Protein 2HSJ (pdb70)

CATH classification: 3.40.50.1110

Structure (mmCIF, N/CA/C/O backbone):
data_2HSJ
#
_entry.id   2HSJ
#
_cell.length_a   41.032
_cell.length_b   120.063
_cell.length_c   84.743
_cell.angle_alpha   90.00
_cell.angle_beta   99.48
_cell.angle_gamma   90.00
#
_symmetry.space_group_name_H-M   'P 1 21 1'
#
loop_
_entity.id
_entity.type
_entity.pdbx_description
1 polymer 'Putative platelet activating factor'
2 non-polymer 'MAGNESIUM ION'
3 non-polymer GLYCEROL
4 water water
#
loop_
_atom_site.group_PDB
_atom_site.id
_atom_site.type_symbol
_atom_site.label_atom_id
_atom_site.label_alt_id
_atom_site.label_comp_id
_atom_site.label_asym_id
_atom_site.label_entity_id
_atom_site.label_seq_id
_atom_site.pdbx_PDB_ins_code
_atom_site.Cartn_x
_atom_site.Cartn_y
_atom_site.Cartn_z
_atom_site.occupancy
_atom_site.B_iso_or_equiv
_atom_site.auth_seq_id
_atom_site.auth_comp_id
_atom_site.auth_asym_id
_atom_site.auth_atom_id
_atom_site.pdbx_PDB_model_num
ATOM 17 N N . ALA A 1 5 ? 14.244 84.294 -15.503 1.00 37.48 2 ALA A N 1
ATOM 18 C CA . ALA A 1 5 ? 13.604 84.879 -14.330 1.00 36.82 2 ALA A CA 1
ATOM 19 C C . ALA A 1 5 ? 13.617 83.932 -13.128 1.00 36.23 2 ALA A C 1
ATOM 20 O O . ALA A 1 5 ? 13.806 84.370 -11.986 1.00 36.07 2 ALA A O 1
ATOM 22 N N . VAL A 1 6 ? 13.450 82.638 -13.390 1.00 35.49 3 VAL A N 1
ATOM 23 C CA . VAL A 1 6 ? 13.475 81.626 -12.328 1.00 35.17 3 VAL A CA 1
ATOM 24 C C . VAL A 1 6 ? 14.872 81.471 -11.698 1.00 34.70 3 VAL A C 1
ATOM 25 O O . VAL A 1 6 ? 14.992 81.401 -10.473 1.00 34.34 3 VAL A O 1
ATOM 29 N N . GLN A 1 7 ? 15.917 81.447 -12.524 1.00 34.30 4 GLN A N 1
ATOM 30 C CA . GLN A 1 7 ? 17.285 81.485 -12.017 1.00 34.36 4 GLN A CA 1
ATOM 31 C C . GLN A 1 7 ? 17.467 82.661 -11.044 1.00 33.85 4 GLN A C 1
ATOM 32 O O . GLN A 1 7 ? 18.010 82.491 -9.946 1.00 33.73 4 GLN A O 1
ATOM 38 N N . LEU A 1 8 ? 16.972 83.837 -11.424 1.00 32.62 5 LEU A N 1
ATOM 39 C CA . LEU A 1 8 ? 17.115 85.017 -10.570 1.00 32.08 5 LEU A CA 1
ATOM 40 C C . LEU A 1 8 ? 16.151 85.056 -9.352 1.00 31.82 5 LEU A C 1
ATOM 41 O O . LEU A 1 8 ? 16.460 85.692 -8.342 1.00 31.62 5 LEU A O 1
ATOM 46 N N . LEU A 1 9 ? 15.019 84.355 -9.420 1.00 31.20 6 LEU A N 1
ATOM 47 C CA . LEU A 1 9 ? 14.201 84.132 -8.209 1.00 30.97 6 LEU A CA 1
ATOM 48 C C . LEU A 1 9 ? 14.884 83.179 -7.225 1.00 30.04 6 LEU A C 1
ATOM 49 O O . LEU A 1 9 ? 14.845 83.408 -6.006 1.00 29.65 6 LEU A O 1
ATOM 54 N N . GLU A 1 10 ? 15.501 82.118 -7.746 1.00 28.20 7 GLU A N 1
ATOM 55 C CA . GLU A 1 10 ? 16.377 81.270 -6.933 1.00 27.21 7 GLU A CA 1
ATOM 56 C C . GLU A 1 10 ? 17.477 82.121 -6.293 1.00 25.43 7 GLU A C 1
ATOM 57 O O . GLU A 1 10 ? 17.789 81.980 -5.103 1.00 24.17 7 GLU A O 1
ATOM 63 N N . ASN A 1 11 ? 18.050 83.014 -7.094 1.00 23.46 8 ASN A N 1
ATOM 64 C CA . ASN A 1 11 ? 19.063 83.939 -6.605 1.00 21.95 8 ASN A CA 1
ATOM 65 C C . ASN A 1 11 ? 18.535 84.926 -5.564 1.00 20.79 8 ASN A C 1
ATOM 66 O O . ASN A 1 11 ? 19.241 85.200 -4.604 1.00 20.90 8 ASN A O 1
ATOM 71 N N A TRP A 1 12 ? 17.325 85.445 -5.764 0.50 20.18 9 TRP A N 1
ATOM 72 N N B TRP A 1 12 ? 17.301 85.422 -5.733 0.50 20.44 9 TRP A N 1
ATOM 73 C CA A TRP A 1 12 ? 16.693 86.303 -4.764 0.50 19.76 9 TRP A CA 1
ATOM 74 C CA B TRP A 1 12 ? 16.663 86.336 -4.752 0.50 19.88 9 TRP A CA 1
ATOM 75 C C A TRP A 1 12 ? 16.691 85.576 -3.419 0.50 19.11 9 TRP A C 1
ATOM 76 C C B TRP A 1 12 ? 16.457 85.672 -3.381 0.50 19.27 9 TRP A C 1
ATOM 77 O O A TRP A 1 12 ? 17.280 86.064 -2.447 0.50 18.30 9 TRP A O 1
ATOM 78 O O B TRP A 1 12 ? 16.660 86.304 -2.341 0.50 18.53 9 TRP A O 1
ATOM 99 N N . LEU A 1 13 ? 16.059 84.403 -3.389 1.00 18.36 10 LEU A N 1
ATOM 100 C CA . LEU A 1 13 ? 15.919 83.627 -2.154 1.00 17.54 10 LEU A CA 1
ATOM 101 C C . LEU A 1 13 ? 17.272 83.400 -1.476 1.00 17.22 10 LEU A C 1
ATOM 102 O O . LEU A 1 13 ? 17.411 83.633 -0.272 1.00 14.81 10 LEU A O 1
ATOM 107 N N . LEU A 1 14 ? 18.277 82.975 -2.241 1.00 17.18 11 LEU A N 1
ATOM 108 C CA . LEU A 1 14 ? 19.598 82.732 -1.677 1.00 18.25 11 LEU A CA 1
ATOM 109 C C . LEU A 1 14 ? 20.165 83.973 -1.002 1.00 18.12 11 LEU A C 1
ATOM 110 O O . LEU A 1 14 ? 20.698 83.897 0.116 1.00 17.65 11 LEU A O 1
ATOM 115 N N . LYS A 1 15 ? 20.056 85.113 -1.687 1.00 18.50 12 LYS A N 1
ATOM 116 C CA . LYS A 1 15 ? 20.551 86.374 -1.129 1.00 18.72 12 LYS A CA 1
ATOM 117 C C . LYS A 1 15 ? 19.774 86.784 0.124 1.00 18.00 12 LYS A C 1
ATOM 118 O O . LYS A 1 15 ? 20.357 87.320 1.063 1.00 18.47 12 LYS A O 1
ATOM 124 N N . GLU A 1 16 ? 18.472 86.529 0.161 1.00 16.64 13 GLU A N 1
ATOM 125 C CA . GLU A 1 16 ? 17.722 86.908 1.349 1.00 15.58 13 GLU A CA 1
ATOM 126 C C . GLU A 1 16 ? 18.116 85.984 2.505 1.00 14.95 13 GLU A C 1
ATOM 127 O O . GLU A 1 16 ? 18.246 86.424 3.648 1.00 14.75 13 GLU A O 1
ATOM 133 N N . GLN A 1 17 ? 18.333 84.706 2.208 1.00 13.19 14 GLN A N 1
ATOM 134 C CA . GLN A 1 17 ? 18.797 83.769 3.245 1.00 12.77 14 GLN A CA 1
ATOM 135 C C . GLN A 1 17 ? 20.164 84.178 3.808 1.00 13.46 14 GLN A C 1
ATOM 136 O O . GLN A 1 17 ? 20.372 84.161 5.022 1.00 13.75 14 GLN A O 1
ATOM 142 N N . GLU A 1 18 ? 21.101 84.556 2.930 1.00 13.82 15 GLU A N 1
ATOM 143 C CA . GLU A 1 18 ? 22.430 84.991 3.400 1.00 14.64 15 GLU A CA 1
ATOM 144 C C . GLU A 1 18 ? 22.339 86.241 4.284 1.00 13.94 15 GLU A C 1
ATOM 145 O O . GLU A 1 18 ? 23.053 86.333 5.290 1.00 14.87 15 GLU A O 1
ATOM 151 N N . LYS A 1 19 ? 21.460 87.173 3.910 1.00 12.35 16 LYS A N 1
ATOM 152 C CA . LYS A 1 19 ? 21.250 88.395 4.683 1.00 12.45 16 LYS A CA 1
ATOM 153 C C . LYS A 1 19 ? 20.730 88.052 6.086 1.00 11.85 16 LYS A C 1
ATOM 154 O O . LYS A 1 19 ? 21.183 88.635 7.076 1.00 12.47 16 LYS A O 1
ATOM 160 N N . ILE A 1 20 ? 19.795 87.102 6.176 1.00 10.98 17 ILE A N 1
ATOM 161 C CA . ILE A 1 20 ? 19.290 86.690 7.487 1.00 10.70 17 ILE A CA 1
ATOM 162 C C . ILE A 1 20 ? 20.358 85.949 8.318 1.00 10.64 17 ILE A C 1
ATOM 163 O O . ILE A 1 20 ? 20.497 86.164 9.562 1.00 10.29 17 ILE A O 1
ATOM 168 N N . GLN A 1 21 ? 21.117 85.085 7.653 1.00 10.61 18 GLN A N 1
ATOM 169 C CA . GLN A 1 21 ? 22.258 84.445 8.314 1.00 9.88 18 GLN A CA 1
ATOM 170 C C . GLN A 1 21 ? 23.249 85.446 8.902 1.00 10.75 18 GLN A C 1
ATOM 171 O O . GLN A 1 21 ? 23.687 85.291 10.038 1.00 10.95 18 GLN A O 1
ATOM 177 N N . THR A 1 22 ? 23.560 86.486 8.136 1.00 11.12 19 THR A N 1
ATOM 178 C CA . THR A 1 22 ? 24.451 87.547 8.622 1.00 10.96 19 THR A CA 1
ATOM 179 C C . THR A 1 22 ? 23.829 88.221 9.846 1.00 11.15 19 THR A C 1
ATOM 180 O O . THR A 1 22 ? 24.494 88.399 10.873 1.00 12.43 19 THR A O 1
ATOM 184 N N . LYS A 1 23 ? 22.535 88.537 9.753 1.00 10.47 20 LYS A N 1
ATOM 185 C CA . LYS A 1 23 ? 21.840 89.211 10.849 1.00 10.63 20 LYS A CA 1
ATOM 186 C C . LYS A 1 23 ? 21.895 88.373 12.123 1.00 9.49 20 LYS A C 1
ATOM 187 O O . LYS A 1 23 ? 22.233 88.878 13.212 1.00 10.70 20 LYS A O 1
ATOM 193 N N . TYR A 1 24 ? 21.566 87.085 11.992 1.00 9.39 21 TYR A N 1
ATOM 194 C CA . TYR A 1 24 ? 21.572 86.180 13.124 1.00 8.89 21 TYR A CA 1
ATOM 195 C C . TYR A 1 24 ? 22.973 86.019 13.704 1.00 9.08 21 TYR A C 1
ATOM 196 O O . TYR A 1 24 ? 23.157 85.993 14.918 1.00 9.51 21 TYR A O 1
ATOM 205 N N . ARG A 1 25 ? 23.963 85.861 12.840 1.00 8.64 22 ARG A N 1
ATOM 206 C CA . ARG A 1 25 ? 25.324 85.687 13.379 1.00 8.97 22 ARG A CA 1
ATOM 207 C C . ARG A 1 25 ? 25.741 86.885 14.232 1.00 9.06 22 ARG A C 1
ATOM 208 O O . ARG A 1 25 ? 26.379 86.716 15.281 1.00 10.58 22 ARG A O 1
ATOM 216 N N . HIS A 1 26 ? 25.347 88.096 13.817 1.00 8.72 23 HIS A N 1
ATOM 217 C CA . HIS A 1 26 ? 25.712 89.280 14.600 1.00 8.73 23 HIS A CA 1
ATOM 218 C C . HIS A 1 26 ? 24.861 89.359 15.874 1.00 9.03 23 HIS A C 1
ATOM 219 O O . HIS A 1 26 ? 25.389 89.632 16.966 1.00 9.75 23 HIS A O 1
ATOM 226 N N . LEU A 1 27 ? 23.548 89.081 15.743 1.00 8.70 24 LEU A N 1
ATOM 227 C CA . LEU A 1 27 ? 22.702 89.046 16.955 1.00 9.31 24 LEU A CA 1
ATOM 228 C C . LEU A 1 27 ? 23.182 88.061 18.009 1.00 9.95 24 LEU A C 1
ATOM 229 O O . LEU A 1 27 ? 23.107 88.330 19.213 1.00 10.12 24 LEU A O 1
ATOM 234 N N . ASN A 1 28 ? 23.653 86.906 17.556 1.00 9.56 25 ASN A N 1
ATOM 235 C CA . ASN A 1 28 ? 24.117 85.875 18.498 1.00 10.38 25 ASN A CA 1
ATOM 236 C C . ASN A 1 28 ? 25.196 86.459 19.426 1.00 10.91 25 ASN A C 1
ATOM 237 O O . ASN A 1 28 ? 25.301 86.070 20.584 1.00 12.71 25 ASN A O 1
ATOM 242 N N . HIS A 1 29 ? 25.985 87.401 18.920 1.00 10.04 26 HIS A N 1
ATOM 243 C CA . HIS A 1 29 ? 27.074 87.992 19.714 1.00 10.47 26 HIS A CA 1
ATOM 244 C C . HIS A 1 29 ? 26.596 89.119 20.624 1.00 10.38 26 HIS A C 1
ATOM 245 O O . HIS A 1 29 ? 27.091 89.272 21.758 1.00 12.27 26 HIS A O 1
ATOM 252 N N . ILE A 1 30 ? 25.650 89.925 20.156 1.00 9.71 27 ILE A N 1
ATOM 253 C CA . ILE A 1 30 ? 25.329 91.129 20.934 1.00 9.68 27 ILE A CA 1
ATOM 254 C C . ILE A 1 30 ? 23.966 91.113 21.626 1.00 9.88 27 ILE A C 1
ATOM 255 O O . ILE A 1 30 ? 23.585 92.092 22.281 1.00 10.04 27 ILE A O 1
ATOM 260 N N . SER A 1 31 ? 23.229 90.020 21.450 1.00 9.70 28 SER A N 1
ATOM 261 C CA . SER A 1 31 ? 21.895 89.907 22.057 1.00 9.72 28 SER A CA 1
ATOM 262 C C . SER A 1 31 ? 21.982 90.200 23.559 1.00 9.03 28 SER A C 1
ATOM 263 O O . SER A 1 31 ? 22.958 89.823 24.244 1.00 10.49 28 SER A O 1
ATOM 266 N N . VAL A 1 32 ? 20.954 90.879 24.068 1.00 8.79 29 VAL A N 1
ATOM 267 C CA . VAL A 1 32 ? 20.916 91.201 25.494 1.00 9.10 29 VAL A CA 1
ATOM 268 C C . VAL A 1 32 ? 20.112 90.173 26.286 1.00 9.68 29 VAL A C 1
ATOM 269 O O . VAL A 1 32 ? 19.960 90.321 27.507 1.00 10.88 29 VAL A O 1
ATOM 273 N N . VAL A 1 33 ? 19.610 89.144 25.606 1.00 9.61 30 VAL A N 1
ATOM 274 C CA . VAL A 1 33 ? 18.842 88.076 26.295 1.00 10.23 30 VAL A CA 1
ATOM 275 C C . VAL A 1 33 ? 19.554 86.742 26.324 1.00 11.02 30 VAL A C 1
ATOM 276 O O . VAL A 1 33 ? 20.407 86.450 25.470 1.00 11.45 30 VAL A O 1
ATOM 280 N N . GLU A 1 34 ? 19.184 85.932 27.315 1.00 10.58 31 GLU A N 1
ATOM 281 C CA . GLU A 1 34 ? 19.592 84.533 27.390 1.00 10.50 31 GLU A CA 1
ATOM 282 C C . GLU A 1 34 ? 18.406 83.704 26.911 1.00 11.15 31 GLU A C 1
ATOM 283 O O . GLU A 1 34 ? 17.396 83.587 27.626 1.00 12.33 31 GLU A O 1
ATOM 289 N N . PRO A 1 35 ? 18.483 83.158 25.682 1.00 11.48 32 PRO A N 1
ATOM 290 C CA . PRO A 1 35 ? 17.328 82.360 25.225 1.00 11.77 32 PRO A CA 1
ATOM 291 C C . PRO A 1 35 ? 17.104 81.143 26.130 1.00 12.05 32 PRO A C 1
ATOM 292 O O . PRO A 1 35 ? 18.052 80.407 26.466 1.00 12.25 32 PRO A O 1
ATOM 296 N N . ASN A 1 36 ? 15.859 80.944 26.548 1.00 11.15 33 ASN A N 1
ATOM 297 C CA . ASN A 1 36 ? 15.498 79.703 27.211 1.00 11.34 33 ASN A CA 1
ATOM 298 C C . ASN A 1 36 ? 15.126 78.642 26.168 1.00 10.62 33 ASN A C 1
ATOM 299 O O . ASN A 1 36 ? 15.406 77.450 26.352 1.00 10.33 33 ASN A O 1
ATOM 304 N N A ILE A 1 37 ? 14.510 79.093 25.079 0.50 9.64 34 ILE A N 1
ATOM 305 N N B ILE A 1 37 ? 14.495 79.105 25.092 0.50 9.68 34 ILE A N 1
ATOM 306 C CA A ILE A 1 37 ? 14.083 78.201 24.001 0.50 9.83 34 ILE A CA 1
ATOM 307 C CA B ILE A 1 37 ? 14.045 78.252 23.996 0.50 10.02 34 ILE A CA 1
ATOM 308 C C A ILE A 1 37 ? 14.403 78.839 22.665 0.50 9.20 34 ILE A C 1
ATOM 309 C C B ILE A 1 37 ? 14.537 78.893 22.710 0.50 9.28 34 ILE A C 1
ATOM 310 O O A ILE A 1 37 ? 14.051 79.998 22.413 0.50 8.84 34 ILE A O 1
ATOM 311 O O B ILE A 1 37 ? 14.458 80.123 22.550 0.50 9.28 34 ILE A O 1
ATOM 320 N N . LEU A 1 38 ? 15.040 78.066 21.793 1.00 8.99 35 LEU A N 1
ATOM 321 C CA . LEU A 1 38 ? 15.328 78.517 20.425 1.00 8.46 35 LEU A CA 1
ATOM 322 C C . LEU A 1 38 ? 14.371 77.806 19.464 1.00 9.68 35 LEU A C 1
ATOM 323 O O . LEU A 1 38 ? 14.213 76.589 19.561 1.00 10.25 35 LEU A O 1
ATOM 328 N N . PHE A 1 39 ? 13.757 78.549 18.541 1.00 9.24 36 PHE A N 1
ATOM 329 C CA . PHE A 1 39 ? 12.955 77.935 17.466 1.00 9.65 36 PHE A CA 1
ATOM 330 C C . PHE A 1 39 ? 13.751 78.048 16.184 1.00 10.51 36 PHE A C 1
ATOM 331 O O . PHE A 1 39 ? 14.103 79.129 15.769 1.00 10.34 36 PHE A O 1
ATOM 339 N N . ILE A 1 40 ? 14.044 76.906 15.570 1.00 10.99 37 ILE A N 1
ATOM 340 C CA . ILE A 1 40 ? 14.866 76.852 14.382 1.00 11.41 37 ILE A CA 1
ATOM 341 C C . ILE A 1 40 ? 14.082 76.163 13.288 1.00 10.96 37 ILE A C 1
ATOM 342 O O . ILE A 1 40 ? 13.396 75.164 13.536 1.00 11.70 37 ILE A O 1
ATOM 347 N N . GLY A 1 41 ? 14.195 76.678 12.068 1.00 10.27 38 GLY A N 1
ATOM 348 C CA . GLY A 1 41 ? 13.599 76.000 10.937 1.00 11.05 38 GLY A CA 1
ATOM 349 C C . GLY A 1 41 ? 13.400 76.906 9.756 1.00 11.42 38 GLY A C 1
ATOM 350 O O . GLY A 1 41 ? 14.204 77.807 9.511 1.00 11.09 38 GLY A O 1
ATOM 351 N N . ASP A 1 42 ? 12.332 76.632 9.007 1.00 10.67 39 ASP A N 1
ATOM 352 C CA . ASP A 1 42 ? 12.116 77.273 7.720 1.00 11.72 39 ASP A CA 1
ATOM 353 C C . ASP A 1 42 ? 11.130 78.455 7.824 1.00 11.56 39 ASP A C 1
ATOM 354 O O . ASP A 1 42 ? 11.052 79.095 8.867 1.00 11.75 39 ASP A O 1
ATOM 359 N N A SER A 1 43 ? 10.387 78.712 6.747 0.50 11.26 40 SER A N 1
ATOM 360 N N B SER A 1 43 ? 10.396 78.764 6.756 0.50 11.22 40 SER A N 1
ATOM 361 C CA A SER A 1 43 ? 9.439 79.824 6.697 0.50 11.26 40 SER A CA 1
ATOM 362 C CA B SER A 1 43 ? 9.504 79.930 6.797 0.50 11.07 40 SER A CA 1
ATOM 363 C C A SER A 1 43 ? 8.441 79.777 7.830 0.50 11.08 40 SER A C 1
ATOM 364 C C B SER A 1 43 ? 8.387 79.804 7.826 0.50 10.94 40 SER A C 1
ATOM 365 O O A SER A 1 43 ? 8.117 80.800 8.428 0.50 11.60 40 SER A O 1
ATOM 366 O O B SER A 1 43 ? 7.917 80.812 8.351 0.50 10.92 40 SER A O 1
ATOM 371 N N . ILE A 1 44 ? 7.929 78.585 8.120 1.00 11.59 41 ILE A N 1
ATOM 372 C CA . ILE A 1 44 ? 6.892 78.468 9.151 1.00 12.20 41 ILE A CA 1
ATOM 373 C C . ILE A 1 44 ? 7.432 78.967 10.504 1.00 10.47 41 ILE A C 1
ATOM 374 O O . ILE A 1 44 ? 6.711 79.610 11.262 1.00 11.07 41 ILE A O 1
ATOM 379 N N . VAL A 1 45 ? 8.719 78.726 10.773 1.00 10.22 42 VAL A N 1
ATOM 380 C CA . VAL A 1 45 ? 9.337 79.283 11.966 1.00 9.96 42 VAL A CA 1
ATOM 381 C C . VAL A 1 45 ? 9.597 80.781 11.800 1.00 9.35 42 VAL A C 1
ATOM 382 O O . VAL A 1 45 ? 9.264 81.535 12.713 1.00 9.20 42 VAL A O 1
ATOM 386 N N . GLU A 1 46 ? 10.204 81.222 10.683 1.00 9.49 43 GLU A N 1
ATOM 387 C CA . GLU A 1 46 ? 10.537 82.651 10.582 1.00 9.25 43 GLU A CA 1
ATOM 388 C C . GLU A 1 46 ? 9.320 83.514 10.832 1.00 8.97 43 GLU A C 1
ATOM 389 O O . GLU A 1 46 ? 9.417 84.578 11.491 1.00 10.76 43 GLU A O 1
ATOM 395 N N . TYR A 1 47 ? 8.188 83.073 10.296 1.00 9.91 44 TYR A N 1
ATOM 396 C CA . TYR A 1 47 ? 6.993 83.909 10.333 1.00 10.15 44 TYR A CA 1
ATOM 397 C C . TYR A 1 47 ? 6.111 83.657 11.563 1.00 10.06 44 TYR A C 1
ATOM 398 O O . TYR A 1 47 ? 5.016 84.255 11.700 1.00 11.42 44 TYR A O 1
ATOM 407 N N . TYR A 1 48 ? 6.548 82.774 12.441 1.00 10.01 45 TYR A N 1
ATOM 408 C CA . TYR A 1 48 ? 5.760 82.395 13.628 1.00 9.53 45 TYR A CA 1
ATOM 409 C C . TYR A 1 48 ? 5.718 83.548 14.625 1.00 9.74 45 TYR A C 1
ATOM 410 O O . TYR A 1 48 ? 6.771 84.051 15.038 1.00 9.39 45 TYR A O 1
ATOM 419 N N . PRO A 1 49 ? 4.514 84.009 14.996 1.00 9.39 46 PRO A N 1
ATOM 420 C CA . PRO A 1 49 ? 4.370 85.059 16.015 1.00 8.80 46 PRO A CA 1
ATOM 421 C C . PRO A 1 49 ? 4.538 84.495 17.422 1.00 9.38 46 PRO A C 1
ATOM 422 O O . PRO A 1 49 ? 3.584 84.348 18.206 1.00 9.84 46 PRO A O 1
ATOM 426 N N . LEU A 1 50 ? 5.797 84.139 17.730 1.00 8.42 47 LEU A N 1
ATOM 427 C CA . LEU A 1 50 ? 6.114 83.474 19.009 1.00 9.22 47 LEU A CA 1
ATOM 428 C C . LEU A 1 50 ? 5.717 84.290 20.233 1.00 9.88 47 LEU A C 1
ATOM 429 O O . LEU A 1 50 ? 5.078 83.760 21.143 1.00 10.61 47 LEU A O 1
ATOM 434 N N . GLN A 1 51 ? 6.074 85.571 20.232 1.00 9.58 48 GLN A N 1
ATOM 435 C CA . GLN A 1 51 ? 5.779 86.413 21.391 1.00 8.64 48 GLN A CA 1
ATOM 436 C C . GLN A 1 51 ? 4.277 86.478 21.655 1.00 8.33 48 GLN A C 1
ATOM 437 O O . GLN A 1 51 ? 3.820 86.329 22.783 1.00 9.20 48 GLN A O 1
ATOM 443 N N . GLU A 1 52 ? 3.529 86.808 20.614 1.00 8.66 49 GLU A N 1
ATOM 444 C CA . GLU A 1 52 ? 2.102 87.083 20.826 1.00 8.22 49 GLU A CA 1
ATOM 445 C C . GLU A 1 52 ? 1.270 85.814 21.023 1.00 8.36 49 GLU A C 1
ATOM 446 O O . GLU A 1 52 ? 0.177 85.888 21.579 1.00 9.27 49 GLU A O 1
ATOM 452 N N . LEU A 1 53 ? 1.805 84.662 20.610 1.00 8.61 50 LEU A N 1
ATOM 453 C CA . LEU A 1 53 ? 1.039 83.420 20.828 1.00 8.39 50 LEU A CA 1
ATOM 454 C C . LEU A 1 53 ? 1.450 82.570 22.019 1.00 8.85 50 LEU A C 1
ATOM 455 O O . LEU A 1 53 ? 0.574 81.842 22.561 1.00 9.65 50 LEU A O 1
ATOM 460 N N . PHE A 1 54 ? 2.759 82.601 22.377 1.00 9.05 51 PHE A N 1
ATOM 461 C CA . PHE A 1 54 ? 3.253 81.863 23.551 1.00 9.50 51 PHE A CA 1
ATOM 462 C C . PHE A 1 54 ? 3.452 82.748 24.783 1.00 10.42 51 PHE A C 1
ATOM 463 O O . PHE A 1 54 ? 3.547 82.247 25.923 1.00 11.56 51 PHE A O 1
ATOM 471 N N . GLY A 1 55 ? 3.580 84.057 24.571 1.00 10.31 52 GLY A N 1
ATOM 472 C CA . GLY A 1 55 ? 3.871 84.946 25.683 1.00 10.94 52 GLY A CA 1
ATOM 473 C C . GLY A 1 55 ? 5.347 84.884 26.031 1.00 11.67 52 GLY A C 1
ATOM 474 O O . GLY A 1 55 ? 6.143 84.261 25.312 1.00 11.45 52 GLY A O 1
ATOM 475 N N . THR A 1 56 ? 5.721 85.538 27.135 1.00 12.48 53 THR A N 1
ATOM 476 C CA . THR A 1 56 ? 7.131 85.767 27.400 1.00 13.61 53 THR A CA 1
ATOM 477 C C . THR A 1 56 ? 7.549 85.243 28.773 1.00 12.94 53 THR A C 1
ATOM 478 O O . THR A 1 56 ? 8.614 85.615 29.282 1.00 13.59 53 THR A O 1
ATOM 482 N N . SER A 1 57 ? 6.756 84.332 29.343 1.00 11.47 54 SER A N 1
ATOM 483 C CA . SER A 1 57 ? 7.155 83.731 30.631 1.00 12.97 54 SER A CA 1
ATOM 484 C C . SER A 1 57 ? 8.531 83.057 30.483 1.00 12.90 54 SER A C 1
ATOM 485 O O . SER A 1 57 ? 9.325 83.052 31.417 1.00 14.25 54 SER A O 1
ATOM 488 N N . LYS A 1 58 ? 8.797 82.513 29.290 1.00 13.88 55 LYS A N 1
ATOM 489 C CA . LYS A 1 58 ? 10.115 81.964 28.939 1.00 14.65 55 LYS A CA 1
ATOM 490 C C . LYS A 1 58 ? 10.611 82.711 27.732 1.00 13.73 55 LYS A C 1
ATOM 491 O O . LYS A 1 58 ? 9.807 83.084 26.890 1.00 15.92 55 LYS A O 1
ATOM 497 N N . THR A 1 59 ? 11.923 82.917 27.640 1.00 13.31 56 THR A N 1
ATOM 498 C CA . THR A 1 59 ? 12.470 83.710 26.537 1.00 12.67 56 THR A CA 1
ATOM 499 C C . THR A 1 59 ? 12.671 82.790 25.338 1.00 12.51 56 THR A C 1
ATOM 500 O O . THR A 1 59 ? 13.560 81.926 25.340 1.00 12.27 56 THR A O 1
ATOM 504 N N . ILE A 1 60 ? 11.819 82.983 24.338 1.00 11.45 57 ILE A N 1
ATOM 505 C CA . ILE A 1 60 ? 11.815 82.153 23.123 1.00 10.85 57 ILE A CA 1
ATOM 506 C C . ILE A 1 60 ? 12.348 83.017 21.986 1.00 11.25 57 ILE A C 1
ATOM 507 O O . ILE A 1 60 ? 11.815 84.089 21.703 1.00 11.66 57 ILE A O 1
ATOM 512 N N . VAL A 1 61 ? 13.398 82.523 21.334 1.00 9.75 58 VAL A N 1
ATOM 513 C CA . VAL A 1 61 ? 14.061 83.307 20.292 1.00 9.58 58 VAL A CA 1
ATOM 514 C C . VAL A 1 61 ? 13.894 82.629 18.937 1.00 9.71 58 VAL A C 1
ATOM 515 O O . VAL A 1 61 ? 14.087 81.409 18.806 1.00 9.97 58 VAL A O 1
ATOM 519 N N . ASN A 1 62 ? 13.593 83.456 17.940 1.00 9.05 59 ASN A N 1
ATOM 520 C CA . ASN A 1 62 ? 13.358 82.989 16.568 1.00 9.16 59 ASN A CA 1
ATOM 521 C C . ASN A 1 62 ? 14.679 82.931 15.794 1.00 9.11 59 ASN A C 1
ATOM 522 O O . ASN A 1 62 ? 15.408 83.942 15.672 1.00 9.43 59 ASN A O 1
ATOM 527 N N . ARG A 1 63 ? 14.973 81.738 15.277 1.00 9.25 60 ARG A N 1
ATOM 528 C CA . ARG A 1 63 ? 16.107 81.541 14.369 1.00 9.44 60 ARG A CA 1
ATOM 529 C C . ARG A 1 63 ? 15.609 80.763 13.126 1.00 9.43 60 ARG A C 1
ATOM 530 O O . ARG A 1 63 ? 16.281 79.870 12.642 1.00 10.26 60 ARG A O 1
ATOM 538 N N . GLY A 1 64 ? 14.428 81.115 12.633 1.00 9.66 61 GLY A N 1
ATOM 539 C CA . GLY A 1 64 ? 13.950 80.516 11.401 1.00 9.12 61 GLY A CA 1
ATOM 540 C C . GLY A 1 64 ? 14.350 81.323 10.174 1.00 9.75 61 GLY A C 1
ATOM 541 O O . GLY A 1 64 ? 14.599 82.530 10.263 1.00 9.43 61 GLY A O 1
ATOM 542 N N . ILE A 1 65 ? 14.398 80.647 9.023 1.00 9.27 62 ILE A N 1
ATOM 543 C CA . ILE A 1 65 ? 14.728 81.335 7.757 1.00 9.00 62 ILE A CA 1
ATOM 544 C C . ILE A 1 65 ? 13.880 80.770 6.624 1.00 10.17 62 ILE A C 1
ATOM 545 O O . ILE A 1 65 ? 13.843 79.545 6.398 1.00 10.46 62 ILE A O 1
ATOM 550 N N . ARG A 1 66 ? 13.207 81.691 5.933 1.00 10.35 63 ARG A N 1
ATOM 551 C CA . ARG A 1 66 ? 12.377 81.310 4.794 1.00 11.32 63 ARG A CA 1
ATOM 552 C C . ARG A 1 66 ? 13.148 80.421 3.770 1.00 10.30 63 ARG A C 1
ATOM 553 O O . ARG A 1 66 ? 14.349 80.607 3.490 1.00 10.38 63 ARG A O 1
ATOM 561 N N . GLY A 1 67 ? 12.437 79.431 3.229 1.00 11.73 64 GLY A N 1
ATOM 562 C CA . GLY A 1 67 ? 12.974 78.563 2.215 1.00 11.70 64 GLY A CA 1
ATOM 563 C C . GLY A 1 67 ? 14.021 77.572 2.658 1.00 11.37 64 GLY A C 1
ATOM 564 O O . GLY A 1 67 ? 14.622 76.890 1.835 1.00 13.32 64 GLY A O 1
ATOM 565 N N . TYR A 1 68 ? 14.211 77.451 3.975 1.00 9.43 65 TYR A N 1
ATOM 566 C CA . TYR A 1 68 ? 15.307 76.613 4.478 1.00 8.89 65 TYR A CA 1
ATOM 567 C C . TYR A 1 68 ? 15.056 75.128 4.252 1.00 9.92 65 TYR A C 1
ATOM 568 O O . TYR A 1 68 ? 13.910 74.649 4.198 1.00 11.47 65 TYR A O 1
ATOM 577 N N . GLN A 1 69 ? 16.164 74.417 4.138 1.00 11.59 66 GLN A N 1
ATOM 578 C CA . GLN A 1 69 ? 16.183 72.968 3.951 1.00 11.33 66 GLN A CA 1
ATOM 579 C C . GLN A 1 69 ? 17.213 72.412 4.913 1.00 11.09 66 GLN A C 1
ATOM 580 O O . GLN A 1 69 ? 18.069 73.132 5.416 1.00 11.20 66 GLN A O 1
ATOM 586 N N . THR A 1 70 ? 17.106 71.120 5.175 1.00 10.78 67 THR A N 1
ATOM 587 C CA . THR A 1 70 ? 18.013 70.503 6.155 1.00 10.64 67 THR A CA 1
ATOM 588 C C . THR A 1 70 ? 19.492 70.743 5.846 1.00 10.38 67 THR A C 1
ATOM 589 O O . THR A 1 70 ? 20.276 70.975 6.760 1.00 11.00 67 THR A O 1
ATOM 593 N N . GLY A 1 71 ? 19.871 70.706 4.566 1.00 10.00 68 GLY A N 1
ATOM 594 C CA . GLY A 1 71 ? 21.281 70.897 4.200 1.00 10.71 68 GLY A CA 1
ATOM 595 C C . GLY A 1 71 ? 21.778 72.296 4.478 1.00 11.40 68 GLY A C 1
ATOM 596 O O . GLY A 1 71 ? 22.929 72.495 4.923 1.00 11.87 68 GLY A O 1
ATOM 597 N N . LEU A 1 72 ? 20.927 73.277 4.201 1.00 10.66 69 LEU A N 1
ATOM 598 C CA . LEU A 1 72 ? 21.306 74.679 4.428 1.00 11.83 69 LEU A CA 1
ATOM 599 C C . LEU A 1 72 ? 21.443 74.941 5.933 1.00 10.35 69 LEU A C 1
ATOM 600 O O . LEU A 1 72 ? 22.352 75.668 6.385 1.00 11.10 69 LEU A O 1
ATOM 605 N N . LEU A 1 73 ? 20.553 74.325 6.707 1.00 10.32 70 LEU A N 1
ATOM 606 C CA . LEU A 1 73 ? 20.603 74.483 8.138 1.00 10.26 70 LEU A CA 1
ATOM 607 C C . LEU A 1 73 ? 21.880 73.892 8.710 1.00 10.78 70 LEU A C 1
ATOM 608 O O . LEU A 1 73 ? 22.549 74.505 9.527 1.00 11.39 70 LEU A O 1
ATOM 613 N N . LEU A 1 74 ? 22.231 72.706 8.237 1.00 10.32 71 LEU A N 1
ATOM 614 C CA . LEU A 1 74 ? 23.414 72.033 8.766 1.00 10.04 71 LEU A CA 1
ATOM 615 C C . LEU A 1 74 ? 24.673 72.856 8.431 1.00 11.07 71 LEU A C 1
ATOM 616 O O . LEU A 1 74 ? 25.535 73.098 9.291 1.00 12.64 71 LEU A O 1
ATOM 621 N N . GLU A 1 75 ? 24.769 73.298 7.182 1.00 11.50 72 GLU A N 1
ATOM 622 C CA . GLU A 1 75 ? 25.939 74.099 6.758 1.00 12.27 72 GLU A CA 1
ATOM 623 C C . GLU A 1 75 ? 26.117 75.401 7.545 1.00 11.10 72 GLU A C 1
ATOM 624 O O . GLU A 1 75 ? 27.231 75.914 7.668 1.00 10.90 72 GLU A O 1
ATOM 630 N N . ASN A 1 76 ? 25.001 75.952 8.011 1.00 10.60 73 ASN A N 1
ATOM 631 C CA . ASN A 1 76 ? 24.982 77.269 8.667 1.00 10.76 73 ASN A CA 1
ATOM 632 C C . ASN A 1 76 ? 24.462 77.182 10.093 1.00 9.79 73 ASN A C 1
ATOM 633 O O . ASN A 1 76 ? 23.989 78.170 10.633 1.00 10.06 73 ASN A O 1
ATOM 638 N N . LEU A 1 77 ? 24.645 76.024 10.725 1.00 9.75 74 LEU A N 1
ATOM 639 C CA . LEU A 1 77 ? 24.058 75.762 12.024 1.00 10.58 74 LEU A CA 1
ATOM 640 C C . LEU A 1 77 ? 24.491 76.777 13.090 1.00 10.44 74 LEU A C 1
ATOM 641 O O . LEU A 1 77 ? 23.673 77.167 13.935 1.00 10.77 74 LEU A O 1
ATOM 646 N N . ASP A 1 78 ? 25.727 77.283 12.996 1.00 9.82 75 ASP A N 1
ATOM 647 C CA . ASP A 1 78 ? 26.225 78.259 13.951 1.00 10.21 75 ASP A CA 1
ATOM 648 C C . ASP A 1 78 ? 25.385 79.539 14.020 1.00 10.95 75 ASP A C 1
ATOM 649 O O . ASP A 1 78 ? 25.362 80.235 15.058 1.00 12.08 75 ASP A O 1
ATOM 654 N N . ALA A 1 79 ? 24.710 79.865 12.922 1.00 10.48 76 ALA A N 1
ATOM 655 C CA . ALA A 1 79 ? 23.890 81.092 12.882 1.00 9.85 76 ALA A CA 1
ATOM 656 C C . ALA A 1 79 ? 22.648 80.948 13.770 1.00 10.51 76 ALA A C 1
ATOM 657 O O . ALA A 1 79 ? 22.020 81.960 14.128 1.00 10.74 76 ALA A O 1
ATOM 659 N N . HIS A 1 80 ? 22.326 79.705 14.117 1.00 9.72 77 HIS A N 1
ATOM 660 C CA . HIS A 1 80 ? 21.019 79.414 14.730 1.00 10.18 77 HIS A CA 1
ATOM 661 C C . HIS A 1 80 ? 21.060 79.114 16.218 1.00 10.91 77 HIS A C 1
ATOM 662 O O . HIS A 1 80 ? 20.030 78.900 16.839 1.00 11.33 77 HIS A O 1
ATOM 669 N N . LEU A 1 81 ? 22.261 79.066 16.769 1.00 11.06 78 LEU A N 1
ATOM 670 C CA . LEU A 1 81 ? 22.453 78.626 18.151 1.00 12.29 78 LEU A CA 1
ATOM 671 C C . LEU A 1 81 ? 23.236 79.656 18.942 1.00 11.35 78 LEU A C 1
ATOM 672 O O . LEU A 1 81 ? 24.332 80.054 18.528 1.00 12.29 78 LEU A O 1
ATOM 677 N N . TYR A 1 82 ? 22.703 80.077 20.092 1.00 11.39 79 TYR A N 1
ATOM 678 C CA . TYR A 1 82 ? 23.522 80.827 21.061 1.00 10.35 79 TYR A CA 1
ATOM 679 C C . TYR A 1 82 ? 22.908 80.747 22.449 1.00 10.51 79 TYR A C 1
ATOM 680 O O . TYR A 1 82 ? 21.769 80.320 22.578 1.00 9.93 79 TYR A O 1
ATOM 689 N N . GLY A 1 83 ? 23.658 81.181 23.466 1.00 10.60 80 GLY A N 1
ATOM 690 C CA . GLY A 1 83 ? 23.119 81.278 24.841 1.00 11.84 80 GLY A CA 1
ATOM 691 C C . GLY A 1 83 ? 23.836 80.353 25.805 1.00 11.23 80 GLY A C 1
ATOM 692 O O . GLY A 1 83 ? 24.366 79.317 25.407 1.00 13.11 80 GLY A O 1
ATOM 693 N N . GLY A 1 84 ? 23.888 80.757 27.076 1.00 10.90 81 GLY A N 1
ATOM 694 C CA . GLY A 1 84 ? 24.525 79.954 28.118 1.00 11.30 81 GLY A CA 1
ATOM 695 C C . GLY A 1 84 ? 23.564 79.112 28.947 1.00 11.53 81 GLY A C 1
ATOM 696 O O . GLY A 1 84 ? 24.004 78.376 29.852 1.00 11.62 81 GLY A O 1
ATOM 697 N N . ALA A 1 85 ? 22.262 79.215 28.670 1.00 10.48 82 ALA A N 1
ATOM 698 C CA . ALA A 1 85 ? 21.261 78.487 29.455 1.00 10.99 82 ALA A CA 1
ATOM 699 C C . ALA A 1 85 ? 20.038 78.107 28.622 1.00 10.83 82 ALA A C 1
ATOM 700 O O . ALA A 1 85 ? 18.898 78.500 28.934 1.00 12.06 82 ALA A O 1
ATOM 702 N N . VAL A 1 86 ? 20.291 77.353 27.560 1.00 10.60 83 VAL A N 1
ATOM 703 C CA . VAL A 1 86 ? 19.211 76.984 26.604 1.00 10.59 83 VAL A CA 1
ATOM 704 C C . VAL A 1 86 ? 18.572 75.682 27.075 1.00 11.45 83 VAL A C 1
ATOM 705 O O . VAL A 1 86 ? 19.240 74.647 27.117 1.00 11.82 83 VAL A O 1
ATOM 709 N N . ASP A 1 87 ? 17.288 75.757 27.427 1.00 10.95 84 ASP A N 1
ATOM 710 C CA . ASP A 1 87 ? 16.568 74.577 27.949 1.00 11.34 84 ASP A CA 1
ATOM 711 C C . ASP A 1 87 ? 16.118 73.680 26.778 1.00 10.28 84 ASP A C 1
ATOM 712 O O . ASP A 1 87 ? 16.260 72.458 26.842 1.00 10.17 84 ASP A O 1
ATOM 717 N N . LYS A 1 88 ? 15.581 74.294 25.725 1.00 9.90 85 LYS A N 1
ATOM 718 C CA . LYS A 1 88 ? 15.013 73.519 24.612 1.00 10.56 85 LYS A CA 1
ATOM 719 C C . LYS A 1 88 ? 15.281 74.175 23.279 1.00 9.73 85 LYS A C 1
ATOM 720 O O . LYS A 1 88 ? 15.327 75.408 23.161 1.00 10.74 85 LYS A O 1
ATOM 726 N N . ILE A 1 89 ? 15.404 73.328 22.272 1.00 10.94 86 ILE A N 1
ATOM 727 C CA . ILE A 1 89 ? 15.401 73.762 20.862 1.00 11.04 86 ILE A CA 1
ATOM 728 C C . ILE A 1 89 ? 14.257 73.079 20.107 1.00 11.77 86 ILE A C 1
ATOM 729 O O . ILE A 1 89 ? 14.138 71.850 20.174 1.00 12.05 86 ILE A O 1
ATOM 734 N N . PHE A 1 90 ? 13.410 73.872 19.445 1.00 11.16 87 PHE A N 1
ATOM 735 C CA . PHE A 1 90 ? 12.342 73.333 18.619 1.00 10.33 87 PHE A CA 1
ATOM 736 C C . PHE A 1 90 ? 12.784 73.445 17.179 1.00 11.72 87 PHE A C 1
ATOM 737 O O . PHE A 1 90 ? 13.207 74.529 16.735 1.00 12.89 87 PHE A O 1
ATOM 745 N N . LEU A 1 91 ? 12.693 72.342 16.458 1.00 11.41 88 LEU A N 1
ATOM 746 C CA . LEU A 1 91 ? 13.135 72.265 15.082 1.00 11.03 88 LEU A CA 1
ATOM 747 C C . LEU A 1 91 ? 11.980 71.843 14.164 1.00 11.53 88 LEU A C 1
ATOM 748 O O . LEU A 1 91 ? 11.406 70.738 14.318 1.00 11.18 88 LEU A O 1
ATOM 753 N N . LEU A 1 92 ? 11.633 72.734 13.223 1.00 11.88 89 LEU A N 1
ATOM 754 C CA . LEU A 1 92 ? 10.617 72.458 12.218 1.00 12.56 89 LEU A CA 1
ATOM 755 C C . LEU A 1 92 ? 11.236 72.689 10.850 1.00 11.38 89 LEU A C 1
ATOM 756 O O . LEU A 1 92 ? 11.430 73.820 10.408 1.00 11.16 89 LEU A O 1
ATOM 761 N N . ILE A 1 93 ? 11.499 71.588 10.153 1.00 11.30 90 ILE A N 1
ATOM 762 C CA . ILE A 1 93 ? 12.171 71.671 8.865 1.00 11.25 90 ILE A CA 1
ATOM 763 C C . ILE A 1 93 ? 11.968 70.391 8.076 1.00 10.19 90 ILE A C 1
ATOM 764 O O . ILE A 1 93 ? 11.732 69.336 8.665 1.00 11.78 90 ILE A O 1
ATOM 769 N N . GLY A 1 94 ? 12.038 70.500 6.750 1.00 10.14 91 GLY A N 1
ATOM 770 C CA . GLY A 1 94 ? 11.900 69.336 5.858 1.00 10.02 91 GLY A CA 1
ATOM 771 C C . GLY A 1 94 ? 10.903 69.551 4.743 1.00 10.93 91 GLY A C 1
ATOM 772 O O . GLY A 1 94 ? 11.058 68.971 3.677 1.00 10.00 91 GLY A O 1
ATOM 773 N N . THR A 1 95 ? 9.879 70.378 4.962 1.00 10.37 92 THR A N 1
ATOM 774 C CA . THR A 1 95 ? 8.906 70.559 3.875 1.00 11.00 92 THR A CA 1
ATOM 775 C C . THR A 1 95 ? 9.544 71.085 2.580 1.00 10.02 92 THR A C 1
ATOM 776 O O . THR A 1 95 ? 9.076 70.773 1.481 1.00 10.00 92 THR A O 1
ATOM 780 N N . ASN A 1 96 ? 10.635 71.856 2.701 1.00 9.50 93 ASN A N 1
ATOM 781 C CA . ASN A 1 96 ? 11.305 72.351 1.483 1.00 9.34 93 ASN A CA 1
ATOM 782 C C . ASN A 1 96 ? 12.260 71.342 0.881 1.00 9.75 93 ASN A C 1
ATOM 783 O O . ASN A 1 96 ? 12.498 71.357 -0.326 1.00 10.89 93 ASN A O 1
ATOM 788 N N . ASP A 1 97 ? 12.739 70.422 1.719 1.00 9.29 94 ASP A N 1
ATOM 789 C CA . ASP A 1 97 ? 13.473 69.285 1.192 1.00 10.04 94 ASP A CA 1
ATOM 790 C C . ASP A 1 97 ? 12.558 68.450 0.310 1.00 10.29 94 ASP A C 1
ATOM 791 O O . ASP A 1 97 ? 12.933 68.056 -0.808 1.00 10.16 94 ASP A O 1
ATOM 796 N N . ILE A 1 98 ? 11.355 68.163 0.814 1.00 9.76 95 ILE A N 1
ATOM 797 C CA . ILE A 1 98 ? 10.341 67.456 0.009 1.00 10.62 95 ILE A CA 1
ATOM 798 C C . ILE A 1 98 ? 10.014 68.252 -1.266 1.00 11.12 95 ILE A C 1
ATOM 799 O O . ILE A 1 98 ? 9.962 67.709 -2.362 1.00 11.35 95 ILE A O 1
ATOM 804 N N . GLY A 1 99 ? 9.842 69.557 -1.114 1.00 11.54 96 GLY A N 1
ATOM 805 C CA . GLY A 1 99 ? 9.511 70.413 -2.267 1.00 11.43 96 GLY A CA 1
ATOM 806 C C . GLY A 1 99 ? 10.573 70.466 -3.343 1.00 13.05 96 GLY A C 1
ATOM 807 O O . GLY A 1 99 ? 10.263 70.708 -4.515 1.00 14.47 96 GLY A O 1
ATOM 808 N N . LYS A 1 100 ? 11.819 70.220 -2.955 1.00 12.72 97 LYS A N 1
ATOM 809 C CA . LYS A 1 100 ? 12.942 70.203 -3.894 1.00 14.41 97 LYS A CA 1
ATOM 810 C C . LYS A 1 100 ? 13.363 68.786 -4.260 1.00 13.93 97 LYS A C 1
ATOM 811 O O . LYS A 1 100 ? 14.378 68.597 -4.934 1.00 13.66 97 LYS A O 1
ATOM 817 N N . ASP A 1 101 ? 12.605 67.795 -3.815 1.00 13.90 98 ASP A N 1
ATOM 818 C CA . ASP A 1 101 ? 12.867 66.391 -4.171 1.00 15.10 98 ASP A CA 1
ATOM 819 C C . ASP A 1 101 ? 14.229 65.897 -3.642 1.00 14.77 98 ASP A C 1
ATOM 820 O O . ASP A 1 101 ? 14.928 65.093 -4.286 1.00 15.44 98 ASP A O 1
ATOM 825 N N . VAL A 1 102 ? 14.620 66.379 -2.465 1.00 13.26 99 VAL A N 1
ATOM 826 C CA . VAL A 1 102 ? 15.824 65.869 -1.804 1.00 13.40 99 VAL A CA 1
ATOM 827 C C . VAL A 1 102 ? 15.512 64.431 -1.334 1.00 12.98 99 VAL A C 1
ATOM 828 O O . VAL A 1 102 ? 14.458 64.205 -0.746 1.00 13.25 99 VAL A O 1
ATOM 832 N N . PRO A 1 103 ? 16.414 63.460 -1.604 1.00 14.43 100 PRO A N 1
ATOM 833 C CA . PRO A 1 103 ? 16.236 62.085 -1.111 1.00 13.93 100 PRO A CA 1
ATOM 834 C C . PRO A 1 103 ? 16.044 62.058 0.400 1.00 14.24 100 PRO A C 1
ATOM 835 O O . PRO A 1 103 ? 16.768 62.751 1.124 1.00 14.04 100 PRO A O 1
ATOM 839 N N . VAL A 1 104 ? 15.054 61.295 0.865 1.00 14.10 101 VAL A N 1
ATOM 840 C CA . VAL A 1 104 ? 14.788 61.214 2.289 1.00 14.40 101 VAL A CA 1
ATOM 841 C C . VAL A 1 104 ? 16.050 60.826 3.079 1.00 13.70 101 VAL A C 1
ATOM 842 O O . VAL A 1 104 ? 16.332 61.402 4.121 1.00 13.98 101 VAL A O 1
ATOM 846 N N . ASN A 1 105 ? 16.825 59.880 2.568 1.00 14.02 102 ASN A N 1
ATOM 847 C CA . ASN A 1 105 ? 18.065 59.511 3.269 1.00 14.77 102 ASN A CA 1
ATOM 848 C C . ASN A 1 105 ? 19.015 60.684 3.475 1.00 14.24 102 ASN A C 1
ATOM 849 O O . ASN A 1 105 ? 19.659 60.788 4.519 1.00 14.98 102 ASN A O 1
ATOM 854 N N . GLU A 1 106 ? 19.098 61.558 2.467 1.00 13.76 103 GLU A N 1
ATOM 855 C CA . GLU A 1 106 ? 19.972 62.727 2.535 1.00 14.22 103 GLU A CA 1
ATOM 856 C C . GLU A 1 106 ? 19.509 63.703 3.614 1.00 13.25 103 GLU A C 1
ATOM 857 O O . GLU A 1 106 ? 20.321 64.196 4.418 1.00 14.10 103 GLU A O 1
ATOM 863 N N . ALA A 1 107 ? 18.199 63.950 3.653 1.00 12.91 104 ALA A N 1
ATOM 864 C CA . ALA A 1 107 ? 17.639 64.847 4.661 1.00 12.75 104 ALA A CA 1
ATOM 865 C C . ALA A 1 107 ? 17.816 64.265 6.068 1.00 11.77 104 ALA A C 1
ATOM 866 O O . ALA A 1 107 ? 18.136 64.988 7.002 1.00 12.97 104 ALA A O 1
ATOM 868 N N . LEU A 1 108 ? 17.598 62.957 6.232 1.00 12.83 105 LEU A N 1
ATOM 869 C CA . LEU A 1 108 ? 17.767 62.329 7.557 1.00 12.41 105 LEU A CA 1
ATOM 870 C C . LEU A 1 108 ? 19.214 62.338 8.068 1.00 12.75 105 LEU A C 1
ATOM 871 O O . LEU A 1 108 ? 19.456 62.521 9.253 1.00 13.88 105 LEU A O 1
ATOM 876 N N . ASN A 1 109 ? 20.164 62.109 7.166 1.00 12.05 106 ASN A N 1
ATOM 877 C CA . ASN A 1 109 ? 21.576 62.218 7.523 1.00 13.28 106 ASN A CA 1
ATOM 878 C C . ASN A 1 109 ? 21.912 63.657 7.904 1.00 12.92 106 ASN A C 1
ATOM 879 O O . ASN A 1 109 ? 22.642 63.891 8.854 1.00 12.90 106 ASN A O 1
ATOM 884 N N . ASN A 1 110 ? 21.360 64.640 7.197 1.00 12.04 107 ASN A N 1
ATOM 885 C CA . ASN A 1 110 ? 21.590 66.025 7.606 1.00 12.08 107 ASN A CA 1
ATOM 886 C C . ASN A 1 110 ? 21.042 66.284 9.015 1.00 11.14 107 ASN A C 1
ATOM 887 O O . ASN A 1 110 ? 21.694 66.921 9.823 1.00 11.73 107 ASN A O 1
ATOM 892 N N . LEU A 1 111 ? 19.812 65.813 9.274 1.00 12.40 108 LEU A N 1
ATOM 893 C CA . LEU A 1 111 ? 19.213 65.999 10.593 1.00 12.12 108 LEU A CA 1
ATOM 894 C C . LEU A 1 111 ? 19.992 65.308 11.686 1.00 11.64 108 LEU A C 1
ATOM 895 O O . LEU A 1 111 ? 20.167 65.854 12.765 1.00 12.42 108 LEU A O 1
ATOM 900 N N . GLU A 1 112 ? 20.472 64.095 11.395 1.00 10.99 109 GLU A N 1
ATOM 901 C CA . GLU A 1 112 ? 21.263 63.367 12.376 1.00 12.07 109 GLU A CA 1
ATOM 902 C C . GLU A 1 112 ? 22.544 64.136 12.682 1.00 12.22 109 GLU A C 1
ATOM 903 O O . GLU A 1 112 ? 22.927 64.274 13.848 1.00 12.27 109 GLU A O 1
ATOM 909 N N . ALA A 1 113 ? 23.182 64.672 11.634 1.00 11.85 110 ALA A N 1
ATOM 910 C CA . ALA A 1 113 ? 24.362 65.516 11.798 1.00 12.28 110 ALA A CA 1
ATOM 911 C C . ALA A 1 113 ? 24.062 66.766 12.647 1.00 11.97 110 ALA A C 1
ATOM 912 O O . ALA A 1 113 ? 24.854 67.151 13.509 1.00 12.96 110 ALA A O 1
ATOM 914 N N . ILE A 1 114 ? 22.906 67.387 12.422 1.00 11.87 111 ILE A N 1
ATOM 915 C CA . ILE A 1 114 ? 22.490 68.511 13.249 1.00 12.13 111 ILE A CA 1
ATOM 916 C C . ILE A 1 114 ? 22.289 68.114 14.717 1.00 12.65 111 ILE A C 1
ATOM 917 O O . ILE A 1 114 ? 22.810 68.741 15.623 1.00 12.64 111 ILE A O 1
ATOM 922 N N . ILE A 1 115 ? 21.549 67.034 14.942 1.00 12.38 112 ILE A N 1
ATOM 923 C CA . ILE A 1 115 ? 21.344 66.567 16.296 1.00 12.89 112 ILE A CA 1
ATOM 924 C C . ILE A 1 115 ? 22.675 66.280 17.012 1.00 14.00 112 ILE A C 1
ATOM 925 O O . ILE A 1 115 ? 22.863 66.650 18.179 1.00 13.29 112 ILE A O 1
ATOM 930 N N . GLN A 1 116 ? 23.608 65.613 16.326 1.00 14.14 113 GLN A N 1
ATOM 931 C CA . GLN A 1 116 ? 24.897 65.309 16.959 1.00 15.56 113 GLN A CA 1
ATOM 932 C C . GLN A 1 116 ? 25.692 66.559 17.327 1.00 15.78 113 GLN A C 1
ATOM 933 O O . GLN A 1 116 ? 26.350 66.595 18.372 1.00 17.34 113 GLN A O 1
ATOM 939 N N . SER A 1 117 ? 25.642 67.573 16.461 1.00 16.45 114 SER A N 1
ATOM 940 C CA . SER A 1 117 ? 26.352 68.830 16.701 1.00 16.68 114 SER A CA 1
ATOM 941 C C . SER A 1 117 ? 25.785 69.553 17.926 1.00 17.59 114 SER A C 1
ATOM 942 O O . SER A 1 117 ? 26.524 69.946 18.846 1.00 17.77 114 SER A O 1
ATOM 945 N N . VAL A 1 118 ? 24.460 69.716 17.944 1.00 17.37 115 VAL A N 1
ATOM 946 C CA . VAL A 1 118 ? 23.794 70.276 19.114 1.00 18.23 115 VAL A CA 1
ATOM 947 C C . VAL A 1 118 ? 24.119 69.501 20.409 1.00 19.47 115 VAL A C 1
ATOM 948 O O . VAL A 1 118 ? 24.369 70.104 21.459 1.00 20.10 115 VAL A O 1
ATOM 952 N N . ALA A 1 119 ? 24.125 68.171 20.333 1.00 20.40 116 ALA A N 1
ATOM 953 C CA . ALA A 1 119 ? 24.466 67.306 21.482 1.00 21.99 116 ALA A CA 1
ATOM 954 C C . ALA A 1 119 ? 25.796 67.615 22.154 1.00 22.94 116 ALA A C 1
ATOM 955 O O . ALA A 1 119 ? 25.878 67.620 23.391 1.00 24.34 116 ALA A O 1
ATOM 957 N N . ARG A 1 120 ? 26.845 67.852 21.366 1.00 22.54 117 ARG A N 1
ATOM 958 C CA . ARG A 1 120 ? 28.143 68.135 21.956 1.00 23.43 117 ARG A CA 1
ATOM 959 C C . ARG A 1 120 ? 28.281 69.554 22.512 1.00 22.08 117 ARG A C 1
ATOM 960 O O . ARG A 1 120 ? 28.904 69.749 23.560 1.00 22.54 117 ARG A O 1
ATOM 968 N N . ASP A 1 121 ? 27.677 70.526 21.824 1.00 20.60 118 ASP A N 1
ATOM 969 C CA . ASP A 1 121 ? 27.754 71.942 22.214 1.00 19.60 118 ASP A CA 1
ATOM 970 C C . ASP A 1 121 ? 26.729 72.335 23.284 1.00 18.09 118 ASP A C 1
ATOM 971 O O . ASP A 1 121 ? 26.979 73.259 24.067 1.00 17.08 118 ASP A O 1
ATOM 976 N N . TYR A 1 122 ? 25.582 71.648 23.292 1.00 16.74 119 TYR A N 1
ATOM 977 C CA . TYR A 1 122 ? 24.447 71.969 24.192 1.00 16.47 119 TYR A CA 1
ATOM 978 C C . TYR A 1 122 ? 23.958 70.698 24.881 1.00 15.84 119 TYR A C 1
ATOM 979 O O . TYR A 1 122 ? 22.868 70.213 24.608 1.00 16.32 119 TYR A O 1
ATOM 988 N N . PRO A 1 123 ? 24.784 70.121 25.775 1.00 15.78 120 PRO A N 1
ATOM 989 C CA . PRO A 1 123 ? 24.442 68.784 26.262 1.00 15.70 120 PRO A CA 1
ATOM 990 C C . PRO A 1 123 ? 23.230 68.704 27.212 1.00 15.66 120 PRO A C 1
ATOM 991 O O . PRO A 1 123 ? 22.674 67.625 27.389 1.00 17.86 120 PRO A O 1
ATOM 995 N N . LEU A 1 124 ? 22.824 69.805 27.841 1.00 16.09 121 LEU A N 1
ATOM 996 C CA . LEU A 1 124 ? 21.695 69.733 28.789 1.00 15.82 121 LEU A CA 1
ATOM 997 C C . LEU A 1 124 ? 20.391 70.167 28.120 1.00 16.40 121 LEU A C 1
ATOM 998 O O . LEU A 1 124 ? 19.332 70.231 28.774 1.00 16.94 121 LEU A O 1
ATOM 1003 N N . THR A 1 125 ? 20.489 70.449 26.818 1.00 15.37 122 THR A N 1
ATOM 1004 C CA . THR A 1 125 ? 19.397 71.027 26.019 1.00 15.54 122 THR A CA 1
ATOM 1005 C C . THR A 1 125 ? 18.552 69.959 25.315 1.00 15.71 122 THR A C 1
ATOM 1006 O O . THR A 1 125 ? 19.077 69.067 24.646 1.00 16.16 122 THR A O 1
ATOM 1010 N N . GLU A 1 126 ? 17.234 70.068 25.450 1.00 15.34 123 GLU A N 1
ATOM 1011 C CA . GLU A 1 126 ? 16.340 69.126 24.812 1.00 15.15 123 GLU A CA 1
ATOM 1012 C C . GLU A 1 126 ? 16.077 69.592 23.405 1.00 14.81 123 GLU A C 1
ATOM 1013 O O . GLU A 1 126 ? 15.934 70.798 23.163 1.00 15.46 123 GLU A O 1
ATOM 1019 N N . ILE A 1 127 ? 16.024 68.656 22.477 1.00 13.23 124 ILE A N 1
ATOM 1020 C CA . ILE A 1 127 ? 15.649 68.954 21.102 1.00 13.00 124 ILE A CA 1
ATOM 1021 C C . ILE A 1 127 ? 14.246 68.416 20.889 1.00 11.74 124 ILE A C 1
ATOM 1022 O O . ILE A 1 127 ? 13.983 67.260 21.227 1.00 11.63 124 ILE A O 1
ATOM 1027 N N . LYS A 1 128 ? 13.351 69.272 20.387 1.00 10.94 125 LYS A N 1
ATOM 1028 C CA . LYS A 1 128 ? 12.002 68.856 20.033 1.00 11.17 125 LYS A CA 1
ATOM 1029 C C . LYS A 1 128 ? 11.890 68.880 18.520 1.00 11.72 125 LYS A C 1
ATOM 1030 O O . LYS A 1 128 ? 11.926 69.953 17.925 1.00 12.53 125 LYS A O 1
ATOM 1036 N N . LEU A 1 129 ? 11.849 67.698 17.902 1.00 10.50 126 LEU A N 1
ATOM 1037 C CA . LEU A 1 129 ? 11.833 67.553 16.456 1.00 11.13 126 LEU A CA 1
ATOM 1038 C C . LEU A 1 129 ? 10.377 67.442 16.027 1.00 11.52 126 LEU A C 1
ATOM 1039 O O . LEU A 1 129 ? 9.734 66.414 16.268 1.00 11.90 126 LEU A O 1
ATOM 1044 N N . LEU A 1 130 ? 9.856 68.515 15.427 1.00 10.12 127 LEU A N 1
ATOM 1045 C CA . LEU A 1 130 ? 8.446 68.505 15.042 1.00 10.75 127 LEU A CA 1
ATOM 1046 C C . LEU A 1 130 ? 8.188 67.656 13.807 1.00 10.29 127 LEU A C 1
ATOM 1047 O O . LEU A 1 130 ? 8.980 67.637 12.874 1.00 10.22 127 LEU A O 1
ATOM 1052 N N . SER A 1 131 ? 7.029 67.009 13.762 1.00 10.22 128 SER A N 1
ATOM 1053 C CA . SER A 1 131 ? 6.581 66.474 12.499 1.00 10.90 128 SER A CA 1
ATOM 1054 C C . SER A 1 131 ? 6.481 67.583 11.474 1.00 10.41 128 SER A C 1
ATOM 1055 O O . SER A 1 131 ? 6.052 68.711 11.794 1.00 11.56 128 SER A O 1
ATOM 1058 N N . ILE A 1 132 ? 6.873 67.292 10.243 1.00 9.44 129 ILE A N 1
ATOM 1059 C CA . ILE A 1 132 ? 6.564 68.220 9.138 1.00 9.49 129 ILE A CA 1
ATOM 1060 C C . ILE A 1 132 ? 5.040 68.404 9.071 1.00 9.09 129 ILE A C 1
ATOM 1061 O O . ILE A 1 132 ? 4.275 67.436 9.226 1.00 10.00 129 ILE A O 1
ATOM 1066 N N . LEU A 1 133 ? 4.599 69.628 8.807 1.00 9.42 130 LEU A N 1
ATOM 1067 C CA . LEU A 1 133 ? 3.173 69.905 8.851 1.00 9.66 130 LEU A CA 1
ATOM 1068 C C . LEU A 1 133 ? 2.466 69.442 7.573 1.00 10.32 130 LEU A C 1
ATOM 1069 O O . LEU A 1 133 ? 3.083 69.310 6.528 1.00 9.31 130 LEU A O 1
ATOM 1074 N N . PRO A 1 134 ? 1.147 69.220 7.658 1.00 10.30 131 PRO A N 1
ATOM 1075 C CA . PRO A 1 134 ? 0.434 68.831 6.447 1.00 9.72 131 PRO A CA 1
ATOM 1076 C C . PRO A 1 134 ? 0.322 69.991 5.474 1.00 9.83 131 PRO A C 1
ATOM 1077 O O . PRO A 1 134 ? 0.496 71.144 5.867 1.00 9.61 131 PRO A O 1
ATOM 1081 N N . VAL A 1 135 ? 0.026 69.668 4.216 1.00 9.45 132 VAL A N 1
ATOM 1082 C CA . VAL A 1 135 ? -0.285 70.684 3.212 1.00 9.25 132 VAL A CA 1
ATOM 1083 C C . VAL A 1 135 ? -1.731 70.471 2.787 1.00 9.69 132 VAL A C 1
ATOM 1084 O O . VAL A 1 135 ? -2.346 69.429 3.125 1.00 9.12 132 VAL A O 1
ATOM 1088 N N . ASN A 1 136 ? -2.266 71.445 2.047 1.00 9.99 133 ASN A N 1
ATOM 1089 C CA . ASN A 1 136 ? -3.573 71.254 1.425 1.00 11.52 133 ASN A CA 1
ATOM 1090 C C . ASN A 1 136 ? -3.397 71.042 -0.089 1.00 12.64 133 ASN A C 1
ATOM 1091 O O . ASN A 1 136 ? -2.861 71.910 -0.789 1.00 12.97 133 ASN A O 1
ATOM 1096 N N . GLU A 1 137 ? -3.814 69.868 -0.580 1.00 14.24 134 GLU A N 1
ATOM 1097 C CA . GLU A 1 137 ? -3.482 69.421 -1.945 1.00 16.20 134 GLU A CA 1
ATOM 1098 C C . GLU A 1 137 ? -4.422 69.936 -3.034 1.00 16.77 134 GLU A C 1
ATOM 1099 O O . GLU A 1 137 ? -4.229 69.629 -4.227 1.00 17.33 134 GLU A O 1
ATOM 1105 N N . ARG A 1 138 ? -5.428 70.713 -2.643 1.00 16.76 135 ARG A N 1
ATOM 1106 C CA . ARG A 1 138 ? -6.398 71.244 -3.614 1.00 17.23 135 ARG A CA 1
ATOM 1107 C C . ARG A 1 138 ? -5.725 72.103 -4.680 1.00 16.88 135 ARG A C 1
ATOM 1108 O O . ARG A 1 138 ? -4.720 72.758 -4.423 1.00 15.60 135 ARG A O 1
ATOM 1116 N N . GLU A 1 139 ? -6.272 72.080 -5.895 1.00 16.98 136 GLU A N 1
ATOM 1117 C CA . GLU A 1 139 ? -5.602 72.759 -7.009 1.00 17.45 136 GLU A CA 1
ATOM 1118 C C . GLU A 1 139 ? -5.380 74.244 -6.762 1.00 16.60 136 GLU A C 1
ATOM 1119 O O . GLU A 1 139 ? -4.373 74.808 -7.201 1.00 16.97 136 GLU A O 1
ATOM 1125 N N . GLU A 1 140 ? -6.300 74.867 -6.029 1.00 15.75 137 GLU A N 1
ATOM 1126 C CA . GLU A 1 140 ? -6.199 76.299 -5.749 1.00 16.44 137 GLU A CA 1
ATOM 1127 C C . GLU A 1 140 ? -4.913 76.673 -4.995 1.00 15.21 137 GLU A C 1
ATOM 1128 O O . GLU A 1 140 ? -4.500 77.831 -5.018 1.00 14.71 137 GLU A O 1
ATOM 1134 N N . TYR A 1 141 ? -4.294 75.697 -4.322 1.00 14.58 138 TYR A N 1
ATOM 1135 C CA . TYR A 1 141 ? -3.077 75.940 -3.540 1.00 13.80 138 TYR A CA 1
ATOM 1136 C C . TYR A 1 141 ? -1.791 75.438 -4.193 1.00 14.44 138 TYR A C 1
ATOM 1137 O O . TYR A 1 141 ? -0.713 75.467 -3.581 1.00 13.69 138 TYR A O 1
ATOM 1146 N N . GLN A 1 142 ? -1.881 75.023 -5.455 1.00 15.14 139 GLN A N 1
ATOM 1147 C CA . GLN A 1 142 ? -0.732 74.358 -6.083 1.00 15.87 139 GLN A CA 1
ATOM 1148 C C . GLN A 1 142 ? 0.533 75.203 -6.267 1.00 15.75 139 GLN A C 1
ATOM 1149 O O . GLN A 1 142 ? 1.640 74.656 -6.310 1.00 15.81 139 GLN A O 1
ATOM 1155 N N A GLN A 1 143 ? 0.387 76.528 -6.337 0.50 15.64 140 GLN A N 1
ATOM 1156 N N B GLN A 1 143 ? 0.379 76.519 -6.383 0.50 15.73 140 GLN A N 1
ATOM 1157 C CA A GLN A 1 143 ? 1.543 77.432 -6.491 0.50 15.69 140 GLN A CA 1
ATOM 1158 C CA B GLN A 1 143 ? 1.558 77.358 -6.499 0.50 15.93 140 GLN A CA 1
ATOM 1159 C C A GLN A 1 143 ? 2.500 77.439 -5.293 0.50 15.34 140 GLN A C 1
ATOM 1160 C C B GLN A 1 143 ? 2.492 77.088 -5.326 0.50 15.32 140 GLN A C 1
ATOM 1161 O O A GLN A 1 143 ? 3.702 77.710 -5.446 0.50 16.21 140 GLN A O 1
ATOM 1162 O O B GLN A 1 143 ? 3.662 76.769 -5.535 0.50 16.07 140 GLN A O 1
ATOM 1173 N N . ALA A 1 144 ? 1.969 77.182 -4.098 1.00 14.74 141 ALA A N 1
ATOM 1174 C CA . ALA A 1 144 ? 2.804 77.075 -2.902 1.00 13.75 141 ALA A CA 1
ATOM 1175 C C . ALA A 1 144 ? 3.102 75.617 -2.615 1.00 12.26 141 ALA A C 1
ATOM 1176 O O . ALA A 1 144 ? 4.211 75.277 -2.210 1.00 13.43 141 ALA A O 1
ATOM 1178 N N . VAL A 1 145 ? 2.100 74.761 -2.792 1.00 10.21 142 VAL A N 1
ATOM 1179 C CA . VAL A 1 145 ? 2.255 73.359 -2.359 1.00 10.13 142 VAL A CA 1
ATOM 1180 C C . VAL A 1 145 ? 3.164 72.558 -3.305 1.00 10.10 142 VAL A C 1
ATOM 1181 O O . VAL A 1 145 ? 3.979 71.765 -2.845 1.00 9.15 142 VAL A O 1
ATOM 1185 N N . TYR A 1 146 ? 3.017 72.778 -4.616 1.00 10.25 143 TYR A N 1
ATOM 1186 C CA . TYR A 1 146 ? 3.914 72.186 -5.598 1.00 10.52 143 TYR A CA 1
ATOM 1187 C C . TYR A 1 146 ? 3.890 70.656 -5.446 1.00 10.62 143 TYR A C 1
ATOM 1188 O O . TYR A 1 146 ? 2.808 70.073 -5.314 1.00 11.67 143 TYR A O 1
ATOM 1197 N N . ILE A 1 147 ? 5.047 69.990 -5.438 1.00 10.08 144 ILE A N 1
ATOM 1198 C CA . ILE A 1 147 ? 5.068 68.528 -5.467 1.00 10.16 144 ILE A CA 1
ATOM 1199 C C . ILE A 1 147 ? 4.899 67.885 -4.091 1.00 10.39 144 ILE A C 1
ATOM 1200 O O . ILE A 1 147 ? 4.939 66.659 -3.976 1.00 12.04 144 ILE A O 1
ATOM 1205 N N . ARG A 1 148 ? 4.700 68.698 -3.052 1.00 9.80 145 ARG A N 1
ATOM 1206 C CA . ARG A 1 148 ? 4.478 68.127 -1.721 1.00 10.87 145 ARG A CA 1
ATOM 1207 C C . ARG A 1 148 ? 3.165 67.383 -1.676 1.00 11.34 145 ARG A C 1
ATOM 1208 O O . ARG A 1 148 ? 2.185 67.831 -2.266 1.00 13.00 145 ARG A O 1
ATOM 1216 N N . SER A 1 149 ? 3.147 66.243 -0.994 1.00 11.32 146 SER A N 1
ATOM 1217 C CA . SER A 1 149 ? 1.904 65.521 -0.753 1.00 12.28 146 SER A CA 1
ATOM 1218 C C . SER A 1 149 ? 1.895 65.077 0.711 1.00 11.21 146 SER A C 1
ATOM 1219 O O . SER A 1 149 ? 2.953 64.883 1.335 1.00 10.96 146 SER A O 1
ATOM 1222 N N . ASN A 1 150 ? 0.694 64.909 1.248 1.00 11.12 147 ASN A N 1
ATOM 1223 C CA . ASN A 1 150 ? 0.580 64.391 2.609 1.00 10.65 147 ASN A CA 1
ATOM 1224 C C . ASN A 1 150 ? 1.070 62.952 2.774 1.00 11.43 147 ASN A C 1
ATOM 1225 O O . ASN A 1 150 ? 1.541 62.577 3.857 1.00 12.68 147 ASN A O 1
ATOM 1230 N N . GLU A 1 151 ? 0.989 62.161 1.709 1.00 11.97 148 GLU A N 1
ATOM 1231 C CA . GLU A 1 151 ? 1.565 60.827 1.787 1.00 13.46 148 GLU A CA 1
ATOM 1232 C C . GLU A 1 151 ? 3.084 60.895 2.004 1.00 12.46 148 GLU A C 1
ATOM 1233 O O . GLU A 1 151 ? 3.620 60.190 2.877 1.00 13.17 148 GLU A O 1
ATOM 1239 N N A LYS A 1 152 ? 3.760 61.756 1.241 0.50 12.10 149 LYS A N 1
ATOM 1240 N N B LYS A 1 152 ? 3.779 61.750 1.255 0.50 12.21 149 LYS A N 1
ATOM 1241 C CA A LYS A 1 152 ? 5.203 61.957 1.384 0.50 12.14 149 LYS A CA 1
ATOM 1242 C CA B LYS A 1 152 ? 5.229 61.859 1.427 0.50 12.32 149 LYS A CA 1
ATOM 1243 C C A LYS A 1 152 ? 5.516 62.437 2.786 0.50 11.64 149 LYS A C 1
ATOM 1244 C C B LYS A 1 152 ? 5.567 62.467 2.786 0.50 11.74 149 LYS A C 1
ATOM 1245 O O A LYS A 1 152 ? 6.361 61.879 3.478 0.50 11.54 149 LYS A O 1
ATOM 1246 O O B LYS A 1 152 ? 6.489 62.011 3.457 0.50 11.57 149 LYS A O 1
ATOM 1257 N N . ILE A 1 153 ? 4.813 63.484 3.199 1.00 11.29 150 ILE A N 1
ATOM 1258 C CA . ILE A 1 153 ? 5.047 64.087 4.509 1.00 10.34 150 ILE A CA 1
ATOM 1259 C C . ILE A 1 153 ? 4.891 63.060 5.640 1.00 11.00 150 ILE A C 1
ATOM 1260 O O . ILE A 1 153 ? 5.736 62.999 6.558 1.00 11.15 150 ILE A O 1
ATOM 1265 N N . GLN A 1 154 ? 3.852 62.229 5.559 1.00 10.93 151 GLN A N 1
ATOM 1266 C CA . GLN A 1 154 ? 3.663 61.237 6.620 1.00 11.26 151 GLN A CA 1
ATOM 1267 C C . GLN A 1 154 ? 4.790 60.206 6.614 1.00 11.58 151 GLN A C 1
ATOM 1268 O O . GLN A 1 154 ? 5.208 59.731 7.671 1.00 12.60 151 GLN A O 1
ATOM 1274 N N . ASN A 1 155 ? 5.278 59.852 5.429 1.00 11.44 152 ASN A N 1
ATOM 1275 C CA . ASN A 1 155 ? 6.406 58.912 5.344 1.00 11.89 152 ASN A CA 1
ATOM 1276 C C . ASN A 1 155 ? 7.679 59.518 5.950 1.00 11.88 152 ASN A C 1
ATOM 1277 O O . ASN A 1 155 ? 8.417 58.843 6.669 1.00 12.57 152 ASN A O 1
ATOM 1282 N N . TRP A 1 156 ? 7.942 60.796 5.655 1.00 10.35 153 TRP A N 1
ATOM 1283 C CA . TRP A 1 156 ? 9.086 61.481 6.268 1.00 10.45 153 TRP A CA 1
ATOM 1284 C C . TRP A 1 156 ? 8.895 61.577 7.777 1.00 10.51 153 TRP A C 1
ATOM 1285 O O . TRP A 1 156 ? 9.849 61.416 8.530 1.00 11.74 153 TRP A O 1
ATOM 1296 N N . ASN A 1 157 ? 7.665 61.836 8.226 1.00 10.04 154 ASN A N 1
ATOM 1297 C CA . ASN A 1 157 ? 7.445 61.926 9.648 1.00 9.91 154 ASN A CA 1
ATOM 1298 C C . ASN A 1 157 ? 7.711 60.601 10.372 1.00 10.60 154 ASN A C 1
ATOM 1299 O O . ASN A 1 157 ? 8.235 60.614 11.500 1.00 10.55 154 ASN A O 1
ATOM 1304 N N . GLN A 1 158 ? 7.407 59.482 9.715 1.00 10.54 155 GLN A N 1
ATOM 1305 C CA . GLN A 1 158 ? 7.758 58.181 10.293 1.00 12.54 155 GLN A CA 1
ATOM 1306 C C . GLN A 1 158 ? 9.264 58.063 10.486 1.00 12.63 155 GLN A C 1
ATOM 1307 O O . GLN A 1 158 ? 9.734 57.614 11.538 1.00 13.26 155 GLN A O 1
ATOM 1313 N N . ALA A 1 159 ? 10.019 58.517 9.497 1.00 11.35 156 ALA A N 1
ATOM 1314 C CA . ALA A 1 159 ? 11.468 58.504 9.572 1.00 10.48 156 ALA A CA 1
ATOM 1315 C C . ALA A 1 159 ? 11.989 59.458 10.647 1.00 10.68 156 ALA A C 1
ATOM 1316 O O . ALA A 1 159 ? 12.974 59.155 11.339 1.00 10.81 156 ALA A O 1
ATOM 1318 N N . TYR A 1 160 ? 11.348 60.620 10.772 1.00 10.23 157 TYR A N 1
ATOM 1319 C CA . TYR A 1 160 ? 11.755 61.533 11.840 1.00 9.95 157 TYR A CA 1
ATOM 1320 C C . TYR A 1 160 ? 11.548 60.893 13.208 1.00 10.25 157 TYR A C 1
ATOM 1321 O O . TYR A 1 160 ? 12.364 61.059 14.095 1.00 11.14 157 TYR A O 1
ATOM 1330 N N . GLN A 1 161 ? 10.408 60.226 13.387 1.00 10.51 158 GLN A N 1
ATOM 1331 C CA . GLN A 1 161 ? 10.099 59.570 14.643 1.00 12.93 158 GLN A CA 1
ATOM 1332 C C . GLN A 1 161 ? 11.169 58.531 14.938 1.00 12.42 158 GLN A C 1
ATOM 1333 O O . GLN A 1 161 ? 11.621 58.400 16.077 1.00 12.95 158 GLN A O 1
ATOM 1339 N N . GLU A 1 162 ? 11.608 57.807 13.912 1.00 11.82 159 GLU A N 1
ATOM 1340 C CA . GLU A 1 162 ? 12.613 56.751 14.143 1.00 12.80 159 GLU A CA 1
ATOM 1341 C C . GLU A 1 162 ? 13.962 57.355 14.532 1.00 11.43 159 GLU A C 1
ATOM 1342 O O . GLU A 1 162 ? 14.658 56.872 15.423 1.00 12.22 159 GLU A O 1
ATOM 1348 N N . LEU A 1 163 ? 14.320 58.452 13.870 1.00 10.85 160 LEU A N 1
ATOM 1349 C CA . LEU A 1 163 ? 15.561 59.131 14.183 1.00 11.12 160 LEU A CA 1
ATOM 1350 C C . LEU A 1 163 ? 15.525 59.654 15.626 1.00 10.92 160 LEU A C 1
ATOM 1351 O O . LEU A 1 163 ? 16.493 59.467 16.362 1.00 11.16 160 LEU A O 1
ATOM 1356 N N . ALA A 1 164 ? 14.405 60.273 16.031 1.00 10.31 161 ALA A N 1
ATOM 1357 C CA . ALA A 1 164 ? 14.237 60.763 17.408 1.00 9.28 161 ALA A CA 1
ATOM 1358 C C . ALA A 1 164 ? 14.457 59.655 18.442 1.00 9.33 161 ALA A C 1
ATOM 1359 O O . ALA A 1 164 ? 15.012 59.920 19.503 1.00 9.32 161 ALA A O 1
ATOM 1361 N N A SER A 1 165 ? 14.019 58.435 18.123 0.50 8.13 162 SER A N 1
ATOM 1362 N N B SER A 1 165 ? 14.018 58.438 18.111 0.50 8.65 162 SER A N 1
ATOM 1363 C CA A SER A 1 165 ? 14.157 57.296 19.055 0.50 7.96 162 SER A CA 1
ATOM 1364 C CA B SER A 1 165 ? 14.149 57.277 19.012 0.50 9.08 162 SER A CA 1
ATOM 1365 C C A SER A 1 165 ? 15.614 56.895 19.321 0.50 7.90 162 SER A C 1
ATOM 1366 C C B SER A 1 165 ? 15.599 56.855 19.278 0.50 8.49 162 SER A C 1
ATOM 1367 O O A SER A 1 165 ? 15.898 56.150 20.256 0.50 7.48 162 SER A O 1
ATOM 1368 O O B SER A 1 165 ? 15.863 56.057 20.177 0.50 8.07 162 SER A O 1
ATOM 1373 N N . ALA A 1 166 ? 16.535 57.398 18.504 1.00 8.07 163 ALA A N 1
ATOM 1374 C CA . ALA A 1 166 ? 17.939 57.016 18.632 1.00 8.47 163 ALA A CA 1
ATOM 1375 C C . ALA A 1 166 ? 18.749 57.989 19.480 1.00 8.53 163 ALA A C 1
ATOM 1376 O O . ALA A 1 166 ? 19.945 57.780 19.666 1.00 8.93 163 ALA A O 1
ATOM 1378 N N . TYR A 1 167 ? 18.104 59.046 19.986 1.00 9.16 164 TYR A N 1
ATOM 1379 C CA . TYR A 1 167 ? 18.783 60.069 20.819 1.00 9.21 164 TYR A CA 1
ATOM 1380 C C . TYR A 1 167 ? 17.906 60.405 22.024 1.00 9.80 164 TYR A C 1
ATOM 1381 O O . TYR A 1 167 ? 16.773 60.840 21.820 1.00 8.45 164 TYR A O 1
ATOM 1398 N N . GLN A 1 169 ? 18.123 62.824 23.972 1.00 10.85 166 GLN A N 1
ATOM 1399 C CA . GLN A 1 169 ? 17.905 64.291 24.003 1.00 13.18 166 GLN A CA 1
ATOM 1400 C C . GLN A 1 169 ? 16.805 64.761 23.027 1.00 11.90 166 GLN A C 1
ATOM 1401 O O . GLN A 1 169 ? 16.340 65.915 23.101 1.00 11.48 166 GLN A O 1
ATOM 1407 N N . VAL A 1 170 ? 16.388 63.891 22.109 1.00 9.56 167 VAL A N 1
ATOM 1408 C CA . VAL A 1 170 ? 15.440 64.312 21.058 1.00 10.08 167 VAL A CA 1
ATOM 1409 C C . VAL A 1 170 ? 14.088 63.694 21.308 1.00 10.33 167 VAL A C 1
ATOM 1410 O O . VAL A 1 170 ? 13.985 62.467 21.471 1.00 9.46 167 VAL A O 1
ATOM 1414 N N . GLU A 1 171 ? 13.063 64.539 21.323 1.00 9.60 168 GLU A N 1
ATOM 1415 C CA . GLU A 1 171 ? 11.684 64.066 21.377 1.00 10.18 168 GLU A CA 1
ATOM 1416 C C . GLU A 1 171 ? 10.976 64.457 20.071 1.00 9.69 168 GLU A C 1
ATOM 1417 O O . GLU A 1 171 ? 10.973 65.634 19.712 1.00 9.74 168 GLU A O 1
ATOM 1423 N N . PHE A 1 172 ? 10.370 63.474 19.397 1.00 10.06 169 PHE A N 1
ATOM 1424 C CA . PHE A 1 172 ? 9.497 63.741 18.250 1.00 10.48 169 PHE A CA 1
ATOM 1425 C C . PHE A 1 172 ? 8.183 64.326 18.753 1.00 10.80 169 PHE A C 1
ATOM 1426 O O . PHE A 1 172 ? 7.587 63.826 19.726 1.00 11.25 169 PHE A O 1
ATOM 1434 N N . VAL A 1 173 ? 7.743 65.386 18.082 1.00 11.04 170 VAL A N 1
ATOM 1435 C CA . VAL A 1 173 ? 6.544 66.109 18.493 1.00 10.82 170 VAL A CA 1
ATOM 1436 C C . VAL A 1 173 ? 5.496 65.969 17.377 1.00 11.06 170 VAL A C 1
ATOM 1437 O O . VAL A 1 173 ? 5.596 66.632 16.328 1.00 10.67 170 VAL A O 1
ATOM 1441 N N . PRO A 1 174 ? 4.501 65.096 17.585 1.00 11.69 171 PRO A N 1
ATOM 1442 C CA . PRO A 1 174 ? 3.533 64.820 16.535 1.00 13.17 171 PRO A CA 1
ATOM 1443 C C . PRO A 1 174 ? 2.446 65.861 16.511 1.00 13.86 171 PRO A C 1
ATOM 1444 O O . PRO A 1 174 ? 1.456 65.755 17.258 1.00 16.04 171 PRO A O 1
ATOM 1448 N N . VAL A 1 175 ? 2.640 66.872 15.670 1.00 12.87 172 VAL A N 1
ATOM 1449 C CA . VAL A 1 175 ? 1.621 67.933 15.513 1.00 14.16 172 VAL A CA 1
ATOM 1450 C C . VAL A 1 175 ? 0.835 67.859 14.200 1.00 13.11 172 VAL A C 1
ATOM 1451 O O . VAL A 1 175 ? -0.196 68.560 14.049 1.00 13.69 172 VAL A O 1
ATOM 1455 N N . PHE A 1 176 ? 1.279 67.015 13.266 1.00 12.77 173 PHE A N 1
ATOM 1456 C CA . PHE A 1 176 ? 0.613 66.877 11.953 1.00 11.97 173 PHE A CA 1
ATOM 1457 C C . PHE A 1 176 ? -0.890 66.679 12.113 1.00 13.02 173 PHE A C 1
ATOM 1458 O O . PHE A 1 176 ? -1.688 67.375 11.475 1.00 12.78 173 PHE A O 1
ATOM 1466 N N . ASP A 1 177 ? -1.283 65.719 12.949 1.00 13.79 174 ASP A N 1
ATOM 1467 C CA . ASP A 1 177 ? -2.710 65.378 13.054 1.00 15.14 174 ASP A CA 1
ATOM 1468 C C . ASP A 1 177 ? -3.593 66.485 13.663 1.00 15.37 174 ASP A C 1
ATOM 1469 O O . ASP A 1 177 ? -4.827 66.472 13.496 1.00 16.72 174 ASP A O 1
ATOM 1474 N N . CYS A 1 178 ? -2.959 67.407 14.383 1.00 15.44 175 CYS A N 1
ATOM 1475 C CA . CYS A 1 178 ? -3.653 68.538 14.995 1.00 15.78 175 CYS A CA 1
ATOM 1476 C C . CYS A 1 178 ? -4.079 69.548 13.944 1.00 15.08 175 CYS A C 1
ATOM 1477 O O . CYS A 1 178 ? -4.955 70.382 14.202 1.00 15.46 175 CYS A O 1
ATOM 1480 N N . LEU A 1 179 ? -3.466 69.474 12.757 1.00 12.97 176 LEU A N 1
ATOM 1481 C CA . LEU A 1 179 ? -3.687 70.513 11.762 1.00 12.03 176 LEU A CA 1
ATOM 1482 C C . LEU A 1 179 ? -4.497 70.077 10.530 1.00 11.63 176 LEU A C 1
ATOM 1483 O O . LEU A 1 179 ? -4.717 70.888 9.626 1.00 11.21 176 LEU A O 1
ATOM 1488 N N . THR A 1 180 ? -4.910 68.801 10.513 1.00 11.58 177 THR A N 1
ATOM 1489 C CA . THR A 1 180 ? -5.606 68.214 9.360 1.00 11.60 177 THR A CA 1
ATOM 1490 C C . THR A 1 180 ? -7.132 68.279 9.480 1.00 11.55 177 THR A C 1
ATOM 1491 O O . THR A 1 180 ? -7.675 68.304 10.596 1.00 12.11 177 THR A O 1
ATOM 1495 N N . ASP A 1 181 ? -7.788 68.336 8.325 1.00 11.74 178 ASP A N 1
ATOM 1496 C CA . ASP A 1 181 ? -9.246 68.262 8.228 1.00 13.28 178 ASP A CA 1
ATOM 1497 C C . ASP A 1 181 ? -9.655 66.797 8.097 1.00 14.56 178 ASP A C 1
ATOM 1498 O O . ASP A 1 181 ? -8.795 65.891 8.227 1.00 14.50 178 ASP A O 1
ATOM 1503 N N . GLN A 1 182 ? -10.943 66.541 7.840 1.00 15.48 179 GLN A N 1
ATOM 1504 C CA . GLN A 1 182 ? -11.427 65.157 7.784 1.00 16.33 179 GLN A CA 1
ATOM 1505 C C . GLN A 1 182 ? -10.830 64.381 6.603 1.00 16.46 179 GLN A C 1
ATOM 1506 O O . GLN A 1 182 ? -10.789 63.143 6.626 1.00 17.81 179 GLN A O 1
ATOM 1512 N N . ALA A 1 183 ? -10.389 65.103 5.571 1.00 15.86 180 ALA A N 1
ATOM 1513 C CA . ALA A 1 183 ? -9.761 64.512 4.385 1.00 15.37 180 ALA A CA 1
ATOM 1514 C C . ALA A 1 183 ? -8.238 64.372 4.544 1.00 15.52 180 ALA A C 1
ATOM 1515 O O . ALA A 1 183 ? -7.561 63.929 3.622 1.00 16.38 180 ALA A O 1
ATOM 1517 N N . GLY A 1 184 ? -7.716 64.728 5.712 1.00 14.76 181 GLY A N 1
ATOM 1518 C CA . GLY A 1 184 ? -6.282 64.608 5.966 1.00 14.11 181 GLY A CA 1
ATOM 1519 C C . GLY A 1 184 ? -5.436 65.701 5.338 1.00 14.24 181 GLY A C 1
ATOM 1520 O O . GLY A 1 184 ? -4.208 65.559 5.230 1.00 14.48 181 GLY A O 1
ATOM 1521 N N . GLN A 1 185 ? -6.091 66.776 4.908 1.00 13.89 182 GLN A N 1
ATOM 1522 C CA . GLN A 1 185 ? -5.428 67.955 4.365 1.00 12.67 182 GLN A CA 1
ATOM 1523 C C . GLN A 1 185 ? -5.230 68.978 5.478 1.00 12.05 182 GLN A C 1
ATOM 1524 O O . GLN A 1 185 ? -6.007 68.998 6.433 1.00 12.07 182 GLN A O 1
ATOM 1530 N N . LEU A 1 186 ? -4.235 69.852 5.340 1.00 10.37 183 LEU A N 1
ATOM 1531 C CA . LEU A 1 186 ? -4.155 71.053 6.188 1.00 10.03 183 LEU A CA 1
ATOM 1532 C C . LEU A 1 186 ? -5.472 71.827 6.116 1.00 10.12 183 LEU A C 1
ATOM 1533 O O . LEU A 1 186 ? -5.901 72.215 5.034 1.00 10.45 183 LEU A O 1
ATOM 1538 N N . LYS A 1 187 ? -6.087 72.083 7.277 1.00 11.06 184 LYS A N 1
ATOM 1539 C CA . LYS A 1 187 ? -7.410 72.733 7.293 1.00 11.30 184 LYS A CA 1
ATOM 1540 C C . LYS A 1 187 ? -7.391 74.053 6.565 1.00 11.29 184 LYS A C 1
ATOM 1541 O O . LYS A 1 187 ? -6.486 74.860 6.766 1.00 10.21 184 LYS A O 1
ATOM 1547 N N . LYS A 1 188 ? -8.413 74.301 5.761 1.00 10.59 185 LYS A N 1
ATOM 1548 C CA . LYS A 1 188 ? -8.479 75.551 5.014 1.00 11.74 185 LYS A CA 1
ATOM 1549 C C . LYS A 1 188 ? -8.340 76.805 5.908 1.00 11.18 185 LYS A C 1
ATOM 1550 O O . LYS A 1 188 ? -7.642 77.752 5.542 1.00 11.98 185 LYS A O 1
ATOM 1556 N N A GLU A 1 189 ? -8.995 76.847 7.062 0.50 10.79 186 GLU A N 1
ATOM 1557 N N B GLU A 1 189 ? -8.993 76.768 7.066 0.50 11.03 186 GLU A N 1
ATOM 1558 C CA A GLU A 1 189 ? -8.860 78.043 7.895 0.50 10.77 186 GLU A CA 1
ATOM 1559 C CA B GLU A 1 189 ? -8.938 77.867 8.008 0.50 11.39 186 GLU A CA 1
ATOM 1560 C C A GLU A 1 189 ? -7.492 78.126 8.589 0.50 10.04 186 GLU A C 1
ATOM 1561 C C B GLU A 1 189 ? -7.520 78.105 8.529 0.50 10.24 186 GLU A C 1
ATOM 1562 O O A GLU A 1 189 ? -7.172 79.165 9.180 0.50 10.18 186 GLU A O 1
ATOM 1563 O O B GLU A 1 189 ? -7.190 79.239 8.889 0.50 10.40 186 GLU A O 1
ATOM 1574 N N . TYR A 1 190 ? -6.706 77.044 8.550 1.00 9.91 187 TYR A N 1
ATOM 1575 C CA . TYR A 1 190 ? -5.359 77.084 9.151 1.00 9.65 187 TYR A CA 1
ATOM 1576 C C . TYR A 1 190 ? -4.260 77.532 8.167 1.00 10.15 187 TYR A C 1
ATOM 1577 O O . TYR A 1 190 ? -3.084 77.640 8.559 1.00 9.42 187 TYR A O 1
ATOM 1586 N N . THR A 1 191 ? -4.629 77.781 6.907 1.00 10.63 188 THR A N 1
ATOM 1587 C CA . THR A 1 191 ? -3.604 78.047 5.894 1.00 10.78 188 THR A CA 1
ATOM 1588 C C . THR A 1 191 ? -3.892 79.312 5.118 1.00 11.55 188 THR A C 1
ATOM 1589 O O . THR A 1 191 ? -5.054 79.721 4.994 1.00 12.16 188 THR A O 1
ATOM 1593 N N . THR A 1 192 ? -2.826 79.948 4.632 1.00 11.50 189 THR A N 1
ATOM 1594 C CA . THR A 1 192 ? -2.969 81.096 3.730 1.00 12.52 189 THR A CA 1
ATOM 1595 C C . THR A 1 192 ? -2.914 80.642 2.267 1.00 12.79 189 THR A C 1
ATOM 1596 O O . THR A 1 192 ? -3.757 81.025 1.448 1.00 14.00 189 THR A O 1
ATOM 1600 N N . ASP A 1 193 ? -1.942 79.783 1.955 1.00 12.59 190 ASP A N 1
ATOM 1601 C CA . ASP A 1 193 ? -1.656 79.404 0.562 1.00 12.05 190 ASP A CA 1
ATOM 1602 C C . ASP A 1 193 ? -1.557 77.893 0.354 1.00 11.35 190 ASP A C 1
ATOM 1603 O O . ASP A 1 193 ? -1.128 77.451 -0.716 1.00 12.26 190 ASP A O 1
ATOM 1608 N N . GLY A 1 194 ? -1.966 77.115 1.357 1.00 10.82 191 GLY A N 1
ATOM 1609 C CA . GLY A 1 194 ? -1.928 75.658 1.314 1.00 10.26 191 GLY A CA 1
ATOM 1610 C C . GLY A 1 194 ? -0.721 75.056 1.992 1.00 10.29 191 GLY A C 1
ATOM 1611 O O . GLY A 1 194 ? -0.706 73.873 2.238 1.00 9.89 191 GLY A O 1
ATOM 1612 N N . LEU A 1 195 ? 0.273 75.899 2.296 1.00 10.67 192 LEU A N 1
ATOM 1613 C CA . LEU A 1 195 ? 1.531 75.469 2.889 1.00 11.31 192 LEU A CA 1
ATOM 1614 C C . LEU A 1 195 ? 1.817 76.265 4.176 1.00 11.18 192 LEU A C 1
ATOM 1615 O O . LEU A 1 195 ? 2.043 75.686 5.247 1.00 12.25 192 LEU A O 1
ATOM 1620 N N . HIS A 1 196 ? 1.788 77.589 4.062 1.00 9.64 193 HIS A N 1
ATOM 1621 C CA . HIS A 1 196 ? 2.028 78.469 5.193 1.00 10.45 193 HIS A CA 1
ATOM 1622 C C . HIS A 1 196 ? 0.779 78.568 6.049 1.00 10.04 193 HIS A C 1
ATOM 1623 O O . HIS A 1 196 ? -0.353 78.324 5.576 1.00 10.48 193 HIS A O 1
ATOM 1630 N N . LEU A 1 197 ? 0.988 78.906 7.320 1.00 8.98 194 LEU A N 1
ATOM 1631 C CA . LEU A 1 197 ? -0.130 78.980 8.253 1.00 8.76 194 LEU A CA 1
ATOM 1632 C C . LEU A 1 197 ? -0.753 80.359 8.369 1.00 9.79 194 LEU A C 1
ATOM 1633 O O . LEU A 1 197 ? -0.070 81.387 8.399 1.00 10.18 194 LEU A O 1
ATOM 1638 N N . SER A 1 198 ? -2.069 80.371 8.517 1.00 9.02 195 SER A N 1
ATOM 1639 C CA . SER A 1 198 ? -2.785 81.572 8.906 1.00 9.60 195 SER A CA 1
ATOM 1640 C C . SER A 1 198 ? -2.587 81.768 10.421 1.00 9.59 195 SER A C 1
ATOM 1641 O O . SER A 1 198 ? -2.040 80.895 11.090 1.00 9.56 195 SER A O 1
ATOM 1644 N N . ILE A 1 199 ? -3.063 82.886 10.980 1.00 8.59 196 ILE A N 1
ATOM 1645 C CA . ILE A 1 199 ? -2.966 83.034 12.432 1.00 8.81 196 ILE A CA 1
ATOM 1646 C C . ILE A 1 199 ? -3.809 81.943 13.148 1.00 8.46 196 ILE A C 1
ATOM 1647 O O . ILE A 1 199 ? -3.381 81.446 14.189 1.00 9.78 196 ILE A O 1
ATOM 1652 N N . ALA A 1 200 ? -4.990 81.586 12.613 1.00 9.23 197 ALA A N 1
ATOM 1653 C CA . ALA A 1 200 ? -5.732 80.474 13.218 1.00 8.42 197 ALA A CA 1
ATOM 1654 C C . ALA A 1 200 ? -4.851 79.223 13.244 1.00 8.35 197 ALA A C 1
ATOM 1655 O O . ALA A 1 200 ? -4.889 78.450 14.213 1.00 9.53 197 ALA A O 1
ATOM 1657 N N . GLY A 1 201 ? -4.084 79.013 12.170 1.00 8.18 198 GLY A N 1
ATOM 1658 C CA . GLY A 1 201 ? -3.224 77.824 12.091 1.00 8.21 198 GLY A CA 1
ATOM 1659 C C . GLY A 1 201 ? -2.107 77.894 13.116 1.00 8.74 198 GLY A C 1
ATOM 1660 O O . GLY A 1 201 ? -1.795 76.915 13.804 1.00 10.40 198 GLY A O 1
ATOM 1661 N N . TYR A 1 202 ? -1.494 79.064 13.229 1.00 9.15 199 TYR A N 1
ATOM 1662 C CA . TYR A 1 202 ? -0.437 79.239 14.240 1.00 9.19 199 TYR A CA 1
ATOM 1663 C C . TYR A 1 202 ? -0.998 79.112 15.653 1.00 8.99 199 TYR A C 1
ATOM 1664 O O . TYR A 1 202 ? -0.312 78.590 16.540 1.00 9.95 199 TYR A O 1
ATOM 1673 N N . GLN A 1 203 ? -2.234 79.591 15.885 1.00 9.04 200 GLN A N 1
ATOM 1674 C CA . GLN A 1 203 ? -2.813 79.446 17.220 1.00 9.00 200 GLN A CA 1
ATOM 1675 C C . GLN A 1 203 ? -3.035 77.949 17.509 1.00 8.86 200 GLN A C 1
ATOM 1676 O O . GLN A 1 203 ? -2.805 77.491 18.626 1.00 10.00 200 GLN A O 1
ATOM 1682 N N . ALA A 1 204 ? -3.500 77.198 16.502 1.00 9.14 201 ALA A N 1
ATOM 1683 C CA . ALA A 1 204 ? -3.738 75.755 16.722 1.00 9.76 201 ALA A CA 1
ATOM 1684 C C . ALA A 1 204 ? -2.417 75.015 16.949 1.00 10.31 201 ALA A C 1
ATOM 1685 O O . ALA A 1 204 ? -2.328 74.118 17.828 1.00 11.82 201 ALA A O 1
ATOM 1687 N N . LEU A 1 205 ? -1.395 75.366 16.166 1.00 10.04 202 LEU A N 1
ATOM 1688 C CA . LEU A 1 205 ? -0.067 74.798 16.359 1.00 10.52 202 LEU A CA 1
ATOM 1689 C C . LEU A 1 205 ? 0.471 75.105 17.766 1.00 10.96 202 LEU A C 1
ATOM 1690 O O . LEU A 1 205 ? 0.979 74.214 18.473 1.00 11.69 202 LEU A O 1
ATOM 1695 N N . SER A 1 206 ? 0.305 76.359 18.195 1.00 10.54 203 SER A N 1
ATOM 1696 C CA . SER A 1 206 ? 0.786 76.773 19.503 1.00 10.62 203 SER A CA 1
ATOM 1697 C C . SER A 1 206 ? 0.113 75.966 20.612 1.00 10.90 203 SER A C 1
ATOM 1698 O O . SER A 1 206 ? 0.767 75.533 21.570 1.00 11.20 203 SER A O 1
ATOM 1701 N N . LYS A 1 207 ? -1.191 75.762 20.460 1.00 10.95 204 LYS A N 1
ATOM 1702 C CA . LYS A 1 207 ? -1.936 74.996 21.468 1.00 12.32 204 LYS A CA 1
ATOM 1703 C C . LYS A 1 207 ? -1.396 73.576 21.535 1.00 13.35 204 LYS A C 1
ATOM 1704 O O . LYS A 1 207 ? -1.224 73.037 22.628 1.00 14.30 204 LYS A O 1
ATOM 1710 N N . SER A 1 208 ? -1.097 72.995 20.382 1.00 13.48 205 SER A N 1
ATOM 1711 C CA . SER A 1 208 ? -0.547 71.647 20.324 1.00 15.90 205 SER A CA 1
ATOM 1712 C C . SER A 1 208 ? 0.852 71.543 20.946 1.00 15.43 205 SER A C 1
ATOM 1713 O O . SER A 1 208 ? 1.217 70.476 21.511 1.00 16.48 205 SER A O 1
ATOM 1716 N N . LEU A 1 209 ? 1.635 72.624 20.851 1.00 14.46 206 LEU A N 1
ATOM 1717 C CA . LEU A 1 209 ? 3.039 72.629 21.307 1.00 14.64 206 LEU A CA 1
ATOM 1718 C C . LEU A 1 209 ? 3.171 72.935 22.791 1.00 15.73 206 LEU A C 1
ATOM 1719 O O . LEU A 1 209 ? 4.204 72.636 23.401 1.00 15.27 206 LEU A O 1
ATOM 1724 N N . LYS A 1 210 ? 2.151 73.572 23.360 1.00 16.24 207 LYS A N 1
ATOM 1725 C CA . LYS A 1 210 ? 2.239 74.071 24.736 1.00 18.05 207 LYS A CA 1
ATOM 1726 C C . LYS A 1 210 ? 2.750 73.041 25.724 1.00 18.29 207 LYS A C 1
ATOM 1727 O O . LYS A 1 210 ? 3.590 73.368 26.561 1.00 20.22 207 LYS A O 1
ATOM 1733 N N . ASP A 1 211 ? 2.288 71.800 25.627 1.00 18.05 208 ASP A N 1
ATOM 1734 C CA . ASP A 1 211 ? 2.709 70.777 26.595 1.00 18.97 208 ASP A CA 1
ATOM 1735 C C . ASP A 1 211 ? 4.197 70.414 26.477 1.00 18.36 208 ASP A C 1
ATOM 1736 O O . ASP A 1 211 ? 4.774 69.827 27.396 1.00 18.96 208 ASP A O 1
ATOM 1741 N N . TYR A 1 212 ? 4.806 70.750 25.340 1.00 16.74 209 TYR A N 1
ATOM 1742 C CA . TYR A 1 212 ? 6.210 70.415 25.087 1.00 16.77 209 TYR A CA 1
ATOM 1743 C C . TYR A 1 212 ? 7.122 71.568 25.465 1.00 17.67 209 TYR A C 1
ATOM 1744 O O . TYR A 1 212 ? 8.334 71.383 25.638 1.00 17.61 209 TYR A O 1
ATOM 1753 N N . LEU A 1 213 ? 6.542 72.757 25.557 1.00 19.09 210 LEU A N 1
ATOM 1754 C CA . LEU A 1 213 ? 7.296 73.986 25.854 1.00 21.61 210 LEU A CA 1
ATOM 1755 C C . LEU A 1 213 ? 7.421 74.203 27.362 1.00 22.73 210 LEU A C 1
ATOM 1756 O O . LEU A 1 213 ? 8.492 74.587 27.845 1.00 22.81 210 LEU A O 1
ATOM 1761 N N . TYR A 1 214 ? 6.324 73.944 28.085 1.00 24.09 211 TYR A N 1
ATOM 1762 C CA . TYR A 1 214 ? 6.167 74.274 29.520 1.00 25.22 211 TYR A CA 1
ATOM 1763 C C . TYR A 1 214 ? 5.916 73.018 30.348 1.00 26.19 211 TYR A C 1
ATOM 1764 O O . TYR A 1 214 ? 5.216 72.108 29.891 1.00 27.32 211 TYR A O 1
ATOM 1773 N N . ALA B 1 3 ? 0.772 97.138 79.769 1.00 41.41 0 ALA B N 1
ATOM 1774 C CA . ALA B 1 3 ? 2.138 97.361 79.200 1.00 41.56 0 ALA B CA 1
ATOM 1775 C C . ALA B 1 3 ? 2.784 96.066 78.685 1.00 41.53 0 ALA B C 1
ATOM 1776 O O . ALA B 1 3 ? 3.422 96.060 77.625 1.00 41.23 0 ALA B O 1
ATOM 1786 N N . ALA B 1 5 ? 1.303 92.952 77.880 1.00 38.45 2 ALA B N 1
ATOM 1787 C CA . ALA B 1 5 ? 0.578 92.385 76.740 1.00 37.15 2 ALA B CA 1
ATOM 1788 C C . ALA B 1 5 ? 0.739 93.232 75.470 1.00 36.25 2 ALA B C 1
ATOM 1789 O O . ALA B 1 5 ? 0.755 92.697 74.356 1.00 35.60 2 ALA B O 1
ATOM 1791 N N . VAL B 1 6 ? 0.855 94.549 75.646 1.00 34.99 3 VAL B N 1
ATOM 1792 C CA . VAL B 1 6 ? 1.011 95.473 74.521 1.00 34.00 3 VAL B CA 1
ATOM 1793 C C . VAL B 1 6 ? 2.406 95.323 73.897 1.00 32.94 3 VAL B C 1
ATOM 1794 O O . VAL B 1 6 ? 2.546 95.357 72.674 1.00 32.60 3 VAL B O 1
ATOM 1798 N N . GLN B 1 7 ? 3.415 95.128 74.743 1.00 31.33 4 GLN B N 1
ATOM 1799 C CA . GLN B 1 7 ? 4.764 94.807 74.289 1.00 30.38 4 GLN B CA 1
ATOM 1800 C C . GLN B 1 7 ? 4.810 93.463 73.554 1.00 29.39 4 GLN B C 1
ATOM 1801 O O . GLN B 1 7 ? 5.490 93.327 72.529 1.00 28.19 4 GLN B O 1
ATOM 1807 N N . LEU B 1 8 ? 4.092 92.469 74.067 1.00 27.99 5 LEU B N 1
ATOM 1808 C CA . LEU B 1 8 ? 4.039 91.178 73.374 1.00 27.34 5 LEU B CA 1
ATOM 1809 C C . LEU B 1 8 ? 3.326 91.301 72.030 1.00 26.81 5 LEU B C 1
ATOM 1810 O O . LEU B 1 8 ? 3.693 90.620 71.065 1.00 26.27 5 LEU B O 1
ATOM 1815 N N . LEU B 1 9 ? 2.336 92.185 71.943 1.00 26.01 6 LEU B N 1
ATOM 1816 C CA . LEU B 1 9 ? 1.715 92.468 70.657 1.00 25.66 6 LEU B CA 1
ATOM 1817 C C . LEU B 1 9 ? 2.673 93.178 69.684 1.00 24.80 6 LEU B C 1
ATOM 1818 O O . LEU B 1 9 ? 2.614 92.946 68.471 1.00 24.23 6 LEU B O 1
ATOM 1823 N N . GLU B 1 10 ? 3.549 94.036 70.201 1.00 23.65 7 GLU B N 1
ATOM 1824 C CA . GLU B 1 10 ? 4.543 94.679 69.331 1.00 23.75 7 GLU B CA 1
ATOM 1825 C C . GLU B 1 10 ? 5.538 93.634 68.829 1.00 21.84 7 GLU B C 1
ATOM 1826 O O . GLU B 1 10 ? 5.997 93.686 67.683 1.00 20.78 7 GLU B O 1
ATOM 1832 N N . ASN B 1 11 ? 5.870 92.681 69.694 1.00 20.27 8 ASN B N 1
ATOM 1833 C CA . ASN B 1 11 ? 6.680 91.533 69.303 1.00 20.04 8 ASN B CA 1
ATOM 1834 C C . ASN B 1 11 ? 6.016 90.717 68.212 1.00 19.23 8 ASN B C 1
ATOM 1835 O O . ASN B 1 11 ? 6.676 90.324 67.249 1.00 19.41 8 ASN B O 1
ATOM 1840 N N A TRP B 1 12 ? 4.716 90.477 68.363 0.50 18.68 9 TRP B N 1
ATOM 1841 N N B TRP B 1 12 ? 4.712 90.491 68.351 0.50 18.65 9 TRP B N 1
ATOM 1842 C CA A TRP B 1 12 ? 3.952 89.722 67.377 0.50 18.10 9 TRP B CA 1
ATOM 1843 C CA B TRP B 1 12 ? 3.937 89.711 67.383 0.50 18.07 9 TRP B CA 1
ATOM 1844 C C A TRP B 1 12 ? 4.085 90.376 66.009 0.50 16.89 9 TRP B C 1
ATOM 1845 C C B TRP B 1 12 ? 3.974 90.356 65.993 0.50 16.95 9 TRP B C 1
ATOM 1846 O O A TRP B 1 12 ? 4.477 89.721 65.036 0.50 15.90 9 TRP B O 1
ATOM 1847 O O B TRP B 1 12 ? 4.196 89.679 64.988 0.50 16.18 9 TRP B O 1
ATOM 1868 N N . LEU B 1 13 ? 3.759 91.666 65.954 1.00 15.78 10 LEU B N 1
ATOM 1869 C CA . LEU B 1 13 ? 3.827 92.433 64.703 1.00 14.18 10 LEU B CA 1
ATOM 1870 C C . LEU B 1 13 ? 5.217 92.337 64.078 1.00 14.17 10 LEU B C 1
ATOM 1871 O O . LEU B 1 13 ? 5.357 92.082 62.877 1.00 13.15 10 LEU B O 1
ATOM 1876 N N . LEU B 1 14 ? 6.258 92.501 64.878 1.00 13.52 11 LEU B N 1
ATOM 1877 C CA . LEU B 1 14 ? 7.620 92.429 64.338 1.00 15.65 11 LEU B CA 1
ATOM 1878 C C . LEU B 1 14 ? 7.899 91.053 63.756 1.00 14.98 11 LEU B C 1
ATOM 1879 O O . LEU B 1 14 ? 8.502 90.936 62.684 1.00 14.91 11 LEU B O 1
ATOM 1884 N N . LYS B 1 15 ? 7.456 90.016 64.457 1.00 15.26 12 LYS B N 1
ATOM 1885 C CA . LYS B 1 15 ? 7.642 88.651 63.939 1.00 15.92 12 LYS B CA 1
ATOM 1886 C C . LYS B 1 15 ? 6.944 88.483 62.580 1.00 14.31 12 LYS B C 1
ATOM 1887 O O . LYS B 1 15 ? 7.520 87.893 61.639 1.00 13.72 12 LYS B O 1
ATOM 1893 N N . GLU B 1 16 ? 5.708 88.965 62.482 1.00 13.60 13 GLU B N 1
ATOM 1894 C CA . GLU B 1 16 ? 4.936 88.850 61.244 1.00 12.90 13 GLU B CA 1
ATOM 1895 C C . GLU B 1 16 ? 5.605 89.635 60.120 1.00 11.45 13 GLU B C 1
ATOM 1896 O O . GLU B 1 16 ? 5.670 89.159 58.977 1.00 10.99 13 GLU B O 1
ATOM 1902 N N . GLN B 1 17 ? 6.108 90.830 60.441 1.00 10.64 14 GLN B N 1
ATOM 1903 C CA . GLN B 1 17 ? 6.797 91.638 59.423 1.00 9.94 14 GLN B CA 1
ATOM 1904 C C . GLN B 1 17 ? 8.027 90.917 58.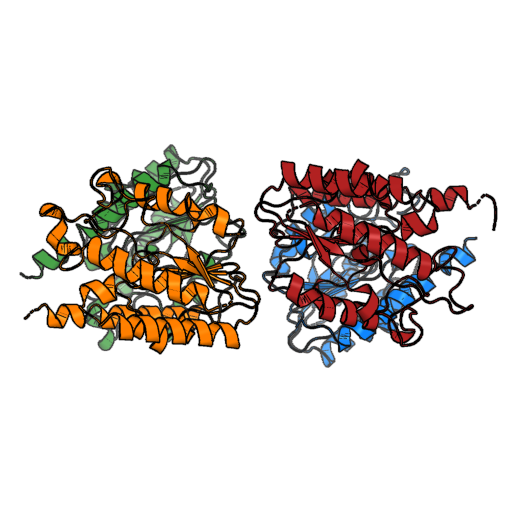875 1.00 9.84 14 GLN B C 1
ATOM 1905 O O . GLN B 1 17 ? 8.268 90.917 57.650 1.00 9.93 14 GLN B O 1
ATOM 1911 N N . GLU B 1 18 ? 8.813 90.315 59.773 1.00 10.09 15 GLU B N 1
ATOM 1912 C CA . GLU B 1 18 ? 10.019 89.588 59.392 1.00 10.74 15 GLU B CA 1
ATOM 1913 C C . GLU B 1 18 ? 9.655 88.419 58.477 1.00 9.93 15 GLU B C 1
ATOM 1914 O O . GLU B 1 18 ? 10.359 88.134 57.498 1.00 10.72 15 GLU B O 1
ATOM 1920 N N . LYS B 1 19 ? 8.598 87.692 58.828 1.00 9.59 16 LYS B N 1
ATOM 1921 C CA . LYS B 1 19 ? 8.131 86.587 57.994 1.00 9.91 16 LYS B CA 1
ATOM 1922 C C . LYS B 1 19 ? 7.782 87.060 56.596 1.00 9.50 16 LYS B C 1
ATOM 1923 O O . LYS B 1 19 ? 8.066 86.367 55.591 1.00 9.22 16 LYS B O 1
ATOM 1929 N N . ILE B 1 20 ? 7.106 88.202 56.516 1.00 7.79 17 ILE B N 1
ATOM 1930 C CA . ILE B 1 20 ? 6.692 88.725 55.199 1.00 8.19 17 ILE B CA 1
ATOM 1931 C C . ILE B 1 20 ? 7.909 89.217 54.395 1.00 8.12 17 ILE B C 1
ATOM 1932 O O . ILE B 1 20 ? 7.998 89.010 53.152 1.00 7.75 17 ILE B O 1
ATOM 1937 N N . GLN B 1 21 ? 8.864 89.841 55.093 1.00 7.96 18 GLN B N 1
ATOM 1938 C CA . GLN B 1 21 ? 10.116 90.200 54.408 1.00 8.10 18 GLN B CA 1
ATOM 1939 C C . GLN B 1 21 ? 10.835 88.996 53.818 1.00 8.16 18 GLN B C 1
ATOM 1940 O O . GLN B 1 21 ? 11.288 89.031 52.669 1.00 9.14 18 GLN B O 1
ATOM 1946 N N . THR B 1 22 ? 10.864 87.895 54.571 1.00 8.07 19 THR B N 1
ATOM 1947 C CA . THR B 1 22 ? 11.450 86.656 54.050 1.00 7.93 19 THR B CA 1
ATOM 1948 C C . THR B 1 22 ? 10.669 86.160 52.849 1.00 7.69 19 THR B C 1
ATOM 1949 O O . THR B 1 22 ? 11.247 85.773 51.822 1.00 8.53 19 THR B O 1
ATOM 1953 N N . LYS B 1 23 ? 9.343 86.147 52.987 1.00 7.36 20 LYS B N 1
ATOM 1954 C CA . LYS B 1 23 ? 8.488 85.714 51.865 1.00 6.96 20 LYS B CA 1
ATOM 1955 C C . LYS B 1 23 ? 8.818 86.507 50.597 1.00 7.01 20 LYS B C 1
ATOM 1956 O O . LYS B 1 23 ? 8.985 85.931 49.511 1.00 7.67 20 LYS B O 1
ATOM 1962 N N . TYR B 1 24 ? 8.903 87.825 50.754 1.00 7.61 21 TYR B N 1
ATOM 1963 C CA . TYR B 1 24 ? 9.163 88.697 49.623 1.00 7.31 21 TYR B CA 1
ATOM 1964 C C . TYR B 1 24 ? 10.571 88.455 49.048 1.00 7.87 21 TYR B C 1
ATOM 1965 O O . TYR B 1 24 ? 10.738 88.423 47.812 1.00 8.09 21 TYR B O 1
ATOM 1974 N N . ARG B 1 25 ? 11.580 88.326 49.905 1.00 8.05 22 ARG B N 1
ATOM 1975 C CA . ARG B 1 25 ? 12.930 88.098 49.368 1.00 7.73 22 ARG B CA 1
ATOM 1976 C C . ARG B 1 25 ? 12.917 86.842 48.519 1.00 7.79 22 ARG B C 1
ATOM 1977 O O . ARG B 1 25 ? 13.536 86.798 47.445 1.00 9.17 22 ARG B O 1
ATOM 1985 N N . HIS B 1 26 ? 12.250 85.784 49.003 1.00 7.90 23 HIS B N 1
ATOM 1986 C CA . HIS B 1 26 ? 12.240 84.535 48.245 1.00 7.81 23 HIS B CA 1
ATOM 1987 C C . HIS B 1 26 ? 11.416 84.675 46.946 1.00 8.26 23 HIS B C 1
ATOM 1988 O O . HIS B 1 26 ? 11.839 84.216 45.862 1.00 9.34 23 HIS B O 1
ATOM 1995 N N . LEU B 1 27 ? 10.258 85.337 47.025 1.00 7.83 24 LEU B N 1
ATOM 1996 C CA . LEU B 1 27 ? 9.400 85.504 45.856 1.00 9.99 24 LEU B CA 1
ATOM 1997 C C . LEU B 1 27 ? 10.083 86.341 44.775 1.00 9.27 24 LEU B C 1
ATOM 1998 O O . LEU B 1 27 ? 9.925 86.074 43.566 1.00 11.38 24 LEU B O 1
ATOM 2003 N N . ASN B 1 28 ? 10.801 87.390 45.198 1.00 8.45 25 ASN B N 1
ATOM 2004 C CA . ASN B 1 28 ? 11.494 88.265 44.241 1.00 9.75 25 ASN B CA 1
ATOM 2005 C C . ASN B 1 28 ? 12.422 87.453 43.342 1.00 10.33 25 ASN B C 1
ATOM 2006 O O . ASN B 1 28 ? 12.622 87.785 42.170 1.00 13.23 25 ASN B O 1
ATOM 2011 N N A HIS B 1 29 ? 13.004 86.402 43.935 0.50 9.68 26 HIS B N 1
ATOM 2012 N N B HIS B 1 29 ? 13.006 86.393 43.856 0.50 9.33 26 HIS B N 1
ATOM 2013 C CA A HIS B 1 29 ? 14.002 85.517 43.294 0.50 10.31 26 HIS B CA 1
ATOM 2014 C CA B HIS B 1 29 ? 13.934 85.665 43.002 0.50 9.48 26 HIS B CA 1
ATOM 2015 C C A HIS B 1 29 ? 13.435 84.578 42.231 0.50 10.16 26 HIS B C 1
ATOM 2016 C C B HIS B 1 29 ? 13.255 84.776 41.989 0.50 9.89 26 HIS B C 1
ATOM 2017 O O A HIS B 1 29 ? 14.140 84.232 41.257 0.50 10.34 26 HIS B O 1
ATOM 2018 O O B HIS B 1 29 ? 13.677 84.666 40.823 0.50 10.38 26 HIS B O 1
ATOM 2031 N N . ILE B 1 30 ? 12.185 84.132 42.420 1.00 8.95 27 ILE B N 1
ATOM 2032 C CA . ILE B 1 30 ? 11.608 83.070 41.590 1.00 10.16 27 ILE B CA 1
ATOM 2033 C C . ILE B 1 30 ? 10.254 83.415 40.965 1.00 9.28 27 ILE B C 1
ATOM 2034 O O . ILE B 1 30 ? 9.641 82.575 40.307 1.00 9.80 27 ILE B O 1
ATOM 2039 N N . SER B 1 31 ? 9.791 84.642 41.156 1.00 9.10 28 SER B N 1
ATOM 2040 C CA . SER B 1 31 ? 8.532 85.085 40.567 1.00 9.24 28 SER B CA 1
ATOM 2041 C C . SER B 1 31 ? 8.505 84.843 39.059 1.00 8.93 28 SER B C 1
ATOM 2042 O O . SER B 1 31 ? 9.514 85.057 38.372 1.00 10.39 28 SER B O 1
ATOM 2045 N N . VAL B 1 32 ? 7.336 84.423 38.557 1.00 8.58 29 VAL B N 1
ATOM 2046 C CA . VAL B 1 32 ? 7.172 84.126 37.120 1.00 9.72 29 VAL B CA 1
ATOM 2047 C C . VAL B 1 32 ? 6.658 85.330 36.336 1.00 10.19 29 VAL B C 1
ATOM 2048 O O . VAL B 1 32 ? 6.478 85.219 35.113 1.00 11.08 29 VAL B O 1
ATOM 2052 N N . VAL B 1 33 ? 6.494 86.475 37.006 1.00 9.96 30 VAL B N 1
ATOM 2053 C CA . VAL B 1 33 ? 6.020 87.691 36.339 1.00 9.86 30 VAL B CA 1
ATOM 2054 C C . VAL B 1 33 ? 7.028 88.836 36.437 1.00 9.96 30 VAL B C 1
ATOM 2055 O O . VAL B 1 33 ? 7.850 88.878 37.352 1.00 10.79 30 VAL B O 1
ATOM 2059 N N . GLU B 1 34 ? 6.924 89.750 35.465 1.00 9.82 31 GLU B N 1
ATOM 2060 C CA . GLU B 1 34 ? 7.672 91.000 35.457 1.00 10.06 31 GLU B CA 1
ATOM 2061 C C . GLU B 1 34 ? 6.772 92.114 35.975 1.00 11.18 31 GLU B C 1
ATOM 2062 O O . GLU B 1 34 ? 5.759 92.442 35.355 1.00 12.76 31 GLU B O 1
ATOM 2068 N N . PRO B 1 35 ? 7.097 92.681 37.141 1.00 11.25 32 PRO B N 1
ATOM 2069 C CA . PRO B 1 35 ? 6.247 93.767 37.634 1.00 11.87 32 PRO B CA 1
ATOM 2070 C C . PRO B 1 35 ? 6.339 95.000 36.742 1.00 11.45 32 PRO B C 1
ATOM 2071 O O . PRO B 1 35 ? 7.438 95.499 36.492 1.00 13.29 32 PRO B O 1
ATOM 2075 N N A ASN B 1 36 ? 5.209 95.510 36.274 0.50 11.48 33 ASN B N 1
ATOM 2076 N N B ASN B 1 36 ? 5.186 95.454 36.256 0.50 11.17 33 ASN B N 1
ATOM 2077 C CA A ASN B 1 36 ? 5.219 96.800 35.595 0.50 11.74 33 ASN B CA 1
ATOM 2078 C CA B ASN B 1 36 ? 5.088 96.711 35.522 0.50 11.13 33 ASN B CA 1
ATOM 2079 C C A ASN B 1 36 ? 5.200 97.865 36.666 0.50 10.73 33 ASN B C 1
ATOM 2080 C C B ASN B 1 36 ? 5.071 97.854 36.563 0.50 10.55 33 ASN B C 1
ATOM 2081 O O A ASN B 1 36 ? 5.891 98.897 36.584 0.50 10.37 33 ASN B O 1
ATOM 2082 O O B ASN B 1 36 ? 5.669 98.921 36.372 0.50 10.74 33 ASN B O 1
ATOM 2091 N N . ILE B 1 37 ? 4.378 97.600 37.680 1.00 10.00 34 ILE B N 1
ATOM 2092 C CA . ILE B 1 37 ? 4.207 98.557 38.773 1.00 10.54 34 ILE B CA 1
ATOM 2093 C C . ILE B 1 37 ? 4.396 97.780 40.060 1.00 10.21 34 ILE B C 1
ATOM 2094 O O . ILE B 1 37 ? 3.854 96.680 40.208 1.00 10.01 34 ILE B O 1
ATOM 2099 N N . LEU B 1 38 ? 5.140 98.357 41.007 1.00 8.80 35 LEU B N 1
ATOM 2100 C CA . LEU B 1 38 ? 5.234 97.795 42.354 1.00 9.64 35 LEU B CA 1
ATOM 2101 C C . LEU B 1 38 ? 4.483 98.719 43.298 1.00 9.72 35 LEU B C 1
ATOM 2102 O O . LEU B 1 38 ? 4.708 99.934 43.257 1.00 10.99 35 LEU B O 1
ATOM 2107 N N . PHE B 1 39 ? 3.599 98.164 44.135 1.00 8.39 36 PHE B N 1
ATOM 2108 C CA . PHE B 1 39 ? 2.967 98.967 45.181 1.00 9.04 36 PHE B CA 1
ATOM 2109 C C . PHE B 1 39 ? 3.673 98.608 46.472 1.00 9.47 36 PHE B C 1
ATOM 2110 O O . PHE B 1 39 ? 3.687 97.452 46.870 1.00 10.92 36 PHE B O 1
ATOM 2118 N N . ILE B 1 40 ? 4.221 99.621 47.130 1.00 10.30 37 ILE B N 1
ATOM 2119 C CA . ILE B 1 40 ? 4.990 99.430 48.357 1.00 10.41 37 ILE B CA 1
ATOM 2120 C C . ILE B 1 40 ? 4.364 100.314 49.454 1.00 9.63 37 ILE B C 1
ATOM 2121 O O . ILE B 1 40 ? 3.946 101.447 49.198 1.00 10.78 37 ILE B O 1
ATOM 2126 N N . GLY B 1 41 ? 4.287 99.788 50.679 1.00 10.06 38 GLY B N 1
ATOM 2127 C CA . GLY B 1 41 ? 3.764 100.571 51.763 1.00 10.12 38 GLY B CA 1
ATOM 2128 C C . GLY B 1 41 ? 3.358 99.712 52.942 1.00 10.21 38 GLY B C 1
ATOM 2129 O O . GLY B 1 41 ? 3.928 98.637 53.150 1.00 10.54 38 GLY B O 1
ATOM 2130 N N . ASP B 1 42 ? 2.392 100.234 53.702 1.00 10.55 39 ASP B N 1
ATOM 2131 C CA . ASP B 1 42 ? 1.949 99.601 54.945 1.00 11.74 39 ASP B CA 1
ATOM 2132 C C . ASP B 1 42 ? 0.716 98.710 54.730 1.00 10.63 39 ASP B C 1
ATOM 2133 O O . ASP B 1 42 ? 0.546 98.125 53.648 1.00 10.93 39 ASP B O 1
ATOM 2138 N N A SER B 1 43 ? -0.132 98.571 55.745 0.50 10.46 40 SER B N 1
ATOM 2139 N N B SER B 1 43 ? -0.134 98.600 55.755 0.50 11.12 40 SER B N 1
ATOM 2140 C CA A SER B 1 43 ? -1.272 97.672 55.632 0.50 9.60 40 SER B CA 1
ATOM 2141 C CA B SER B 1 43 ? -1.309 97.734 55.692 0.50 10.95 40 SER B CA 1
ATOM 2142 C C A SER B 1 43 ? -2.272 98.097 54.569 0.50 10.08 40 SER B C 1
ATOM 2143 C C B SER B 1 43 ? -2.236 98.105 54.558 0.50 10.82 40 SER B C 1
ATOM 2144 O O A SER B 1 43 ? -2.942 97.250 54.002 0.50 10.29 40 SER B O 1
ATOM 2145 O O B SER B 1 43 ? -2.810 97.234 53.929 0.50 10.98 40 SER B O 1
ATOM 2150 N N . ILE B 1 44 ? -2.406 99.402 54.324 1.00 10.73 41 ILE B N 1
ATOM 2151 C CA . ILE B 1 44 ? -3.335 99.835 53.264 1.00 10.85 41 ILE B CA 1
ATOM 2152 C C . ILE B 1 44 ? -2.872 99.279 51.907 1.00 9.94 41 ILE B C 1
ATOM 2153 O O . ILE B 1 44 ? -3.706 98.883 51.062 1.00 10.31 41 ILE B O 1
ATOM 2158 N N . VAL B 1 45 ? -1.552 99.199 51.711 1.00 10.33 42 VAL B N 1
ATOM 2159 C CA . VAL B 1 45 ? -1.060 98.532 50.500 1.00 9.16 42 VAL B CA 1
ATOM 2160 C C . VAL B 1 45 ? -1.201 97.004 50.622 1.00 8.93 42 VAL B C 1
ATOM 2161 O O . VAL B 1 45 ? -1.683 96.363 49.682 1.00 9.45 42 VAL B O 1
ATOM 2165 N N . GLU B 1 46 ? -0.756 96.411 51.744 1.00 8.98 43 GLU B N 1
ATOM 2166 C CA . GLU B 1 46 ? -0.813 94.937 51.843 1.00 9.64 43 GLU B CA 1
ATOM 2167 C C . GLU B 1 46 ? -2.211 94.416 51.522 1.00 9.47 43 GLU B C 1
ATOM 2168 O O . GLU B 1 46 ? -2.372 93.411 50.794 1.00 9.07 43 GLU B O 1
ATOM 2174 N N . TYR B 1 47 ? -3.225 95.117 52.014 1.00 9.74 44 TYR B N 1
ATOM 2175 C CA . TYR B 1 47 ? -4.606 94.590 51.923 1.00 10.35 44 TYR B CA 1
ATOM 2176 C C . TYR B 1 47 ? -5.337 95.141 50.695 1.00 9.07 44 TYR B C 1
ATOM 2177 O O . TYR B 1 47 ? -6.549 94.866 50.481 1.00 9.28 44 TYR B O 1
ATOM 2186 N N . TYR B 1 48 ? -4.618 95.879 49.854 1.00 8.95 45 TYR B N 1
ATOM 2187 C CA . TYR B 1 48 ? -5.232 96.481 48.643 1.00 8.60 45 TYR B CA 1
ATOM 2188 C C . TYR B 1 48 ? -5.606 95.402 47.633 1.00 8.56 45 TYR B C 1
ATOM 2189 O O . TYR B 1 48 ? -4.748 94.646 47.199 1.00 9.15 45 TYR B O 1
ATOM 2198 N N . PRO B 1 49 ? -6.890 95.330 47.231 1.00 8.32 46 PRO B N 1
ATOM 2199 C CA . PRO B 1 49 ? -7.259 94.363 46.202 1.00 8.10 46 PRO B CA 1
ATOM 2200 C C . PRO B 1 49 ? -6.944 94.864 44.799 1.00 8.53 46 PRO B C 1
ATOM 2201 O O . PRO B 1 49 ? -7.807 95.245 44.008 1.00 9.41 46 PRO B O 1
ATOM 2205 N N . LEU B 1 50 ? -5.653 94.854 44.507 1.00 8.05 47 LEU B N 1
ATOM 2206 C CA . LEU B 1 50 ? -5.135 95.429 43.272 1.00 9.06 47 LEU B CA 1
ATOM 2207 C C . LEU B 1 50 ? -5.706 94.767 42.028 1.00 8.98 47 LEU B C 1
ATOM 2208 O O . LEU B 1 50 ? -6.122 95.461 41.100 1.00 9.92 47 LEU B O 1
ATOM 2213 N N . GLN B 1 51 ? -5.694 93.434 41.992 1.00 8.17 48 GLN B N 1
ATOM 2214 C CA . GLN B 1 51 ? -6.142 92.724 40.776 1.00 7.97 48 GLN B CA 1
ATOM 2215 C C . GLN B 1 51 ? -7.611 93.037 40.489 1.00 7.80 48 GLN B C 1
ATOM 2216 O O . GLN B 1 51 ? -8.000 93.325 39.357 1.00 9.00 48 GLN B O 1
ATOM 2222 N N . GLU B 1 52 ? -8.440 92.951 41.523 1.00 7.90 49 GLU B N 1
ATOM 2223 C CA . GLU B 1 52 ? -9.872 93.097 41.289 1.00 8.22 49 GLU B CA 1
ATOM 2224 C C . GLU B 1 52 ? -10.347 94.526 41.101 1.00 9.07 49 GLU B C 1
ATOM 2225 O O . GLU B 1 52 ? -11.467 94.723 40.671 1.00 9.93 49 GLU B O 1
ATOM 2231 N N . LEU B 1 53 ? -9.497 95.510 41.409 1.00 9.06 50 LEU B N 1
ATOM 2232 C CA . LEU B 1 53 ? -9.894 96.907 41.188 1.00 8.60 50 LEU B CA 1
ATOM 2233 C C . LEU B 1 53 ? -9.198 97.555 39.984 1.00 9.27 50 LEU B C 1
ATOM 2234 O O . LEU B 1 53 ? -9.787 98.447 39.334 1.00 10.14 50 LEU B O 1
ATOM 2239 N N . PHE B 1 54 ? -7.970 97.118 39.680 1.00 9.16 51 PHE B N 1
ATOM 2240 C CA . PHE B 1 54 ? -7.252 97.663 38.513 1.00 8.90 51 PHE B CA 1
ATOM 2241 C C . PHE B 1 54 ? -7.243 96.714 37.334 1.00 10.91 51 PHE B C 1
ATOM 2242 O O . PHE B 1 54 ? -6.890 97.123 36.218 1.00 11.31 51 PHE B O 1
ATOM 2250 N N . GLY B 1 55 ? -7.541 95.438 37.558 1.00 9.70 52 GLY B N 1
ATOM 2251 C CA . GLY B 1 55 ? -7.450 94.469 36.462 1.00 10.67 52 GLY B CA 1
ATOM 2252 C C . GLY B 1 55 ? -6.028 94.013 36.244 1.00 11.48 52 GLY B C 1
ATOM 2253 O O . GLY B 1 55 ? -5.099 94.368 37.007 1.00 11.66 52 GLY B O 1
ATOM 2254 N N . THR B 1 56 ? -5.831 93.240 35.180 1.00 11.31 53 THR B N 1
ATOM 2255 C CA . THR B 1 56 ? -4.532 92.630 34.974 1.00 11.80 53 THR B CA 1
ATOM 2256 C C . THR B 1 56 ? -3.849 93.018 33.658 1.00 11.18 53 THR B C 1
ATOM 2257 O O . THR B 1 56 ? -2.839 92.388 33.301 1.00 12.12 53 THR B O 1
ATOM 2261 N N A SER B 1 57 ? -4.351 94.028 32.948 0.50 10.21 54 SER B N 1
ATOM 2262 N N B SER B 1 57 ? -4.334 94.052 32.967 0.50 10.66 54 SER B N 1
ATOM 2263 C CA A SER B 1 57 ? -3.617 94.503 31.765 0.50 9.63 54 SER B CA 1
ATOM 2264 C CA B SER B 1 57 ? -3.632 94.528 31.753 0.50 10.54 54 SER B CA 1
ATOM 2265 C C A SER B 1 57 ? -2.183 94.893 32.143 0.50 10.36 54 SER B C 1
ATOM 2266 C C B SER B 1 57 ? -2.232 95.099 32.029 0.50 10.89 54 SER B C 1
ATOM 2267 O O A SER B 1 57 ? -1.219 94.500 31.473 0.50 10.08 54 SER B O 1
ATOM 2268 O O B SER B 1 57 ? -1.357 95.070 31.152 0.50 11.18 54 SER B O 1
ATOM 2273 N N . LYS B 1 58 ? -2.055 95.640 33.233 1.00 10.23 55 LYS B N 1
ATOM 2274 C CA . LYS B 1 58 ? -0.726 95.912 33.830 1.00 11.78 55 LYS B CA 1
ATOM 2275 C C . LYS B 1 58 ? -0.501 94.908 34.935 1.00 13.09 55 LYS B C 1
ATOM 2276 O O . LYS B 1 58 ? -1.435 94.566 35.665 1.00 14.55 55 LYS B O 1
ATOM 2282 N N . THR B 1 59 ? 0.724 94.407 35.054 1.00 11.15 56 THR B N 1
ATOM 2283 C CA . THR B 1 59 ? 1.034 93.485 36.135 1.00 11.94 56 THR B CA 1
ATOM 2284 C C . THR B 1 59 ? 1.490 94.340 37.324 1.00 11.18 56 THR B C 1
ATOM 2285 O O . THR B 1 59 ? 2.614 94.898 37.327 1.00 11.91 56 THR B O 1
ATOM 2289 N N . ILE B 1 60 ? 0.599 94.458 38.286 1.00 10.34 57 ILE B N 1
ATOM 2290 C CA . ILE B 1 60 ? 0.812 95.267 39.456 1.00 9.99 57 ILE B CA 1
ATOM 2291 C C . ILE B 1 60 ? 1.090 94.321 40.623 1.00 9.63 57 ILE B C 1
ATOM 2292 O O . ILE B 1 60 ? 0.253 93.457 40.946 1.00 9.78 57 ILE B O 1
ATOM 2297 N N . VAL B 1 61 ? 2.288 94.456 41.225 1.00 8.45 58 VAL B N 1
ATOM 2298 C CA . VAL B 1 61 ? 2.731 93.488 42.250 1.00 8.24 58 VAL B CA 1
ATOM 2299 C C . VAL B 1 61 ? 2.699 94.144 43.617 1.00 8.37 58 VAL B C 1
ATOM 2300 O O . VAL B 1 61 ? 3.137 95.305 43.772 1.00 8.45 58 VAL B O 1
ATOM 2304 N N . ASN B 1 62 ? 2.211 93.381 44.593 1.00 7.93 59 ASN B N 1
ATOM 2305 C CA . ASN B 1 62 ? 2.057 93.886 45.953 1.00 8.71 59 ASN B CA 1
ATOM 2306 C C . ASN B 1 62 ? 3.271 93.617 46.780 1.00 9.58 59 ASN B C 1
ATOM 2307 O O . ASN B 1 62 ? 3.656 92.458 46.979 1.00 8.92 59 ASN B O 1
ATOM 2312 N N . ARG B 1 63 ? 3.887 94.698 47.262 1.00 8.36 60 ARG B N 1
ATOM 2313 C CA . ARG B 1 63 ? 4.986 94.591 48.242 1.00 9.26 60 ARG B CA 1
ATOM 2314 C C . ARG B 1 63 ? 4.705 95.432 49.516 1.00 9.18 60 ARG B C 1
ATOM 2315 O O . ARG B 1 63 ? 5.606 96.076 50.063 1.00 9.16 60 ARG B O 1
ATOM 2323 N N . GLY B 1 64 ? 3.448 95.408 49.975 1.00 8.50 61 GLY B N 1
ATOM 2324 C CA . GLY B 1 64 ? 3.064 96.084 51.188 1.00 8.16 61 GLY B CA 1
ATOM 2325 C C . GLY B 1 64 ? 3.231 95.199 52.429 1.00 7.63 61 GLY B C 1
ATOM 2326 O O . GLY B 1 64 ? 3.160 93.958 52.345 1.00 8.07 61 GLY B O 1
ATOM 2327 N N . ILE B 1 65 ? 3.418 95.825 53.587 1.00 8.18 62 ILE B N 1
ATOM 2328 C CA . ILE B 1 65 ? 3.543 95.065 54.848 1.00 8.39 62 ILE B CA 1
ATOM 2329 C C . ILE B 1 65 ? 2.820 95.773 55.967 1.00 8.54 62 ILE B C 1
ATOM 2330 O O . ILE B 1 65 ? 3.073 96.945 56.258 1.00 9.57 62 ILE B O 1
ATOM 2335 N N . ARG B 1 66 ? 1.912 95.050 56.616 1.00 8.33 63 ARG B N 1
ATOM 2336 C CA . ARG B 1 66 ? 1.151 95.654 57.712 1.00 9.70 63 ARG B CA 1
ATOM 2337 C C . ARG B 1 66 ? 2.056 96.273 58.785 1.00 9.66 63 ARG B C 1
ATOM 2338 O O . ARG B 1 66 ? 3.147 95.733 59.098 1.00 10.06 63 ARG B O 1
ATOM 2346 N N . GLY B 1 67 ? 1.629 97.425 59.321 1.00 10.52 64 GLY B N 1
ATOM 2347 C CA . GLY B 1 67 ? 2.359 98.083 60.380 1.00 10.53 64 GLY B CA 1
ATOM 2348 C C . GLY B 1 67 ? 3.637 98.781 59.944 1.00 9.72 64 GLY B C 1
ATOM 2349 O O . GLY B 1 67 ? 4.404 99.236 60.793 1.00 11.15 64 GLY B O 1
ATOM 2350 N N . TYR B 1 68 ? 3.881 98.881 58.625 1.00 9.79 65 TYR B N 1
ATOM 2351 C CA . TYR B 1 68 ? 5.180 99.355 58.196 1.00 9.74 65 TYR B CA 1
ATOM 2352 C C . TYR B 1 68 ? 5.330 100.849 58.472 1.00 10.39 65 TYR B C 1
ATOM 2353 O O . TYR B 1 68 ? 4.337 101.601 58.517 1.00 10.77 65 TYR B O 1
ATOM 2362 N N . GLN B 1 69 ? 6.579 101.244 58.638 1.00 10.53 66 GLN B N 1
ATOM 2363 C CA . GLN B 1 69 ? 6.984 102.640 58.837 1.00 10.44 66 GLN B CA 1
ATOM 2364 C C . GLN B 1 69 ? 8.156 102.911 57.877 1.00 9.58 66 GLN B C 1
ATOM 2365 O O . GLN B 1 69 ? 8.807 101.971 57.373 1.00 10.90 66 GLN B O 1
ATOM 2371 N N . THR B 1 70 ? 8.421 104.200 57.632 1.00 9.45 67 THR B N 1
ATOM 2372 C CA . THR B 1 70 ? 9.467 104.574 56.692 1.00 8.35 67 THR B CA 1
ATOM 2373 C C . THR B 1 70 ? 10.843 103.964 57.055 1.00 9.29 67 THR B C 1
ATOM 2374 O O . THR B 1 70 ? 11.590 103.558 56.164 1.00 10.57 67 THR B O 1
ATOM 2378 N N . GLY B 1 71 ? 11.172 103.890 58.349 1.00 9.37 68 GLY B N 1
ATOM 2379 C CA . GLY B 1 71 ? 12.456 103.310 58.772 1.00 9.49 68 GLY B CA 1
ATOM 2380 C C . GLY B 1 71 ? 12.608 101.835 58.455 1.00 10.21 68 GLY B C 1
ATOM 2381 O O . GLY B 1 71 ? 13.665 101.395 57.978 1.00 11.10 68 GLY B O 1
ATOM 2382 N N . LEU B 1 72 ? 11.543 101.081 58.730 1.00 11.08 69 LEU B N 1
ATOM 2383 C CA . LEU B 1 72 ? 11.509 99.657 58.422 1.00 11.00 69 LEU B CA 1
ATOM 2384 C C . LEU B 1 72 ? 11.633 99.419 56.918 1.00 10.78 69 LEU B C 1
ATOM 2385 O O . LEU B 1 72 ? 12.338 98.498 56.489 1.00 10.88 69 LEU B O 1
ATOM 2390 N N . LEU B 1 73 ? 10.959 100.239 56.111 1.00 10.76 70 LEU B N 1
ATOM 2391 C CA . LEU B 1 73 ? 11.028 100.073 54.670 1.00 10.36 70 LEU B CA 1
ATOM 2392 C C . LEU B 1 73 ? 12.448 100.349 54.170 1.00 10.73 70 LEU B C 1
ATOM 2393 O O . LEU B 1 73 ? 12.995 99.586 53.387 1.00 11.16 70 LEU B O 1
ATOM 2398 N N . LEU B 1 74 ? 13.050 101.435 54.650 1.00 10.79 71 LEU B N 1
ATOM 2399 C CA . LEU B 1 74 ? 14.420 101.758 54.240 1.00 10.03 71 LEU B CA 1
ATOM 2400 C C . LEU B 1 74 ? 15.382 100.602 54.576 1.00 10.54 71 LEU B C 1
ATOM 2401 O O . LEU B 1 74 ? 16.170 100.165 53.709 1.00 11.15 71 LEU B O 1
ATOM 2406 N N . GLU B 1 75 ? 15.280 100.116 55.811 1.00 9.84 72 GLU B N 1
ATOM 2407 C CA . GLU B 1 75 ? 16.235 99.098 56.282 1.00 10.52 72 GLU B CA 1
ATOM 2408 C C . GLU B 1 75 ? 16.080 97.811 55.477 1.00 10.78 72 GLU B C 1
ATOM 2409 O O . GLU B 1 75 ? 17.034 97.077 55.301 1.00 12.50 72 GLU B O 1
ATOM 2415 N N . ASN B 1 76 ? 14.878 97.568 54.959 1.00 9.89 73 ASN B N 1
ATOM 2416 C CA . ASN B 1 76 ? 14.578 96.305 54.247 1.00 10.08 73 ASN B CA 1
ATOM 2417 C C . ASN B 1 76 ? 14.178 96.525 52.794 1.00 10.02 73 ASN B C 1
ATOM 2418 O O . ASN B 1 76 ? 13.450 95.723 52.210 1.00 9.96 73 ASN B O 1
ATOM 2423 N N . LEU B 1 77 ? 14.669 97.614 52.201 1.00 10.09 74 LEU B N 1
ATOM 2424 C CA . LEU B 1 77 ? 14.245 98.008 50.875 1.00 10.47 74 LEU B CA 1
ATOM 2425 C C . LEU B 1 77 ? 14.467 96.900 49.839 1.00 10.18 74 LEU B C 1
ATOM 2426 O O . LEU B 1 77 ? 13.644 96.752 48.913 1.00 10.18 74 LEU B O 1
ATOM 2431 N N . ASP B 1 78 ? 15.522 96.086 50.027 1.00 10.25 75 ASP B N 1
ATOM 2432 C CA . ASP B 1 78 ? 15.795 94.987 49.099 1.00 10.72 75 ASP B CA 1
ATOM 2433 C C . ASP B 1 78 ? 14.648 93.993 48.965 1.00 10.75 75 ASP B C 1
ATOM 2434 O O . ASP B 1 78 ? 14.519 93.353 47.912 1.00 12.23 75 ASP B O 1
ATOM 2439 N N . ALA B 1 79 ? 13.840 93.836 50.023 1.00 10.24 76 ALA B N 1
ATOM 2440 C CA . ALA B 1 79 ? 12.722 92.898 49.951 1.00 9.91 76 ALA B CA 1
ATOM 2441 C C . ALA B 1 79 ? 11.584 93.398 49.054 1.00 10.30 76 ALA B C 1
ATOM 2442 O O . ALA B 1 79 ? 10.687 92.617 48.706 1.00 10.12 76 ALA B O 1
ATOM 2444 N N . HIS B 1 80 ? 11.561 94.693 48.726 1.00 9.11 77 HIS B N 1
ATOM 2445 C CA . HIS B 1 80 ? 10.381 95.284 48.100 1.00 9.17 77 HIS B CA 1
ATOM 2446 C C . HIS B 1 80 ? 10.564 95.595 46.624 1.00 10.24 77 HIS B C 1
ATOM 2447 O O . HIS B 1 80 ? 9.617 96.028 46.003 1.00 10.42 77 HIS B O 1
ATOM 2454 N N . LEU B 1 81 ? 11.757 95.332 46.078 1.00 11.18 78 LEU B N 1
ATOM 2455 C CA . LEU B 1 81 ? 12.060 95.703 44.685 1.00 11.13 78 LEU B CA 1
ATOM 2456 C C . LEU B 1 81 ? 12.570 94.526 43.897 1.00 10.87 78 LEU B C 1
ATOM 2457 O O . LEU B 1 81 ? 13.494 93.825 44.344 1.00 11.50 78 LEU B O 1
ATOM 2462 N N . TYR B 1 82 ? 11.977 94.281 42.731 1.00 10.80 79 TYR B N 1
ATOM 2463 C CA . TYR B 1 82 ? 12.539 93.330 41.779 1.00 10.26 79 TYR B CA 1
ATOM 2464 C C . TYR B 1 82 ? 11.963 93.668 40.422 1.00 10.11 79 TYR B C 1
ATOM 2465 O O . TYR B 1 82 ? 11.031 94.483 40.354 1.00 10.50 79 TYR B O 1
ATOM 2474 N N . GLY B 1 83 ? 12.484 93.036 39.371 1.00 10.14 80 GLY B N 1
ATOM 2475 C CA . GLY B 1 83 ? 11.953 93.223 38.017 1.00 10.08 80 GLY B CA 1
ATOM 2476 C C . GLY B 1 83 ? 12.972 93.901 37.134 1.00 9.94 80 GLY B C 1
ATOM 2477 O O . GLY B 1 83 ? 13.827 94.704 37.614 1.00 10.56 80 GLY B O 1
ATOM 2478 N N . GLY B 1 84 ? 12.899 93.585 35.839 1.00 9.52 81 GLY B N 1
ATOM 2479 C CA . GLY B 1 84 ? 13.812 94.155 34.868 1.00 9.22 81 GLY B CA 1
ATOM 2480 C C . GLY B 1 84 ? 13.318 95.413 34.176 1.00 9.79 81 GLY B C 1
ATOM 2481 O O . GLY B 1 84 ? 14.096 96.036 33.436 1.00 9.62 81 GLY B O 1
ATOM 2482 N N . ALA B 1 85 ? 12.051 95.772 34.382 1.00 9.39 82 ALA B N 1
ATOM 2483 C CA . ALA B 1 85 ? 11.507 96.956 33.730 1.00 10.04 82 ALA B CA 1
ATOM 2484 C C . ALA B 1 85 ? 10.369 97.514 34.552 1.00 9.99 82 ALA B C 1
ATOM 2485 O O . ALA B 1 85 ? 9.187 97.434 34.157 1.00 11.84 82 ALA B O 1
ATOM 2487 N N . VAL B 1 86 ? 10.711 98.036 35.723 1.00 10.72 83 VAL B N 1
ATOM 2488 C CA . VAL B 1 86 ? 9.684 98.586 36.599 1.00 10.02 83 VAL B CA 1
ATOM 2489 C C . VAL B 1 86 ? 9.404 100.002 36.138 1.00 10.41 83 VAL B C 1
ATOM 2490 O O . VAL B 1 86 ? 10.262 100.889 36.230 1.00 9.53 83 VAL B O 1
ATOM 2494 N N . ASP B 1 87 ? 8.197 100.230 35.634 1.00 9.79 84 ASP B N 1
ATOM 2495 C CA . ASP B 1 87 ? 7.847 101.574 35.176 1.00 10.39 84 ASP B CA 1
ATOM 2496 C C . ASP B 1 87 ? 7.617 102.505 36.338 1.00 10.46 84 ASP B C 1
ATOM 2497 O O . ASP B 1 87 ? 8.056 103.641 36.308 1.00 10.32 84 ASP B O 1
ATOM 2502 N N . LYS B 1 88 ? 6.862 102.036 37.344 1.00 9.03 85 LYS B N 1
ATOM 2503 C CA . LYS B 1 88 ? 6.438 102.890 38.442 1.00 9.57 85 LYS B CA 1
ATOM 2504 C C . LYS B 1 88 ? 6.462 102.139 39.732 1.00 9.46 85 LYS B C 1
ATOM 2505 O O . LYS B 1 88 ? 6.121 100.958 39.779 1.00 9.76 85 LYS B O 1
ATOM 2511 N N . ILE B 1 89 ? 6.857 102.854 40.782 1.00 9.22 86 ILE B N 1
ATOM 2512 C CA . ILE B 1 89 ? 6.651 102.404 42.160 1.00 10.83 86 ILE B CA 1
ATOM 2513 C C . ILE B 1 89 ? 5.620 103.337 42.798 1.00 11.02 86 ILE B C 1
ATOM 2514 O O . ILE B 1 89 ? 5.849 104.541 42.822 1.00 11.33 86 ILE B O 1
ATOM 2519 N N . PHE B 1 90 ? 4.488 102.795 43.254 1.00 10.22 87 PHE B N 1
ATOM 2520 C CA . PHE B 1 90 ? 3.536 103.548 44.066 1.00 10.63 87 PHE B CA 1
ATOM 2521 C C . PHE B 1 90 ? 3.867 103.360 45.519 1.00 11.44 87 PHE B C 1
ATOM 2522 O O . PHE B 1 90 ? 3.941 102.214 46.007 1.00 12.75 87 PHE B O 1
ATOM 2530 N N . LEU B 1 91 ? 4.113 104.462 46.229 1.00 10.33 88 LEU B N 1
ATOM 2531 C CA . LEU B 1 91 ? 4.527 104.358 47.619 1.00 10.23 88 LEU B CA 1
ATOM 2532 C C . LEU B 1 91 ? 3.516 105.035 48.536 1.00 9.86 88 LEU B C 1
ATOM 2533 O O . LEU B 1 91 ? 3.275 106.244 48.406 1.00 9.99 88 LEU B O 1
ATOM 2538 N N . LEU B 1 92 ? 2.926 104.254 49.456 1.00 9.61 89 LEU B N 1
ATOM 2539 C CA . LEU B 1 92 ? 1.985 104.814 50.438 1.00 9.96 89 LEU B CA 1
ATOM 2540 C C . LEU B 1 92 ? 2.440 104.386 51.812 1.00 9.22 89 LEU B C 1
ATOM 2541 O O . LEU B 1 92 ? 2.312 103.221 52.176 1.00 10.46 89 LEU B O 1
ATOM 2546 N N . ILE B 1 93 ? 3.003 105.331 52.568 1.00 9.09 90 ILE B N 1
ATOM 2547 C CA . ILE B 1 93 ? 3.558 105.016 53.869 1.00 10.68 90 ILE B CA 1
ATOM 2548 C C . ILE B 1 93 ? 3.673 106.306 54.672 1.00 9.40 90 ILE B C 1
ATOM 2549 O O . ILE B 1 93 ? 3.775 107.389 54.088 1.00 10.41 90 ILE B O 1
ATOM 2554 N N . GLY B 1 94 ? 3.593 106.175 55.994 1.00 9.03 91 GLY B N 1
ATOM 2555 C CA . GLY B 1 94 ? 3.824 107.277 56.911 1.00 8.73 91 GLY B CA 1
ATOM 2556 C C . GLY B 1 94 ? 2.757 107.348 57.983 1.00 8.64 91 GLY B C 1
ATOM 2557 O O . GLY B 1 94 ? 3.032 107.864 59.053 1.00 9.75 91 GLY B O 1
ATOM 2558 N N . THR B 1 95 ? 1.569 106.779 57.744 1.00 9.28 92 THR B N 1
ATOM 2559 C CA . THR B 1 95 ? 0.548 106.874 58.783 1.00 9.11 92 THR B CA 1
ATOM 2560 C C . THR B 1 95 ? 0.962 106.166 60.085 1.00 9.35 92 THR B C 1
ATOM 2561 O O . THR B 1 95 ? 0.545 106.576 61.183 1.00 10.44 92 THR B O 1
ATOM 2565 N N . ASN B 1 96 ? 1.806 105.140 59.974 1.00 9.29 93 ASN B N 1
ATOM 2566 C CA . ASN B 1 96 ? 2.290 104.463 61.200 1.00 8.92 93 ASN B CA 1
ATOM 2567 C C . ASN B 1 96 ? 3.459 105.185 61.822 1.00 8.90 93 ASN B C 1
ATOM 2568 O O . ASN B 1 96 ? 3.689 105.081 63.042 1.00 9.22 93 ASN B O 1
ATOM 2573 N N . ASP B 1 97 ? 4.182 105.958 61.022 1.00 9.23 94 ASP B N 1
ATOM 2574 C CA . ASP B 1 97 ? 5.195 106.870 61.605 1.00 9.59 94 ASP B CA 1
ATOM 2575 C C . ASP B 1 97 ? 4.478 107.898 62.482 1.00 8.82 94 ASP B C 1
ATOM 2576 O O . ASP B 1 97 ? 4.890 108.150 63.629 1.00 10.44 94 ASP B O 1
ATOM 2581 N N . ILE B 1 98 ? 3.395 108.483 61.958 1.00 8.56 95 ILE B N 1
ATOM 2582 C CA . ILE B 1 98 ? 2.590 109.398 62.748 1.00 9.12 95 ILE B CA 1
ATOM 2583 C C . ILE B 1 98 ? 2.031 108.712 63.994 1.00 9.46 95 ILE B C 1
ATOM 2584 O O . ILE B 1 98 ? 2.145 109.238 65.098 1.00 10.03 95 ILE B O 1
ATOM 2589 N N . GLY B 1 99 ? 1.399 107.555 63.804 1.00 9.96 96 GLY B N 1
ATOM 2590 C CA . GLY B 1 99 ? 0.818 106.813 64.911 1.00 10.12 96 GLY B CA 1
ATOM 2591 C C . GLY B 1 99 ? 1.802 106.442 66.008 1.00 11.28 96 GLY B C 1
ATOM 2592 O O . GLY B 1 99 ? 1.416 106.319 67.176 1.00 12.67 96 GLY B O 1
ATOM 2593 N N . LYS B 1 100 ? 3.084 106.295 65.656 1.00 11.12 97 LYS B N 1
ATOM 2594 C CA . LYS B 1 100 ? 4.130 105.970 66.641 1.00 11.72 97 LYS B CA 1
ATOM 2595 C C . LYS B 1 100 ? 4.958 107.186 67.081 1.00 11.85 97 LYS B C 1
ATOM 2596 O O . LYS B 1 100 ? 5.954 107.047 67.812 1.00 12.44 97 LYS B O 1
ATOM 2602 N N . ASP B 1 101 ? 4.524 108.380 66.673 1.00 11.32 98 ASP B N 1
ATOM 2603 C CA . ASP B 1 101 ? 5.187 109.635 67.056 1.00 11.79 98 ASP B CA 1
ATOM 2604 C C . ASP B 1 101 ? 6.650 109.700 66.592 1.00 10.99 98 ASP B C 1
ATOM 2605 O O . ASP B 1 101 ? 7.518 110.279 67.262 1.00 11.48 98 ASP B O 1
ATOM 2610 N N . VAL B 1 102 ? 6.924 109.117 65.414 1.00 9.95 99 VAL B N 1
ATOM 2611 C CA . VAL B 1 102 ? 8.236 109.267 64.785 1.00 10.71 99 VAL B CA 1
ATOM 2612 C C . VAL B 1 102 ? 8.378 110.732 64.343 1.00 10.01 99 VAL B C 1
ATOM 2613 O O . VAL B 1 102 ? 7.455 111.265 63.741 1.00 8.91 99 VAL B O 1
ATOM 2617 N N . PRO B 1 103 ? 9.516 111.378 64.647 1.00 11.09 100 PRO B N 1
ATOM 2618 C CA . PRO B 1 103 ? 9.649 112.786 64.262 1.00 10.18 100 PRO B CA 1
ATOM 2619 C C . PRO B 1 103 ? 9.580 112.942 62.744 1.00 9.36 100 PRO B C 1
ATOM 2620 O O . PRO B 1 103 ? 10.254 112.189 62.010 1.00 10.08 100 PRO B O 1
ATOM 2624 N N . VAL B 1 104 ? 8.786 113.901 62.265 1.00 9.40 101 VAL B N 1
ATOM 2625 C CA . VAL B 1 104 ? 8.663 114.127 60.824 1.00 9.10 101 VAL B CA 1
ATOM 2626 C C . VAL B 1 104 ? 10.002 114.221 60.076 1.00 9.23 101 VAL B C 1
ATOM 2627 O O . VAL B 1 104 ? 10.121 113.652 59.009 1.00 9.33 101 VAL B O 1
ATOM 2631 N N . ASN B 1 105 ? 10.999 114.911 60.634 1.00 9.72 102 ASN B N 1
ATOM 2632 C CA . ASN B 1 105 ? 12.275 115.004 59.940 1.00 9.71 102 ASN B CA 1
ATOM 2633 C C . ASN B 1 105 ? 12.946 113.652 59.744 1.00 10.30 102 ASN B C 1
ATOM 2634 O O . ASN B 1 105 ? 13.671 113.468 58.775 1.00 10.36 102 ASN B O 1
ATOM 2639 N N . GLU B 1 106 ? 12.731 112.727 60.682 1.00 9.51 103 GLU B N 1
ATOM 2640 C CA . GLU B 1 106 ? 13.292 111.376 60.575 1.00 10.03 103 GLU B CA 1
ATOM 2641 C C . GLU B 1 106 ? 12.584 110.639 59.451 1.00 8.98 103 GLU B C 1
ATOM 2642 O O . GLU B 1 106 ? 13.224 110.016 58.578 1.00 10.08 103 GLU B O 1
ATOM 2648 N N . ALA B 1 107 ? 11.259 110.733 59.432 1.00 8.41 104 ALA B N 1
ATOM 2649 C CA . ALA B 1 107 ? 10.512 110.072 58.367 1.00 7.76 104 ALA B CA 1
ATOM 2650 C C . ALA B 1 107 ? 10.867 110.633 56.986 1.00 7.70 104 ALA B C 1
ATOM 2651 O O . ALA B 1 107 ? 11.015 109.861 56.024 1.00 8.99 104 ALA B O 1
ATOM 2653 N N . LEU B 1 108 ? 11.006 111.956 56.868 1.00 8.08 105 LEU B N 1
ATOM 2654 C CA . LEU B 1 108 ? 11.383 112.557 55.584 1.00 8.98 105 LEU B CA 1
ATOM 2655 C C . LEU B 1 108 ? 12.796 112.215 55.152 1.00 9.66 105 LEU B C 1
ATOM 2656 O O . LEU B 1 108 ? 13.013 111.989 53.957 1.00 9.80 105 LEU B O 1
ATOM 2661 N N . ASN B 1 109 ? 13.739 112.152 56.092 1.00 9.77 106 ASN B N 1
ATOM 2662 C CA . ASN B 1 109 ? 15.085 111.664 55.764 1.00 9.86 106 ASN B CA 1
ATOM 2663 C C . ASN B 1 109 ? 15.063 110.206 55.312 1.00 9.44 106 ASN B C 1
ATOM 2664 O O . ASN B 1 109 ? 15.788 109.808 54.400 1.00 9.75 106 ASN B O 1
ATOM 2669 N N . ASN B 1 110 ? 14.192 109.397 55.916 1.00 8.39 107 ASN B N 1
ATOM 2670 C CA . ASN B 1 110 ? 14.083 108.009 55.487 1.00 8.73 107 ASN B CA 1
ATOM 2671 C C . ASN B 1 110 ? 13.551 107.954 54.070 1.00 8.32 107 ASN B C 1
ATOM 2672 O O . ASN B 1 110 ? 14.022 107.162 53.234 1.00 9.61 107 ASN B O 1
ATOM 2677 N N . LEU B 1 111 ? 12.538 108.766 53.792 1.00 8.54 108 LEU B N 1
ATOM 2678 C CA . LEU B 1 111 ? 11.971 108.779 52.459 1.00 9.62 108 LEU B CA 1
ATOM 2679 C C . LEU B 1 111 ? 12.962 109.279 51.415 1.00 9.33 108 LEU B C 1
ATOM 2680 O O . LEU B 1 111 ? 13.028 108.749 50.300 1.00 9.79 108 LEU B O 1
ATOM 2685 N N . GLU B 1 112 ? 13.694 110.339 51.747 1.00 9.34 109 GLU B N 1
ATOM 2686 C CA . GLU B 1 112 ? 14.694 110.842 50.813 1.00 8.18 109 GLU B CA 1
ATOM 2687 C C . GLU B 1 112 ? 15.732 109.756 50.505 1.00 9.10 109 GLU B C 1
ATOM 2688 O O . GLU B 1 112 ? 16.147 109.576 49.368 1.00 8.92 109 GLU B O 1
ATOM 2694 N N . ALA B 1 113 ? 16.141 109.014 51.531 1.00 8.06 110 ALA B N 1
ATOM 2695 C CA . ALA B 1 113 ? 17.120 107.948 51.314 1.00 8.17 110 ALA B CA 1
ATOM 2696 C C . ALA B 1 113 ? 16.533 106.869 50.387 1.00 8.82 110 ALA B C 1
ATOM 2697 O O . ALA B 1 113 ? 17.239 106.344 49.537 1.00 8.82 110 ALA B O 1
ATOM 2699 N N . ILE B 1 114 ? 15.248 106.544 50.576 1.00 8.47 111 ILE B N 1
ATOM 2700 C CA . ILE B 1 114 ? 14.572 105.560 49.694 1.00 8.28 111 ILE B CA 1
ATOM 2701 C C . ILE B 1 114 ? 14.590 106.063 48.254 1.00 8.77 111 ILE B C 1
ATOM 2702 O O . ILE B 1 114 ? 14.978 105.333 47.315 1.00 8.89 111 ILE B O 1
ATOM 2707 N N . ILE B 1 115 ? 14.222 107.336 48.067 1.00 8.40 112 ILE B N 1
ATOM 2708 C CA . ILE B 1 115 ? 14.163 107.914 46.749 1.00 8.49 112 ILE B CA 1
ATOM 2709 C C . ILE B 1 115 ? 15.525 107.881 46.075 1.00 9.10 112 ILE B C 1
ATOM 2710 O O . ILE B 1 115 ? 15.604 107.527 44.896 1.00 9.71 112 ILE B O 1
ATOM 2715 N N . GLN B 1 116 ? 16.577 108.226 46.824 1.00 8.01 113 GLN B N 1
ATOM 2716 C CA . GLN B 1 116 ? 17.930 108.287 46.267 1.00 9.29 113 GLN B CA 1
ATOM 2717 C C . GLN B 1 116 ? 18.406 106.889 45.933 1.00 9.79 113 GLN B C 1
ATOM 2718 O O . GLN B 1 116 ? 19.111 106.703 44.936 1.00 10.89 113 GLN B O 1
ATOM 2724 N N . SER B 1 117 ? 18.037 105.913 46.765 1.00 9.58 114 SER B N 1
ATOM 2725 C CA . SER B 1 117 ? 18.397 104.516 46.467 1.00 9.85 114 SER B CA 1
ATOM 2726 C C . SER B 1 117 ? 17.782 104.038 45.148 1.00 10.54 114 SER B C 1
ATOM 2727 O O . SER B 1 117 ? 18.463 103.446 44.293 1.00 10.35 114 SER B O 1
ATOM 2730 N N . VAL B 1 118 ? 16.482 104.258 45.000 1.00 9.98 115 VAL B N 1
ATOM 2731 C CA . VAL B 1 118 ? 15.788 103.888 43.779 1.00 10.24 115 VAL B CA 1
ATOM 2732 C C . VAL B 1 118 ? 16.325 104.678 42.584 1.00 10.30 115 VAL B C 1
ATOM 2733 O O . VAL B 1 118 ? 16.448 104.131 41.490 1.00 11.16 115 VAL B O 1
ATOM 2737 N N . ALA B 1 119 ? 16.675 105.948 42.763 1.00 9.79 116 ALA B N 1
ATOM 2738 C CA . ALA B 1 119 ? 17.212 106.746 41.660 1.00 11.09 116 ALA B CA 1
ATOM 2739 C C . ALA B 1 119 ? 18.502 106.144 41.113 1.00 11.00 116 ALA B C 1
ATOM 2740 O O . ALA B 1 119 ? 18.786 106.232 39.906 1.00 12.26 116 ALA B O 1
ATOM 2742 N N . ARG B 1 120 ? 19.289 105.542 42.006 1.00 10.56 117 ARG B N 1
ATOM 2743 C CA . ARG B 1 120 ? 20.553 104.936 41.622 1.00 10.67 117 ARG B CA 1
ATOM 2744 C C . ARG B 1 120 ? 20.330 103.565 40.988 1.00 9.92 117 ARG B C 1
ATOM 2745 O O . ARG B 1 120 ? 20.892 103.273 39.912 1.00 11.13 117 ARG B O 1
ATOM 2753 N N . ASP B 1 121 ? 19.517 102.734 41.629 1.00 9.18 118 ASP B N 1
ATOM 2754 C CA . ASP B 1 121 ? 19.393 101.327 41.227 1.00 9.25 118 ASP B CA 1
ATOM 2755 C C . ASP B 1 121 ? 18.312 101.063 40.185 1.00 10.65 118 ASP B C 1
ATOM 2756 O O . ASP B 1 121 ? 18.373 100.033 39.472 1.00 10.85 118 ASP B O 1
ATOM 2761 N N . TYR B 1 122 ? 17.303 101.945 40.150 1.00 10.07 119 TYR B N 1
ATOM 2762 C CA . TYR B 1 122 ? 16.209 101.879 39.156 1.00 10.81 119 TYR B CA 1
ATOM 2763 C C . TYR B 1 122 ? 16.083 103.245 38.505 1.00 11.02 119 TYR B C 1
ATOM 2764 O O . TYR B 1 122 ? 15.062 103.925 38.693 1.00 10.41 119 TYR B O 1
ATOM 2773 N N . PRO B 1 123 ? 17.126 103.671 37.763 1.00 11.11 120 PRO B N 1
ATOM 2774 C CA . PRO B 1 123 ? 17.232 105.054 37.361 1.00 10.72 120 PRO B CA 1
ATOM 2775 C C . PRO B 1 123 ? 16.100 105.610 36.461 1.00 11.45 120 PRO B C 1
ATOM 2776 O O . PRO B 1 123 ? 15.899 106.826 36.454 1.00 13.59 120 PRO B O 1
ATOM 2780 N N . LEU B 1 124 ? 15.403 104.745 35.718 1.00 11.14 121 LEU B N 1
ATOM 2781 C CA . LEU B 1 124 ? 14.355 105.195 34.792 1.00 11.30 121 LEU B CA 1
ATOM 2782 C C . LEU B 1 124 ? 12.971 104.969 35.364 1.00 10.96 121 LEU B C 1
ATOM 2783 O O . LEU B 1 124 ? 11.976 105.297 34.727 1.00 11.35 121 LEU B O 1
ATOM 2788 N N . THR B 1 125 ? 12.914 104.398 36.575 1.00 9.48 122 THR B N 1
ATOM 2789 C CA . THR B 1 125 ? 11.627 104.130 37.228 1.00 10.24 122 THR B CA 1
ATOM 2790 C C . THR B 1 125 ? 11.112 105.416 37.885 1.00 10.05 122 THR B C 1
ATOM 2791 O O . THR B 1 125 ? 11.918 106.210 38.446 1.00 10.59 122 THR B O 1
ATOM 2795 N N . GLU B 1 126 ? 9.802 105.625 37.781 1.00 10.68 123 GLU B N 1
ATOM 2796 C CA . GLU B 1 126 ? 9.105 106.759 38.420 1.00 10.17 123 GLU B CA 1
ATOM 2797 C C . GLU B 1 126 ? 8.615 106.335 39.790 1.00 10.39 123 GLU B C 1
ATOM 2798 O O . GLU B 1 126 ? 8.078 105.238 39.914 1.00 12.12 123 GLU B O 1
ATOM 2804 N N . ILE B 1 127 ? 8.750 107.205 40.798 1.00 10.01 124 ILE B N 1
ATOM 2805 C CA . ILE B 1 127 ? 8.102 106.958 42.077 1.00 10.80 124 ILE B CA 1
ATOM 2806 C C . ILE B 1 127 ? 6.877 107.851 42.162 1.00 9.98 124 ILE B C 1
ATOM 2807 O O . ILE B 1 127 ? 6.953 109.077 41.900 1.00 10.84 124 ILE B O 1
ATOM 2812 N N . LYS B 1 128 ? 5.743 107.262 42.502 1.00 9.36 125 LYS B N 1
ATOM 2813 C CA . LYS B 1 128 ? 4.526 108.014 42.731 1.00 10.08 125 LYS B CA 1
ATOM 2814 C C . LYS B 1 128 ? 4.321 107.990 44.252 1.00 10.52 125 LYS B C 1
ATOM 2815 O O . LYS B 1 128 ? 3.952 106.951 44.815 1.00 10.88 125 LYS B O 1
ATOM 2821 N N . LEU B 1 129 ? 4.601 109.126 44.890 1.00 9.89 126 LEU B N 1
ATOM 2822 C CA . LEU B 1 129 ? 4.586 109.249 46.343 1.00 10.49 126 LEU B CA 1
ATOM 2823 C C . LEU B 1 129 ? 3.196 109.732 46.737 1.00 9.85 126 LEU B C 1
ATOM 2824 O O . LEU B 1 129 ? 2.856 110.904 46.528 1.00 10.17 126 LEU B O 1
ATOM 2829 N N . LEU B 1 130 ? 2.380 108.831 47.299 1.00 9.81 127 LEU B N 1
ATOM 2830 C CA . LEU B 1 130 ? 1.005 109.209 47.640 1.00 10.03 127 LEU B CA 1
ATOM 2831 C C . LEU B 1 130 ? 0.943 110.068 48.873 1.00 9.98 127 LEU B C 1
ATOM 2832 O O . LEU B 1 130 ? 1.705 109.863 49.827 1.00 10.30 127 LEU B O 1
ATOM 2837 N N . SER B 1 131 ? -0.046 110.961 48.895 1.00 9.49 128 SER B N 1
ATOM 2838 C CA . SER B 1 131 ? -0.393 111.601 50.144 1.00 9.79 128 SER B CA 1
ATOM 2839 C C . SER B 1 131 ? -0.801 110.518 51.164 1.00 9.87 128 SER B C 1
ATOM 2840 O O . SER B 1 131 ? -1.498 109.567 50.817 1.00 11.67 128 SER B O 1
ATOM 2843 N N . ILE B 1 132 ? -0.373 110.662 52.421 1.00 8.97 129 ILE B N 1
ATOM 2844 C CA . ILE B 1 132 ? -0.942 109.818 53.484 1.00 8.58 129 ILE B CA 1
ATOM 2845 C C . ILE B 1 132 ? -2.453 110.052 53.509 1.00 8.79 129 ILE B C 1
ATOM 2846 O O . ILE B 1 132 ? -2.909 111.191 53.345 1.00 9.27 129 ILE B O 1
ATOM 2851 N N . LEU B 1 133 ? -3.227 108.988 53.688 1.00 8.70 130 LEU B N 1
ATOM 2852 C CA . LEU B 1 133 ? -4.671 109.107 53.610 1.00 9.13 130 LEU B CA 1
ATOM 2853 C C . LEU B 1 133 ? -5.271 109.736 54.871 1.00 8.73 130 LEU B C 1
ATOM 2854 O O . LEU B 1 133 ? -4.707 109.623 55.964 1.00 9.16 130 LEU B O 1
ATOM 2859 N N . PRO B 1 134 ? -6.470 110.342 54.750 1.00 8.59 131 PRO B N 1
ATOM 2860 C CA . PRO B 1 134 ? -7.130 110.884 55.928 1.00 9.40 131 PRO B CA 1
ATOM 2861 C C . PRO B 1 134 ? -7.567 109.778 56.882 1.00 9.65 131 PRO B C 1
ATOM 2862 O O . PRO B 1 134 ? -7.698 108.609 56.465 1.00 9.76 131 PRO B O 1
ATOM 2866 N N . VAL B 1 135 ? -7.775 110.152 58.144 1.00 8.36 132 VAL B N 1
ATOM 2867 C CA . VAL B 1 135 ? -8.400 109.250 59.101 1.00 9.05 132 VAL B CA 1
ATOM 2868 C C . VAL B 1 135 ? -9.773 109.798 59.466 1.00 9.20 132 VAL B C 1
ATOM 2869 O O . VAL B 1 135 ? -10.121 110.920 59.087 1.00 10.17 132 VAL B O 1
ATOM 2873 N N . ASN B 1 136 ? -10.552 108.999 60.194 1.00 9.22 133 ASN B N 1
ATOM 2874 C CA . ASN B 1 136 ? -11.780 109.541 60.746 1.00 10.53 133 ASN B CA 1
ATOM 2875 C C . ASN B 1 136 ? -11.607 109.711 62.268 1.00 11.71 133 ASN B C 1
ATOM 2876 O O . ASN B 1 136 ? -11.367 108.743 62.993 1.00 10.72 133 ASN B O 1
ATOM 2881 N N . GLU B 1 137 ? -11.679 110.966 62.707 1.00 11.88 134 GLU B N 1
ATOM 2882 C CA . GLU B 1 137 ? -11.354 111.348 64.089 1.00 13.04 134 GLU B CA 1
ATOM 2883 C C . GLU B 1 137 ? -12.501 111.135 65.094 1.00 13.90 134 GLU B C 1
ATOM 2884 O O . GLU B 1 137 ? -12.343 111.461 66.276 1.00 13.45 134 GLU B O 1
ATOM 2890 N N . ARG B 1 138 ? -13.632 110.577 64.648 1.00 14.56 135 ARG B N 1
ATOM 2891 C CA . ARG B 1 138 ? -14.746 110.327 65.569 1.00 15.11 135 ARG B CA 1
ATOM 2892 C C . ARG B 1 138 ? -14.337 109.332 66.657 1.00 15.10 135 ARG B C 1
ATOM 2893 O O . ARG B 1 138 ? -13.523 108.441 66.417 1.00 15.23 135 ARG B O 1
ATOM 2901 N N . GLU B 1 139 ? -14.918 109.499 67.852 1.00 16.04 136 GLU B N 1
ATOM 2902 C CA . GLU B 1 139 ? -14.527 108.714 69.020 1.00 16.88 136 GLU B CA 1
ATOM 2903 C C . GLU B 1 139 ? -14.660 107.214 68.779 1.00 15.96 136 GLU B C 1
ATOM 2904 O O . GLU B 1 139 ? -13.855 106.431 69.273 1.00 15.72 136 GLU B O 1
ATOM 2910 N N . GLU B 1 140 ? -15.659 106.815 68.000 1.00 15.48 137 GLU B N 1
ATOM 2911 C CA . GLU B 1 140 ? -15.887 105.395 67.735 1.00 16.13 137 GLU B CA 1
ATOM 2912 C C . GLU B 1 140 ? -14.704 104.693 67.047 1.00 15.11 137 GLU B C 1
ATOM 2913 O O . GLU B 1 140 ? -14.599 103.463 67.107 1.00 15.86 137 GLU B O 1
ATOM 2919 N N . TYR B 1 141 ? -13.830 105.466 66.391 1.00 14.12 138 TYR B N 1
ATOM 2920 C CA . TYR B 1 141 ? -12.696 104.910 65.649 1.00 14.07 138 TYR B CA 1
ATOM 2921 C C . TYR B 1 141 ? -11.346 105.062 66.360 1.00 14.38 138 TYR B C 1
ATOM 2922 O O . TYR B 1 141 ? -10.306 104.719 65.769 1.00 13.49 138 TYR B O 1
ATOM 2931 N N . GLN B 1 142 ? -11.366 105.542 67.613 1.00 14.93 139 GLN B N 1
ATOM 2932 C CA . GLN B 1 142 ? -10.124 105.884 68.328 1.00 16.54 139 GLN B CA 1
ATOM 2933 C C . GLN B 1 142 ? -9.151 104.705 68.502 1.00 16.24 139 GLN B C 1
ATOM 2934 O O . GLN B 1 142 ? -7.933 104.907 68.561 1.00 15.57 139 GLN B O 1
ATOM 2940 N N . GLN B 1 143 ? -9.658 103.474 68.583 1.00 16.23 140 GLN B N 1
ATOM 2941 C CA . GLN B 1 143 ? -8.765 102.312 68.778 1.00 17.09 140 GLN B CA 1
ATOM 2942 C C . GLN B 1 143 ? -7.794 102.064 67.622 1.00 17.01 140 GLN B C 1
ATOM 2943 O O . GLN B 1 143 ? -6.661 101.612 67.841 1.00 18.51 140 GLN B O 1
ATOM 2949 N N . ALA B 1 144 ? -8.243 102.325 66.394 1.00 15.65 141 ALA B N 1
ATOM 2950 C CA . ALA B 1 144 ? -7.365 102.245 65.221 1.00 14.18 141 ALA B CA 1
ATOM 2951 C C . ALA B 1 144 ? -6.629 103.553 64.984 1.00 14.10 141 ALA B C 1
ATOM 2952 O O . ALA B 1 144 ? -5.456 103.547 64.614 1.00 14.88 141 ALA B O 1
ATOM 2954 N N . VAL B 1 145 ? -7.337 104.663 65.165 1.00 11.72 142 VAL B N 1
ATOM 2955 C CA . VAL B 1 145 ? -6.798 105.952 64.721 1.00 10.87 142 VAL B CA 1
ATOM 2956 C C . VAL B 1 145 ? -5.747 106.465 65.702 1.00 11.36 142 VAL B C 1
ATOM 2957 O O . VAL B 1 145 ? -4.716 107.029 65.283 1.00 10.31 142 VAL B O 1
ATOM 2961 N N . TYR B 1 146 ? -6.040 106.299 66.997 1.00 10.65 143 TYR B N 1
ATOM 2962 C CA . TYR B 1 146 ? -5.112 106.662 68.050 1.00 10.66 143 TYR B CA 1
ATOM 2963 C C . TYR B 1 146 ? -4.689 108.125 67.880 1.00 10.98 143 TYR B C 1
ATOM 2964 O O . TYR B 1 146 ? -5.544 109.002 67.700 1.00 11.79 143 TYR B O 1
ATOM 2973 N N . ILE B 1 147 ? -3.390 108.416 67.916 1.00 10.65 144 ILE B N 1
ATOM 2974 C CA . ILE B 1 147 ? -2.955 109.824 67.937 1.00 11.13 144 ILE B CA 1
ATOM 2975 C C . ILE B 1 147 ? -2.917 110.504 66.578 1.00 11.71 144 ILE B C 1
ATOM 2976 O O . ILE B 1 147 ? -2.571 111.702 66.485 1.00 12.65 144 ILE B O 1
ATOM 2981 N N . ARG B 1 148 ? -3.258 109.765 65.524 1.00 11.05 145 ARG B N 1
ATOM 2982 C CA . ARG B 1 148 ? -3.297 110.369 64.192 1.00 10.88 145 ARG B CA 1
ATOM 2983 C C . ARG B 1 148 ? -4.383 111.420 64.147 1.00 11.82 145 ARG B C 1
ATOM 2984 O O . ARG B 1 148 ? -5.467 111.269 64.761 1.00 12.98 145 ARG B O 1
ATOM 2992 N N . SER B 1 149 ? -4.085 112.496 63.427 1.00 12.11 146 SER B N 1
ATOM 2993 C CA . SER B 1 149 ? -5.084 113.533 63.181 1.00 11.92 146 SER B CA 1
ATOM 2994 C C . SER B 1 149 ? -4.961 113.993 61.746 1.00 11.29 146 SER B C 1
ATOM 2995 O O . SER B 1 149 ? -3.875 113.947 61.172 1.00 10.98 146 SER B O 1
ATOM 2998 N N . ASN B 1 150 ? -6.050 114.472 61.168 1.00 10.86 147 ASN B N 1
ATOM 2999 C CA . ASN B 1 150 ? -5.957 114.990 59.815 1.00 9.43 147 ASN B CA 1
ATOM 3000 C C . ASN B 1 150 ? -5.085 116.251 59.698 1.00 10.53 147 ASN B C 1
ATOM 3001 O O . ASN B 1 150 ? -4.436 116.450 58.677 1.00 10.43 147 ASN B O 1
ATOM 3006 N N . GLU B 1 151 ? -5.000 117.054 60.754 1.00 11.10 148 GLU B N 1
ATOM 3007 C CA . GLU B 1 151 ? -4.104 118.205 60.726 1.00 12.45 148 GLU B CA 1
ATOM 3008 C C . GLU B 1 151 ? -2.652 117.722 60.617 1.00 11.49 148 GLU B C 1
ATOM 3009 O O . GLU B 1 151 ? -1.900 118.220 59.779 1.00 11.73 148 GLU B O 1
ATOM 3015 N N . LYS B 1 152 ? -2.263 116.739 61.432 1.00 10.98 149 LYS B N 1
ATOM 3016 C CA . LYS B 1 152 ? -0.908 116.195 61.333 1.00 11.91 149 LYS B CA 1
ATOM 3017 C C . LYS B 1 152 ? -0.648 115.618 59.929 1.00 10.33 149 LYS B C 1
ATOM 3018 O O . LYS B 1 152 ? 0.395 115.881 59.300 1.00 9.81 149 LYS B O 1
ATOM 3024 N N . ILE B 1 153 ? -1.603 114.809 59.469 1.00 9.43 150 ILE B N 1
ATOM 3025 C CA . ILE B 1 153 ? -1.447 114.137 58.179 1.00 8.91 150 ILE B CA 1
ATOM 3026 C C . ILE B 1 153 ? -1.251 115.172 57.046 1.00 9.46 150 ILE B C 1
ATOM 3027 O O . ILE B 1 153 ? -0.362 115.020 56.190 1.00 9.55 150 ILE B O 1
ATOM 3032 N N . GLN B 1 154 ? -2.060 116.232 57.032 1.00 9.47 151 GLN B N 1
ATOM 3033 C CA . GLN B 1 154 ? -1.900 117.248 55.987 1.00 10.16 151 GLN B CA 1
ATOM 3034 C C . GLN B 1 154 ? -0.559 117.972 56.064 1.00 9.44 151 GLN B C 1
ATOM 3035 O O . GLN B 1 154 ? 0.017 118.318 55.038 1.00 9.85 151 GLN B O 1
ATOM 3041 N N . ASN B 1 155 ? -0.055 118.165 57.276 1.00 8.84 152 ASN B N 1
ATOM 3042 C CA . ASN B 1 155 ? 1.260 118.769 57.438 1.00 9.38 152 ASN B CA 1
ATOM 3043 C C . ASN B 1 155 ? 2.323 117.827 56.880 1.00 9.23 152 ASN B C 1
ATOM 3044 O O . ASN B 1 155 ? 3.248 118.289 56.201 1.00 10.54 152 ASN B O 1
ATOM 3049 N N . TRP B 1 156 ? 2.202 116.512 57.142 1.00 8.36 153 TRP B N 1
ATOM 3050 C CA . TRP B 1 156 ? 3.201 115.585 56.600 1.00 9.41 153 TRP B CA 1
ATOM 3051 C C . TRP B 1 156 ? 3.074 115.562 55.077 1.00 8.91 153 TRP B C 1
ATOM 3052 O O . TRP B 1 156 ? 4.082 115.520 54.367 1.00 9.87 153 TRP B O 1
ATOM 3063 N N . ASN B 1 157 ? 1.840 115.620 54.578 1.00 8.45 154 ASN B N 1
ATOM 3064 C CA . ASN B 1 157 ? 1.647 115.608 53.129 1.00 8.98 154 ASN B CA 1
ATOM 3065 C C . ASN B 1 157 ? 2.303 116.832 52.464 1.00 9.45 154 ASN B C 1
ATOM 3066 O O . ASN B 1 157 ? 2.830 116.729 51.362 1.00 9.02 154 ASN B O 1
ATOM 3071 N N . GLN B 1 158 ? 2.255 117.995 53.124 1.00 9.34 155 GLN B N 1
ATOM 3072 C CA . GLN B 1 158 ? 2.981 119.142 52.591 1.00 10.95 155 GLN B CA 1
ATOM 3073 C C . GLN B 1 158 ? 4.476 118.869 52.457 1.00 10.28 155 GLN B C 1
ATOM 3074 O O . GLN B 1 158 ? 5.092 119.253 51.465 1.00 10.04 155 GLN B O 1
ATOM 3080 N N . ALA B 1 159 ? 5.030 118.194 53.460 1.00 10.04 156 ALA B N 1
ATOM 3081 C CA . ALA B 1 159 ? 6.435 117.818 53.445 1.00 9.31 156 ALA B CA 1
ATOM 3082 C C . ALA B 1 159 ? 6.739 116.793 52.352 1.00 9.60 156 ALA B C 1
ATOM 3083 O O . ALA B 1 159 ? 7.762 116.897 51.664 1.00 9.82 156 ALA B O 1
ATOM 3085 N N . TYR B 1 160 ? 5.857 115.808 52.189 1.00 8.56 157 TYR B N 1
ATOM 3086 C CA . TYR B 1 160 ? 5.978 114.863 51.087 1.00 8.68 157 TYR B CA 1
ATOM 3087 C C . TYR B 1 160 ? 5.965 115.596 49.738 1.00 9.02 157 TYR B C 1
ATOM 3088 O O . TYR B 1 160 ? 6.748 115.280 48.835 1.00 9.18 157 TYR B O 1
ATOM 3097 N N . GLN B 1 161 ? 5.043 116.544 49.589 1.00 9.42 158 GLN B N 1
ATOM 3098 C CA . GLN B 1 161 ? 4.961 117.277 48.341 1.00 11.00 158 GLN B CA 1
ATOM 3099 C C . GLN B 1 161 ? 6.269 118.030 48.053 1.00 10.54 158 GLN B C 1
ATOM 3100 O O . GLN B 1 161 ? 6.761 118.015 46.923 1.00 9.76 158 GLN B O 1
ATOM 3106 N N . GLU B 1 162 ? 6.829 118.645 49.087 1.00 10.18 159 GLU B N 1
ATOM 3107 C CA . GLU B 1 162 ? 8.064 119.410 48.943 1.00 11.33 159 GLU B CA 1
ATOM 3108 C C . GLU B 1 162 ? 9.210 118.482 48.560 1.00 11.27 159 GLU B C 1
ATOM 3109 O O . GLU B 1 162 ? 10.002 118.824 47.705 1.00 11.85 159 GLU B O 1
ATOM 3115 N N . LEU B 1 163 ? 9.298 117.320 49.204 1.00 10.51 160 LEU B N 1
ATOM 3116 C CA . LEU B 1 163 ? 10.333 116.348 48.851 1.00 11.51 160 LEU B CA 1
ATOM 3117 C C . LEU B 1 163 ? 10.216 115.892 47.381 1.00 11.54 160 LEU B C 1
ATOM 3118 O O . LEU B 1 163 ? 11.221 115.841 46.650 1.00 11.66 160 LEU B O 1
ATOM 3123 N N . ALA B 1 164 ? 8.998 115.547 46.958 1.00 11.51 161 ALA B N 1
ATOM 3124 C CA . ALA B 1 164 ? 8.774 115.133 45.582 1.00 11.47 161 ALA B CA 1
ATOM 3125 C C . ALA B 1 164 ? 9.263 116.227 44.607 1.00 11.91 161 ALA B C 1
ATOM 3126 O O . ALA B 1 164 ? 9.796 115.923 43.550 1.00 12.57 161 ALA B O 1
ATOM 3128 N N . SER B 1 165 ? 9.079 117.484 44.980 1.00 11.79 162 SER B N 1
ATOM 3129 C CA . SER B 1 165 ? 9.436 118.597 44.090 1.00 12.90 162 SER B CA 1
ATOM 3130 C C . SER B 1 165 ? 10.939 118.665 43.851 1.00 13.14 162 SER B C 1
ATOM 3131 O O . SER B 1 165 ? 11.393 119.274 42.886 1.00 14.77 162 SER B O 1
ATOM 3134 N N . ALA B 1 166 ? 11.722 118.070 44.747 1.00 11.59 163 ALA B N 1
ATOM 3135 C CA . ALA B 1 166 ? 13.196 118.112 44.620 1.00 12.39 163 ALA B CA 1
ATOM 3136 C C . ALA B 1 166 ? 13.787 117.035 43.703 1.00 13.15 163 ALA B C 1
ATOM 3137 O O . ALA B 1 166 ? 14.975 117.077 43.375 1.00 14.71 163 ALA B O 1
ATOM 3139 N N . TYR B 1 167 ? 12.967 116.059 43.301 1.00 12.73 164 TYR B N 1
ATOM 3140 C CA . TYR B 1 167 ? 13.465 114.865 42.591 1.00 13.26 164 TYR B CA 1
ATOM 3141 C C . TYR B 1 167 ? 12.731 114.627 41.288 1.00 15.11 164 TYR B C 1
ATOM 3142 O O . TYR B 1 167 ? 11.498 114.531 41.264 1.00 14.80 164 TYR B O 1
ATOM 3159 N N . GLN B 1 169 ? 12.402 112.075 39.333 1.00 14.91 166 GLN B N 1
ATOM 3160 C CA . GLN B 1 169 ? 11.683 110.826 39.124 1.00 13.74 166 GLN B CA 1
ATOM 3161 C C . GLN B 1 169 ? 10.476 110.684 40.039 1.00 12.70 166 GLN B C 1
ATOM 3162 O O . GLN B 1 169 ? 9.749 109.708 39.892 1.00 13.14 166 GLN B O 1
ATOM 3168 N N . VAL B 1 170 ? 10.248 111.648 40.939 1.00 11.33 167 VAL B N 1
ATOM 3169 C CA . VAL B 1 170 ? 9.185 111.523 41.979 1.00 10.51 167 VAL B CA 1
ATOM 3170 C C . VAL B 1 170 ? 8.035 112.490 41.728 1.00 9.33 167 VAL B C 1
ATOM 3171 O O . VAL B 1 170 ? 8.276 113.707 41.541 1.00 11.15 167 VAL B O 1
ATOM 3175 N N . GLU B 1 171 ? 6.818 111.945 41.749 1.00 9.51 168 GLU B N 1
ATOM 3176 C CA . GLU B 1 171 ? 5.613 112.745 41.577 1.00 9.81 168 GLU B CA 1
ATOM 3177 C C . GLU B 1 171 ? 4.789 112.552 42.838 1.00 9.99 168 GLU B C 1
ATOM 3178 O O . GLU B 1 171 ? 4.503 111.405 43.223 1.00 10.05 168 GLU B O 1
ATOM 3184 N N . PHE B 1 172 ? 4.423 113.654 43.496 1.00 9.88 169 PHE B N 1
ATOM 3185 C CA . PHE B 1 172 ? 3.491 113.558 44.618 1.00 10.71 169 PHE B CA 1
ATOM 3186 C C . PHE B 1 172 ? 2.075 113.365 44.074 1.00 11.23 169 PHE B C 1
ATOM 3187 O O . PHE B 1 172 ? 1.658 114.109 43.157 1.00 12.88 169 PHE B O 1
ATOM 3195 N N . VAL B 1 173 ? 1.338 112.423 44.666 1.00 10.42 170 VAL B N 1
ATOM 3196 C CA . VAL B 1 173 ? 0.002 112.071 44.184 1.00 11.15 170 VAL B CA 1
ATOM 3197 C C . VAL B 1 173 ? -1.013 112.475 45.254 1.00 10.77 170 VAL B C 1
ATOM 3198 O O . VAL B 1 173 ? -1.130 111.805 46.291 1.00 10.49 170 VAL B O 1
ATOM 3202 N N . PRO B 1 174 ? -1.733 113.585 45.022 1.00 10.24 171 PRO B N 1
ATOM 3203 C CA . PRO B 1 174 ? -2.637 114.037 46.057 1.00 10.52 171 PRO B CA 1
ATOM 3204 C C . PRO B 1 174 ? -3.959 113.286 46.036 1.00 12.08 171 PRO B C 1
ATOM 3205 O O . PRO B 1 174 ? -4.805 113.531 45.179 1.00 14.01 171 PRO B O 1
ATOM 3209 N N . VAL B 1 175 ? -4.130 112.346 46.955 1.00 10.47 172 VAL B N 1
ATOM 3210 C CA . VAL B 1 175 ? -5.383 111.582 47.020 1.00 12.03 172 VAL B CA 1
ATOM 3211 C C . VAL B 1 175 ? -6.198 111.817 48.290 1.00 11.95 172 VAL B C 1
ATOM 3212 O O . VAL B 1 175 ? -7.355 111.378 48.364 1.00 12.61 172 VAL B O 1
ATOM 3216 N N . PHE B 1 176 ? -5.619 112.545 49.251 1.00 11.46 173 PHE B N 1
ATOM 3217 C CA . PHE B 1 176 ? -6.278 112.828 50.533 1.00 11.24 173 PHE B CA 1
ATOM 3218 C C . PHE B 1 176 ? -7.710 113.346 50.334 1.00 10.67 173 PHE B C 1
ATOM 3219 O O . PHE B 1 176 ? -8.661 112.806 50.895 1.00 11.12 173 PHE B O 1
ATOM 3227 N N . ASP B 1 177 ? -7.865 114.349 49.479 1.00 11.95 174 ASP B N 1
ATOM 3228 C CA . ASP B 1 177 ? -9.135 115.042 49.327 1.00 13.20 174 ASP B CA 1
ATOM 3229 C C . ASP B 1 177 ? -10.238 114.210 48.662 1.00 13.23 174 ASP B C 1
ATOM 3230 O O . ASP B 1 177 ? -11.434 114.495 48.857 1.00 15.03 174 ASP B O 1
ATOM 3235 N N A CYS B 1 178 ? -9.823 113.200 47.896 0.50 12.78 175 CYS B N 1
ATOM 3236 N N B CYS B 1 178 ? -9.880 113.191 47.882 0.50 13.62 175 CYS B N 1
ATOM 3237 C CA A CYS B 1 178 ? -10.736 112.263 47.237 0.50 12.73 175 CYS B CA 1
ATOM 3238 C CA B CYS B 1 178 ? -10.923 112.354 47.261 0.50 14.16 175 CYS B CA 1
ATOM 3239 C C A CYS B 1 178 ? -11.520 111.425 48.248 0.50 12.17 175 CYS B C 1
ATOM 3240 C C B CYS B 1 178 ? -11.467 111.302 48.217 0.50 12.95 175 CYS B C 1
ATOM 3241 O O A CYS B 1 178 ? -12.643 110.966 47.964 0.50 12.67 175 CYS B O 1
ATOM 3242 O O B CYS B 1 178 ? -12.337 110.496 47.833 0.50 13.08 175 CYS B O 1
ATOM 3247 N N . LEU B 1 179 ? -10.948 111.291 49.443 1.00 11.51 176 LEU B N 1
ATOM 3248 C CA . LEU B 1 179 ? -11.417 110.329 50.452 1.00 11.13 176 LEU B CA 1
ATOM 3249 C C . LEU B 1 179 ? -12.149 110.944 51.648 1.00 10.01 176 LEU B C 1
ATOM 3250 O O . LEU B 1 179 ? -12.620 110.209 52.497 1.00 10.41 176 LEU B O 1
ATOM 3255 N N . THR B 1 180 ? -12.288 112.276 51.675 1.00 9.95 177 THR B N 1
ATOM 3256 C CA . THR B 1 180 ? -12.904 112.972 52.803 1.00 10.15 177 THR B CA 1
ATOM 3257 C C . THR B 1 180 ? -14.390 113.330 52.604 1.00 10.51 177 THR B C 1
ATOM 3258 O O . THR B 1 180 ? -14.867 113.478 51.463 1.00 12.02 177 THR B O 1
ATOM 3262 N N . ASP B 1 181 ? -15.100 113.419 53.727 1.00 10.33 178 ASP B N 1
ATOM 3263 C CA . ASP B 1 181 ? -16.481 113.915 53.765 1.00 12.21 178 ASP B CA 1
ATOM 3264 C C . ASP B 1 181 ? -16.452 115.429 53.956 1.00 13.86 178 ASP B C 1
ATOM 3265 O O . ASP B 1 181 ? -15.384 116.034 53.982 1.00 13.74 178 ASP B O 1
ATOM 3270 N N . GLN B 1 182 ? -17.617 116.040 54.098 1.00 14.91 179 GLN B N 1
ATOM 3271 C CA . GLN B 1 182 ? -17.670 117.504 54.171 1.00 16.74 179 GLN B CA 1
ATOM 3272 C C . GLN B 1 182 ? -17.026 118.054 55.426 1.00 17.06 179 GLN B C 1
ATOM 3273 O O . GLN B 1 182 ? -16.720 119.258 55.497 1.00 18.70 179 GLN B O 1
ATOM 3279 N N . ALA B 1 183 ? -16.876 117.196 56.429 1.00 17.15 180 ALA B N 1
ATOM 3280 C CA . ALA B 1 183 ? -16.206 117.569 57.674 1.00 16.76 180 ALA B CA 1
ATOM 3281 C C . ALA B 1 183 ? -14.683 117.328 57.633 1.00 16.66 180 ALA B C 1
ATOM 3282 O O . ALA B 1 183 ? -13.989 117.506 58.648 1.00 17.97 180 ALA B O 1
ATOM 3284 N N . GLY B 1 184 ? -14.163 116.938 56.467 1.00 15.77 181 GLY B N 1
ATOM 3285 C CA . GLY B 1 184 ? -12.718 116.699 56.295 1.00 13.84 181 GLY B CA 1
ATOM 3286 C C . GLY B 1 184 ? -12.220 115.372 56.887 1.00 13.13 181 GLY B C 1
ATOM 3287 O O . GLY B 1 184 ? -11.009 115.185 57.073 1.00 13.80 181 GLY B O 1
ATOM 3288 N N . GLN B 1 185 ? -13.141 114.453 57.189 1.00 12.09 182 GLN B N 1
ATOM 3289 C CA . GLN B 1 185 ? -12.777 113.144 57.764 1.00 11.01 182 GLN B CA 1
ATOM 3290 C C . GLN B 1 185 ? -12.804 112.072 56.677 1.00 10.90 182 GLN B C 1
ATOM 3291 O O . GLN B 1 185 ? -13.566 112.169 55.716 1.00 11.01 182 GLN B O 1
ATOM 3297 N N . LEU B 1 186 ? -11.974 111.048 56.811 1.00 9.13 183 LEU B N 1
ATOM 3298 C CA . LEU B 1 186 ? -12.162 109.853 55.960 1.00 9.03 183 LEU B CA 1
ATOM 3299 C C . LEU B 1 186 ? -13.634 109.428 55.994 1.00 9.07 183 LEU B C 1
ATOM 3300 O O . LEU B 1 186 ? -14.186 109.185 57.071 1.00 9.04 183 LEU B O 1
ATOM 3305 N N . LYS B 1 187 ? -14.286 109.356 54.835 1.00 8.08 184 LYS B N 1
ATOM 3306 C CA . LYS B 1 187 ? -15.747 109.037 54.868 1.00 8.21 184 LYS B CA 1
ATOM 3307 C C . LYS B 1 187 ? -16.018 107.761 55.666 1.00 8.53 184 LYS B C 1
ATOM 3308 O O . LYS B 1 187 ? -15.302 106.759 55.502 1.00 8.31 184 LYS B O 1
ATOM 3314 N N . LYS B 1 188 ? -17.074 107.760 56.470 1.00 9.50 185 LYS B N 1
ATOM 3315 C CA . LYS B 1 188 ? -17.431 106.564 57.214 1.00 10.47 185 LYS B CA 1
ATOM 3316 C C . LYS B 1 188 ? -17.603 105.347 56.283 1.00 9.85 185 LYS B C 1
ATOM 3317 O O . LYS B 1 188 ? -17.149 104.233 56.613 1.00 11.22 185 LYS B O 1
ATOM 3323 N N . GLU B 1 189 ? -18.216 105.539 55.109 1.00 8.38 186 GLU B N 1
ATOM 3324 C CA . GLU B 1 189 ? -18.402 104.428 54.165 1.00 9.51 186 GLU B CA 1
ATOM 3325 C C . GLU B 1 189 ? -17.107 103.965 53.491 1.00 9.76 186 GLU B C 1
ATOM 3326 O O . GLU B 1 189 ? -17.067 102.901 52.865 1.00 9.48 186 GLU B O 1
ATOM 3332 N N . TYR B 1 190 ? -16.068 104.781 53.611 1.00 8.93 187 TYR B N 1
ATOM 3333 C CA . TYR B 1 190 ? -14.785 104.462 52.993 1.00 8.07 187 TYR B CA 1
ATOM 3334 C C . TYR B 1 190 ? -13.857 103.741 53.973 1.00 8.23 187 TYR B C 1
ATOM 3335 O O . TYR B 1 190 ? -12.722 103.378 53.577 1.00 8.39 187 TYR B O 1
ATOM 3344 N N . THR B 1 191 ? -14.296 103.559 55.223 1.00 8.76 188 THR B N 1
ATOM 3345 C CA . THR B 1 191 ? -13.392 102.988 56.231 1.00 9.86 188 THR B CA 1
ATOM 3346 C C . THR B 1 191 ? -13.996 101.802 56.970 1.00 10.06 188 THR B C 1
ATOM 3347 O O . THR B 1 191 ? -15.204 101.715 57.126 1.00 11.37 188 THR B O 1
ATOM 3351 N N . THR B 1 192 ? -13.146 100.878 57.417 1.00 10.13 189 THR B N 1
ATOM 3352 C CA . THR B 1 192 ? -13.615 99.810 58.302 1.00 11.20 189 THR B CA 1
ATOM 3353 C C . THR B 1 192 ? -13.458 100.197 59.773 1.00 12.44 189 THR B C 1
ATOM 3354 O O . THR B 1 192 ? -14.335 99.950 60.591 1.00 15.24 189 THR B O 1
ATOM 3358 N N . ASP B 1 193 ? -12.362 100.859 60.101 1.00 11.37 190 ASP B N 1
ATOM 3359 C CA . ASP B 1 193 ? -12.035 101.107 61.501 1.00 10.95 190 ASP B CA 1
ATOM 3360 C C . ASP B 1 193 ? -11.575 102.535 61.775 1.00 11.11 190 ASP B C 1
ATOM 3361 O O . ASP B 1 193 ? -11.103 102.832 62.882 1.00 11.56 190 ASP B O 1
ATOM 3366 N N . GLY B 1 194 ? -11.708 103.408 60.769 1.00 10.15 191 GLY B N 1
ATOM 3367 C CA . GLY B 1 194 ? -11.314 104.810 60.890 1.00 9.42 191 GLY B CA 1
ATOM 3368 C C . GLY B 1 194 ? -9.958 105.110 60.257 1.00 10.33 191 GLY B C 1
ATOM 3369 O O . GLY B 1 194 ? -9.612 106.284 60.031 1.00 9.84 191 GLY B O 1
ATOM 3370 N N . LEU B 1 195 ? -9.220 104.046 59.970 1.00 9.88 192 LEU B N 1
ATOM 3371 C CA . LEU B 1 195 ? -7.859 104.121 59.404 1.00 11.24 192 LEU B CA 1
ATOM 3372 C C . LEU B 1 195 ? -7.760 103.303 58.106 1.00 10.66 192 LEU B C 1
ATOM 3373 O O . LEU B 1 195 ? -7.390 103.830 57.062 1.00 11.13 192 LEU B O 1
ATOM 3378 N N . HIS B 1 196 ? -8.183 102.043 58.172 1.00 9.68 193 HIS B N 1
ATOM 3379 C CA . HIS B 1 196 ? -8.120 101.157 57.012 1.00 9.89 193 HIS B CA 1
ATOM 3380 C C . HIS B 1 196 ? -9.316 101.376 56.105 1.00 9.52 193 HIS B C 1
ATOM 3381 O O . HIS B 1 196 ? -10.377 101.839 56.570 1.00 9.27 193 HIS B O 1
ATOM 3388 N N . LEU B 1 197 ? -9.167 101.016 54.827 1.00 8.61 194 LEU B N 1
ATOM 3389 C CA . LEU B 1 197 ? -10.226 101.302 53.846 1.00 8.68 194 LEU B CA 1
ATOM 3390 C C . LEU B 1 197 ? -11.193 100.129 53.674 1.00 8.79 194 LEU B C 1
ATOM 3391 O O . LEU B 1 197 ? -10.771 98.961 53.686 1.00 10.31 194 LEU B O 1
ATOM 3396 N N . SER B 1 198 ? -12.475 100.460 53.511 1.00 8.11 195 SER B N 1
ATOM 3397 C CA . SER B 1 198 ? -13.482 99.527 53.012 1.00 8.29 195 SER B CA 1
ATOM 3398 C C . SER B 1 198 ? -13.278 99.352 51.505 1.00 8.00 195 SER B C 1
ATOM 3399 O O . SER B 1 198 ? -12.474 100.023 50.872 1.00 9.01 195 SER B O 1
ATOM 3402 N N . ILE B 1 199 ? -14.037 98.450 50.898 1.00 7.39 196 ILE B N 1
ATOM 3403 C CA . ILE B 1 199 ? -13.948 98.298 49.453 1.00 7.81 196 ILE B CA 1
ATOM 3404 C C . ILE B 1 199 ? -14.336 99.591 48.748 1.00 8.25 196 ILE B C 1
ATOM 3405 O O . ILE B 1 199 ? -13.683 99.956 47.759 1.00 9.04 196 ILE B O 1
ATOM 3410 N N . ALA B 1 200 ? -15.373 100.282 49.253 1.00 7.40 197 ALA B N 1
ATOM 3411 C CA . ALA B 1 200 ? -15.754 101.579 48.654 1.00 7.80 197 ALA B CA 1
ATOM 3412 C C . ALA B 1 200 ? -14.585 102.558 48.737 1.00 8.57 197 ALA B C 1
ATOM 3413 O O . ALA B 1 200 ? -14.331 103.318 47.789 1.00 9.11 197 ALA B O 1
ATOM 3415 N N . GLY B 1 201 ? -13.881 102.563 49.875 1.00 7.80 198 GLY B N 1
ATOM 3416 C CA . GLY B 1 201 ? -12.682 103.428 50.017 1.00 8.33 198 GLY B CA 1
ATOM 3417 C C . GLY B 1 201 ? -11.621 103.073 48.979 1.00 8.78 198 GLY B C 1
ATOM 3418 O O . GLY B 1 201 ? -11.054 103.970 48.313 1.00 9.15 198 GLY B O 1
ATOM 3419 N N . TYR B 1 202 ? -11.349 101.770 48.827 1.00 8.24 199 TYR B N 1
ATOM 3420 C CA . TYR B 1 202 ? -10.384 101.329 47.829 1.00 8.10 199 TYR B CA 1
ATOM 3421 C C . TYR B 1 202 ? -10.836 101.639 46.399 1.00 7.73 199 TYR B C 1
ATOM 3422 O O . TYR B 1 202 ? -9.980 101.915 45.538 1.00 9.32 199 TYR B O 1
ATOM 3431 N N . GLN B 1 203 ? -12.145 101.607 46.143 1.00 8.02 200 GLN B N 1
ATOM 3432 C CA . GLN B 1 203 ? -12.652 102.006 44.813 1.00 8.01 200 GLN B CA 1
ATOM 3433 C C . GLN B 1 203 ? -12.375 103.495 44.561 1.00 9.20 200 GLN B C 1
ATOM 3434 O O . GLN B 1 203 ? -11.929 103.881 43.454 1.00 10.02 200 GLN B O 1
ATOM 3440 N N . ALA B 1 204 ? -12.630 104.320 45.577 1.00 9.22 201 ALA B N 1
ATOM 3441 C CA . ALA B 1 204 ? -12.370 105.773 45.423 1.00 9.57 201 ALA B CA 1
ATOM 3442 C C . ALA B 1 204 ? -10.889 106.042 45.213 1.00 9.83 201 ALA B C 1
ATOM 3443 O O . ALA B 1 204 ? -10.524 106.840 44.338 1.00 11.81 201 ALA B O 1
ATOM 3445 N N . LEU B 1 205 ? -10.038 105.392 46.009 1.00 10.16 202 LEU B N 1
ATOM 3446 C CA . LEU B 1 205 ? -8.592 105.549 45.873 1.00 9.83 202 LEU B CA 1
ATOM 3447 C C . LEU B 1 205 ? -8.171 105.089 44.473 1.00 9.58 202 LEU B C 1
ATOM 3448 O O . LEU B 1 205 ? -7.399 105.790 43.796 1.00 10.68 202 LEU B O 1
ATOM 3453 N N . SER B 1 206 ? -8.669 103.916 44.028 1.00 9.22 203 SER B N 1
ATOM 3454 C CA . SER B 1 206 ? -8.289 103.384 42.706 1.00 8.41 203 SER B CA 1
ATOM 3455 C C . SER B 1 206 ? -8.673 104.335 41.581 1.00 9.99 203 SER B C 1
ATOM 3456 O O . SER B 1 206 ? -7.909 104.533 40.625 1.00 9.91 203 SER B O 1
ATOM 3459 N N . LYS B 1 207 ? -9.868 104.915 41.698 1.00 10.19 204 LYS B N 1
ATOM 3460 C CA . LYS B 1 207 ? -10.301 105.869 40.682 1.00 11.61 204 LYS B CA 1
ATOM 3461 C C . LYS B 1 207 ? -9.337 107.056 40.615 1.00 11.67 204 LYS B C 1
ATOM 3462 O O . LYS B 1 207 ? -9.015 107.539 39.517 1.00 12.44 204 LYS B O 1
ATOM 3468 N N A SER B 1 208 ? -8.883 107.517 41.776 0.50 11.69 205 SER B N 1
ATOM 3469 N N B SER B 1 208 ? -8.896 107.553 41.763 0.50 11.53 205 SER B N 1
ATOM 3470 C CA A SER B 1 208 ? -7.964 108.658 41.844 0.50 12.94 205 SER B CA 1
ATOM 3471 C CA B SER B 1 208 ? -7.955 108.676 41.754 0.50 12.68 205 SER B CA 1
ATOM 3472 C C A SER B 1 208 ? -6.559 108.359 41.345 0.50 12.80 205 SER B C 1
ATOM 3473 C C B SER B 1 208 ? -6.636 108.289 41.107 0.50 12.60 205 SER B C 1
ATOM 3474 O O A SER B 1 208 ? -5.852 109.275 40.906 0.50 12.99 205 SER B O 1
ATOM 3475 O O B SER B 1 208 ? -6.067 109.064 40.322 0.50 13.11 205 SER B O 1
ATOM 3480 N N . LEU B 1 209 ? -6.155 107.093 41.441 1.00 12.05 206 LEU B N 1
ATOM 3481 C CA . LEU B 1 209 ? -4.826 106.655 41.003 1.00 11.98 206 LEU B CA 1
ATOM 3482 C C . LEU B 1 209 ? -4.751 106.290 39.522 1.00 13.59 206 LEU B C 1
ATOM 3483 O O . LEU B 1 209 ? -3.653 106.268 38.959 1.00 12.41 206 LEU B O 1
ATOM 3488 N N . LYS B 1 210 ? -5.898 105.981 38.901 1.00 14.09 207 LYS B N 1
ATOM 3489 C CA . LYS B 1 210 ? -5.903 105.382 37.555 1.00 16.02 207 LYS B CA 1
ATOM 3490 C C . LYS B 1 210 ? -5.033 106.173 36.579 1.00 16.76 207 LYS B C 1
ATOM 3491 O O . LYS B 1 210 ? -4.191 105.594 35.888 1.00 17.45 207 LYS B O 1
ATOM 3497 N N . ASP B 1 211 ? -5.180 107.487 36.547 1.00 15.88 208 ASP B N 1
ATOM 3498 C CA . ASP B 1 211 ? -4.423 108.251 35.536 1.00 17.29 208 ASP B CA 1
ATOM 3499 C C . ASP B 1 211 ? -2.919 108.253 35.801 1.00 17.15 208 ASP B C 1
ATOM 3500 O O . ASP B 1 211 ? -2.117 108.465 34.871 1.00 18.21 208 ASP B O 1
ATOM 3505 N N . TYR B 1 212 ? -2.533 108.077 37.065 1.00 14.78 209 TYR B N 1
ATOM 3506 C CA . TYR B 1 212 ? -1.116 108.058 37.420 1.00 14.99 209 TYR B CA 1
ATOM 3507 C C . TYR B 1 212 ? -0.416 106.755 37.010 1.00 15.58 209 TYR B C 1
ATOM 3508 O O . TYR B 1 212 ? 0.804 106.686 37.046 1.00 15.24 209 TYR B O 1
ATOM 3517 N N . LEU B 1 213 ? -1.186 105.737 36.614 1.00 18.53 210 LEU B N 1
ATOM 3518 C CA . LEU B 1 213 ? -0.623 104.441 36.142 1.00 20.63 210 LEU B CA 1
ATOM 3519 C C . LEU B 1 213 ? 0.111 104.486 34.809 1.00 22.50 210 LEU B C 1
ATOM 3520 O O . LEU B 1 213 ? 0.858 103.569 34.486 1.00 21.67 210 LEU B O 1
ATOM 3525 N N . TYR B 1 214 ? -0.110 105.551 34.044 1.00 24.34 211 TYR B N 1
ATOM 3526 C CA . TYR B 1 214 ? 0.492 105.693 32.712 1.00 27.13 211 TYR B CA 1
ATOM 3527 C C . TYR B 1 214 ? 1.557 106.768 32.731 1.00 27.81 211 TYR B C 1
ATOM 3528 O O . TYR B 1 214 ? 2.696 106.519 32.326 1.00 29.58 211 TYR B O 1
ATOM 3538 N N . ALA C 1 3 ? -7.770 81.470 79.398 1.00 45.69 0 ALA C N 1
ATOM 3539 C CA . ALA C 1 3 ? -9.225 81.251 79.155 1.00 45.77 0 ALA C CA 1
ATOM 3540 C C . ALA C 1 3 ? -9.920 82.557 78.761 1.00 45.77 0 ALA C C 1
ATOM 3541 O O . ALA C 1 3 ? -10.719 82.582 77.812 1.00 45.65 0 ALA C O 1
ATOM 3559 N N . ALA C 1 5 ? -8.020 85.281 77.856 1.00 44.14 2 ALA C N 1
ATOM 3560 C CA . ALA C 1 5 ? -7.187 85.629 76.711 1.00 42.99 2 ALA C CA 1
ATOM 3561 C C . ALA C 1 5 ? -7.342 84.640 75.554 1.00 41.99 2 ALA C C 1
ATOM 3562 O O . ALA C 1 5 ? -7.221 85.030 74.391 1.00 41.93 2 ALA C O 1
ATOM 3564 N N . VAL C 1 6 ? -7.611 83.372 75.863 1.00 40.58 3 VAL C N 1
ATOM 3565 C CA . VAL C 1 6 ? -7.846 82.378 74.802 1.00 39.39 3 VAL C CA 1
ATOM 3566 C C . VAL C 1 6 ? -9.166 82.684 74.089 1.00 37.81 3 VAL C C 1
ATOM 3567 O O . VAL C 1 6 ? -9.248 82.613 72.860 1.00 37.57 3 VAL C O 1
ATOM 3571 N N . GLN C 1 7 ? -10.184 83.053 74.859 1.00 35.98 4 GLN C N 1
ATOM 3572 C CA . GLN C 1 7 ? -11.432 83.522 74.276 1.00 34.53 4 GLN C CA 1
ATOM 3573 C C . GLN C 1 7 ? -11.227 84.802 73.443 1.00 33.35 4 GLN C C 1
ATOM 3574 O O . GLN C 1 7 ? -11.823 84.948 72.369 1.00 32.37 4 GLN C O 1
ATOM 3580 N N . LEU C 1 8 ? -10.372 85.712 73.914 1.00 31.62 5 LEU C N 1
ATOM 3581 C CA . LEU C 1 8 ? -10.091 86.936 73.146 1.00 30.49 5 LEU C CA 1
ATOM 3582 C C . LEU C 1 8 ? -9.396 86.652 71.813 1.00 29.46 5 LEU C C 1
ATOM 3583 O O . LEU C 1 8 ? -9.735 87.275 70.806 1.00 28.81 5 LEU C O 1
ATOM 3588 N N . LEU C 1 9 ? -8.455 85.710 71.805 1.00 28.05 6 LEU C N 1
ATOM 3589 C CA . LEU C 1 9 ? -7.839 85.222 70.560 1.00 27.67 6 LEU C CA 1
ATOM 3590 C C . LEU C 1 9 ? -8.834 84.578 69.587 1.00 26.34 6 LEU C C 1
ATOM 3591 O O . LEU C 1 9 ? -8.754 84.793 68.369 1.00 26.36 6 LEU C O 1
ATOM 3596 N N . GLU C 1 10 ? -9.752 83.778 70.114 1.00 24.40 7 GLU C N 1
ATOM 3597 C CA . GLU C 1 10 ? -10.832 83.232 69.292 1.00 23.40 7 GLU C CA 1
ATOM 3598 C C . GLU C 1 10 ? -11.673 84.367 68.718 1.00 20.33 7 GLU C C 1
ATOM 3599 O O . GLU C 1 10 ? -12.027 84.352 67.529 1.00 18.32 7 GLU C O 1
ATOM 3605 N N . ASN C 1 11 ? -11.983 85.354 69.561 1.00 17.74 8 ASN C N 1
ATOM 3606 C CA . ASN C 1 11 ? -12.744 86.507 69.132 1.00 17.50 8 ASN C CA 1
ATOM 3607 C C . ASN C 1 11 ? -12.025 87.335 68.072 1.00 16.63 8 ASN C C 1
ATOM 3608 O O . ASN C 1 11 ? -12.663 87.803 67.129 1.00 17.18 8 ASN C O 1
ATOM 3613 N N . TRP C 1 12 ? -10.710 87.484 68.230 1.00 16.82 9 TRP C N 1
ATOM 3614 C CA . TRP C 1 12 ? -9.853 88.183 67.262 1.00 16.47 9 TRP C CA 1
ATOM 3615 C C . TRP C 1 12 ? -10.039 87.527 65.887 1.00 15.65 9 TRP C C 1
ATOM 3616 O O . TRP C 1 12 ? -10.374 88.197 64.895 1.00 15.29 9 TRP C O 1
ATOM 3627 N N . LEU C 1 13 ? -9.825 86.222 65.838 1.00 13.77 10 LEU C N 1
ATOM 3628 C CA . LEU C 1 13 ? -9.902 85.481 64.570 1.00 13.28 10 LEU C CA 1
ATOM 3629 C C . LEU C 1 13 ? -11.290 85.609 63.958 1.00 12.82 10 LEU C C 1
ATOM 3630 O O . LEU C 1 13 ? -11.406 85.837 62.746 1.00 11.91 10 LEU C O 1
ATOM 3635 N N A LEU C 1 14 ? -12.325 85.466 64.783 0.50 12.38 11 LEU C N 1
ATOM 3636 N N B LEU C 1 14 ? -12.344 85.456 64.755 0.50 12.61 11 LEU C N 1
ATOM 3637 C CA A LEU C 1 14 ? -13.706 85.558 64.320 0.50 12.99 11 LEU C CA 1
ATOM 3638 C CA B LEU C 1 14 ? -13.688 85.548 64.191 0.50 12.96 11 LEU C CA 1
ATOM 3639 C C A LEU C 1 14 ? -13.971 86.917 63.664 0.50 13.02 11 LEU C C 1
ATOM 3640 C C B LEU C 1 14 ? -13.918 86.936 63.593 0.50 12.93 11 LEU C C 1
ATOM 3641 O O A LEU C 1 14 ? -14.598 86.991 62.596 0.50 12.93 11 LEU C O 1
ATOM 3642 O O B LEU C 1 14 ? -14.487 87.052 62.496 0.50 12.78 11 LEU C O 1
ATOM 3651 N N . LYS C 1 15 ? -13.471 87.978 64.305 1.00 13.27 12 LYS C N 1
ATOM 3652 C CA . LYS C 1 15 ? -13.659 89.336 63.825 1.00 14.31 12 LYS C CA 1
ATOM 3653 C C . LYS C 1 15 ? -12.977 89.515 62.472 1.00 13.98 12 LYS C C 1
ATOM 3654 O O . LYS C 1 15 ? -13.546 90.123 61.561 1.00 13.61 12 LYS C O 1
ATOM 3660 N N . GLU C 1 16 ? -11.751 89.003 62.338 1.00 13.19 13 GLU C N 1
ATOM 3661 C CA . GLU C 1 16 ? -11.014 89.167 61.090 1.00 12.89 13 GLU C CA 1
ATOM 3662 C C . GLU C 1 16 ? -11.688 88.390 59.982 1.00 11.55 13 GLU C C 1
ATOM 3663 O O . GLU C 1 16 ? -11.735 88.859 58.845 1.00 10.46 13 GLU C O 1
ATOM 3669 N N . GLN C 1 17 ? -12.210 87.195 60.305 1.00 10.33 14 GLN C N 1
ATOM 3670 C CA . GLN C 1 17 ? -12.880 86.400 59.291 1.00 10.00 14 GLN C CA 1
ATOM 3671 C C . GLN C 1 17 ? -14.108 87.125 58.797 1.00 8.87 14 GLN C C 1
ATOM 3672 O O . GLN C 1 17 ? -14.348 87.175 57.591 1.00 9.59 14 GLN C O 1
ATOM 3678 N N . GLU C 1 18 ? -14.894 87.668 59.723 1.00 9.14 15 GLU C N 1
ATOM 3679 C CA . GLU C 1 18 ? -16.070 88.419 59.328 1.00 10.56 15 GLU C CA 1
ATOM 3680 C C . GLU C 1 18 ? -15.705 89.611 58.463 1.00 9.98 15 GLU C C 1
ATOM 3681 O O . GLU C 1 18 ? -16.419 89.911 57.515 1.00 9.34 15 GLU C O 1
ATOM 3687 N N . LYS C 1 19 ? -14.609 90.305 58.805 1.00 9.18 16 LYS C N 1
ATOM 3688 C CA . LYS C 1 19 ? -14.192 91.468 57.996 1.00 8.49 16 LYS C CA 1
ATOM 3689 C C . LYS C 1 19 ? -13.863 91.022 56.566 1.00 8.97 16 LYS C C 1
ATOM 3690 O O . LYS C 1 19 ? -14.180 91.728 55.609 1.00 9.14 16 LYS C O 1
ATOM 3696 N N . ILE C 1 20 ? -13.213 89.868 56.420 1.00 8.18 17 ILE C N 1
ATOM 3697 C CA . ILE C 1 20 ? -12.780 89.394 55.100 1.00 7.94 17 ILE C CA 1
ATOM 3698 C C . ILE C 1 20 ? -14.017 88.941 54.309 1.00 8.16 17 ILE C C 1
ATOM 3699 O O . ILE C 1 20 ? -14.111 89.157 53.080 1.00 8.55 17 ILE C O 1
ATOM 3704 N N . GLN C 1 21 ? -14.963 88.313 55.010 1.00 7.93 18 GLN C N 1
ATOM 3705 C CA . GLN C 1 21 ? -16.218 87.960 54.341 1.00 8.12 18 GLN C CA 1
ATOM 3706 C C . GLN C 1 21 ? -1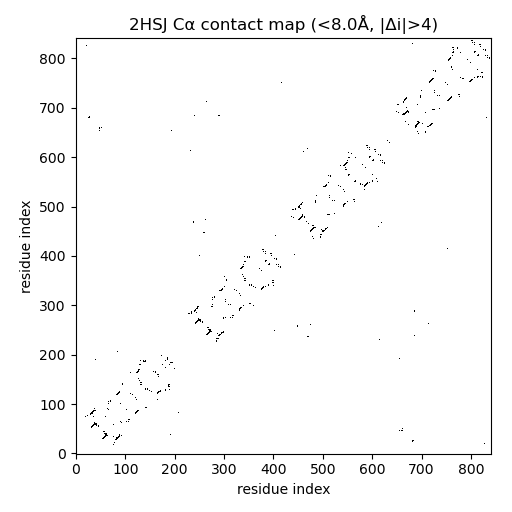6.932 89.185 53.760 1.00 8.46 18 GLN C C 1
ATOM 3707 O O . GLN C 1 21 ? -17.394 89.157 52.616 1.00 9.21 18 GLN C O 1
ATOM 3713 N N . THR C 1 22 ? -16.969 90.273 54.520 1.00 7.73 19 THR C N 1
ATOM 3714 C CA . THR C 1 22 ? -17.576 91.500 54.056 1.00 8.53 19 THR C CA 1
ATOM 3715 C C . THR C 1 22 ? -16.805 92.055 52.851 1.00 8.42 19 THR C C 1
ATOM 3716 O O . THR C 1 22 ? -17.408 92.429 51.835 1.00 9.03 19 THR C O 1
ATOM 3720 N N . LYS C 1 23 ? -15.479 92.080 52.974 1.00 8.34 20 LYS C N 1
ATOM 3721 C CA . LYS C 1 23 ? -14.617 92.503 51.866 1.00 8.47 20 LYS C CA 1
ATOM 3722 C C . LYS C 1 23 ? -14.946 91.732 50.584 1.00 7.34 20 LYS C C 1
ATOM 3723 O O . LYS C 1 23 ? -15.118 92.313 49.510 1.00 7.44 20 LYS C O 1
ATOM 3729 N N . TYR C 1 24 ? -15.022 90.400 50.706 1.00 6.71 21 TYR C N 1
ATOM 3730 C CA . TYR C 1 24 ? -15.275 89.557 49.541 1.00 6.49 21 TYR C CA 1
ATOM 3731 C C . TYR C 1 24 ? -16.687 89.761 48.995 1.00 7.86 21 TYR C C 1
ATOM 3732 O O . TYR C 1 24 ? -16.853 89.859 47.775 1.00 8.73 21 TYR C O 1
ATOM 3741 N N . ARG C 1 25 ? -17.691 89.880 49.853 1.00 8.72 22 ARG C N 1
ATOM 3742 C CA . ARG C 1 25 ? -19.051 90.142 49.331 1.00 8.37 22 ARG C CA 1
ATOM 3743 C C . ARG C 1 25 ? -19.051 91.441 48.521 1.00 8.26 22 ARG C C 1
ATOM 3744 O O . ARG C 1 25 ? -19.656 91.531 47.427 1.00 9.87 22 ARG C O 1
ATOM 3752 N N . HIS C 1 26 ? -18.363 92.456 49.026 1.00 7.86 23 HIS C N 1
ATOM 3753 C CA . HIS C 1 26 ? -18.349 93.728 48.311 1.00 8.28 23 HIS C CA 1
ATOM 3754 C C . HIS C 1 26 ? -17.548 93.621 47.012 1.00 8.10 23 HIS C C 1
ATOM 3755 O O . HIS C 1 26 ? -17.958 94.145 45.962 1.00 9.04 23 HIS C O 1
ATOM 3762 N N . LEU C 1 27 ? -16.359 93.000 47.089 1.00 7.55 24 LEU C N 1
ATOM 3763 C CA . LEU C 1 27 ? -15.540 92.814 45.879 1.00 8.46 24 LEU C CA 1
ATOM 3764 C C . LEU C 1 27 ? -16.239 92.001 44.789 1.00 8.78 24 LEU C C 1
ATOM 3765 O O . LEU C 1 27 ? -16.119 92.297 43.579 1.00 9.82 24 LEU C O 1
ATOM 3770 N N . ASN C 1 28 ? -16.968 90.965 45.195 1.00 8.26 25 ASN C N 1
ATOM 3771 C CA . ASN C 1 28 ? -17.721 90.125 44.239 1.00 9.10 25 ASN C CA 1
ATOM 3772 C C . ASN C 1 28 ? -18.647 90.993 43.403 1.00 10.55 25 ASN C C 1
ATOM 3773 O O . ASN C 1 28 ? -18.892 90.701 42.234 1.00 12.68 25 ASN C O 1
ATOM 3778 N N . HIS C 1 29 ? -19.174 92.043 44.023 1.00 10.47 26 HIS C N 1
ATOM 3779 C CA . HIS C 1 29 ? -20.183 92.893 43.375 1.00 11.88 26 HIS C CA 1
ATOM 3780 C C . HIS C 1 29 ? -19.600 93.833 42.314 1.00 11.00 26 HIS C C 1
ATOM 3781 O O . HIS C 1 29 ? -20.276 94.147 41.312 1.00 12.37 26 HIS C O 1
ATOM 3788 N N . ILE C 1 30 ? -18.368 94.308 42.551 1.00 8.39 27 ILE C N 1
ATOM 3789 C CA . ILE C 1 30 ? -17.806 95.434 41.760 1.00 8.36 27 ILE C CA 1
ATOM 3790 C C . ILE C 1 30 ? -16.441 95.125 41.134 1.00 7.89 27 ILE C C 1
ATOM 3791 O O . ILE C 1 30 ? -15.864 95.974 40.476 1.00 9.04 27 ILE C O 1
ATOM 3796 N N . SER C 1 31 ? -15.979 93.883 41.286 1.00 7.70 28 SER C N 1
ATOM 3797 C CA . SER C 1 31 ? -14.701 93.488 40.676 1.00 8.23 28 SER C CA 1
ATOM 3798 C C . SER C 1 31 ? -14.696 93.800 39.181 1.00 8.42 28 SER C C 1
ATOM 3799 O O . SER C 1 31 ? -15.725 93.627 38.488 1.00 9.05 28 SER C O 1
ATOM 3802 N N . VAL C 1 32 ? -13.540 94.225 38.692 1.00 7.17 29 VAL C N 1
ATOM 3803 C CA . VAL C 1 32 ? -13.401 94.557 37.269 1.00 7.45 29 VAL C CA 1
ATOM 3804 C C . VAL C 1 32 ? -12.896 93.377 36.426 1.00 7.40 29 VAL C C 1
ATOM 3805 O O . VAL C 1 32 ? -12.723 93.530 35.197 1.00 9.60 29 VAL C O 1
ATOM 3809 N N . VAL C 1 33 ? -12.679 92.227 37.075 1.00 7.55 30 VAL C N 1
ATOM 3810 C CA . VAL C 1 33 ? -12.194 91.028 36.374 1.00 9.13 30 VAL C CA 1
ATOM 3811 C C . VAL C 1 33 ? -13.242 89.923 36.400 1.00 9.70 30 VAL C C 1
ATOM 3812 O O . VAL C 1 33 ? -14.109 89.863 37.279 1.00 10.11 30 VAL C O 1
ATOM 3816 N N . GLU C 1 34 ? -13.186 89.094 35.356 1.00 10.97 31 GLU C N 1
ATOM 3817 C CA . GLU C 1 34 ? -13.972 87.880 35.307 1.00 10.64 31 GLU C CA 1
ATOM 3818 C C . GLU C 1 34 ? -13.085 86.705 35.724 1.00 10.58 31 GLU C C 1
ATOM 3819 O O . GLU C 1 34 ? -12.129 86.355 35.013 1.00 12.28 31 GLU C O 1
ATOM 3825 N N . PRO C 1 35 ? -13.367 86.083 36.878 1.00 10.55 32 PRO C N 1
ATOM 3826 C CA . PRO C 1 35 ? -12.475 84.981 37.283 1.00 10.32 32 PRO C CA 1
ATOM 3827 C C . PRO C 1 35 ? -12.585 83.797 36.370 1.00 10.86 32 PRO C C 1
ATOM 3828 O O . PRO C 1 35 ? -13.701 83.343 36.068 1.00 10.80 32 PRO C O 1
ATOM 3832 N N A ASN C 1 36 ? -11.450 83.291 35.934 0.50 10.02 33 ASN C N 1
ATOM 3833 N N B ASN C 1 36 ? -11.446 83.301 35.892 0.50 10.25 33 ASN C N 1
ATOM 3834 C CA A ASN C 1 36 ? -11.450 82.026 35.235 0.50 9.75 33 ASN C CA 1
ATOM 3835 C CA B ASN C 1 36 ? -11.411 81.991 35.221 0.50 10.20 33 ASN C CA 1
ATOM 3836 C C A ASN C 1 36 ? -11.296 80.861 36.211 0.50 9.44 33 ASN C C 1
ATOM 3837 C C B ASN C 1 36 ? -11.345 80.870 36.246 0.50 9.65 33 ASN C C 1
ATOM 3838 O O A ASN C 1 36 ? -11.825 79.768 35.985 0.50 9.59 33 ASN C O 1
ATOM 3839 O O B ASN C 1 36 ? -11.950 79.808 36.078 0.50 9.79 33 ASN C O 1
ATOM 3848 N N . ILE C 1 37 ? -10.562 81.117 37.295 1.00 8.70 34 ILE C N 1
ATOM 3849 C CA . ILE C 1 37 ? -10.325 80.130 38.333 1.00 9.12 34 ILE C CA 1
ATOM 3850 C C . ILE C 1 37 ? -10.490 80.833 39.671 1.00 8.42 34 ILE C C 1
ATOM 3851 O O . ILE C 1 37 ? -9.997 81.951 39.855 1.00 8.64 34 ILE C O 1
ATOM 3856 N N . LEU C 1 38 ? -11.226 80.202 40.579 1.00 7.94 35 LEU C N 1
ATOM 3857 C CA . LEU C 1 38 ? -11.336 80.700 41.967 1.00 7.83 35 LEU C CA 1
ATOM 3858 C C . LEU C 1 38 ? -10.563 79.747 42.865 1.00 8.47 35 LEU C C 1
ATOM 3859 O O . LEU C 1 38 ? -10.763 78.523 42.774 1.00 8.89 35 LEU C O 1
ATOM 3864 N N . PHE C 1 39 ? -9.734 80.281 43.765 1.00 8.01 36 PHE C N 1
ATOM 3865 C CA . PHE C 1 39 ? -9.110 79.479 44.806 1.00 8.55 36 PHE C CA 1
ATOM 3866 C C . PHE C 1 39 ? -9.831 79.788 46.116 1.00 8.73 36 PHE C C 1
ATOM 3867 O O . PHE C 1 39 ? -9.907 80.919 46.519 1.00 9.22 36 PHE C O 1
ATOM 3875 N N . ILE C 1 40 ? -10.353 78.758 46.772 1.00 8.44 37 ILE C N 1
ATOM 3876 C CA . ILE C 1 40 ? -11.159 78.924 47.981 1.00 9.21 37 ILE C CA 1
ATOM 3877 C C . ILE C 1 40 ? -10.567 78.035 49.055 1.00 9.38 37 ILE C C 1
ATOM 3878 O O . ILE C 1 40 ? -10.096 76.918 48.772 1.00 10.23 37 ILE C O 1
ATOM 3883 N N . GLY C 1 41 ? -10.534 78.519 50.283 1.00 9.59 38 GLY C N 1
ATOM 3884 C CA . GLY C 1 41 ? -9.999 77.652 51.361 1.00 9.74 38 GLY C CA 1
ATOM 3885 C C . GLY C 1 41 ? -9.532 78.465 52.545 1.00 10.28 38 GLY C C 1
ATOM 3886 O O . GLY C 1 41 ? -10.086 79.552 52.791 1.00 9.77 38 GLY C O 1
ATOM 3887 N N . ASP C 1 42 ? -8.536 77.935 53.259 1.00 9.62 39 ASP C N 1
ATOM 3888 C CA . ASP C 1 42 ? -8.135 78.470 54.546 1.00 10.60 39 ASP C CA 1
ATOM 3889 C C . ASP C 1 42 ? -6.904 79.380 54.413 1.00 9.89 39 ASP C C 1
ATOM 3890 O O . ASP C 1 42 ? -6.734 80.017 53.365 1.00 9.31 39 ASP C O 1
ATOM 3895 N N A SER C 1 43 ? -6.066 79.478 55.449 0.50 10.11 40 SER C N 1
ATOM 3896 N N B SER C 1 43 ? -6.070 79.441 55.453 0.50 10.20 40 SER C N 1
ATOM 3897 C CA A SER C 1 43 ? -4.918 80.378 55.386 0.50 9.98 40 SER C CA 1
ATOM 3898 C CA B SER C 1 43 ? -4.894 80.292 55.431 0.50 10.25 40 SER C CA 1
ATOM 3899 C C A SER C 1 43 ? -3.908 79.989 54.305 0.50 9.77 40 SER C C 1
ATOM 3900 C C B SER C 1 43 ? -3.999 79.986 54.248 0.50 9.79 40 SER C C 1
ATOM 3901 O O A SER C 1 43 ? -3.193 80.856 53.799 0.50 8.98 40 SER C O 1
ATOM 3902 O O B SER C 1 43 ? -3.469 80.898 53.606 0.50 9.31 40 SER C O 1
ATOM 3907 N N . ILE C 1 44 ? -3.798 78.705 53.976 1.00 9.92 41 ILE C N 1
ATOM 3908 C CA . ILE C 1 44 ? -2.853 78.322 52.910 1.00 10.50 41 ILE C CA 1
ATOM 3909 C C . ILE C 1 44 ? -3.278 78.935 51.573 1.00 9.48 41 ILE C C 1
ATOM 3910 O O . ILE C 1 44 ? -2.434 79.345 50.766 1.00 9.64 41 ILE C O 1
ATOM 3915 N N . VAL C 1 45 ? -4.590 79.052 51.366 1.00 8.96 42 VAL C N 1
ATOM 3916 C CA . VAL C 1 45 ? -5.091 79.785 50.196 1.00 8.14 42 VAL C CA 1
ATOM 3917 C C . VAL C 1 45 ? -4.972 81.303 50.349 1.00 8.15 42 VAL C C 1
ATOM 3918 O O . VAL C 1 45 ? -4.466 81.961 49.439 1.00 8.30 42 VAL C O 1
ATOM 3922 N N . GLU C 1 46 ? -5.401 81.872 51.476 1.00 8.53 43 GLU C N 1
ATOM 3923 C CA . GLU C 1 46 ? -5.338 83.329 51.632 1.00 8.23 43 GLU C CA 1
ATOM 3924 C C . GLU C 1 46 ? -3.929 83.845 51.340 1.00 8.84 43 GLU C C 1
ATOM 3925 O O . GLU C 1 46 ? -3.758 84.882 50.689 1.00 9.20 43 GLU C O 1
ATOM 3931 N N . TYR C 1 47 ? -2.938 83.101 51.790 1.00 8.04 44 TYR C N 1
ATOM 3932 C CA . TYR C 1 47 ? -1.557 83.586 51.740 1.00 8.83 44 TYR C CA 1
ATOM 3933 C C . TYR C 1 47 ? -0.804 83.119 50.498 1.00 9.08 44 TYR C C 1
ATOM 3934 O O . TYR C 1 47 ? 0.397 83.385 50.362 1.00 9.37 44 TYR C O 1
ATOM 3943 N N . TYR C 1 48 ? -1.505 82.430 49.605 1.00 8.04 45 TYR C N 1
ATOM 3944 C CA . TYR C 1 48 ? -0.904 81.854 48.401 1.00 7.69 45 TYR C CA 1
ATOM 3945 C C . TYR C 1 48 ? -0.542 82.940 47.434 1.00 8.29 45 TYR C C 1
ATOM 3946 O O . TYR C 1 48 ? -1.420 83.722 47.065 1.00 7.78 45 TYR C O 1
ATOM 3955 N N . PRO C 1 49 ? 0.746 83.039 47.039 1.00 8.27 46 PRO C N 1
ATOM 3956 C CA . PRO C 1 49 ? 1.138 84.035 46.032 1.00 8.09 46 PRO C CA 1
ATOM 3957 C C . PRO C 1 49 ? 0.768 83.602 44.614 1.00 8.11 46 PRO C C 1
ATOM 3958 O O . PRO C 1 49 ? 1.611 83.256 43.772 1.00 8.80 46 PRO C O 1
ATOM 3962 N N . LEU C 1 50 ? -0.535 83.645 44.329 1.00 7.50 47 LEU C N 1
ATOM 3963 C CA . LEU C 1 50 ? -1.056 83.113 43.080 1.00 8.36 47 LEU C CA 1
ATOM 3964 C C . LEU C 1 50 ? -0.488 83.834 41.865 1.00 8.39 47 LEU C C 1
ATOM 3965 O O . LEU C 1 50 ? -0.037 83.195 40.907 1.00 9.62 47 LEU C O 1
ATOM 3970 N N . GLN C 1 51 ? -0.487 85.171 41.892 1.00 8.07 48 GLN C N 1
ATOM 3971 C CA . GLN C 1 51 ? -0.010 85.934 40.720 1.00 8.19 48 GLN C CA 1
ATOM 3972 C C . GLN C 1 51 ? 1.440 85.590 40.393 1.00 8.00 48 GLN C C 1
ATOM 3973 O O . GLN C 1 51 ? 1.812 85.376 39.232 1.00 8.33 48 GLN C O 1
ATOM 3979 N N . GLU C 1 52 ? 2.269 85.591 41.422 1.00 7.30 49 GLU C N 1
ATOM 3980 C CA . GLU C 1 52 ? 3.700 85.497 41.174 1.00 7.64 49 GLU C CA 1
ATOM 3981 C C . GLU C 1 52 ? 4.200 84.062 40.962 1.00 7.45 49 GLU C C 1
ATOM 3982 O O . GLU C 1 52 ? 5.335 83.856 40.528 1.00 8.56 49 GLU C O 1
ATOM 3988 N N . LEU C 1 53 ? 3.363 83.081 41.309 1.00 8.22 50 LEU C N 1
ATOM 3989 C CA . LEU C 1 53 ? 3.737 81.687 41.007 1.00 7.96 50 LEU C CA 1
ATOM 3990 C C . LEU C 1 53 ? 3.043 81.093 39.781 1.00 8.88 50 LEU C C 1
ATOM 3991 O O . LEU C 1 53 ? 3.620 80.217 39.123 1.00 10.05 50 LEU C O 1
ATOM 3996 N N . PHE C 1 54 ? 1.802 81.508 39.500 1.00 8.81 51 PHE C N 1
ATOM 3997 C CA . PHE C 1 54 ? 1.099 80.992 38.312 1.00 9.07 51 PHE C CA 1
ATOM 3998 C C . PHE C 1 54 ? 1.064 81.982 37.138 1.00 10.21 51 PHE C C 1
ATOM 3999 O O . PHE C 1 54 ? 0.781 81.578 36.002 1.00 11.52 51 PHE C O 1
ATOM 4007 N N . GLY C 1 55 ? 1.326 83.263 37.395 1.00 9.35 52 GLY C N 1
ATOM 4008 C CA . GLY C 1 55 ? 1.197 84.261 36.347 1.00 9.65 52 GLY C CA 1
ATOM 4009 C C . GLY C 1 55 ? -0.235 84.581 36.046 1.00 10.71 52 GLY C C 1
ATOM 4010 O O . GLY C 1 55 ? -1.145 84.086 36.720 1.00 10.78 52 GLY C O 1
ATOM 4011 N N . THR C 1 56 ? -0.423 85.407 35.023 1.00 11.78 53 THR C N 1
ATOM 4012 C CA . THR C 1 56 ? -1.739 85.963 34.813 1.00 12.82 53 THR C CA 1
ATOM 4013 C C . THR C 1 56 ? -2.347 85.626 33.448 1.00 13.34 53 THR C C 1
ATOM 4014 O O . THR C 1 56 ? -3.295 86.285 33.019 1.00 14.23 53 THR C O 1
ATOM 4018 N N . SER C 1 57 ? -1.850 84.567 32.806 1.00 12.00 54 SER C N 1
ATOM 4019 C CA . SER C 1 57 ? -2.435 84.132 31.538 1.00 12.48 54 SER C CA 1
ATOM 4020 C C . SER C 1 57 ? -3.912 83.768 31.734 1.00 12.00 54 SER C C 1
ATOM 4021 O O . SER C 1 57 ? -4.717 83.954 30.826 1.00 13.22 54 SER C O 1
ATOM 4024 N N . LYS C 1 58 ? -4.241 83.230 32.912 1.00 11.68 55 LYS C N 1
ATOM 4025 C CA . LYS C 1 58 ? -5.646 83.042 33.316 1.00 12.11 55 LYS C CA 1
ATOM 4026 C C . LYS C 1 58 ? -5.896 83.898 34.537 1.00 12.36 55 LYS C C 1
ATOM 4027 O O . LYS C 1 58 ? -4.996 84.082 35.368 1.00 14.53 55 LYS C O 1
ATOM 4033 N N . THR C 1 59 ? -7.104 84.439 34.642 1.00 11.05 56 THR C N 1
ATOM 4034 C CA . THR C 1 59 ? -7.438 85.235 35.798 1.00 9.92 56 THR C CA 1
ATOM 4035 C C . THR C 1 59 ? -7.793 84.317 36.971 1.00 9.77 56 THR C C 1
ATOM 4036 O O . THR C 1 59 ? -8.818 83.655 36.958 1.00 10.55 56 THR C O 1
ATOM 4040 N N . ILE C 1 60 ? -6.924 84.275 37.962 1.00 9.40 57 ILE C N 1
ATOM 4041 C CA . ILE C 1 60 ? -7.091 83.406 39.137 1.00 8.95 57 ILE C CA 1
ATOM 4042 C C . ILE C 1 60 ? -7.365 84.320 40.328 1.00 8.62 57 ILE C C 1
ATOM 4043 O O . ILE C 1 60 ? -6.555 85.197 40.585 1.00 9.55 57 ILE C O 1
ATOM 4048 N N . VAL C 1 61 ? -8.482 84.123 41.019 1.00 7.89 58 VAL C N 1
ATOM 4049 C CA . VAL C 1 61 ? -8.898 85.042 42.063 1.00 7.66 58 VAL C CA 1
ATOM 4050 C C . VAL C 1 61 ? -8.875 84.311 43.409 1.00 8.39 58 VAL C C 1
ATOM 4051 O O . VAL C 1 61 ? -9.355 83.176 43.546 1.00 8.44 58 VAL C O 1
ATOM 4055 N N . ASN C 1 62 ? -8.320 85.001 44.406 1.00 8.05 59 ASN C N 1
ATOM 4056 C CA . ASN C 1 62 ? -8.180 84.457 45.756 1.00 7.14 59 ASN C CA 1
ATOM 4057 C C . ASN C 1 62 ? -9.426 84.721 46.586 1.00 8.30 59 ASN C C 1
ATOM 4058 O O . ASN C 1 62 ? -9.804 85.883 46.780 1.00 7.95 59 ASN C O 1
ATOM 4063 N N . ARG C 1 63 ? -10.039 83.651 47.099 1.00 7.30 60 ARG C N 1
ATOM 4064 C CA . ARG C 1 63 ? -11.137 83.758 48.042 1.00 8.37 60 ARG C CA 1
ATOM 4065 C C . ARG C 1 63 ? -10.848 82.855 49.253 1.00 8.53 60 ARG C C 1
ATOM 4066 O O . ARG C 1 63 ? -11.743 82.225 49.806 1.00 8.95 60 ARG C O 1
ATOM 4074 N N . GLY C 1 64 ? -9.591 82.860 49.706 1.00 8.05 61 GLY C N 1
ATOM 4075 C CA . GLY C 1 64 ? -9.236 82.155 50.934 1.00 7.83 61 GLY C CA 1
ATOM 4076 C C . GLY C 1 64 ? -9.376 83.016 52.177 1.00 8.52 61 GLY C C 1
ATOM 4077 O O . GLY C 1 64 ? -9.265 84.251 52.098 1.00 8.57 61 GLY C O 1
ATOM 4078 N N . ILE C 1 65 ? -9.585 82.366 53.323 1.00 7.73 62 ILE C N 1
ATOM 4079 C CA . ILE C 1 65 ? -9.651 83.089 54.598 1.00 7.98 62 ILE C CA 1
ATOM 4080 C C . ILE C 1 65 ? -8.908 82.356 55.699 1.00 8.07 62 ILE C C 1
ATOM 4081 O O . ILE C 1 65 ? -9.143 81.148 55.926 1.00 8.45 62 ILE C O 1
ATOM 4086 N N . ARG C 1 66 ? -8.045 83.087 56.401 1.00 8.16 63 ARG C N 1
ATOM 4087 C CA . ARG C 1 66 ? -7.275 82.461 57.469 1.00 9.43 63 ARG C CA 1
ATOM 4088 C C . ARG C 1 66 ? -8.194 81.776 58.517 1.00 9.04 63 ARG C C 1
ATOM 4089 O O . ARG C 1 66 ? -9.285 82.265 58.853 1.00 8.56 63 ARG C O 1
ATOM 4097 N N . GLY C 1 67 ? -7.738 80.618 59.012 1.00 10.45 64 GLY C N 1
ATOM 4098 C CA . GLY C 1 67 ? -8.459 79.900 60.044 1.00 10.13 64 GLY C CA 1
ATOM 4099 C C . GLY C 1 67 ? -9.751 79.223 59.595 1.00 10.28 64 GLY C C 1
ATOM 4100 O O . GLY C 1 67 ? -10.499 78.715 60.431 1.00 11.47 64 GLY C O 1
ATOM 4101 N N . TYR C 1 68 ? -9.996 79.174 58.278 1.00 9.31 65 TYR C N 1
ATOM 4102 C CA . TYR C 1 68 ? -11.300 78.685 57.814 1.00 9.01 65 TYR C CA 1
ATOM 4103 C C . TYR C 1 68 ? -11.456 77.195 58.056 1.00 9.21 65 TYR C C 1
ATOM 4104 O O . TYR C 1 68 ? -10.487 76.447 58.069 1.00 9.69 65 TYR C O 1
ATOM 4113 N N . GLN C 1 69 ? -12.700 76.812 58.259 1.00 9.34 66 GLN C N 1
ATOM 4114 C CA . GLN C 1 69 ? -13.113 75.421 58.410 1.00 10.00 66 GLN C CA 1
ATOM 4115 C C . GLN C 1 69 ? -14.249 75.172 57.439 1.00 9.98 66 GLN C C 1
ATOM 4116 O O . GLN C 1 69 ? -14.903 76.131 56.978 1.00 9.94 66 GLN C O 1
ATOM 4122 N N . THR C 1 70 ? -14.532 73.895 57.178 1.00 9.23 67 THR C N 1
ATOM 4123 C CA . THR C 1 70 ? -15.579 73.538 56.233 1.00 9.62 67 THR C CA 1
ATOM 4124 C C . THR C 1 70 ? -16.937 74.154 56.597 1.00 9.54 67 THR C C 1
ATOM 4125 O O . THR C 1 70 ? -17.694 74.554 55.714 1.00 10.80 67 THR C O 1
ATOM 4129 N N . GLY C 1 71 ? -17.267 74.160 57.880 1.00 9.06 68 GLY C N 1
ATOM 4130 C CA . GLY C 1 71 ? -18.566 74.694 58.314 1.00 9.41 68 GLY C CA 1
ATOM 4131 C C . GLY C 1 71 ? -18.697 76.179 58.054 1.00 8.87 68 GLY C C 1
ATOM 4132 O O . GLY C 1 71 ? -19.781 76.654 57.684 1.00 11.06 68 GLY C O 1
ATOM 4133 N N . LEU C 1 72 ? -17.618 76.913 58.329 1.00 9.33 69 LEU C N 1
ATOM 4134 C CA . LEU C 1 72 ? -17.636 78.375 58.114 1.00 9.67 69 LEU C CA 1
ATOM 4135 C C . LEU C 1 72 ? -17.773 78.678 56.613 1.00 9.62 69 LEU C C 1
ATOM 4136 O O . LEU C 1 72 ? -18.505 79.620 56.193 1.00 10.80 69 LEU C O 1
ATOM 4141 N N . LEU C 1 73 ? -17.047 77.934 55.797 1.00 8.91 70 LEU C N 1
ATOM 4142 C CA . LEU C 1 73 ? -17.136 78.081 54.335 1.00 8.56 70 LEU C CA 1
ATOM 4143 C C . LEU C 1 73 ? -18.551 77.798 53.863 1.00 8.75 70 LEU C C 1
ATOM 4144 O O . LEU C 1 73 ? -19.103 78.563 53.092 1.00 9.69 70 LEU C O 1
ATOM 4149 N N . LEU C 1 74 ? -19.164 76.717 54.343 1.00 9.54 71 LEU C N 1
ATOM 4150 C CA . LEU C 1 74 ? -20.521 76.373 53.891 1.00 9.85 71 LEU C CA 1
ATOM 4151 C C . LEU C 1 74 ? -21.499 77.509 54.258 1.00 9.31 71 LEU C C 1
ATOM 4152 O O . LEU C 1 74 ? -22.302 77.955 53.441 1.00 11.04 71 LEU C O 1
ATOM 4157 N N . GLU C 1 75 ? -21.408 77.965 55.502 1.00 9.65 72 GLU C N 1
ATOM 4158 C CA . GLU C 1 75 ? -22.310 79.015 56.014 1.00 11.84 72 GLU C CA 1
ATOM 4159 C C . GLU C 1 75 ? -22.186 80.319 55.221 1.00 11.12 72 GLU C C 1
ATOM 4160 O O . GLU C 1 75 ? -23.161 81.062 55.074 1.00 12.27 72 GLU C O 1
ATOM 4166 N N . ASN C 1 76 ? -20.991 80.563 54.703 1.00 10.11 73 ASN C N 1
ATOM 4167 C CA . ASN C 1 76 ? -20.668 81.831 54.023 1.00 9.09 73 ASN C CA 1
ATOM 4168 C C . ASN C 1 76 ? -20.304 81.677 52.559 1.00 9.06 73 ASN C C 1
ATOM 4169 O O . ASN C 1 76 ? -19.588 82.525 51.982 1.00 9.12 73 ASN C O 1
ATOM 4174 N N . LEU C 1 77 ? -20.785 80.585 51.956 1.00 9.18 74 LEU C N 1
ATOM 4175 C CA . LEU C 1 77 ? -20.364 80.214 50.642 1.00 9.47 74 LEU C CA 1
ATOM 4176 C C . LEU C 1 77 ? -20.587 81.349 49.622 1.00 9.53 74 LEU C C 1
ATOM 4177 O O . LEU C 1 77 ? -19.770 81.512 48.691 1.00 11.07 74 LEU C O 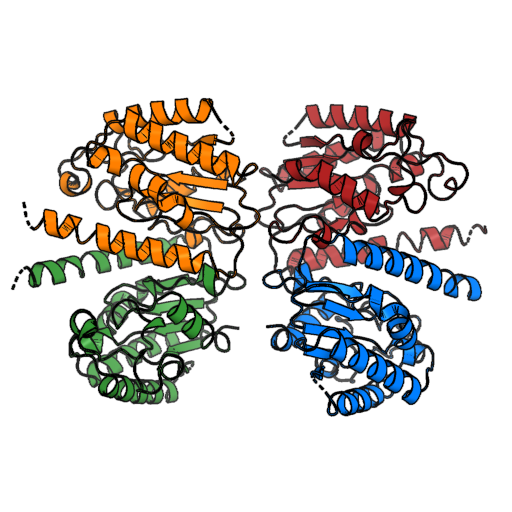1
ATOM 4182 N N . ASP C 1 78 ? -21.639 82.162 49.814 1.00 9.74 75 ASP C N 1
ATOM 4183 C CA . ASP C 1 78 ? -21.909 83.272 48.888 1.00 9.69 75 ASP C CA 1
ATOM 4184 C C . ASP C 1 78 ? -20.732 84.257 48.752 1.00 10.42 75 ASP C C 1
ATOM 4185 O O . ASP C 1 78 ? -20.572 84.925 47.711 1.00 11.61 75 ASP C O 1
ATOM 4190 N N . ALA C 1 79 ? -19.951 84.387 49.824 1.00 8.82 76 ALA C N 1
ATOM 4191 C CA . ALA C 1 79 ? -18.846 85.316 49.814 1.00 8.70 76 ALA C CA 1
ATOM 4192 C C . ALA C 1 79 ? -17.699 84.867 48.904 1.00 8.80 76 ALA C C 1
ATOM 4193 O O . ALA C 1 79 ? -16.831 85.671 48.545 1.00 9.03 76 ALA C O 1
ATOM 4195 N N . HIS C 1 80 ? -17.686 83.590 48.520 1.00 8.48 77 HIS C N 1
ATOM 4196 C CA . HIS C 1 80 ? -16.511 82.996 47.851 1.00 9.19 77 HIS C CA 1
ATOM 4197 C C . HIS C 1 80 ? -16.661 82.743 46.357 1.00 10.14 77 HIS C C 1
ATOM 4198 O O . HIS C 1 80 ? -15.747 82.238 45.730 1.00 10.36 77 HIS C O 1
ATOM 4205 N N . LEU C 1 81 ? -17.832 83.077 45.815 1.00 9.31 78 LEU C N 1
ATOM 4206 C CA . LEU C 1 81 ? -18.197 82.715 44.423 1.00 10.43 78 LEU C CA 1
ATOM 4207 C C . LEU C 1 81 ? -18.703 83.897 43.660 1.00 9.62 78 LEU C C 1
ATOM 4208 O O . LEU C 1 81 ? -19.606 84.568 44.114 1.00 9.93 78 LEU C O 1
ATOM 4213 N N . TYR C 1 82 ? -18.110 84.176 42.499 1.00 8.92 79 TYR C N 1
ATOM 4214 C CA . TYR C 1 82 ? -18.683 85.137 41.537 1.00 8.34 79 TYR C CA 1
ATOM 4215 C C . TYR C 1 82 ? -18.097 84.821 40.160 1.00 9.54 79 TYR C C 1
ATOM 4216 O O . TYR C 1 82 ? -17.159 84.056 40.066 1.00 9.51 79 TYR C O 1
ATOM 4225 N N . GLY C 1 83 ? -18.701 85.374 39.111 1.00 10.73 80 GLY C N 1
ATOM 4226 C CA . GLY C 1 83 ? -18.168 85.268 37.754 1.00 11.12 80 GLY C CA 1
ATOM 4227 C C . GLY C 1 83 ? -19.196 84.631 36.841 1.00 12.00 80 GLY C C 1
ATOM 4228 O O . GLY C 1 83 ? -19.955 83.743 37.265 1.00 11.81 80 GLY C O 1
ATOM 4229 N N . GLY C 1 84 ? -19.168 85.062 35.582 1.00 11.77 81 GLY C N 1
ATOM 4230 C CA . GLY C 1 84 ? -20.117 84.578 34.582 1.00 11.92 81 GLY C CA 1
ATOM 4231 C C . GLY C 1 84 ? -19.675 83.344 33.816 1.00 12.32 81 GLY C C 1
ATOM 4232 O O . GLY C 1 84 ? -20.488 82.740 33.113 1.00 13.66 81 GLY C O 1
ATOM 4233 N N . ALA C 1 85 ? -18.404 82.974 33.927 1.00 11.36 82 ALA C N 1
ATOM 4234 C CA . ALA C 1 85 ? -17.913 81.790 33.226 1.00 11.59 82 ALA C CA 1
ATOM 4235 C C . ALA C 1 85 ? -16.697 81.221 33.957 1.00 10.79 82 ALA C C 1
ATOM 4236 O O . ALA C 1 85 ? -15.588 81.128 33.412 1.00 11.88 82 ALA C O 1
ATOM 4238 N N . VAL C 1 86 ? -16.908 80.840 35.219 1.00 9.97 83 VAL C N 1
ATOM 4239 C CA . VAL C 1 86 ? -15.825 80.270 35.999 1.00 9.42 83 VAL C CA 1
ATOM 4240 C C . VAL C 1 86 ? -15.519 78.858 35.480 1.00 9.14 83 VAL C C 1
ATOM 4241 O O . VAL C 1 86 ? -16.423 78.018 35.402 1.00 9.95 83 VAL C O 1
ATOM 4245 N N . ASP C 1 87 ? -14.261 78.607 35.113 1.00 8.76 84 ASP C N 1
ATOM 4246 C CA . ASP C 1 87 ? -13.893 77.293 34.573 1.00 9.58 84 ASP C CA 1
ATOM 4247 C C . ASP C 1 87 ? -13.632 76.295 35.699 1.00 9.95 84 ASP C C 1
ATOM 4248 O O . ASP C 1 87 ? -14.109 75.171 35.652 1.00 9.97 84 ASP C O 1
ATOM 4253 N N . LYS C 1 88 ? -12.863 76.707 36.720 1.00 8.96 85 LYS C N 1
ATOM 4254 C CA . LYS C 1 88 ? -12.484 75.792 37.811 1.00 8.81 85 LYS C CA 1
ATOM 4255 C C . LYS C 1 88 ? -12.515 76.494 39.135 1.00 9.06 85 LYS C C 1
ATOM 4256 O O . LYS C 1 88 ? -12.201 77.690 39.227 1.00 8.99 85 LYS C O 1
ATOM 4262 N N . ILE C 1 89 ? -12.858 75.720 40.161 1.00 8.33 86 ILE C N 1
ATOM 4263 C CA . ILE C 1 89 ? -12.699 76.159 41.547 1.00 9.02 86 ILE C CA 1
ATOM 4264 C C . ILE C 1 89 ? -11.739 75.169 42.217 1.00 10.49 86 ILE C C 1
ATOM 4265 O O . ILE C 1 89 ? -11.960 73.953 42.149 1.00 10.63 86 ILE C O 1
ATOM 4270 N N . PHE C 1 90 ? -10.666 75.680 42.833 1.00 9.09 87 PHE C N 1
ATOM 4271 C CA . PHE C 1 90 ? -9.710 74.881 43.617 1.00 9.65 87 PHE C CA 1
ATOM 4272 C C . PHE C 1 90 ? -10.053 75.090 45.073 1.00 10.92 87 PHE C C 1
ATOM 4273 O O . PHE C 1 90 ? -10.114 76.250 45.556 1.00 11.16 87 PHE C O 1
ATOM 4281 N N . LEU C 1 91 ? -10.259 73.984 45.776 1.00 9.46 88 LEU C N 1
ATOM 4282 C CA . LEU C 1 91 ? -10.689 74.040 47.162 1.00 8.86 88 LEU C CA 1
ATOM 4283 C C . LEU C 1 91 ? -9.667 73.310 48.037 1.00 9.10 88 LEU C C 1
ATOM 4284 O O . LEU C 1 91 ? -9.420 72.107 47.850 1.00 9.65 88 LEU C O 1
ATOM 4289 N N . LEU C 1 92 ? -9.082 74.056 48.986 1.00 8.45 89 LEU C N 1
ATOM 4290 C CA . LEU C 1 92 ? -8.128 73.495 49.943 1.00 8.80 89 LEU C CA 1
ATOM 4291 C C . LEU C 1 92 ? -8.606 73.862 51.344 1.00 8.87 89 LEU C C 1
ATOM 4292 O O . LEU C 1 92 ? -8.488 75.011 51.771 1.00 10.01 89 LEU C O 1
ATOM 4297 N N . ILE C 1 93 ? -9.129 72.883 52.059 1.00 8.76 90 ILE C N 1
ATOM 4298 C CA . ILE C 1 93 ? -9.700 73.159 53.356 1.00 9.33 90 ILE C CA 1
ATOM 4299 C C . ILE C 1 93 ? -9.799 71.857 54.157 1.00 9.23 90 ILE C C 1
ATOM 4300 O O . ILE C 1 93 ? -9.868 70.756 53.582 1.00 9.72 90 ILE C O 1
ATOM 4305 N N . GLY C 1 94 ? -9.758 71.996 55.483 1.00 8.68 91 GLY C N 1
ATOM 4306 C CA . GLY C 1 94 ? -9.926 70.867 56.358 1.00 9.35 91 GLY C CA 1
ATOM 4307 C C . GLY C 1 94 ? -8.856 70.743 57.422 1.00 8.16 91 GLY C C 1
ATOM 4308 O O . GLY C 1 94 ? -9.108 70.167 58.478 1.00 8.89 91 GLY C O 1
ATOM 4309 N N . THR C 1 95 ? -7.687 71.322 57.189 1.00 8.26 92 THR C N 1
ATOM 4310 C CA . THR C 1 95 ? -6.664 71.220 58.223 1.00 8.29 92 THR C CA 1
ATOM 4311 C C . THR C 1 95 ? -7.119 71.871 59.539 1.00 8.10 92 THR C C 1
ATOM 4312 O O . THR C 1 95 ? -6.722 71.418 60.615 1.00 8.17 92 THR C O 1
ATOM 4316 N N . ASN C 1 96 ? -7.944 72.922 59.475 1.00 8.63 93 ASN C N 1
ATOM 4317 C CA . ASN C 1 96 ? -8.418 73.560 60.727 1.00 7.90 93 ASN C CA 1
ATOM 4318 C C . ASN C 1 96 ? -9.615 72.835 61.331 1.00 8.88 93 ASN C C 1
ATOM 4319 O O . ASN C 1 96 ? -9.854 72.926 62.536 1.00 9.68 93 ASN C O 1
ATOM 4324 N N . ASP C 1 97 ? -10.324 72.075 60.506 1.00 8.20 94 ASP C N 1
ATOM 4325 C CA . ASP C 1 97 ? -11.297 71.104 61.052 1.00 8.63 94 ASP C CA 1
ATOM 4326 C C . ASP C 1 97 ? -10.582 70.057 61.911 1.00 8.41 94 ASP C C 1
ATOM 4327 O O . ASP C 1 97 ? -10.972 69.800 63.053 1.00 9.36 94 ASP C O 1
ATOM 4332 N N . ILE C 1 98 ? -9.486 69.514 61.379 1.00 8.27 95 ILE C N 1
ATOM 4333 C CA . ILE C 1 98 ? -8.707 68.545 62.156 1.00 8.70 95 ILE C CA 1
ATOM 4334 C C . ILE C 1 98 ? -8.160 69.244 63.410 1.00 7.33 95 ILE C C 1
ATOM 4335 O O . ILE C 1 98 ? -8.206 68.684 64.514 1.00 8.02 95 ILE C O 1
ATOM 4340 N N . GLY C 1 99 ? -7.619 70.448 63.232 1.00 8.62 96 GLY C N 1
ATOM 4341 C CA . GLY C 1 99 ? -7.019 71.184 64.355 1.00 8.78 96 GLY C CA 1
ATOM 4342 C C . GLY C 1 99 ? -7.976 71.492 65.500 1.00 9.74 96 GLY C C 1
ATOM 4343 O O . GLY C 1 99 ? -7.568 71.558 66.672 1.00 11.39 96 GLY C O 1
ATOM 4344 N N . LYS C 1 100 ? -9.255 71.651 65.174 1.00 9.41 97 LYS C N 1
ATOM 4345 C CA . LYS C 1 100 ? -10.293 71.942 66.158 1.00 10.59 97 LYS C CA 1
ATOM 4346 C C . LYS C 1 100 ? -11.084 70.685 66.552 1.00 10.51 97 LYS C C 1
ATOM 4347 O O . LYS C 1 100 ? -12.091 70.772 67.260 1.00 10.87 97 LYS C O 1
ATOM 4353 N N . ASP C 1 101 ? -10.638 69.528 66.081 1.00 10.12 98 ASP C N 1
ATOM 4354 C CA . ASP C 1 101 ? -11.273 68.250 66.438 1.00 10.15 98 ASP C CA 1
ATOM 4355 C C . ASP C 1 101 ? -12.735 68.193 65.999 1.00 9.48 98 ASP C C 1
ATOM 4356 O O . ASP C 1 101 ? -13.606 67.569 66.659 1.00 10.92 98 ASP C O 1
ATOM 4361 N N . VAL C 1 102 ? -13.000 68.786 64.831 1.00 8.53 99 VAL C N 1
ATOM 4362 C CA . VAL C 1 102 ? -14.326 68.628 64.229 1.00 9.02 99 VAL C CA 1
ATOM 4363 C C . VAL C 1 102 ? -14.506 67.164 63.805 1.00 9.32 99 VAL C C 1
ATOM 4364 O O . VAL C 1 102 ? -13.608 66.591 63.196 1.00 10.09 99 VAL C O 1
ATOM 4368 N N . PRO C 1 103 ? -15.658 66.556 64.123 1.00 8.87 100 PRO C N 1
ATOM 4369 C CA . PRO C 1 103 ? -15.824 65.163 63.700 1.00 8.96 100 PRO C CA 1
ATOM 4370 C C . PRO C 1 103 ? -15.741 65.014 62.185 1.00 8.65 100 PRO C C 1
ATOM 4371 O O . PRO C 1 103 ? -16.356 65.800 61.427 1.00 8.85 100 PRO C O 1
ATOM 4375 N N . VAL C 1 104 ? -15.016 64.000 61.725 1.00 8.07 101 VAL C N 1
ATOM 4376 C CA . VAL C 1 104 ? -14.811 63.823 60.292 1.00 8.10 101 VAL C CA 1
ATOM 4377 C C . VAL C 1 104 ? -16.129 63.707 59.511 1.00 8.70 101 VAL C C 1
ATOM 4378 O O . VAL C 1 104 ? -16.228 64.251 58.417 1.00 8.77 101 VAL C O 1
ATOM 4382 N N . ASN C 1 105 ? -17.137 63.024 60.054 1.00 8.39 102 ASN C N 1
ATOM 4383 C CA . ASN C 1 105 ? -18.390 62.921 59.323 1.00 8.84 102 ASN C CA 1
ATOM 4384 C C . ASN C 1 105 ? -19.058 64.273 59.125 1.00 8.42 102 ASN C C 1
ATOM 4385 O O . ASN C 1 105 ? -19.725 64.503 58.107 1.00 9.61 102 ASN C O 1
ATOM 4390 N N . GLU C 1 106 ? -18.875 65.169 60.100 1.00 7.75 103 GLU C N 1
ATOM 4391 C CA . GLU C 1 106 ? -19.435 66.521 60.010 1.00 9.43 103 GLU C CA 1
ATOM 4392 C C . GLU C 1 106 ? -18.728 67.312 58.921 1.00 9.47 103 GLU C C 1
ATOM 4393 O O . GLU C 1 106 ? -19.365 67.913 58.051 1.00 10.46 103 GLU C O 1
ATOM 4399 N N . ALA C 1 107 ? -17.396 67.267 58.921 1.00 8.36 104 ALA C N 1
ATOM 4400 C CA . ALA C 1 107 ? -16.640 67.965 57.873 1.00 7.73 104 ALA C CA 1
ATOM 4401 C C . ALA C 1 107 ? -16.985 67.439 56.491 1.00 7.40 104 ALA C C 1
ATOM 4402 O O . ALA C 1 107 ? -17.131 68.229 55.532 1.00 8.89 104 ALA C O 1
ATOM 4404 N N . LEU C 1 108 ? -17.066 66.105 56.345 1.00 8.11 105 LEU C N 1
ATOM 4405 C CA . LEU C 1 108 ? -17.427 65.531 55.033 1.00 8.19 105 LEU C CA 1
ATOM 4406 C C . LEU C 1 108 ? -18.870 65.893 54.595 1.00 8.70 105 LEU C C 1
ATOM 4407 O O . LEU C 1 108 ? -19.112 66.114 53.407 1.00 8.90 105 LEU C O 1
ATOM 4412 N N . ASN C 1 109 ? -19.812 65.926 55.548 1.00 8.33 106 ASN C N 1
ATOM 4413 C CA . ASN C 1 109 ? -21.159 66.385 55.224 1.00 9.66 106 ASN C CA 1
ATOM 4414 C C . ASN C 1 109 ? -21.102 67.840 54.786 1.00 9.21 106 ASN C C 1
ATOM 4415 O O . ASN C 1 109 ? -21.788 68.211 53.847 1.00 9.16 106 ASN C O 1
ATOM 4420 N N . ASN C 1 110 ? -20.296 68.644 55.469 1.00 8.55 107 ASN C N 1
ATOM 4421 C CA . ASN C 1 110 ? -20.139 70.040 55.047 1.00 8.83 107 ASN C CA 1
ATOM 4422 C C . ASN C 1 110 ? -19.608 70.134 53.624 1.00 8.60 107 ASN C C 1
ATOM 4423 O O . ASN C 1 110 ? -20.122 70.914 52.817 1.00 9.55 107 ASN C O 1
ATOM 4428 N N . LEU C 1 111 ? -18.558 69.371 53.326 1.00 7.81 108 LEU C N 1
ATOM 4429 C CA . LEU C 1 111 ? -17.985 69.413 51.980 1.00 8.97 108 LEU C CA 1
ATOM 4430 C C . LEU C 1 111 ? -18.957 68.948 50.912 1.00 8.80 108 LEU C C 1
ATOM 4431 O O . LEU C 1 111 ? -19.005 69.503 49.804 1.00 9.36 108 LEU C O 1
ATOM 4436 N N . GLU C 1 112 ? -19.718 67.896 51.227 1.00 8.52 109 GLU C N 1
ATOM 4437 C CA . GLU C 1 112 ? -20.725 67.416 50.260 1.00 9.00 109 GLU C CA 1
ATOM 4438 C C . GLU C 1 112 ? -21.756 68.510 49.986 1.00 9.19 109 GLU C C 1
ATOM 4439 O O . GLU C 1 112 ? -22.166 68.696 48.814 1.00 9.74 109 GLU C O 1
ATOM 4445 N N . ALA C 1 113 ? -22.180 69.223 51.029 1.00 8.17 110 ALA C N 1
ATOM 4446 C CA . ALA C 1 113 ? -23.163 70.289 50.842 1.00 8.98 110 ALA C CA 1
ATOM 4447 C C . ALA C 1 113 ? -22.572 71.400 49.962 1.00 8.68 110 ALA C C 1
ATOM 4448 O O . ALA C 1 113 ? -23.286 71.987 49.123 1.00 8.99 110 ALA C O 1
ATOM 4450 N N . ILE C 1 114 ? -21.283 71.715 50.153 1.00 9.10 111 ILE C N 1
ATOM 4451 C CA . ILE C 1 114 ?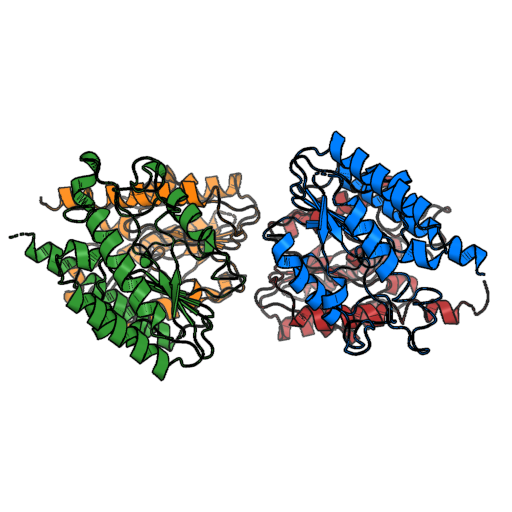 -20.653 72.765 49.355 1.00 9.07 111 ILE C CA 1
ATOM 4452 C C . ILE C 1 114 ? -20.619 72.311 47.891 1.00 8.81 111 ILE C C 1
ATOM 4453 O O . ILE C 1 114 ? -20.952 73.055 46.974 1.00 10.02 111 ILE C O 1
ATOM 4458 N N . ILE C 1 115 ? -20.201 71.071 47.669 1.00 8.68 112 ILE C N 1
ATOM 4459 C CA . ILE C 1 115 ? -20.113 70.526 46.306 1.00 9.49 112 ILE C CA 1
ATOM 4460 C C . ILE C 1 115 ? -21.485 70.562 45.628 1.00 9.00 112 ILE C C 1
ATOM 4461 O O . ILE C 1 115 ? -21.593 70.962 44.438 1.00 10.11 112 ILE C O 1
ATOM 4466 N N . GLN C 1 116 ? -22.537 70.180 46.361 1.00 9.09 113 GLN C N 1
ATOM 4467 C CA . GLN C 1 116 ? -23.880 70.139 45.753 1.00 9.84 113 GLN C CA 1
ATOM 4468 C C . GLN C 1 116 ? -24.361 71.555 45.442 1.00 9.86 113 GLN C C 1
ATOM 4469 O O . GLN C 1 116 ? -25.012 71.795 44.429 1.00 10.29 113 GLN C O 1
ATOM 4475 N N . SER C 1 117 ? -23.997 72.499 46.300 1.00 9.11 114 SER C N 1
ATOM 4476 C CA . SER C 1 117 ? -24.382 73.900 46.088 1.00 9.41 114 SER C CA 1
ATOM 4477 C C . SER C 1 117 ? -23.734 74.443 44.797 1.00 10.07 114 SER C C 1
ATOM 4478 O O . SER C 1 117 ? -24.384 75.073 43.941 1.00 11.00 114 SER C O 1
ATOM 4481 N N . VAL C 1 118 ? -22.432 74.202 44.675 1.00 9.91 115 VAL C N 1
ATOM 4482 C CA . VAL C 1 118 ? -21.692 74.686 43.516 1.00 10.70 115 VAL C CA 1
ATOM 4483 C C . VAL C 1 118 ? -22.186 73.952 42.257 1.00 10.82 115 VAL C C 1
ATOM 4484 O O . VAL C 1 118 ? -22.322 74.571 41.171 1.00 11.66 115 VAL C O 1
ATOM 4488 N N . ALA C 1 119 ? -22.451 72.645 42.351 1.00 10.99 116 ALA C N 1
ATOM 4489 C CA . ALA C 1 119 ? -22.993 71.897 41.188 1.00 11.30 116 ALA C CA 1
ATOM 4490 C C . ALA C 1 119 ? -24.295 72.489 40.650 1.00 12.34 116 ALA C C 1
ATOM 4491 O O . ALA C 1 119 ? -24.566 72.501 39.430 1.00 13.51 116 ALA C O 1
ATOM 4493 N N . ARG C 1 120 ? -25.112 72.995 41.560 1.00 11.10 117 ARG C N 1
ATOM 4494 C CA . ARG C 1 120 ? -26.379 73.605 41.166 1.00 11.31 117 ARG C CA 1
ATOM 4495 C C . ARG C 1 120 ? -26.174 74.985 40.553 1.00 10.42 117 ARG C C 1
ATOM 4496 O O . ARG C 1 120 ? -26.719 75.283 39.466 1.00 11.16 117 ARG C O 1
ATOM 4504 N N . ASP C 1 121 ? -25.372 75.809 41.239 1.00 10.09 118 ASP C N 1
ATOM 4505 C CA . ASP C 1 121 ? -25.298 77.245 40.882 1.00 9.43 118 ASP C CA 1
ATOM 4506 C C . ASP C 1 121 ? -24.209 77.543 39.845 1.00 10.14 118 ASP C C 1
ATOM 4507 O O . ASP C 1 121 ? -24.291 78.574 39.153 1.00 11.40 118 ASP C O 1
ATOM 4512 N N . TYR C 1 122 ? -23.231 76.630 39.715 1.00 9.27 119 TYR C N 1
ATOM 4513 C CA . TYR C 1 122 ? -22.100 76.769 38.756 1.00 8.99 119 TYR C CA 1
ATOM 4514 C C . TYR C 1 122 ? -21.987 75.430 37.997 1.00 8.79 119 TYR C C 1
ATOM 4515 O O . TYR C 1 122 ? -20.997 74.713 38.161 1.00 8.54 119 TYR C O 1
ATOM 4524 N N . PRO C 1 123 ? -23.035 75.054 37.223 1.00 9.09 120 PRO C N 1
ATOM 4525 C CA . PRO C 1 123 ? -23.123 73.703 36.673 1.00 8.07 120 PRO C CA 1
ATOM 4526 C C . PRO C 1 123 ? -22.052 73.336 35.653 1.00 9.24 120 PRO C C 1
ATOM 4527 O O . PRO C 1 123 ? -21.878 72.144 35.387 1.00 11.00 120 PRO C O 1
ATOM 4531 N N . LEU C 1 124 ? -21.368 74.326 35.080 1.00 8.82 121 LEU C N 1
ATOM 4532 C CA . LEU C 1 124 ? -20.338 74.031 34.095 1.00 9.49 121 LEU C CA 1
ATOM 4533 C C . LEU C 1 124 ? -18.936 74.183 34.681 1.00 9.90 121 LEU C C 1
ATOM 4534 O O . LEU C 1 124 ? -17.972 74.147 33.928 1.00 11.60 121 LEU C O 1
ATOM 4539 N N . THR C 1 125 ? -18.844 74.386 35.995 1.00 8.33 122 THR C N 1
ATOM 4540 C CA . THR C 1 125 ? -17.569 74.653 36.632 1.00 10.69 122 THR C CA 1
ATOM 4541 C C . THR C 1 125 ? -17.015 73.377 37.243 1.00 11.40 122 THR C C 1
ATOM 4542 O O . THR C 1 125 ? -17.752 72.622 37.860 1.00 13.10 122 THR C O 1
ATOM 4546 N N . GLU C 1 126 ? -15.720 73.138 37.046 1.00 10.60 123 GLU C N 1
ATOM 4547 C CA . GLU C 1 126 ? -15.091 71.962 37.612 1.00 12.32 123 GLU C CA 1
ATOM 4548 C C . GLU C 1 126 ? -14.597 72.307 39.001 1.00 10.69 123 GLU C C 1
ATOM 4549 O O . GLU C 1 126 ? -14.100 73.415 39.236 1.00 11.90 123 GLU C O 1
ATOM 4555 N N . ILE C 1 127 ? -14.731 71.380 39.935 1.00 10.43 124 ILE C N 1
ATOM 4556 C CA . ILE C 1 127 ? -14.205 71.545 41.262 1.00 11.30 124 ILE C CA 1
ATOM 4557 C C . ILE C 1 127 ? -12.984 70.662 41.415 1.00 10.62 124 ILE C C 1
ATOM 4558 O O . ILE C 1 127 ? -13.016 69.488 41.056 1.00 10.01 124 ILE C O 1
ATOM 4563 N N . LYS C 1 128 ? -11.893 71.240 41.897 1.00 9.89 125 LYS C N 1
ATOM 4564 C CA . LYS C 1 128 ? -10.662 70.489 42.168 1.00 9.53 125 LYS C CA 1
ATOM 4565 C C . LYS C 1 128 ? -10.503 70.489 43.668 1.00 10.10 125 LYS C C 1
ATOM 4566 O O . LYS C 1 128 ? -10.229 71.544 44.271 1.00 11.34 125 LYS C O 1
ATOM 4572 N N . LEU C 1 129 ? -10.707 69.320 44.274 1.00 9.34 126 LEU C N 1
ATOM 4573 C CA . LEU C 1 129 ? -10.697 69.167 45.725 1.00 9.48 126 LEU C CA 1
ATOM 4574 C C . LEU C 1 129 ? -9.317 68.634 46.118 1.00 9.20 126 LEU C C 1
ATOM 4575 O O . LEU C 1 129 ? -8.994 67.467 45.871 1.00 9.52 126 LEU C O 1
ATOM 4580 N N . LEU C 1 130 ? -8.496 69.515 46.687 1.00 8.96 127 LEU C N 1
ATOM 4581 C CA . LEU C 1 130 ? -7.138 69.141 47.051 1.00 8.49 127 LEU C CA 1
ATOM 4582 C C . LEU C 1 130 ? -7.082 68.275 48.294 1.00 9.42 127 LEU C C 1
ATOM 4583 O O . LEU C 1 130 ? -7.866 68.438 49.243 1.00 9.60 127 LEU C O 1
ATOM 4588 N N . SER C 1 131 ? -6.109 67.374 48.309 1.00 9.05 128 SER C N 1
ATOM 4589 C CA . SER C 1 131 ? -5.774 66.707 49.534 1.00 9.31 128 SER C CA 1
ATOM 4590 C C . SER C 1 131 ? -5.346 67.772 50.554 1.00 8.56 128 SER C C 1
ATOM 4591 O O . SER C 1 131 ? -4.610 68.713 50.207 1.00 9.54 128 SER C O 1
ATOM 4594 N N . ILE C 1 132 ? -5.775 67.628 51.822 1.00 8.06 129 ILE C N 1
ATOM 4595 C CA . ILE C 1 132 ? -5.168 68.367 52.921 1.00 8.24 129 ILE C CA 1
ATOM 4596 C C . ILE C 1 132 ? -3.668 68.112 52.908 1.00 8.11 129 ILE C C 1
ATOM 4597 O O . ILE C 1 132 ? -3.218 66.976 52.667 1.00 8.25 129 ILE C O 1
ATOM 4602 N N . LEU C 1 133 ? -2.894 69.169 53.149 1.00 7.34 130 LEU C N 1
ATOM 4603 C CA . LEU C 1 133 ? -1.454 69.070 53.032 1.00 8.00 130 LEU C CA 1
ATOM 4604 C C . LEU C 1 133 ? -0.860 68.423 54.277 1.00 7.27 130 LEU C C 1
ATOM 4605 O O . LEU C 1 133 ? -1.455 68.463 55.362 1.00 8.47 130 LEU C O 1
ATOM 4610 N N . PRO C 1 134 ? 0.337 67.826 54.156 1.00 7.13 131 PRO C N 1
ATOM 4611 C CA . PRO C 1 134 ? 1.006 67.272 55.335 1.00 7.73 131 PRO C CA 1
ATOM 4612 C C . PRO C 1 134 ? 1.439 68.361 56.312 1.00 7.65 131 PRO C C 1
ATOM 4613 O O . PRO C 1 134 ? 1.549 69.525 55.927 1.00 8.86 131 PRO C O 1
ATOM 4617 N N . VAL C 1 135 ? 1.700 67.959 57.553 1.00 7.83 132 VAL C N 1
ATOM 4618 C CA . VAL C 1 135 ? 2.312 68.838 58.546 1.00 8.03 132 VAL C CA 1
ATOM 4619 C C . VAL C 1 135 ? 3.684 68.247 58.859 1.00 8.64 132 VAL C C 1
ATOM 4620 O O . VAL C 1 135 ? 4.004 67.142 58.424 1.00 7.83 132 VAL C O 1
ATOM 4624 N N . ASN C 1 136 ? 4.498 69.016 59.575 1.00 8.37 133 ASN C N 1
ATOM 4625 C CA . ASN C 1 136 ? 5.711 68.453 60.144 1.00 8.75 133 ASN C CA 1
ATOM 4626 C C . ASN C 1 136 ? 5.533 68.234 61.647 1.00 10.45 133 ASN C C 1
ATOM 4627 O O . ASN C 1 136 ? 5.217 69.166 62.378 1.00 11.00 133 ASN C O 1
ATOM 4632 N N . GLU C 1 137 ? 5.695 66.978 62.069 1.00 11.76 134 GLU C N 1
ATOM 4633 C CA . GLU C 1 137 ? 5.377 66.546 63.430 1.00 13.11 134 GLU C CA 1
ATOM 4634 C C . GLU C 1 137 ? 6.505 66.733 64.437 1.00 14.45 134 GLU C C 1
ATOM 4635 O O . GLU C 1 137 ? 6.349 66.328 65.600 1.00 15.29 134 GLU C O 1
ATOM 4641 N N . ARG C 1 138 ? 7.627 67.315 64.010 1.00 14.54 135 ARG C N 1
ATOM 4642 C CA . ARG C 1 138 ? 8.759 67.528 64.928 1.00 15.72 135 ARG C CA 1
ATOM 4643 C C . ARG C 1 138 ? 8.369 68.470 66.060 1.00 15.27 135 ARG C C 1
ATOM 4644 O O . ARG C 1 138 ? 7.537 69.369 65.892 1.00 14.31 135 ARG C O 1
ATOM 4652 N N . GLU C 1 139 ? 8.980 68.283 67.231 1.00 16.01 136 GLU C N 1
ATOM 4653 C CA . GLU C 1 139 ? 8.531 69.074 68.379 1.00 18.12 136 GLU C CA 1
ATOM 4654 C C . GLU C 1 139 ? 8.687 70.581 68.220 1.00 16.08 136 GLU C C 1
ATOM 4655 O O . GLU C 1 139 ? 7.879 71.352 68.746 1.00 16.69 136 GLU C O 1
ATOM 4661 N N . GLU C 1 140 ? 9.698 71.017 67.469 1.00 15.46 137 GLU C N 1
ATOM 4662 C CA . GLU C 1 140 ? 9.890 72.454 67.246 1.00 15.43 137 GLU C CA 1
ATOM 4663 C C . GLU C 1 140 ? 8.677 73.177 66.619 1.00 14.49 137 GLU C C 1
ATOM 4664 O O . GLU C 1 140 ? 8.559 74.412 66.743 1.00 14.67 137 GLU C O 1
ATOM 4670 N N . TYR C 1 141 ? 7.795 72.411 65.957 1.00 13.64 138 TYR C N 1
ATOM 4671 C CA . TYR C 1 141 ? 6.642 72.974 65.251 1.00 13.11 138 TYR C CA 1
ATOM 4672 C C . TYR C 1 141 ? 5.300 72.762 65.957 1.00 14.16 138 TYR C C 1
ATOM 4673 O O . TYR C 1 141 ? 4.237 73.096 65.412 1.00 13.12 138 TYR C O 1
ATOM 4682 N N . GLN C 1 142 ? 5.350 72.222 67.171 1.00 15.23 139 GLN C N 1
ATOM 4683 C CA . GLN C 1 142 ? 4.121 71.834 67.864 1.00 17.48 139 GLN C CA 1
ATOM 4684 C C . GLN C 1 142 ? 3.126 72.966 68.084 1.00 16.60 139 GLN C C 1
ATOM 4685 O O . GLN C 1 142 ? 1.928 72.710 68.128 1.00 16.38 139 GLN C O 1
ATOM 4691 N N . GLN C 1 143 ? 3.604 74.208 68.216 1.00 16.99 140 GLN C N 1
ATOM 4692 C CA . GLN C 1 143 ? 2.714 75.349 68.438 1.00 18.20 140 GLN C CA 1
ATOM 4693 C C . GLN C 1 143 ? 1.699 75.526 67.306 1.00 17.51 140 GLN C C 1
ATOM 4694 O O . GLN C 1 143 ? 0.499 75.670 67.574 1.00 18.25 140 GLN C O 1
ATOM 4700 N N . ALA C 1 144 ? 2.154 75.474 66.048 1.00 15.02 141 ALA C N 1
ATOM 4701 C CA . ALA C 1 144 ? 1.255 75.616 64.905 1.00 13.45 141 ALA C CA 1
ATOM 4702 C C . ALA C 1 144 ? 0.549 74.300 64.618 1.00 12.84 141 ALA C C 1
ATOM 4703 O O . ALA C 1 144 ? -0.626 74.293 64.244 1.00 12.93 141 ALA C O 1
ATOM 4705 N N . VAL C 1 145 ? 1.271 73.191 64.744 1.00 10.85 142 VAL C N 1
ATOM 4706 C CA . VAL C 1 145 ? 0.747 71.905 64.261 1.00 10.17 142 VAL C CA 1
ATOM 4707 C C . VAL C 1 145 ? -0.341 71.362 65.203 1.00 9.59 142 VAL C C 1
ATOM 4708 O O . VAL C 1 145 ? -1.376 70.851 64.753 1.00 9.09 142 VAL C O 1
ATOM 4712 N N . TYR C 1 146 ? -0.098 71.509 66.498 1.00 9.48 143 TYR C N 1
ATOM 4713 C CA . TYR C 1 146 ? -1.086 71.147 67.528 1.00 8.42 143 TYR C CA 1
ATOM 4714 C C . TYR C 1 146 ? -1.505 69.682 67.347 1.00 9.01 143 TYR C C 1
ATOM 4715 O O . TYR C 1 146 ? -0.630 68.831 67.137 1.00 10.03 143 TYR C O 1
ATOM 4724 N N . ILE C 1 147 ? -2.800 69.395 67.339 1.00 8.98 144 ILE C N 1
ATOM 4725 C CA . ILE C 1 147 ? -3.267 68.004 67.334 1.00 9.76 144 ILE C CA 1
ATOM 4726 C C . ILE C 1 147 ? -3.288 67.375 65.957 1.00 9.68 144 ILE C C 1
ATOM 4727 O O . ILE C 1 147 ? -3.690 66.207 65.801 1.00 11.29 144 ILE C O 1
ATOM 4732 N N . ARG C 1 148 ? -2.892 68.148 64.935 1.00 9.32 145 ARG C N 1
ATOM 4733 C CA . ARG C 1 148 ? -2.848 67.585 63.587 1.00 9.80 145 ARG C CA 1
ATOM 4734 C C . ARG C 1 148 ? -1.769 66.519 63.521 1.00 9.77 145 ARG C C 1
ATOM 4735 O O . ARG C 1 148 ? -0.715 66.655 64.144 1.00 11.04 145 ARG C O 1
ATOM 4743 N N . SER C 1 149 ? -2.019 65.468 62.747 1.00 9.56 146 SER C N 1
ATOM 4744 C CA . SER C 1 149 ? -1.007 64.458 62.484 1.00 8.67 146 SER C CA 1
ATOM 4745 C C . SER C 1 149 ? -1.141 64.005 61.054 1.00 8.19 146 SER C C 1
ATOM 4746 O O . SER C 1 149 ? -2.235 64.103 60.472 1.00 9.29 146 SER C O 1
ATOM 4749 N N . ASN C 1 150 ? -0.048 63.505 60.486 1.00 8.15 147 ASN C N 1
ATOM 4750 C CA . ASN C 1 150 ? -0.124 63.030 59.104 1.00 7.95 147 ASN C CA 1
ATOM 4751 C C . ASN C 1 150 ? -1.026 61.802 58.965 1.00 8.14 147 ASN C C 1
ATOM 4752 O O . ASN C 1 150 ? -1.647 61.600 57.929 1.00 9.13 147 ASN C O 1
ATOM 4757 N N . GLU C 1 151 ? -1.150 61.017 60.035 1.00 8.61 148 GLU C N 1
ATOM 4758 C CA . GLU C 1 151 ? -2.037 59.862 60.019 1.00 9.10 148 GLU C CA 1
ATOM 4759 C C . GLU C 1 151 ? -3.477 60.331 59.902 1.00 8.53 148 GLU C C 1
ATOM 4760 O O . GLU C 1 151 ? -4.222 59.813 59.081 1.00 9.50 148 GLU C O 1
ATOM 4766 N N . LYS C 1 152 ? -3.868 61.334 60.685 1.00 8.87 149 LYS C N 1
ATOM 4767 C CA . LYS C 1 152 ? -5.234 61.832 60.597 1.00 8.86 149 LYS C CA 1
ATOM 4768 C C . LYS C 1 152 ? -5.490 62.467 59.222 1.00 8.24 149 LYS C C 1
ATOM 4769 O O . LYS C 1 152 ? -6.543 62.250 58.616 1.00 8.01 149 LYS C O 1
ATOM 4775 N N . ILE C 1 153 ? -4.540 63.290 58.774 1.00 7.83 150 ILE C N 1
ATOM 4776 C CA . ILE C 1 153 ? -4.686 63.962 57.475 1.00 7.73 150 ILE C CA 1
ATOM 4777 C C . ILE C 1 153 ? -4.849 62.943 56.351 1.00 8.71 150 ILE C C 1
ATOM 4778 O O . ILE C 1 153 ? -5.739 63.076 55.501 1.00 8.47 150 ILE C O 1
ATOM 4783 N N . GLN C 1 154 ? -4.021 61.895 56.355 1.00 7.63 151 GLN C N 1
ATOM 4784 C CA . GLN C 1 154 ? -4.191 60.893 55.294 1.00 9.07 151 GLN C CA 1
ATOM 4785 C C . GLN C 1 154 ? -5.524 60.150 55.380 1.00 8.38 151 GLN C C 1
ATOM 4786 O O . GLN C 1 154 ? -6.106 59.807 54.355 1.00 8.69 151 GLN C O 1
ATOM 4792 N N . ASN C 1 155 ? -6.042 59.933 56.583 1.00 7.68 152 ASN C N 1
ATOM 4793 C CA . ASN C 1 155 ? -7.380 59.338 56.691 1.00 8.74 152 ASN C CA 1
ATOM 4794 C C . ASN C 1 155 ? -8.461 60.262 56.147 1.00 7.96 152 ASN C C 1
ATOM 4795 O O . ASN C 1 155 ? -9.378 59.827 55.446 1.00 8.97 152 ASN C O 1
ATOM 4800 N N . TRP C 1 156 ? -8.359 61.553 56.456 1.00 6.84 153 TRP C N 1
ATOM 4801 C CA . TRP C 1 156 ? -9.336 62.482 55.900 1.00 7.87 153 TRP C CA 1
ATOM 4802 C C . TRP C 1 156 ? -9.212 62.555 54.368 1.00 8.37 153 TRP C C 1
ATOM 4803 O O . TRP C 1 156 ? -10.204 62.646 53.661 1.00 9.23 153 TRP C O 1
ATOM 4814 N N . ASN C 1 157 ? -7.972 62.533 53.872 1.00 7.89 154 ASN C N 1
ATOM 4815 C CA . ASN C 1 157 ? -7.771 62.542 52.427 1.00 7.80 154 ASN C CA 1
ATOM 4816 C C . ASN C 1 157 ? -8.396 61.359 51.745 1.00 8.58 154 ASN C C 1
ATOM 4817 O O . ASN C 1 157 ? -8.903 61.503 50.634 1.00 8.90 154 ASN C O 1
ATOM 4822 N N . GLN C 1 158 ? -8.382 60.193 52.381 1.00 8.82 155 GLN C N 1
ATOM 4823 C CA . GLN C 1 158 ? -9.061 59.046 51.758 1.00 8.93 155 GLN C CA 1
ATOM 4824 C C . GLN C 1 158 ? -10.555 59.347 51.666 1.00 8.62 155 GLN C C 1
ATOM 4825 O O . GLN C 1 158 ? -11.223 58.975 50.687 1.00 9.20 155 GLN C O 1
ATOM 4831 N N . ALA C 1 159 ? -11.100 60.002 52.697 1.00 7.36 156 ALA C N 1
ATOM 4832 C CA . ALA C 1 159 ? -12.538 60.358 52.650 1.00 7.82 156 ALA C CA 1
ATOM 4833 C C . ALA C 1 159 ? -12.852 61.406 51.568 1.00 7.79 156 ALA C C 1
ATOM 4834 O O . ALA C 1 159 ? -13.872 61.319 50.874 1.00 10.06 156 ALA C O 1
ATOM 4836 N N . TYR C 1 160 ? -11.937 62.373 51.415 1.00 7.79 157 TYR C N 1
ATOM 4837 C CA . TYR C 1 160 ? -12.101 63.359 50.358 1.00 8.49 157 TYR C CA 1
ATOM 4838 C C . TYR C 1 160 ? -12.085 62.688 48.992 1.00 8.86 157 TYR C C 1
ATOM 4839 O O . TYR C 1 160 ? -12.841 63.058 48.090 1.00 9.57 157 TYR C O 1
ATOM 4848 N N . GLN C 1 161 ? -11.176 61.728 48.821 1.00 8.80 158 GLN C N 1
ATOM 4849 C CA . GLN C 1 161 ? -11.093 61.053 47.547 1.00 9.55 158 GLN C CA 1
ATOM 4850 C C . GLN C 1 161 ? -12.378 60.281 47.252 1.00 9.17 158 GLN C C 1
ATOM 4851 O O . GLN C 1 161 ? -12.870 60.260 46.098 1.00 9.43 158 GLN C O 1
ATOM 4857 N N . GLU C 1 162 ? -12.930 59.648 48.283 1.00 8.48 159 GLU C N 1
ATOM 4858 C CA . GLU C 1 162 ? -14.181 58.923 48.107 1.00 10.22 159 GLU C CA 1
ATOM 4859 C C . GLU C 1 162 ? -15.327 59.862 47.751 1.00 10.35 159 GLU C C 1
ATOM 4860 O O . GLU C 1 162 ? -16.141 59.560 46.885 1.00 11.59 159 GLU C O 1
ATOM 4866 N N . LEU C 1 163 ? -15.397 61.004 48.420 1.00 9.44 160 LEU C N 1
ATOM 4867 C CA . LEU C 1 163 ? -16.453 61.962 48.131 1.00 9.51 160 LEU C CA 1
ATOM 4868 C C . LEU C 1 163 ? -16.304 62.486 46.695 1.00 9.42 160 LEU C C 1
ATOM 4869 O O . LEU C 1 163 ? -17.268 62.573 45.947 1.00 10.95 160 LEU C O 1
ATOM 4874 N N . ALA C 1 164 ? -15.076 62.824 46.299 1.00 8.59 161 ALA C N 1
ATOM 4875 C CA . ALA C 1 164 ? -14.880 63.292 44.933 1.00 8.59 161 ALA C CA 1
ATOM 4876 C C . ALA C 1 164 ? -15.322 62.254 43.913 1.00 9.49 161 ALA C C 1
ATOM 4877 O O . ALA C 1 164 ? -15.814 62.617 42.845 1.00 11.34 161 ALA C O 1
ATOM 4879 N N . SER C 1 165 ? -15.121 60.973 44.214 1.00 9.09 162 SER C N 1
ATOM 4880 C CA . SER C 1 165 ? -15.440 59.901 43.246 1.00 9.50 162 SER C CA 1
ATOM 4881 C C . SER C 1 165 ? -16.943 59.824 42.978 1.00 10.22 162 SER C C 1
ATOM 4882 O O . SER C 1 165 ? -17.348 59.243 41.976 1.00 11.57 162 SER C O 1
ATOM 4885 N N . ALA C 1 166 ? -17.750 60.384 43.872 1.00 11.25 163 ALA C N 1
ATOM 4886 C CA . ALA C 1 166 ? -19.219 60.286 43.758 1.00 11.61 163 ALA C CA 1
ATOM 4887 C C . ALA C 1 166 ? -19.839 61.386 42.874 1.00 12.36 163 ALA C C 1
ATOM 4888 O O . ALA C 1 166 ? -21.016 61.269 42.455 1.00 14.82 163 ALA C O 1
ATOM 4890 N N . TYR C 1 167 ? -19.057 62.452 42.605 1.00 11.37 164 TYR C N 1
ATOM 4891 C CA . TYR C 1 167 ? -19.571 63.675 41.950 1.00 11.78 164 TYR C CA 1
ATOM 4892 C C . TYR C 1 167 ? -18.883 63.950 40.630 1.00 12.05 164 TYR C C 1
ATOM 4893 O O . TYR C 1 167 ? -17.665 64.096 40.570 1.00 11.63 164 TYR C O 1
ATOM 4910 N N . GLN C 1 169 ? -18.560 66.560 38.686 1.00 16.49 166 GLN C N 1
ATOM 4911 C CA . GLN C 1 169 ? -17.635 67.633 38.343 1.00 16.74 166 GLN C CA 1
ATOM 4912 C C . GLN C 1 169 ? -16.585 67.894 39.397 1.00 14.60 166 GLN C C 1
ATOM 4913 O O . GLN C 1 169 ? -16.024 68.954 39.448 1.00 13.99 166 GLN C O 1
ATOM 4919 N N . VAL C 1 170 ? -16.284 66.880 40.201 1.00 11.89 167 VAL C N 1
ATOM 4920 C CA . VAL C 1 170 ? -15.280 67.018 41.257 1.00 10.56 167 VAL C CA 1
ATOM 4921 C C . VAL C 1 170 ? -14.133 66.053 40.975 1.00 9.39 167 VAL C C 1
ATOM 4922 O O . VAL C 1 170 ? -14.363 64.851 40.777 1.00 9.09 167 VAL C O 1
ATOM 4926 N N . GLU C 1 171 ? -12.912 66.582 40.984 1.00 8.37 168 GLU C N 1
ATOM 4927 C CA . GLU C 1 171 ? -11.696 65.782 40.827 1.00 8.25 168 GLU C CA 1
ATOM 4928 C C . GLU C 1 171 ? -10.861 65.940 42.091 1.00 9.12 168 GLU C C 1
ATOM 4929 O O . GLU C 1 171 ? -10.562 67.069 42.508 1.00 9.12 168 GLU C O 1
ATOM 4935 N N . PHE C 1 172 ? -10.504 64.819 42.725 1.00 8.88 169 PHE C N 1
ATOM 4936 C CA . PHE C 1 172 ? -9.582 64.841 43.848 1.00 9.06 169 PHE C CA 1
ATOM 4937 C C . PHE C 1 172 ? -8.170 65.085 43.310 1.00 9.96 169 PHE C C 1
ATOM 4938 O O . PHE C 1 172 ? -7.748 64.427 42.334 1.00 10.31 169 PHE C O 1
ATOM 4946 N N . VAL C 1 173 ? -7.448 66.017 43.936 1.00 8.87 170 VAL C N 1
ATOM 4947 C CA . VAL C 1 173 ? -6.099 66.401 43.509 1.00 9.86 170 VAL C CA 1
ATOM 4948 C C . VAL C 1 173 ? -5.092 65.983 44.594 1.00 9.95 170 VAL C C 1
ATOM 4949 O O . VAL C 1 173 ? -4.999 66.631 45.639 1.00 9.22 170 VAL C O 1
ATOM 4953 N N . PRO C 1 174 ? -4.388 64.863 44.382 1.00 10.46 171 PRO C N 1
A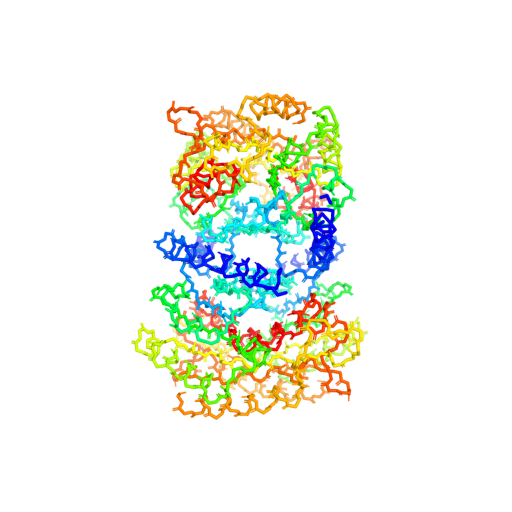TOM 4954 C CA . PRO C 1 174 ? -3.446 64.357 45.381 1.00 11.29 171 PRO C CA 1
ATOM 4955 C C . PRO C 1 174 ? -2.126 65.125 45.332 1.00 12.44 171 PRO C C 1
ATOM 4956 O O . PRO C 1 174 ? -1.276 64.845 44.468 1.00 14.46 171 PRO C O 1
ATOM 4960 N N . VAL C 1 175 ? -1.986 66.101 46.214 1.00 10.63 172 VAL C N 1
ATOM 4961 C CA . VAL C 1 175 ? -0.742 66.862 46.296 1.00 11.18 172 VAL C CA 1
ATOM 4962 C C . VAL C 1 175 ? 0.046 66.537 47.567 1.00 11.74 172 VAL C C 1
ATOM 4963 O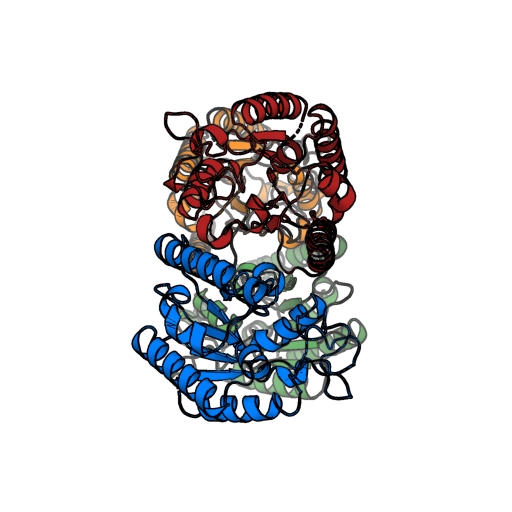 O . VAL C 1 175 ? 1.203 66.961 47.669 1.00 12.66 172 VAL C O 1
ATOM 4967 N N . PHE C 1 176 ? -0.527 65.776 48.501 1.00 10.80 173 PHE C N 1
ATOM 4968 C CA . PHE C 1 176 ? 0.144 65.465 49.796 1.00 9.87 173 PHE C CA 1
ATOM 4969 C C . PHE C 1 176 ? 1.549 64.900 49.559 1.00 11.09 173 PHE C C 1
ATOM 4970 O O . PHE C 1 176 ? 2.510 65.403 50.141 1.00 10.98 173 PHE C O 1
ATOM 4978 N N . ASP C 1 177 ? 1.680 63.888 48.695 1.00 11.51 174 ASP C N 1
ATOM 4979 C CA . ASP C 1 177 ? 2.983 63.221 48.537 1.00 12.99 174 ASP C CA 1
ATOM 4980 C C . ASP C 1 177 ? 4.108 64.083 47.917 1.00 12.75 174 ASP C C 1
ATOM 4981 O O . ASP C 1 177 ? 5.298 63.771 48.060 1.00 13.95 174 ASP C O 1
ATOM 4986 N N A CYS C 1 178 ? 3.696 65.168 47.264 0.70 12.20 175 CYS C N 1
ATOM 4987 N N B CYS C 1 178 ? 3.785 65.148 47.201 0.30 12.26 175 CYS C N 1
ATOM 4988 C CA A CYS C 1 178 ? 4.586 66.121 46.605 0.70 12.31 175 CYS C CA 1
ATOM 4989 C CA B CYS C 1 178 ? 4.892 65.927 46.656 0.30 12.03 175 CYS C CA 1
ATOM 4990 C C A CYS C 1 178 ? 5.272 67.066 47.582 0.70 11.47 175 CYS C C 1
ATOM 4991 C C B CYS C 1 178 ? 5.517 66.835 47.716 0.30 10.97 175 CYS C C 1
ATOM 4992 O O A CYS C 1 178 ? 6.196 67.811 47.210 0.70 12.08 175 CYS C O 1
ATOM 4993 O O B CYS C 1 178 ? 6.641 67.312 47.535 0.30 10.33 175 CYS C O 1
ATOM 4998 N N . LEU C 1 179 ? 4.805 67.044 48.826 1.00 10.22 176 LEU C N 1
ATOM 4999 C CA . LEU C 1 179 ? 5.274 67.973 49.855 1.00 9.50 176 LEU C CA 1
ATOM 5000 C C . LEU C 1 179 ? 6.033 67.324 51.002 1.00 8.91 176 LEU C C 1
ATOM 5001 O O . LEU C 1 179 ? 6.483 68.011 51.886 1.00 9.33 176 LEU C O 1
ATOM 5006 N N . THR C 1 180 ? 6.185 65.991 50.953 1.00 9.03 177 THR C N 1
ATOM 5007 C CA . THR C 1 180 ? 6.776 65.268 52.061 1.00 8.91 177 THR C CA 1
ATOM 5008 C C . THR C 1 180 ? 8.233 64.907 51.841 1.00 10.14 177 THR C C 1
ATOM 5009 O O . THR C 1 180 ? 8.705 64.774 50.688 1.00 11.84 177 THR C O 1
ATOM 5013 N N . ASP C 1 181 ? 8.929 64.761 52.961 1.00 10.66 178 ASP C N 1
ATOM 5014 C CA . ASP C 1 181 ? 10.315 64.295 52.955 1.00 12.13 178 ASP C CA 1
ATOM 5015 C C . ASP C 1 181 ? 10.296 62.758 53.076 1.00 13.73 178 ASP C C 1
ATOM 5016 O O . ASP C 1 181 ? 9.239 62.136 52.979 1.00 12.77 178 ASP C O 1
ATOM 5021 N N . GLN C 1 182 ? 11.441 62.135 53.300 1.00 14.66 179 GLN C N 1
ATOM 5022 C CA . GLN C 1 182 ? 11.486 60.670 53.306 1.00 16.79 179 GLN C CA 1
ATOM 5023 C C . GLN C 1 182 ? 10.915 60.077 54.581 1.00 17.12 179 GLN C C 1
ATOM 5024 O O . GLN C 1 182 ? 10.658 58.865 54.661 1.00 18.07 179 GLN C O 1
ATOM 5030 N N . ALA C 1 183 ? 10.742 60.919 55.592 1.00 16.93 180 ALA C N 1
ATOM 5031 C CA . ALA C 1 183 ? 10.097 60.534 56.839 1.00 16.23 180 ALA C CA 1
ATOM 5032 C C . ALA C 1 183 ? 8.585 60.792 56.794 1.00 16.02 180 ALA C C 1
ATOM 5033 O O . ALA C 1 183 ? 7.902 60.564 57.793 1.00 17.14 180 ALA C O 1
ATOM 5035 N N . GLY C 1 184 ? 8.071 61.248 55.643 1.00 14.35 181 GLY C N 1
ATOM 5036 C CA . GLY C 1 184 ? 6.622 61.446 55.450 1.00 13.41 181 GLY C CA 1
ATOM 5037 C C . GLY C 1 184 ? 6.105 62.727 56.094 1.00 12.72 181 GLY C C 1
ATOM 5038 O O . GLY C 1 184 ? 4.894 62.889 56.287 1.00 13.32 181 GLY C O 1
ATOM 5039 N N . GLN C 1 185 ? 7.034 63.620 56.440 1.00 11.62 182 GLN C N 1
ATOM 5040 C CA . GLN C 1 185 ? 6.684 64.927 57.026 1.00 11.01 182 GLN C CA 1
ATOM 5041 C C . GLN C 1 185 ? 6.687 66.007 55.970 1.00 9.81 182 GLN C C 1
ATOM 5042 O O . GLN C 1 185 ? 7.443 65.929 55.001 1.00 9.47 182 GLN C O 1
ATOM 5048 N N . LEU C 1 186 ? 5.878 67.044 56.169 1.00 8.68 183 LEU C N 1
ATOM 5049 C CA . LEU C 1 186 ? 6.040 68.249 55.330 1.00 8.02 183 LEU C CA 1
ATOM 5050 C C . LEU C 1 186 ? 7.509 68.680 55.389 1.00 7.99 183 LEU C C 1
ATOM 5051 O O . LEU C 1 186 ? 8.033 68.859 56.474 1.00 8.65 183 LEU C O 1
ATOM 5056 N N . LYS C 1 187 ? 8.151 68.865 54.232 1.00 7.95 184 LYS C N 1
ATOM 5057 C CA . LYS C 1 187 ? 9.603 69.125 54.295 1.00 7.96 184 LYS C CA 1
ATOM 5058 C C . LYS C 1 187 ? 9.883 70.363 55.129 1.00 7.77 184 LYS C C 1
ATOM 5059 O O . LYS C 1 187 ? 9.168 71.355 55.006 1.00 8.45 184 LYS C O 1
ATOM 5065 N N . LYS C 1 188 ? 10.946 70.327 55.935 1.00 8.70 185 LYS C N 1
ATOM 5066 C CA . LYS C 1 188 ? 11.329 71.504 56.710 1.00 9.74 185 LYS C CA 1
ATOM 5067 C C . LYS C 1 188 ? 11.495 72.739 55.842 1.00 9.43 185 LYS C C 1
ATOM 5068 O O . LYS C 1 188 ? 11.031 73.819 56.226 1.00 9.87 185 LYS C O 1
ATOM 5074 N N . GLU C 1 189 ? 12.086 72.576 54.656 1.00 9.19 186 GLU C N 1
ATOM 5075 C CA . GLU C 1 189 ? 12.292 73.731 53.760 1.00 9.53 186 GLU C CA 1
ATOM 5076 C C . GLU C 1 189 ? 11.002 74.234 53.105 1.00 8.51 186 GLU C C 1
ATOM 5077 O O . GLU C 1 189 ? 10.980 75.326 52.517 1.00 8.59 186 GLU C O 1
ATOM 5083 N N . TYR C 1 190 ? 9.953 73.408 53.181 1.00 8.26 187 TYR C N 1
ATOM 5084 C CA . TYR C 1 190 ? 8.647 73.737 52.617 1.00 8.18 187 TYR C CA 1
ATOM 5085 C C . TYR C 1 190 ? 7.716 74.430 53.586 1.00 7.82 187 TYR C C 1
ATOM 5086 O O . TYR C 1 190 ? 6.627 74.850 53.191 1.00 7.70 187 TYR C O 1
ATOM 5095 N N . THR C 1 191 ? 8.170 74.589 54.841 1.00 7.92 188 THR C N 1
ATOM 5096 C CA . THR C 1 191 ? 7.298 75.102 55.890 1.00 9.00 188 THR C CA 1
ATOM 5097 C C . THR C 1 191 ? 7.923 76.243 56.671 1.00 9.74 188 THR C C 1
ATOM 5098 O O . THR C 1 191 ? 9.143 76.320 56.799 1.00 10.33 188 THR C O 1
ATOM 5102 N N . THR C 1 192 ? 7.069 77.155 57.128 1.00 9.27 189 THR C N 1
ATOM 5103 C CA . THR C 1 192 ? 7.526 78.207 58.044 1.00 10.05 189 THR C CA 1
ATOM 5104 C C . THR C 1 192 ? 7.337 77.790 59.510 1.00 10.62 189 THR C C 1
ATOM 5105 O O . THR C 1 192 ? 8.216 78.028 60.332 1.00 13.36 189 THR C O 1
ATOM 5109 N N . ASP C 1 193 ? 6.234 77.133 59.839 1.00 10.35 190 ASP C N 1
ATOM 5110 C CA . ASP C 1 193 ? 5.936 76.835 61.254 1.00 10.36 190 ASP C CA 1
ATOM 5111 C C . ASP C 1 193 ? 5.453 75.411 61.442 1.00 10.75 190 ASP C C 1
ATOM 5112 O O . ASP C 1 193 ? 5.015 75.062 62.548 1.00 11.74 190 ASP C O 1
ATOM 5117 N N . GLY C 1 194 ? 5.539 74.604 60.381 1.00 9.17 191 GLY C N 1
ATOM 5118 C CA . GLY C 1 194 ? 5.155 73.186 60.430 1.00 8.73 191 GLY C CA 1
ATOM 5119 C C . GLY C 1 194 ? 3.829 72.888 59.775 1.00 9.39 191 GLY C C 1
ATOM 5120 O O . GLY C 1 194 ? 3.517 71.728 59.526 1.00 8.02 191 GLY C O 1
ATOM 5121 N N . LEU C 1 195 ? 3.070 73.956 59.521 1.00 8.49 192 LEU C N 1
ATOM 5122 C CA . LEU C 1 195 ? 1.731 73.900 58.957 1.00 9.31 192 LEU C CA 1
ATOM 5123 C C . LEU C 1 195 ? 1.647 74.763 57.708 1.00 8.45 192 LEU C C 1
ATOM 5124 O O . LEU C 1 195 ? 1.252 74.271 56.641 1.00 9.78 192 LEU C O 1
ATOM 5129 N N . HIS C 1 196 ? 2.028 76.039 57.843 1.00 7.65 193 HIS C N 1
ATOM 5130 C CA . HIS C 1 196 ? 1.997 76.951 56.695 1.00 8.27 193 HIS C CA 1
ATOM 5131 C C . HIS C 1 196 ? 3.195 76.745 55.780 1.00 8.56 193 HIS C C 1
ATOM 5132 O O . HIS C 1 196 ? 4.258 76.255 56.214 1.00 8.30 193 HIS C O 1
ATOM 5139 N N . LEU C 1 197 ? 3.038 77.140 54.515 1.00 8.52 194 LEU C N 1
ATOM 5140 C CA . LEU C 1 197 ? 4.102 76.872 53.520 1.00 7.70 194 LEU C CA 1
ATOM 5141 C C . LEU C 1 197 ? 5.068 78.032 53.402 1.00 7.73 194 LEU C C 1
ATOM 5142 O O . LEU C 1 197 ? 4.676 79.203 53.464 1.00 8.16 194 LEU C O 1
ATOM 5147 N N . SER C 1 198 ? 6.346 77.702 53.219 1.00 7.20 195 SER C N 1
ATOM 5148 C CA . SER C 1 198 ? 7.329 78.689 52.753 1.00 6.70 195 SER C CA 1
ATOM 5149 C C . SER C 1 198 ? 7.132 78.915 51.255 1.00 6.62 195 SER C C 1
ATOM 5150 O O . SER C 1 198 ? 6.326 78.239 50.627 1.00 8.46 195 SER C O 1
ATOM 5153 N N . ILE C 1 199 ? 7.944 79.800 50.655 1.00 5.72 196 ILE C N 1
ATOM 5154 C CA . ILE C 1 199 ? 7.842 80.022 49.217 1.00 6.57 196 ILE C CA 1
ATOM 5155 C C . ILE C 1 199 ? 8.240 78.755 48.483 1.00 6.90 196 ILE C C 1
ATOM 5156 O O . ILE C 1 199 ? 7.584 78.409 47.493 1.00 7.88 196 ILE C O 1
ATOM 5161 N N . ALA C 1 200 ? 9.285 78.052 48.952 1.00 6.90 197 ALA C N 1
ATOM 5162 C CA . ALA C 1 200 ? 9.652 76.768 48.311 1.00 6.65 197 ALA C CA 1
ATOM 5163 C C . ALA C 1 200 ? 8.492 75.796 48.383 1.00 6.88 197 ALA C C 1
ATOM 5164 O O . ALA C 1 200 ? 8.258 75.038 47.423 1.00 7.47 197 ALA C O 1
ATOM 5166 N N . GLY C 1 201 ? 7.773 75.772 49.506 1.00 6.92 198 GLY C N 1
ATOM 5167 C CA . GLY C 1 201 ? 6.596 74.874 49.600 1.00 7.28 198 GLY C CA 1
ATOM 5168 C C . GLY C 1 201 ? 5.509 75.284 48.621 1.00 7.94 198 GLY C C 1
ATOM 5169 O O . GLY C 1 201 ? 4.885 74.426 47.977 1.00 8.84 198 GLY C O 1
ATOM 5170 N N . TYR C 1 202 ? 5.248 76.594 48.497 1.00 6.16 199 TYR C N 1
ATOM 5171 C CA . TYR C 1 202 ? 4.269 77.047 47.479 1.00 7.10 199 TYR C CA 1
ATOM 5172 C C . TYR C 1 202 ? 4.734 76.757 46.042 1.00 7.75 199 TYR C C 1
ATOM 5173 O O . TYR C 1 202 ? 3.902 76.488 45.163 1.00 7.96 199 TYR C O 1
ATOM 5182 N N . GLN C 1 203 ? 6.051 76.801 45.794 1.00 7.84 200 GLN C N 1
ATOM 5183 C CA . GLN C 1 203 ? 6.565 76.433 44.463 1.00 7.98 200 GLN C CA 1
ATOM 5184 C C . GLN C 1 203 ? 6.246 74.967 44.194 1.00 8.29 200 GLN C C 1
ATOM 5185 O O . GLN C 1 203 ? 5.805 74.607 43.095 1.00 7.99 200 GLN C O 1
ATOM 5191 N N . ALA C 1 204 ? 6.454 74.113 45.195 1.00 8.10 201 ALA C N 1
ATOM 5192 C CA . ALA C 1 204 ? 6.206 72.668 45.012 1.00 9.08 201 ALA C CA 1
ATOM 5193 C C . ALA C 1 204 ? 4.701 72.394 44.805 1.00 9.50 201 ALA C C 1
ATOM 5194 O O . ALA C 1 204 ? 4.289 71.596 43.923 1.00 9.98 201 ALA C O 1
ATOM 5196 N N . LEU C 1 205 ? 3.873 73.063 45.588 1.00 8.45 202 LEU C N 1
ATOM 5197 C CA . LEU C 1 205 ? 2.419 72.890 45.438 1.00 8.00 202 LEU C CA 1
ATOM 5198 C C . LEU C 1 205 ? 1.984 73.388 44.039 1.00 8.64 202 LEU C C 1
ATOM 5199 O O . LEU C 1 205 ? 1.181 72.730 43.330 1.00 9.86 202 LEU C O 1
ATOM 5204 N N . SER C 1 206 ? 2.510 74.540 43.622 1.00 7.98 203 SER C N 1
ATOM 5205 C CA . SER C 1 206 ? 2.141 75.132 42.322 1.00 8.36 203 SER C CA 1
ATOM 5206 C C . SER C 1 206 ? 2.550 74.192 41.208 1.00 8.39 203 SER C C 1
ATOM 5207 O O . SER C 1 206 ? 1.800 74.013 40.246 1.00 10.14 203 SER C O 1
ATOM 5210 N N . LYS C 1 207 ? 3.746 73.595 41.310 1.00 8.81 204 LYS C N 1
ATOM 5211 C CA . LYS C 1 207 ? 4.181 72.629 40.277 1.00 10.06 204 LYS C CA 1
ATOM 5212 C C . LYS C 1 207 ? 3.220 71.438 40.200 1.00 10.52 204 LYS C C 1
ATOM 5213 O O . LYS C 1 207 ? 2.871 70.982 39.093 1.00 12.04 204 LYS C O 1
ATOM 5219 N N A SER C 1 208 ? 2.778 70.964 41.359 0.50 10.80 205 SER C N 1
ATOM 5220 N N B SER C 1 208 ? 2.784 70.930 41.348 0.50 10.83 205 SER C N 1
ATOM 5221 C CA A SER C 1 208 ? 1.883 69.813 41.394 0.50 12.24 205 SER C CA 1
ATOM 5222 C CA B SER C 1 208 ? 1.831 69.812 41.343 0.50 12.33 205 SER C CA 1
ATOM 5223 C C A SER C 1 208 ? 0.454 70.136 40.941 0.50 12.24 205 SER C C 1
ATOM 5224 C C B SER C 1 208 ? 0.535 70.217 40.652 0.50 12.27 205 SER C C 1
ATOM 5225 O O A SER C 1 208 ? -0.286 69.209 40.579 0.50 11.62 205 SER C O 1
ATOM 5226 O O B SER C 1 208 ? -0.042 69.459 39.865 0.50 12.50 205 SER C O 1
ATOM 5231 N N . LEU C 1 209 ? 0.077 71.429 40.946 1.00 11.88 206 LEU C N 1
ATOM 5232 C CA . LEU C 1 209 ? -1.267 71.858 40.523 1.00 12.43 206 LEU C CA 1
ATOM 5233 C C . LEU C 1 209 ? -1.323 72.188 39.040 1.00 13.65 206 LEU C C 1
ATOM 5234 O O . LEU C 1 209 ? -2.403 72.219 38.430 1.00 14.12 206 LEU C O 1
ATOM 5239 N N . LYS C 1 210 ? -0.160 72.457 38.447 1.00 15.18 207 LYS C N 1
ATOM 5240 C CA . LYS C 1 210 ? -0.133 72.997 37.088 1.00 18.13 207 LYS C CA 1
ATOM 5241 C C . LYS C 1 210 ? -0.908 72.187 36.048 1.00 18.45 207 LYS C C 1
ATOM 5242 O O . LYS C 1 210 ? -1.587 72.788 35.223 1.00 19.82 207 LYS C O 1
ATOM 5248 N N . ASP C 1 211 ? -0.857 70.853 36.116 1.00 18.76 208 ASP C N 1
ATOM 5249 C CA . ASP C 1 211 ? -1.584 70.003 35.152 1.00 19.62 208 ASP C CA 1
ATOM 5250 C C . ASP C 1 211 ? -3.096 70.062 35.348 1.00 19.01 208 ASP C C 1
ATOM 5251 O O . ASP C 1 211 ? -3.854 69.713 34.445 1.00 20.16 208 ASP C O 1
ATOM 5256 N N . TYR C 1 212 ? -3.530 70.476 36.534 1.00 17.63 209 TYR C N 1
ATOM 5257 C CA . TYR C 1 212 ? -4.960 70.626 36.807 1.00 17.63 209 TYR C CA 1
ATOM 5258 C C . TYR C 1 212 ? -5.490 72.022 36.466 1.00 18.95 209 TYR C C 1
ATOM 5259 O O . TYR C 1 212 ? -6.701 72.203 36.325 1.00 18.75 209 TYR C O 1
ATOM 5268 N N A LEU C 1 213 ? -4.586 72.993 36.376 0.50 20.00 210 LEU C N 1
ATOM 5269 N N B LEU C 1 213 ? -4.586 72.998 36.367 0.50 20.08 210 LEU C N 1
ATOM 5270 C CA A LEU C 1 213 ? -4.924 74.366 36.019 0.50 21.96 210 LEU C CA 1
ATOM 5271 C CA B LEU C 1 213 ? -4.930 74.388 36.044 0.50 22.12 210 LEU C CA 1
ATOM 5272 C C A LEU C 1 213 ? -4.961 74.540 34.510 0.50 23.10 210 LEU C C 1
ATOM 5273 C C B LEU C 1 213 ? -4.889 74.683 34.546 0.50 23.12 210 LEU C C 1
ATOM 5274 O O A LEU C 1 213 ? -5.960 74.994 33.954 0.50 23.64 210 LEU C O 1
ATOM 5275 O O B LEU C 1 213 ? -5.768 75.379 34.033 0.50 23.23 210 LEU C O 1
ATOM 5284 N N . TYR C 1 214 ? -3.843 74.194 33.867 1.00 24.32 211 TYR C N 1
ATOM 5285 C CA . TYR C 1 214 ? -3.602 74.491 32.440 1.00 26.50 211 TYR C CA 1
ATOM 5286 C C . TYR C 1 214 ? -3.621 73.204 31.619 1.00 27.54 211 TYR C C 1
ATOM 5287 O O . TYR C 1 214 ? -2.811 72.302 31.854 1.00 29.32 211 TYR C O 1
ATOM 5296 N N . SER D 1 1 ? 15.449 96.548 -16.320 1.00 43.41 -2 SER D N 1
ATOM 5297 C CA . SER D 1 1 ? 14.031 96.341 -15.916 1.00 43.44 -2 SER D CA 1
ATOM 5298 C C . SER D 1 1 ? 13.025 96.318 -17.082 1.00 42.91 -2 SER D C 1
ATOM 5299 O O . SER D 1 1 ? 13.358 96.591 -18.245 1.00 43.19 -2 SER D O 1
ATOM 5302 N N . ASN D 1 2 ? 11.787 95.988 -16.723 1.00 42.01 -1 ASN D N 1
ATOM 5303 C CA . ASN D 1 2 ? 10.712 95.667 -17.646 1.00 40.82 -1 ASN D CA 1
ATOM 5304 C C . ASN D 1 2 ? 9.402 96.097 -16.975 1.00 39.99 -1 ASN D C 1
ATOM 5305 O O . ASN D 1 2 ? 9.113 95.678 -15.850 1.00 39.90 -1 ASN D O 1
ATOM 5310 N N . ALA D 1 3 ? 8.635 96.948 -17.660 1.00 38.78 0 ALA D N 1
ATOM 5311 C CA . ALA D 1 3 ? 7.447 97.612 -17.085 1.00 37.73 0 ALA D CA 1
ATOM 5312 C C . ALA D 1 3 ? 6.358 96.665 -16.574 1.00 37.12 0 ALA D C 1
ATOM 5313 O O . ALA D 1 3 ? 5.651 96.980 -15.603 1.00 36.61 0 ALA D O 1
ATOM 5331 N N . ALA D 1 5 ? 7.114 93.688 -15.387 1.00 34.81 2 ALA D N 1
ATOM 5332 C CA . ALA D 1 5 ? 7.740 93.220 -14.152 1.00 34.01 2 ALA D CA 1
ATOM 5333 C C . ALA D 1 5 ? 7.700 94.303 -13.057 1.00 33.00 2 ALA D C 1
ATOM 5334 O O . ALA D 1 5 ? 7.515 93.974 -11.886 1.00 32.99 2 ALA D O 1
ATOM 5336 N N . VAL D 1 6 ? 7.838 95.578 -13.450 1.00 31.99 3 VAL D N 1
ATOM 5337 C CA . VAL D 1 6 ? 7.646 96.723 -12.533 1.00 30.72 3 VAL D CA 1
ATOM 5338 C C . VAL D 1 6 ? 6.289 96.619 -11.832 1.00 29.77 3 VAL D C 1
ATOM 5339 O O . VAL D 1 6 ? 6.225 96.584 -10.606 1.00 29.14 3 VAL D O 1
ATOM 5343 N N . GLN D 1 7 ? 5.215 96.552 -12.620 1.00 28.68 4 GLN D N 1
ATOM 5344 C CA . GLN D 1 7 ? 3.858 96.411 -12.087 1.00 28.32 4 GLN D CA 1
ATOM 5345 C C . GLN D 1 7 ? 3.742 95.225 -11.138 1.00 27.32 4 GLN D C 1
ATOM 5346 O O . GLN D 1 7 ? 3.175 95.349 -10.060 1.00 27.05 4 GLN D O 1
ATOM 5352 N N . LEU D 1 8 ? 4.260 94.066 -11.538 1.00 26.58 5 LEU D N 1
ATOM 5353 C CA . LEU D 1 8 ? 4.077 92.867 -10.716 1.00 25.65 5 LEU D CA 1
ATOM 5354 C C . LEU D 1 8 ? 4.859 92.919 -9.395 1.00 25.50 5 LEU D C 1
ATOM 5355 O O . LEU D 1 8 ? 4.388 92.390 -8.389 1.00 24.67 5 LEU D O 1
ATOM 5360 N N . LEU D 1 9 ? 6.025 93.569 -9.401 1.00 24.91 6 LEU D N 1
ATOM 5361 C CA . LEU D 1 9 ? 6.772 93.828 -8.163 1.00 25.05 6 LEU D CA 1
ATOM 5362 C C . LEU D 1 9 ? 6.050 94.804 -7.258 1.00 24.60 6 LEU D C 1
ATOM 5363 O O . LEU D 1 9 ? 6.014 94.624 -6.042 1.00 24.38 6 LEU D O 1
ATOM 5368 N N . GLU D 1 10 ? 5.505 95.864 -7.842 1.00 23.40 7 GLU D N 1
ATOM 5369 C CA . GLU D 1 10 ? 4.648 96.775 -7.085 1.00 23.30 7 GLU D CA 1
ATOM 5370 C C . GLU D 1 10 ? 3.492 95.946 -6.521 1.00 21.28 7 GLU D C 1
ATOM 5371 O O . GLU D 1 10 ? 3.103 96.092 -5.351 1.00 19.91 7 GLU D O 1
ATOM 5377 N N . ASN D 1 11 ? 2.984 95.028 -7.352 1.00 20.09 8 ASN D N 1
ATOM 5378 C CA . ASN D 1 11 ? 1.936 94.112 -6.930 1.00 19.79 8 ASN D CA 1
ATOM 5379 C C . ASN D 1 11 ? 2.423 93.168 -5.829 1.00 19.29 8 ASN D C 1
ATOM 5380 O O . ASN D 1 11 ? 1.671 92.879 -4.923 1.00 20.29 8 ASN D O 1
ATOM 5385 N N A TRP D 1 12 ? 3.676 92.717 -5.908 0.50 19.39 9 TRP D N 1
ATOM 5386 N N B TRP D 1 12 ? 3.670 92.706 -5.932 0.50 19.26 9 TRP D N 1
ATOM 5387 C CA A TRP D 1 12 ? 4.247 91.852 -4.873 0.50 19.23 9 TRP D CA 1
ATOM 5388 C CA B TRP D 1 12 ? 4.291 91.868 -4.909 0.50 19.00 9 TRP D CA 1
ATOM 5389 C C A TRP D 1 12 ? 4.310 92.569 -3.524 0.50 18.44 9 TRP D C 1
ATOM 5390 C C B TRP D 1 12 ? 4.229 92.597 -3.561 0.50 18.28 9 TRP D C 1
ATOM 5391 O O A TRP D 1 12 ? 3.983 91.987 -2.484 0.50 18.20 9 TRP D O 1
ATOM 5392 O O B TRP D 1 12 ? 3.716 92.056 -2.570 0.50 18.09 9 TRP D O 1
ATOM 5413 N N . LEU D 1 13 ? 4.730 93.829 -3.545 1.00 17.06 10 LEU D N 1
ATOM 5414 C CA . LEU D 1 13 ? 4.824 94.619 -2.306 1.00 16.56 10 LEU D CA 1
ATOM 5415 C C . LEU D 1 13 ? 3.434 94.863 -1.712 1.00 16.98 10 LEU D C 1
ATOM 5416 O O . LEU D 1 13 ? 3.228 94.695 -0.501 1.00 16.04 10 LEU D O 1
ATOM 5421 N N . LEU D 1 14 ? 2.475 95.255 -2.546 1.00 16.90 11 LEU D N 1
ATOM 5422 C CA . LEU D 1 14 ? 1.100 95.433 -2.075 1.00 18.03 11 LEU D CA 1
ATOM 5423 C C . LEU D 1 14 ? 0.509 94.164 -1.458 1.00 17.68 11 LEU D C 1
ATOM 5424 O O . LEU D 1 14 ? -0.076 94.234 -0.367 1.00 18.05 11 LEU D O 1
ATOM 5429 N N A LYS D 1 15 ? 0.675 93.011 -2.100 0.50 17.68 12 LYS D N 1
ATOM 5430 N N B LYS D 1 15 ? 0.689 93.036 -2.151 0.50 17.35 12 LYS D N 1
ATOM 5431 C CA A LYS D 1 15 ? 0.108 91.785 -1.514 0.50 17.86 12 LYS D CA 1
ATOM 5432 C CA B LYS D 1 15 ? 0.259 91.715 -1.667 0.50 17.29 12 LYS D CA 1
ATOM 5433 C C A LYS D 1 15 ? 0.803 91.360 -0.216 0.50 17.55 12 LYS D C 1
ATOM 5434 C C B LYS D 1 15 ? 0.794 91.463 -0.263 0.50 17.20 12 LYS D C 1
ATOM 5435 O O A LYS D 1 15 ? 0.147 90.843 0.690 0.50 17.52 12 LYS D O 1
ATOM 5436 O O B LYS D 1 15 ? 0.021 91.188 0.661 0.50 17.24 12 LYS D O 1
ATOM 5447 N N . GLU D 1 16 ? 2.113 91.573 -0.117 1.00 16.47 13 GLU D N 1
ATOM 5448 C CA . GLU D 1 16 ? 2.792 91.313 1.162 1.00 16.48 13 GLU D CA 1
ATOM 5449 C C . GLU D 1 16 ? 2.262 92.242 2.269 1.00 15.32 13 GLU D C 1
ATOM 5450 O O . GLU D 1 16 ? 2.004 91.797 3.392 1.00 15.13 13 GLU D O 1
ATOM 5456 N N . GLN D 1 17 ? 2.064 93.519 1.959 1.00 14.46 14 GLN D N 1
ATOM 5457 C CA . GLN D 1 17 ? 1.546 94.450 2.967 1.00 13.83 14 GLN D CA 1
ATOM 5458 C C . GLN D 1 17 ? 0.144 94.051 3.427 1.00 14.43 14 GLN D C 1
ATOM 5459 O O . GLN D 1 17 ? -0.149 94.054 4.624 1.00 14.76 14 GLN D O 1
ATOM 5465 N N . GLU D 1 18 ? -0.719 93.688 2.472 1.00 15.25 15 GLU D N 1
ATOM 5466 C CA . GLU D 1 18 ? -2.068 93.247 2.775 1.00 16.77 15 GLU D CA 1
ATOM 5467 C C . GLU D 1 18 ? -2.061 91.964 3.629 1.00 14.19 15 GLU D C 1
ATOM 5468 O O . GLU D 1 18 ? -2.835 91.858 4.591 1.00 14.73 15 GLU D O 1
ATOM 5474 N N . LYS D 1 19 ? -1.162 91.031 3.317 1.00 14.18 16 LYS D N 1
ATOM 5475 C CA . LYS D 1 19 ? -1.030 89.811 4.132 1.00 13.49 16 LYS D CA 1
ATOM 5476 C C . LYS D 1 19 ? -0.619 90.141 5.570 1.00 12.49 16 LYS D C 1
ATOM 5477 O O . LYS D 1 19 ? -1.102 89.523 6.517 1.00 11.97 16 LYS D O 1
ATOM 5483 N N . ILE D 1 20 ? 0.303 91.089 5.722 1.00 11.85 17 ILE D N 1
ATOM 5484 C CA . ILE D 1 20 ? 0.742 91.435 7.074 1.00 11.18 17 ILE D CA 1
ATOM 5485 C C . ILE D 1 20 ? -0.352 92.181 7.828 1.00 11.16 17 ILE D C 1
ATOM 5486 O O . ILE D 1 20 ? -0.565 91.925 9.010 1.00 10.70 17 ILE D O 1
ATOM 5491 N N . GLN D 1 21 ? -1.085 93.053 7.132 1.00 9.94 18 GLN D N 1
ATOM 5492 C CA . GLN D 1 21 ? -2.215 93.709 7.787 1.00 10.50 18 GLN D CA 1
ATOM 5493 C C . GLN D 1 21 ? -3.263 92.702 8.312 1.00 10.59 18 GLN D C 1
ATOM 5494 O O . GLN D 1 21 ? -3.792 92.842 9.425 1.00 11.87 18 GLN D O 1
ATOM 5500 N N . THR D 1 22 ? -3.531 91.668 7.516 1.00 10.70 19 THR D N 1
ATOM 5501 C CA . THR D 1 22 ? -4.478 90.644 7.916 1.00 11.34 19 THR D CA 1
ATOM 5502 C C . THR D 1 22 ? -3.968 89.885 9.155 1.00 10.77 19 THR D C 1
ATOM 5503 O O . THR D 1 22 ? -4.707 89.633 10.118 1.00 11.78 19 THR D O 1
ATOM 5507 N N . LYS D 1 23 ? -2.689 89.558 9.117 1.00 9.95 20 LYS D N 1
ATOM 5508 C CA . LYS D 1 23 ? -2.018 88.878 10.224 1.00 10.93 20 LYS D CA 1
ATOM 5509 C C . LYS D 1 23 ? -2.156 89.715 11.499 1.00 9.59 20 LYS D C 1
ATOM 5510 O O . LYS D 1 23 ? -2.579 89.208 12.551 1.00 10.88 20 LYS D O 1
ATOM 5516 N N . TYR D 1 24 ? -1.823 91.002 11.413 1.00 10.21 21 TYR D N 1
ATOM 5517 C CA . TYR D 1 24 ? -1.912 91.853 12.584 1.00 8.84 21 TYR D CA 1
ATOM 5518 C C . TYR D 1 24 ? -3.344 92.000 13.092 1.00 8.90 21 TYR D C 1
ATOM 5519 O O . TYR D 1 24 ? -3.576 91.985 14.297 1.00 10.48 21 TYR D O 1
ATOM 5528 N N . ARG D 1 25 ? -4.307 92.120 12.190 1.00 9.78 22 ARG D N 1
ATOM 5529 C CA . ARG D 1 25 ? -5.683 92.288 12.645 1.00 10.44 22 ARG D CA 1
ATOM 5530 C C . ARG D 1 25 ? -6.137 91.092 13.471 1.00 10.88 22 ARG D C 1
ATOM 5531 O O . ARG D 1 25 ? -6.836 91.250 14.482 1.00 11.70 22 ARG D O 1
ATOM 5539 N N . HIS D 1 26 ? -5.724 89.895 13.068 1.00 10.64 23 HIS D N 1
ATOM 5540 C CA . HIS D 1 26 ? -6.120 88.717 13.826 1.00 11.32 23 HIS D CA 1
ATOM 5541 C C . HIS D 1 26 ? -5.317 88.611 15.134 1.00 11.36 23 HIS D C 1
ATOM 5542 O O . HIS D 1 26 ? -5.874 88.310 16.190 1.00 11.54 23 HIS D O 1
ATOM 5549 N N . LEU D 1 27 ? -4.006 88.899 15.084 1.00 10.04 24 LEU D N 1
ATOM 5550 C CA . LEU D 1 27 ? -3.240 88.865 16.320 1.00 10.51 24 LEU D CA 1
ATOM 5551 C C . LEU D 1 27 ? -3.733 89.874 17.337 1.00 9.97 24 LEU D C 1
ATOM 5552 O O . LEU D 1 27 ? -3.662 89.635 18.563 1.00 10.70 24 LEU D O 1
ATOM 5557 N N . ASN D 1 28 ? -4.211 91.033 16.875 1.00 9.36 25 ASN D N 1
ATOM 5558 C CA . ASN D 1 28 ? -4.722 92.046 17.795 1.00 9.99 25 ASN D CA 1
ATOM 5559 C C . ASN D 1 28 ? -5.831 91.482 18.692 1.00 10.83 25 ASN D C 1
ATOM 5560 O O . ASN D 1 28 ? -6.029 91.967 19.823 1.00 12.83 25 ASN D O 1
ATOM 5565 N N . HIS D 1 29 ? -6.537 90.467 18.197 1.00 10.77 26 HIS D N 1
ATOM 5566 C CA . HIS D 1 29 ? -7.650 89.881 18.955 1.00 11.67 26 HIS D CA 1
ATOM 5567 C C . HIS D 1 29 ? -7.246 88.716 19.836 1.00 12.18 26 HIS D C 1
ATOM 5568 O O . HIS D 1 29 ? -7.835 88.506 20.907 1.00 14.16 26 HIS D O 1
ATOM 5575 N N . ILE D 1 30 ? -6.272 87.935 19.375 1.00 10.31 27 ILE D N 1
ATOM 5576 C CA . ILE D 1 30 ? -5.943 86.708 20.093 1.00 10.22 27 ILE D CA 1
ATOM 5577 C C . ILE D 1 30 ? -4.581 86.741 20.804 1.00 10.12 27 ILE D C 1
ATOM 5578 O O . ILE D 1 30 ? -4.222 85.788 21.487 1.00 9.66 27 ILE D O 1
ATOM 5583 N N . SER D 1 31 ? -3.852 87.837 20.662 1.00 9.93 28 SER D N 1
ATOM 5584 C CA . SER D 1 31 ? -2.560 87.912 21.363 1.00 9.67 28 SER D CA 1
ATOM 5585 C C . SER D 1 31 ? -2.679 87.603 22.866 1.00 9.87 28 SER D C 1
ATOM 5586 O O . SER D 1 31 ? -3.647 88.053 23.529 1.00 10.49 28 SER D O 1
ATOM 5589 N N . VAL D 1 32 ? -1.682 86.900 23.410 1.00 8.51 29 VAL D N 1
ATOM 5590 C CA . VAL D 1 32 ? -1.682 86.574 24.832 1.00 9.60 29 VAL D CA 1
ATOM 5591 C C . VAL D 1 32 ? -0.848 87.572 25.648 1.00 9.85 29 VAL D C 1
ATOM 5592 O O . VAL D 1 32 ? -0.728 87.404 26.869 1.00 11.27 29 VAL D O 1
ATOM 5596 N N . VAL D 1 33 ? -0.280 88.593 25.002 1.00 9.24 30 VAL D N 1
ATOM 5597 C CA . VAL D 1 33 ? 0.500 89.584 25.744 1.00 10.69 30 VAL D CA 1
ATOM 5598 C C . VAL D 1 33 ? -0.214 90.930 25.717 1.00 10.89 30 VAL D C 1
ATOM 5599 O O . VAL D 1 33 ? -1.021 91.210 24.827 1.00 11.85 30 VAL D O 1
ATOM 5603 N N . GLU D 1 34 ? 0.121 91.774 26.692 1.00 10.58 31 GLU D N 1
ATOM 5604 C CA . GLU D 1 34 ? -0.345 93.153 26.720 1.00 11.33 31 GLU D CA 1
ATOM 5605 C C . GLU D 1 34 ? 0.806 94.044 26.282 1.00 11.20 31 GLU D C 1
ATOM 5606 O O . GLU D 1 34 ? 1.844 94.096 26.958 1.00 12.99 31 GLU D O 1
ATOM 5612 N N . PRO D 1 35 ? 0.676 94.715 25.124 1.00 10.63 32 PRO D N 1
ATOM 5613 C CA . PRO D 1 35 ? 1.780 95.582 24.738 1.00 10.89 32 PRO D CA 1
ATOM 5614 C C . PRO D 1 35 ? 1.936 96.752 25.694 1.00 11.96 32 PRO D C 1
ATOM 5615 O O . PRO D 1 35 ? 0.976 97.459 25.948 1.00 13.15 32 PRO D O 1
ATOM 5619 N N . ASN D 1 36 ? 3.137 96.931 26.216 1.00 11.07 33 ASN D N 1
ATOM 5620 C CA . ASN D 1 36 ? 3.455 98.144 26.950 1.00 11.24 33 ASN D CA 1
ATOM 5621 C C . ASN D 1 36 ? 3.861 99.238 25.968 1.00 10.74 33 ASN D C 1
ATOM 5622 O O . ASN D 1 36 ? 3.524 100.418 26.147 1.00 10.59 33 ASN D O 1
ATOM 5627 N N . ILE D 1 37 ? 4.590 98.830 24.922 1.00 10.30 34 ILE D N 1
ATOM 5628 C CA . ILE D 1 37 ? 5.019 99.725 23.861 1.00 10.43 34 ILE D CA 1
ATOM 5629 C C . ILE D 1 37 ? 4.597 99.051 22.551 1.00 9.84 34 ILE D C 1
ATOM 5630 O O . ILE D 1 37 ? 4.814 97.831 22.373 1.00 10.38 34 ILE D O 1
ATOM 5635 N N . LEU D 1 38 ? 3.966 99.821 21.661 1.00 9.16 35 LEU D N 1
ATOM 5636 C CA . LEU D 1 38 ? 3.766 99.376 20.286 1.00 9.95 35 LEU D CA 1
ATOM 5637 C C . LEU D 1 38 ? 4.762 100.102 19.400 1.00 10.48 35 LEU D C 1
ATOM 5638 O O . LEU D 1 38 ? 4.816 101.346 19.439 1.00 11.80 35 LEU D O 1
ATOM 5643 N N A PHE D 1 39 ? 5.553 99.370 18.609 0.50 10.41 36 PHE D N 1
ATOM 5644 N N B PHE D 1 39 ? 5.486 99.362 18.558 0.50 9.88 36 PHE D N 1
ATOM 5645 C CA A PHE D 1 39 ? 6.426 99.997 17.607 0.50 10.43 36 PHE D CA 1
ATOM 5646 C CA B PHE D 1 39 ? 6.407 99.981 17.611 0.50 9.66 36 PHE D CA 1
ATOM 5647 C C A PHE D 1 39 ? 5.694 99.908 16.282 0.50 10.64 36 PHE D C 1
ATOM 5648 C C B PHE D 1 39 ? 5.801 99.909 16.212 0.50 10.05 36 PHE D C 1
ATOM 5649 O O A PHE D 1 39 ? 5.358 98.813 15.832 0.50 10.37 36 PHE D O 1
ATOM 5650 O O B PHE D 1 39 ? 5.685 98.834 15.627 0.50 9.97 36 PHE D O 1
ATOM 5665 N N . ILE D 1 40 ? 5.415 101.069 15.695 1.00 10.89 37 ILE D N 1
ATOM 5666 C CA . ILE D 1 40 ? 4.662 101.150 14.439 1.00 11.22 37 ILE D CA 1
ATOM 5667 C C . ILE D 1 40 ? 5.512 101.872 13.400 1.00 11.58 37 ILE D C 1
ATOM 5668 O O . ILE D 1 40 ? 6.213 102.845 13.693 1.00 11.85 37 ILE D O 1
ATOM 5673 N N . GLY D 1 41 ? 5.442 101.398 12.170 1.00 11.38 38 GLY D N 1
ATOM 5674 C CA . GLY D 1 41 ? 6.147 102.095 11.090 1.00 11.57 38 GLY D CA 1
ATOM 5675 C C . GLY D 1 41 ? 6.465 101.229 9.912 1.00 11.99 38 GLY D C 1
ATOM 5676 O O . GLY D 1 41 ? 5.710 100.304 9.607 1.00 11.84 38 GLY D O 1
ATOM 5677 N N . ASP D 1 42 ? 7.589 101.525 9.266 1.00 11.61 39 ASP D N 1
ATOM 5678 C CA . ASP D 1 42 ? 7.892 100.932 7.955 1.00 12.14 39 ASP D CA 1
ATOM 5679 C C . ASP D 1 42 ? 8.870 99.761 8.058 1.00 12.29 39 ASP D C 1
ATOM 5680 O O . ASP D 1 42 ? 8.877 99.050 9.072 1.00 10.94 39 ASP D O 1
ATOM 5685 N N . SER D 1 43 ? 9.683 99.518 7.035 1.00 12.08 40 SER D N 1
ATOM 5686 C CA . SER D 1 43 ? 10.574 98.343 7.043 1.00 12.34 40 SER D CA 1
ATOM 5687 C C . SER D 1 43 ? 11.523 98.346 8.239 1.00 12.11 40 SER D C 1
ATOM 5688 O O . SER D 1 43 ? 11.858 97.307 8.762 1.00 12.18 40 SER D O 1
ATOM 5691 N N . ILE D 1 44 ? 12.052 99.511 8.588 1.00 11.46 41 ILE D N 1
ATOM 5692 C CA . ILE D 1 44 ? 13.014 99.584 9.681 1.00 12.92 41 ILE D CA 1
ATOM 5693 C C . ILE D 1 44 ? 12.387 99.047 10.971 1.00 12.11 41 ILE D C 1
ATOM 5694 O O . ILE D 1 44 ? 13.056 98.413 11.776 1.00 11.95 41 ILE D O 1
ATOM 5699 N N . VAL D 1 45 ? 11.103 99.324 11.176 1.00 11.03 42 VAL D N 1
ATOM 5700 C CA . VAL D 1 45 ? 10.375 98.728 12.309 1.00 10.25 42 VAL D CA 1
ATOM 5701 C C . VAL D 1 45 ? 10.133 97.234 12.098 1.00 10.06 42 VAL D C 1
ATOM 5702 O O . VAL D 1 45 ? 10.418 96.439 12.994 1.00 10.51 42 VAL D O 1
ATOM 5706 N N . GLU D 1 46 ? 9.581 96.847 10.943 1.00 9.89 43 GLU D N 1
ATOM 5707 C CA . GLU D 1 46 ? 9.275 95.425 10.743 1.00 9.38 43 GLU D CA 1
ATOM 5708 C C . GLU D 1 46 ? 10.471 94.515 11.016 1.00 10.43 43 GLU D C 1
ATOM 5709 O O . GLU D 1 46 ? 10.340 93.416 11.617 1.00 10.83 43 GLU D O 1
ATOM 5715 N N . TYR D 1 47 ? 11.644 94.979 10.583 1.00 10.50 44 TYR D N 1
ATOM 5716 C CA . TYR D 1 47 ? 12.859 94.156 10.658 1.00 11.19 44 TYR D CA 1
ATOM 5717 C C . TYR D 1 47 ? 13.664 94.361 11.940 1.00 11.59 44 TYR D C 1
ATOM 5718 O O . TYR D 1 47 ? 14.741 93.730 12.135 1.00 12.21 44 TYR D O 1
ATOM 5727 N N . TYR D 1 48 ? 13.154 95.183 12.842 1.00 10.79 45 TYR D N 1
ATOM 5728 C CA . TYR D 1 48 ? 13.861 95.526 14.071 1.00 10.43 45 TYR D CA 1
ATOM 5729 C C . TYR D 1 48 ? 13.852 94.346 15.029 1.00 10.90 45 TYR D C 1
ATOM 5730 O O . TYR D 1 48 ? 12.761 93.865 15.414 1.00 10.33 45 TYR D O 1
ATOM 5739 N N . PRO D 1 49 ? 15.045 93.871 15.446 1.00 10.34 46 PRO D N 1
ATOM 5740 C CA . PRO D 1 49 ? 15.095 92.782 16.450 1.00 10.27 46 PRO D CA 1
ATOM 5741 C C . PRO D 1 49 ? 14.872 93.323 17.824 1.00 11.13 46 PRO D C 1
ATOM 5742 O O . PRO D 1 49 ? 15.770 93.438 18.652 1.00 10.31 46 PRO D O 1
ATOM 5746 N N . LEU D 1 50 ? 13.617 93.644 18.103 1.00 10.42 47 LEU D N 1
ATOM 5747 C CA . LEU D 1 50 ? 13.290 94.294 19.373 1.00 10.70 47 LEU D CA 1
ATOM 5748 C C . LEU D 1 50 ? 13.621 93.476 20.618 1.00 10.59 47 LEU D C 1
ATOM 5749 O O . LEU D 1 50 ? 14.179 93.996 21.580 1.00 11.98 47 LEU D O 1
ATOM 5754 N N . GLN D 1 51 ? 13.213 92.209 20.593 1.00 9.82 48 GLN D N 1
ATOM 5755 C CA . GLN D 1 51 ? 13.439 91.343 21.756 1.00 10.81 48 GLN D CA 1
ATOM 5756 C C . GLN D 1 51 ? 14.913 91.252 22.084 1.00 10.11 48 GLN D C 1
ATOM 5757 O O . GLN D 1 51 ? 15.310 91.375 23.238 1.00 10.93 48 GLN D O 1
ATOM 5763 N N . GLU D 1 52 ? 15.723 90.959 21.057 1.00 9.33 49 GLU D N 1
ATOM 5764 C CA . GLU D 1 52 ? 17.125 90.662 21.324 1.00 8.73 49 GLU D CA 1
ATOM 5765 C C . GLU D 1 52 ? 17.965 91.901 21.621 1.00 9.63 49 GLU D C 1
ATOM 5766 O O . GLU D 1 52 ? 19.075 91.760 22.160 1.00 9.99 49 GLU D O 1
ATOM 5772 N N . LEU D 1 53 ? 17.447 93.079 21.278 1.00 9.45 50 LEU D N 1
ATOM 5773 C CA . LEU D 1 53 ? 18.220 94.307 21.576 1.00 10.85 50 LEU D CA 1
ATOM 5774 C C . LEU D 1 53 ? 17.682 95.096 22.764 1.00 11.17 50 LEU D C 1
ATOM 5775 O O . LEU D 1 53 ? 18.456 95.829 23.408 1.00 10.98 50 LEU D O 1
ATOM 5780 N N . PHE D 1 54 ? 16.373 95.015 23.030 1.00 10.91 51 PHE D N 1
ATOM 5781 C CA . PHE D 1 54 ? 15.822 95.678 24.235 1.00 11.87 51 PHE D CA 1
ATOM 5782 C C . PHE D 1 54 ? 15.579 94.728 25.415 1.00 12.89 51 PHE D C 1
ATOM 5783 O O . PHE D 1 54 ? 15.472 95.160 26.562 1.00 15.69 51 PHE D O 1
ATOM 5791 N N . GLY D 1 55 ? 15.470 93.430 25.124 1.00 12.67 52 GLY D N 1
ATOM 5792 C CA . GLY D 1 55 ? 15.114 92.449 26.142 1.00 13.43 52 GLY D CA 1
ATOM 5793 C C . GLY D 1 55 ? 13.616 92.253 26.267 1.00 13.40 52 GLY D C 1
ATOM 5794 O O . GLY D 1 55 ? 12.838 92.814 25.501 1.00 13.44 52 GLY D O 1
ATOM 5795 N N . THR D 1 56 ? 13.225 91.482 27.277 1.00 14.12 53 THR D N 1
ATOM 5796 C CA . THR D 1 56 ? 11.840 91.033 27.366 1.00 14.48 53 THR D CA 1
ATOM 5797 C C . THR D 1 56 ? 11.122 91.554 28.607 1.00 13.60 53 THR D C 1
ATOM 5798 O O . THR D 1 56 ? 9.903 91.294 28.805 1.00 14.56 53 THR D O 1
ATOM 5802 N N . SER D 1 57 ? 11.826 92.309 29.447 1.00 12.49 54 SER D N 1
ATOM 5803 C CA . SER D 1 57 ? 11.193 92.721 30.712 1.00 12.64 54 SER D CA 1
ATOM 5804 C C . SER D 1 57 ? 10.061 93.713 30.449 1.00 12.52 54 SER D C 1
ATOM 5805 O O . SER D 1 57 ? 9.051 93.702 31.158 1.00 13.57 54 SER D O 1
ATOM 5808 N N . LYS D 1 58 ? 10.233 94.541 29.423 1.00 12.85 55 LYS D N 1
ATOM 5809 C CA . LYS D 1 58 ? 9.213 95.474 28.967 1.00 12.78 55 LYS D CA 1
ATOM 5810 C C . LYS D 1 58 ? 8.694 94.875 27.666 1.00 12.66 55 LYS D C 1
ATOM 5811 O O . LYS D 1 58 ? 9.486 94.608 26.738 1.00 14.25 55 LYS D O 1
ATOM 5817 N N . THR D 1 59 ? 7.377 94.693 27.567 1.00 12.37 56 THR D N 1
ATOM 5818 C CA . THR D 1 59 ? 6.785 94.065 26.393 1.00 11.13 56 THR D CA 1
ATOM 5819 C C . THR D 1 59 ? 6.572 95.066 25.275 1.00 11.25 56 THR D C 1
ATOM 5820 O O . THR D 1 59 ? 5.690 95.942 25.349 1.00 11.78 56 THR D O 1
ATOM 5824 N N . ILE D 1 60 ? 7.379 94.902 24.226 1.00 10.65 57 ILE D N 1
ATOM 5825 C CA . ILE D 1 60 ? 7.352 95.770 23.057 1.00 9.94 57 ILE D CA 1
ATOM 5826 C C . ILE D 1 60 ? 6.889 94.886 21.913 1.00 9.81 57 ILE D C 1
ATOM 5827 O O . ILE D 1 60 ? 7.446 93.830 21.656 1.00 10.64 57 ILE D O 1
ATOM 5832 N N . VAL D 1 61 ? 5.830 95.338 21.255 1.00 9.02 58 VAL D N 1
ATOM 5833 C CA . VAL D 1 61 ? 5.229 94.557 20.174 1.00 9.46 58 VAL D CA 1
ATOM 5834 C C . VAL D 1 61 ? 5.437 95.235 18.827 1.00 9.75 58 VAL D C 1
ATOM 5835 O O . VAL D 1 61 ? 5.246 96.449 18.685 1.00 10.85 58 VAL D O 1
ATOM 5839 N N . ASN D 1 62 ? 5.795 94.425 17.827 1.00 9.59 59 ASN D N 1
ATOM 5840 C CA . ASN D 1 62 ? 6.110 94.931 16.500 1.00 9.19 59 ASN D CA 1
ATOM 5841 C C . ASN D 1 62 ? 4.836 95.044 15.684 1.00 10.23 59 ASN D C 1
ATOM 5842 O O . ASN D 1 62 ? 4.140 94.046 15.433 1.00 9.88 59 ASN D O 1
ATOM 5847 N N . ARG D 1 63 ? 4.558 96.262 15.229 1.00 9.54 60 ARG D N 1
ATOM 5848 C CA . ARG D 1 63 ? 3.498 96.454 14.249 1.00 11.03 60 ARG D CA 1
ATOM 5849 C C . ARG D 1 63 ? 4.058 97.258 13.060 1.00 10.45 60 ARG D C 1
ATOM 5850 O O . ARG D 1 63 ? 3.392 98.134 12.519 1.00 11.68 60 ARG D O 1
ATOM 5858 N N . GLY D 1 64 ? 5.255 96.884 12.616 1.00 10.86 61 GLY D N 1
ATOM 5859 C CA . GLY D 1 64 ? 5.828 97.515 11.414 1.00 10.02 61 GLY D CA 1
ATOM 5860 C C . GLY D 1 64 ? 5.498 96.732 10.151 1.00 10.39 61 GLY D C 1
ATOM 5861 O O . GLY D 1 64 ? 5.227 95.519 10.195 1.00 10.46 61 GLY D O 1
ATOM 5862 N N . ILE D 1 65 ? 5.529 97.425 9.015 1.00 10.01 62 ILE D N 1
ATOM 5863 C CA . ILE D 1 65 ? 5.282 96.796 7.717 1.00 10.54 62 ILE D CA 1
ATOM 5864 C C . ILE D 1 65 ? 6.214 97.379 6.665 1.00 10.81 62 ILE D C 1
ATOM 5865 O O . ILE D 1 65 ? 6.276 98.610 6.473 1.00 11.19 62 ILE D O 1
ATOM 5870 N N . ARG D 1 66 ? 6.924 96.496 5.968 1.00 10.84 63 ARG D N 1
ATOM 5871 C CA . ARG D 1 66 ? 7.840 96.924 4.914 1.00 12.26 63 ARG D CA 1
ATOM 5872 C C . ARG D 1 66 ? 7.143 97.813 3.897 1.00 12.04 63 ARG D C 1
ATOM 5873 O O . ARG D 1 66 ? 5.966 97.634 3.580 1.00 10.72 63 ARG D O 1
ATOM 5881 N N . GLY D 1 67 ? 7.886 98.806 3.426 1.00 12.30 64 GLY D N 1
ATOM 5882 C CA . GLY D 1 67 ? 7.420 99.686 2.380 1.00 13.07 64 GLY D CA 1
ATOM 5883 C C . GLY D 1 67 ? 6.348 100.684 2.803 1.00 13.21 64 GLY D C 1
ATOM 5884 O O . GLY D 1 67 ? 5.788 101.387 1.943 1.00 14.48 64 GLY D O 1
ATOM 5885 N N . TYR D 1 68 ? 6.062 100.790 4.107 1.00 13.01 65 TYR D N 1
ATOM 5886 C CA . TYR D 1 68 ? 4.902 101.600 4.524 1.00 11.67 65 TYR D CA 1
ATOM 5887 C C . TYR D 1 68 ? 5.203 103.082 4.361 1.00 12.06 65 TYR D C 1
ATOM 5888 O O . TYR D 1 68 ? 6.350 103.507 4.450 1.00 12.36 65 TYR D O 1
ATOM 5897 N N . GLN D 1 69 ? 4.145 103.823 4.112 1.00 13.03 66 GLN D N 1
ATOM 5898 C CA . GLN D 1 69 ? 4.174 105.273 3.988 1.00 13.19 66 GLN D CA 1
ATOM 5899 C C . GLN D 1 69 ? 3.096 105.795 4.903 1.00 12.51 66 GLN D C 1
ATOM 5900 O O . GLN D 1 69 ? 2.193 105.062 5.282 1.00 12.23 66 GLN D O 1
ATOM 5906 N N . THR D 1 70 ? 3.148 107.090 5.202 1.00 12.19 67 THR D N 1
ATOM 5907 C CA . THR D 1 70 ? 2.196 107.690 6.151 1.00 12.33 67 THR D CA 1
ATOM 5908 C C . THR D 1 70 ? 0.740 107.492 5.727 1.00 12.07 67 THR D C 1
ATOM 5909 O O . THR D 1 70 ? -0.125 107.235 6.544 1.00 12.79 67 THR D O 1
ATOM 5913 N N . GLY D 1 71 ? 0.456 107.617 4.435 1.00 12.08 68 GLY D N 1
ATOM 5914 C CA . GLY D 1 71 ? -0.923 107.430 3.970 1.00 12.52 68 GLY D CA 1
ATOM 5915 C C . GLY D 1 71 ? -1.463 106.019 4.164 1.00 12.91 68 GLY D C 1
ATOM 5916 O O . GLY D 1 71 ? -2.639 105.842 4.507 1.00 13.57 68 GLY D O 1
ATOM 5917 N N . LEU D 1 72 ? -0.599 105.017 3.953 1.00 13.06 69 LEU D N 1
ATOM 5918 C CA . LEU D 1 72 ? -1.012 103.624 4.099 1.00 13.76 69 LEU D CA 1
ATOM 5919 C C . LEU D 1 72 ? -1.282 103.324 5.570 1.00 13.49 69 LEU D C 1
ATOM 5920 O O . LEU D 1 72 ? -2.246 102.617 5.920 1.00 13.89 69 LEU D O 1
ATOM 5925 N N . LEU D 1 73 ? -0.444 103.892 6.430 1.00 13.32 70 LEU D N 1
ATOM 5926 C CA . LEU D 1 73 ? -0.606 103.688 7.871 1.00 12.39 70 LEU D CA 1
ATOM 5927 C C . LEU D 1 73 ? -1.899 104.306 8.366 1.00 12.58 70 LEU D C 1
ATOM 5928 O O . LEU D 1 73 ? -2.646 103.682 9.118 1.00 12.85 70 LEU D O 1
ATOM 5933 N N . LEU D 1 74 ? -2.170 105.529 7.932 1.00 11.67 71 LEU D N 1
ATOM 5934 C CA . LEU D 1 74 ? -3.413 106.169 8.327 1.00 13.14 71 LEU D CA 1
ATOM 5935 C C . LEU D 1 74 ? -4.647 105.360 7.903 1.00 13.41 71 LEU D C 1
ATOM 5936 O O . LEU D 1 74 ? -5.558 105.130 8.699 1.00 14.23 71 LEU D O 1
ATOM 5941 N N . GLU D 1 75 ? -4.653 104.909 6.651 1.00 13.47 72 GLU D N 1
ATOM 5942 C CA . GLU D 1 75 ? -5.778 104.152 6.117 1.00 14.48 72 GLU D CA 1
ATOM 5943 C C . GLU D 1 75 ? -6.022 102.849 6.891 1.00 14.01 72 GLU D C 1
ATOM 5944 O O . GLU D 1 75 ? -7.173 102.444 7.101 1.00 14.80 72 GLU D O 1
ATOM 5950 N N . ASN D 1 76 ? -4.926 102.221 7.340 1.00 12.84 73 ASN D N 1
ATOM 5951 C CA . ASN D 1 76 ? -4.984 100.914 7.988 1.00 12.20 73 ASN D CA 1
ATOM 5952 C C . ASN D 1 76 ? -4.594 100.958 9.448 1.00 11.86 73 ASN D C 1
ATOM 5953 O O . ASN D 1 76 ? -4.132 99.959 9.988 1.00 11.57 73 ASN D O 1
ATOM 5958 N N . LEU D 1 77 ? -4.781 102.115 10.087 1.00 10.84 74 LEU D N 1
ATOM 5959 C CA . LEU D 1 77 ? -4.262 102.315 11.432 1.00 11.32 74 LEU D CA 1
ATOM 5960 C C . LEU D 1 77 ? -4.735 101.267 12.442 1.00 10.95 74 LEU D C 1
ATOM 5961 O O . LEU D 1 77 ? -3.999 100.894 13.376 1.00 11.26 74 LEU D O 1
ATOM 5966 N N . ASP D 1 78 ? -5.958 100.774 12.236 1.00 11.07 75 ASP D N 1
ATOM 5967 C CA . ASP D 1 78 ? -6.534 99.779 13.138 1.00 12.28 75 ASP D CA 1
ATOM 5968 C C . ASP D 1 78 ? -5.713 98.504 13.235 1.00 12.64 75 ASP D C 1
ATOM 5969 O O . ASP D 1 78 ? -5.778 97.793 14.246 1.00 13.32 75 ASP D O 1
ATOM 5974 N N . ALA D 1 79 ? -4.991 98.175 12.172 1.00 11.38 76 ALA D N 1
ATOM 5975 C CA . ALA D 1 79 ? -4.184 96.950 12.205 1.00 9.91 76 ALA D CA 1
ATOM 5976 C C . ALA D 1 79 ? -3.013 97.065 13.204 1.00 11.19 76 ALA D C 1
ATOM 5977 O O . ALA D 1 79 ? -2.390 96.052 13.561 1.00 9.98 76 ALA D O 1
ATOM 5979 N N . HIS D 1 80 ? -2.716 98.297 13.620 1.00 10.56 77 HIS D N 1
ATOM 5980 C CA . HIS D 1 80 ? -1.452 98.551 14.328 1.00 10.04 77 HIS D CA 1
ATOM 5981 C C . HIS D 1 80 ? -1.650 98.825 15.784 1.00 10.75 77 HIS D C 1
ATOM 5982 O O . HIS D 1 80 ? -0.670 99.050 16.492 1.00 11.46 77 HIS D O 1
ATOM 5989 N N . LEU D 1 81 ? -2.910 98.780 16.247 1.00 10.41 78 LEU D N 1
ATOM 5990 C CA . LEU D 1 81 ? -3.231 99.184 17.629 1.00 11.60 78 LEU D CA 1
ATOM 5991 C C . LEU D 1 81 ? -4.055 98.126 18.351 1.00 10.77 78 LEU D C 1
ATOM 5992 O O . LEU D 1 81 ? -5.131 97.726 17.861 1.00 11.49 78 LEU D O 1
ATOM 5997 N N . TYR D 1 82 ? -3.556 97.681 19.512 1.00 10.35 79 TYR D N 1
ATOM 5998 C CA . TYR D 1 82 ? -4.359 96.885 20.437 1.00 10.31 79 TYR D CA 1
ATOM 5999 C C . TYR D 1 82 ? -3.761 96.990 21.822 1.00 10.75 79 TYR D C 1
ATOM 6000 O O . TYR D 1 82 ? -2.631 97.502 21.982 1.00 11.65 79 TYR D O 1
ATOM 6009 N N . GLY D 1 83 ? -4.528 96.525 22.802 1.00 11.32 80 GLY D N 1
ATOM 6010 C CA . GLY D 1 83 ? -4.065 96.425 24.169 1.00 11.47 80 GLY D CA 1
ATOM 6011 C C . GLY D 1 83 ? -4.868 97.254 25.133 1.00 10.77 80 GLY D C 1
ATOM 6012 O O . GLY D 1 83 ? -5.446 98.284 24.766 1.00 11.57 80 GLY D O 1
ATOM 6013 N N . GLY D 1 84 ? -4.867 96.810 26.374 1.00 10.33 81 GLY D N 1
ATOM 6014 C CA . GLY D 1 84 ? -5.561 97.518 27.436 1.00 10.74 81 GLY D CA 1
ATOM 6015 C C . GLY D 1 84 ? -4.701 98.438 28.281 1.00 11.05 81 GLY D C 1
ATOM 6016 O O . GLY D 1 84 ? -5.236 99.101 29.194 1.00 12.81 81 GLY D O 1
ATOM 6017 N N . ALA D 1 85 ? -3.385 98.452 28.023 1.00 11.21 82 ALA D N 1
ATOM 6018 C CA . ALA D 1 85 ? -2.461 99.234 28.864 1.00 11.68 82 ALA D CA 1
ATOM 6019 C C . ALA D 1 85 ? -1.244 99.708 28.068 1.00 11.89 82 ALA D C 1
ATOM 6020 O O . ALA D 1 85 ? -0.081 99.475 28.430 1.00 13.01 82 ALA D O 1
ATOM 6022 N N . VAL D 1 86 ? -1.523 100.321 26.927 1.00 10.76 83 VAL D N 1
ATOM 6023 C CA . VAL D 1 86 ? -0.433 100.789 26.072 1.00 10.61 83 VAL D CA 1
ATOM 6024 C C . VAL D 1 86 ? 0.121 102.096 26.640 1.00 10.97 83 VAL D C 1
ATOM 6025 O O . VAL D 1 86 ? -0.567 103.114 26.671 1.00 11.66 83 VAL D O 1
ATOM 6029 N N . ASP D 1 87 ? 1.353 102.052 27.116 1.00 10.72 84 ASP D N 1
ATOM 6030 C CA . ASP D 1 87 ? 1.986 103.260 27.646 1.00 11.26 84 ASP D CA 1
ATOM 6031 C C . ASP D 1 87 ? 2.458 104.187 26.528 1.00 11.31 84 ASP D C 1
ATOM 6032 O O . ASP D 1 87 ? 2.296 105.414 26.619 1.00 12.09 84 ASP D O 1
ATOM 6037 N N . LYS D 1 88 ? 3.072 103.610 25.492 1.00 11.53 85 LYS D N 1
ATOM 6038 C CA . LYS D 1 88 ? 3.709 104.406 24.464 1.00 11.89 85 LYS D CA 1
ATOM 6039 C C . LYS D 1 88 ? 3.590 103.711 23.137 1.00 11.71 85 LYS D C 1
ATOM 6040 O O . LYS D 1 88 ? 3.596 102.471 23.049 1.00 11.55 85 LYS D O 1
ATOM 6046 N N . ILE D 1 89 ? 3.498 104.535 22.104 1.00 10.79 86 ILE D N 1
ATOM 6047 C CA . ILE D 1 89 ? 3.620 104.109 20.714 1.00 12.04 86 ILE D CA 1
ATOM 6048 C C . ILE D 1 89 ? 4.847 104.788 20.148 1.00 11.88 86 ILE D C 1
ATOM 6049 O O . ILE D 1 89 ? 4.965 106.003 20.228 1.00 12.25 86 ILE D O 1
ATOM 6054 N N . PHE D 1 90 ? 5.776 103.998 19.616 1.00 11.49 87 PHE D N 1
ATOM 6055 C CA . PHE D 1 90 ? 6.930 104.550 18.895 1.00 11.93 87 PHE D CA 1
ATOM 6056 C C . PHE D 1 90 ? 6.583 104.504 17.429 1.00 12.92 87 PHE D C 1
ATOM 6057 O O . PHE D 1 90 ? 6.194 103.452 16.918 1.00 13.35 87 PHE D O 1
ATOM 6065 N N . LEU D 1 91 ? 6.733 105.634 16.750 1.00 12.31 88 LEU D N 1
ATOM 6066 C CA . LEU D 1 91 ? 6.370 105.744 15.359 1.00 11.92 88 LEU D CA 1
ATOM 6067 C C . LEU D 1 91 ? 7.596 106.162 14.537 1.00 11.53 88 LEU D C 1
ATOM 6068 O O . LEU D 1 91 ? 8.164 107.240 14.738 1.00 12.06 88 LEU D O 1
ATOM 6073 N N . LEU D 1 92 ? 7.965 105.306 13.578 1.00 10.73 89 LEU D N 1
ATOM 6074 C CA . LEU D 1 92 ? 9.081 105.577 12.679 1.00 11.67 89 LEU D CA 1
ATOM 6075 C C . LEU D 1 92 ? 8.548 105.391 11.272 1.00 11.19 89 LEU D C 1
ATOM 6076 O O . LEU D 1 92 ? 8.335 104.262 10.794 1.00 12.40 89 LEU D O 1
ATOM 6081 N N . ILE D 1 93 ? 8.342 106.505 10.584 1.00 10.94 90 ILE D N 1
ATOM 6082 C CA . ILE D 1 93 ? 7.759 106.449 9.258 1.00 12.22 90 ILE D CA 1
ATOM 6083 C C . ILE D 1 93 ? 8.061 107.732 8.529 1.00 11.65 90 ILE D C 1
ATOM 6084 O O . ILE D 1 93 ? 8.267 108.776 9.164 1.00 12.15 90 ILE D O 1
ATOM 6089 N N . GLY D 1 94 ? 8.110 107.628 7.195 1.00 11.33 91 GLY D N 1
ATOM 6090 C CA . GLY D 1 94 ? 8.286 108.790 6.348 1.00 11.82 91 GLY D CA 1
ATOM 6091 C C . GLY D 1 94 ? 9.366 108.605 5.313 1.00 11.84 91 GLY D C 1
ATOM 6092 O O . GLY D 1 94 ? 9.300 109.268 4.278 1.00 12.16 91 GLY D O 1
ATOM 6093 N N . THR D 1 95 ? 10.349 107.726 5.546 1.00 12.19 92 THR D N 1
ATOM 6094 C CA . THR D 1 95 ? 11.438 107.590 4.559 1.00 11.37 92 THR D CA 1
ATOM 6095 C C . THR D 1 95 ? 10.898 107.157 3.204 1.00 11.63 92 THR D C 1
ATOM 6096 O O . THR D 1 95 ? 11.463 107.518 2.178 1.00 12.82 92 THR D O 1
ATOM 6100 N N . ASN D 1 96 ? 9.802 106.399 3.215 1.00 11.51 93 ASN D N 1
ATOM 6101 C CA . ASN D 1 96 ? 9.225 105.923 1.966 1.00 11.77 93 ASN D CA 1
ATOM 6102 C C . ASN D 1 96 ? 8.342 106.969 1.323 1.00 12.12 93 ASN D C 1
ATOM 6103 O O . ASN D 1 96 ? 8.229 107.004 0.086 1.00 13.89 93 ASN D O 1
ATOM 6108 N N . ASP D 1 97 ? 7.783 107.868 2.129 1.00 11.90 94 ASP D N 1
ATOM 6109 C CA . ASP D 1 97 ? 7.109 109.045 1.572 1.00 12.55 94 ASP D CA 1
ATOM 6110 C C . ASP D 1 97 ? 8.138 109.890 0.812 1.00 12.31 94 ASP D C 1
ATOM 6111 O O . ASP D 1 97 ? 7.893 110.308 -0.310 1.00 12.36 94 ASP D O 1
ATOM 6116 N N . ILE D 1 98 ? 9.303 110.121 1.418 1.00 11.82 95 ILE D N 1
ATOM 6117 C CA . ILE D 1 98 ? 10.380 110.838 0.728 1.00 12.18 95 ILE D CA 1
ATOM 6118 C C . ILE D 1 98 ? 10.803 110.095 -0.555 1.00 12.21 95 ILE D C 1
ATOM 6119 O O . ILE D 1 98 ? 10.958 110.704 -1.611 1.00 12.13 95 ILE D O 1
ATOM 6124 N N . GLY D 1 99 ? 10.973 108.782 -0.462 1.00 12.07 96 GLY D N 1
ATOM 6125 C CA . GLY D 1 99 ? 11.416 107.991 -1.629 1.00 12.48 96 GLY D CA 1
ATOM 6126 C C . GLY D 1 99 ? 10.409 107.939 -2.778 1.00 13.09 96 GLY D C 1
ATOM 6127 O O . GLY D 1 99 ? 10.788 107.613 -3.930 1.00 14.64 96 GLY D O 1
ATOM 6128 N N . LYS D 1 100 ? 9.140 108.255 -2.482 1.00 13.24 97 LYS D N 1
ATOM 6129 C CA . LYS D 1 100 ? 8.054 108.321 -3.476 1.00 15.15 97 LYS D CA 1
ATOM 6130 C C . LYS D 1 100 ? 7.650 109.751 -3.823 1.00 15.31 97 LYS D C 1
ATOM 6131 O O . LYS D 1 100 ? 6.658 109.966 -4.547 1.00 15.82 97 LYS D O 1
ATOM 6137 N N . ASP D 1 101 ? 8.405 110.723 -3.319 1.00 15.58 98 ASP D N 1
ATOM 6138 C CA . ASP D 1 101 ? 8.158 112.148 -3.602 1.00 16.28 98 ASP D CA 1
ATOM 6139 C C . ASP D 1 101 ? 6.759 112.643 -3.165 1.00 16.23 98 ASP D C 1
ATOM 6140 O O . ASP D 1 101 ? 6.172 113.539 -3.785 1.00 16.20 98 ASP D O 1
ATOM 6145 N N . VAL D 1 102 ? 6.239 112.069 -2.082 1.00 15.25 99 VAL D N 1
ATOM 6146 C CA . VAL D 1 102 ? 4.999 112.538 -1.436 1.00 14.97 99 VAL D CA 1
ATOM 6147 C C . VAL D 1 102 ? 5.218 113.961 -0.906 1.00 15.24 99 VAL D C 1
ATOM 6148 O O . VAL D 1 102 ? 6.259 114.209 -0.307 1.00 14.75 99 VAL D O 1
ATOM 6152 N N . PRO D 1 103 ? 4.278 114.904 -1.169 1.00 15.46 100 PRO D N 1
ATOM 6153 C CA . PRO D 1 103 ? 4.513 116.262 -0.643 1.00 15.48 100 PRO D CA 1
ATOM 6154 C C . PRO D 1 103 ? 4.623 116.260 0.874 1.00 15.17 100 PRO D C 1
ATOM 6155 O O . PRO D 1 103 ? 3.852 115.572 1.548 1.00 15.53 100 PRO D O 1
ATOM 6159 N N . VAL D 1 104 ? 5.591 117.003 1.407 1.00 15.21 101 VAL D N 1
ATOM 6160 C CA . VAL D 1 104 ? 5.786 117.021 2.858 1.00 15.10 101 VAL D CA 1
ATOM 6161 C C . VAL D 1 104 ? 4.508 117.396 3.620 1.00 15.08 101 VAL D C 1
ATOM 6162 O O . VAL D 1 104 ? 4.195 116.804 4.646 1.00 14.54 101 VAL D O 1
ATOM 6166 N N . ASN D 1 105 ? 3.759 118.376 3.118 1.00 15.03 102 ASN D N 1
ATOM 6167 C CA . ASN D 1 105 ? 2.498 118.760 3.745 1.00 15.95 102 ASN D CA 1
ATOM 6168 C C . ASN D 1 105 ? 1.453 117.644 3.765 1.00 15.66 102 ASN D C 1
ATOM 6169 O O . ASN D 1 105 ? 0.656 117.564 4.699 1.00 16.51 102 ASN D O 1
ATOM 6174 N N . GLU D 1 106 ? 1.444 116.793 2.736 1.00 15.25 103 GLU D N 1
ATOM 6175 C CA . GLU D 1 106 ? 0.561 115.639 2.750 1.00 15.20 103 GLU D CA 1
ATOM 6176 C C . GLU D 1 106 ? 1.001 114.619 3.817 1.00 14.50 103 GLU D C 1
ATOM 6177 O O . GLU D 1 106 ? 0.178 114.140 4.589 1.00 14.53 103 GLU D O 1
ATOM 6183 N N . ALA D 1 107 ? 2.295 114.304 3.869 1.00 14.49 104 ALA D N 1
ATOM 6184 C CA . ALA D 1 107 ? 2.798 113.413 4.927 1.00 13.90 104 ALA D CA 1
ATOM 6185 C C . ALA D 1 107 ? 2.489 113.952 6.335 1.00 13.66 104 ALA D C 1
ATOM 6186 O O . ALA D 1 107 ? 2.085 113.196 7.228 1.00 14.05 104 ALA D O 1
ATOM 6188 N N A LEU D 1 108 ? 2.718 115.249 6.540 0.50 13.79 105 LEU D N 1
ATOM 6189 N N B LEU D 1 108 ? 2.696 115.250 6.544 0.50 13.50 105 LEU D N 1
ATOM 6190 C CA A LEU D 1 108 ? 2.439 115.876 7.827 0.50 13.89 105 LEU D CA 1
ATOM 6191 C CA B LEU D 1 108 ? 2.465 115.847 7.859 0.50 13.30 105 LEU D CA 1
ATOM 6192 C C A LEU D 1 108 ? 0.969 115.767 8.197 0.50 13.52 105 LEU D C 1
ATOM 6193 C C B LEU D 1 108 ? 0.975 115.944 8.239 0.50 13.24 105 LEU D C 1
ATOM 6194 O O A LEU D 1 108 ? 0.643 115.346 9.312 0.50 14.14 105 LEU D O 1
ATOM 6195 O O B LEU D 1 108 ? 0.638 115.843 9.416 0.50 14.29 105 LEU D O 1
ATOM 6204 N N . ASN D 1 109 ? 0.088 116.118 7.259 1.00 13.31 106 ASN D N 1
ATOM 6205 C CA . ASN D 1 109 ? -1.353 115.998 7.499 1.00 13.31 106 ASN D CA 1
ATOM 6206 C C . ASN D 1 109 ? -1.721 114.572 7.864 1.00 13.62 106 ASN D C 1
ATOM 6207 O O . ASN D 1 109 ? -2.534 114.350 8.765 1.00 14.13 106 ASN D O 1
ATOM 6212 N N . ASN D 1 110 ? -1.094 113.600 7.191 1.00 13.22 107 ASN D N 1
ATOM 6213 C CA . ASN D 1 110 ? -1.321 112.194 7.532 1.00 13.29 107 ASN D CA 1
ATOM 6214 C C . ASN D 1 110 ? -0.895 111.897 8.969 1.00 12.50 107 ASN D C 1
ATOM 6215 O O . ASN D 1 110 ? -1.643 111.278 9.729 1.00 12.50 107 ASN D O 1
ATOM 6220 N N . LEU D 1 111 ? 0.294 112.373 9.352 1.00 13.65 108 LEU D N 1
ATOM 6221 C CA . LEU D 1 111 ? 0.799 112.127 10.702 1.00 13.52 108 LEU D CA 1
ATOM 6222 C C . LEU D 1 111 ? -0.070 112.807 11.724 1.00 13.06 108 LEU D C 1
ATOM 6223 O O . LEU D 1 111 ? -0.345 112.246 12.786 1.00 12.75 108 LEU D O 1
ATOM 6228 N N . GLU D 1 112 ? -0.519 114.032 11.410 1.00 13.54 109 GLU D N 1
ATOM 6229 C CA . GLU D 1 112 ? -1.380 114.740 12.343 1.00 13.85 109 GLU D CA 1
ATOM 6230 C C . GLU D 1 112 ? -2.683 113.984 12.561 1.00 13.86 109 GLU D C 1
ATOM 6231 O O . GLU D 1 112 ? -3.142 113.821 13.698 1.00 14.04 109 GLU D O 1
ATOM 6237 N N . ALA D 1 113 ? -3.253 113.441 11.484 1.00 12.84 110 ALA D N 1
ATOM 6238 C CA . ALA D 1 113 ? -4.467 112.636 11.632 1.00 12.51 110 ALA D CA 1
ATOM 6239 C C . ALA D 1 113 ? -4.256 111.348 12.467 1.00 12.43 110 ALA D C 1
ATOM 6240 O O . ALA D 1 113 ? -5.137 110.930 13.223 1.00 13.08 110 ALA D O 1
ATOM 6242 N N . ILE D 1 114 ? -3.106 110.714 12.291 1.00 12.35 111 ILE D N 1
ATOM 6243 C CA . ILE D 1 114 ? -2.758 109.521 13.105 1.00 12.50 111 ILE D CA 1
ATOM 6244 C C . ILE D 1 114 ? -2.732 109.905 14.607 1.00 13.00 111 ILE D C 1
ATOM 6245 O O . ILE D 1 114 ? -3.355 109.261 15.450 1.00 13.59 111 ILE D O 1
ATOM 6250 N N . ILE D 1 115 ? -2.018 110.984 14.923 1.00 13.24 112 ILE D N 1
ATOM 6251 C CA . ILE D 1 115 ? -1.924 111.455 16.300 1.00 12.46 112 ILE D CA 1
ATOM 6252 C C . ILE D 1 115 ? -3.313 111.697 16.871 1.00 12.33 112 ILE D C 1
ATOM 6253 O O . ILE D 1 115 ? -3.648 111.259 17.984 1.00 13.08 112 ILE D O 1
ATOM 6258 N N . GLN D 1 116 ? -4.145 112.408 16.108 1.00 12.72 113 GLN D N 1
ATOM 6259 C CA . GLN D 1 116 ? -5.494 112.687 16.582 1.00 12.54 113 GLN D CA 1
ATOM 6260 C C . GLN D 1 116 ? -6.361 111.424 16.737 1.00 13.46 113 GLN D C 1
ATOM 6261 O O . GLN D 1 116 ? -7.169 111.327 17.657 1.00 14.11 113 GLN D O 1
ATOM 6267 N N . SER D 1 117 ? -6.187 110.448 15.845 1.00 13.69 114 SER D N 1
ATOM 6268 C CA . SER D 1 117 ? -6.969 109.229 15.957 1.00 15.16 114 SER D CA 1
ATOM 6269 C C . SER D 1 117 ? -6.552 108.420 17.203 1.00 15.21 114 SER D C 1
ATOM 6270 O O . SER D 1 117 ? -7.395 107.909 17.953 1.00 15.92 114 SER D O 1
ATOM 6273 N N . VAL D 1 118 ? -5.251 108.346 17.440 1.00 15.08 115 VAL D N 1
ATOM 6274 C CA . VAL D 1 118 ? -4.749 107.676 18.638 1.00 16.18 115 VAL D CA 1
ATOM 6275 C C . VAL D 1 118 ? -5.256 108.353 19.914 1.00 16.35 115 VAL D C 1
ATOM 6276 O O . VAL D 1 118 ? -5.624 107.657 20.875 1.00 17.17 115 VAL D O 1
ATOM 6280 N N . ALA D 1 119 ? -5.310 109.691 19.919 1.00 15.93 116 ALA D N 1
ATOM 6281 C CA . ALA D 1 119 ? -5.779 110.468 21.096 1.00 16.01 116 ALA D CA 1
ATOM 6282 C C . ALA D 1 119 ? -7.209 110.115 21.506 1.00 16.59 116 ALA D C 1
ATOM 6283 O O . ALA D 1 119 ? -7.556 110.111 22.693 1.00 17.10 116 ALA D O 1
ATOM 6285 N N . ARG D 1 120 ? -8.036 109.851 20.501 1.00 16.87 117 ARG D N 1
ATOM 6286 C CA . ARG D 1 120 ? -9.415 109.504 20.734 1.00 17.75 117 ARG D CA 1
ATOM 6287 C C . ARG D 1 120 ? -9.502 108.125 21.362 1.00 17.27 117 ARG D C 1
ATOM 6288 O O . ARG D 1 120 ? -10.219 107.941 22.333 1.00 18.02 117 ARG D O 1
ATOM 6296 N N . ASP D 1 121 ? -8.765 107.157 20.819 1.00 17.05 118 ASP D N 1
ATOM 6297 C CA . ASP D 1 121 ? -8.908 105.772 21.264 1.00 17.47 118 ASP D CA 1
ATOM 6298 C C . ASP D 1 121 ? -7.954 105.347 22.391 1.00 17.15 118 ASP D C 1
ATOM 6299 O O . ASP D 1 121 ? -8.241 104.384 23.122 1.00 17.37 118 ASP D O 1
ATOM 6304 N N . TYR D 1 122 ? -6.827 106.048 22.528 1.00 14.96 119 TYR D N 1
ATOM 6305 C CA . TYR D 1 122 ? -5.813 105.710 23.528 1.00 14.54 119 TYR D CA 1
ATOM 6306 C C . TYR D 1 122 ? -5.425 106.999 24.230 1.00 14.68 119 TYR D C 1
ATOM 6307 O O . TYR D 1 122 ? -4.298 107.463 24.088 1.00 14.44 119 TYR D O 1
ATOM 6316 N N . PRO D 1 123 ? -6.357 107.587 25.008 1.00 15.26 120 PRO D N 1
ATOM 6317 C CA . PRO D 1 123 ? -6.083 108.943 25.494 1.00 15.56 120 PRO D CA 1
ATOM 6318 C C . PRO D 1 123 ? -4.903 109.122 26.462 1.00 15.76 120 PRO D C 1
ATOM 6319 O O . PRO D 1 123 ? -4.369 110.234 26.545 1.00 16.79 120 PRO D O 1
ATOM 6323 N N . LEU D 1 124 ? -4.497 108.056 27.161 1.00 15.34 121 LEU D N 1
ATOM 6324 C CA . LEU D 1 124 ? -3.397 108.175 28.131 1.00 15.11 121 LEU D CA 1
ATOM 6325 C C . LEU D 1 124 ? -2.071 107.703 27.541 1.00 14.57 121 LEU D C 1
ATOM 6326 O O . LEU D 1 124 ? -1.058 107.691 28.240 1.00 14.64 121 LEU D O 1
ATOM 6331 N N . THR D 1 125 ? -2.085 107.330 26.267 1.00 12.22 122 THR D N 1
ATOM 6332 C CA . THR D 1 125 ? -0.885 106.805 25.621 1.00 12.51 122 THR D CA 1
ATOM 6333 C C . THR D 1 125 ? -0.048 107.929 25.030 1.00 13.20 122 THR D C 1
ATOM 6334 O O . THR D 1 125 ? -0.586 108.852 24.407 1.00 14.88 122 THR D O 1
ATOM 6338 N N . GLU D 1 126 ? 1.263 107.853 25.241 1.00 12.56 123 GLU D N 1
ATOM 6339 C CA . GLU D 1 126 ? 2.218 108.796 24.658 1.00 13.32 123 GLU D CA 1
ATOM 6340 C C . GLU D 1 126 ? 2.649 108.335 23.281 1.00 12.87 123 GLU D C 1
ATOM 6341 O O . GLU D 1 126 ? 2.718 107.126 23.035 1.00 13.55 123 GLU D O 1
ATOM 6347 N N . ILE D 1 127 ? 2.919 109.274 22.362 1.00 12.08 124 ILE D N 1
ATOM 6348 C CA . ILE D 1 127 ? 3.486 108.927 21.068 1.00 12.61 124 ILE D CA 1
ATOM 6349 C C . ILE D 1 127 ? 4.896 109.456 21.035 1.00 10.92 124 ILE D C 1
ATOM 6350 O O . ILE D 1 127 ? 5.129 110.629 21.343 1.00 12.55 124 ILE D O 1
ATOM 6355 N N . LYS D 1 128 ? 5.844 108.591 20.707 1.00 11.07 125 LYS D N 1
ATOM 6356 C CA . LYS D 1 128 ? 7.229 109.014 20.490 1.00 10.99 125 LYS D CA 1
ATOM 6357 C C . LYS D 1 128 ? 7.436 109.025 18.986 1.00 11.29 125 LYS D C 1
ATOM 6358 O O . LYS D 1 128 ? 7.457 107.970 18.341 1.00 12.16 125 LYS D O 1
ATOM 6364 N N . LEU D 1 129 ? 7.540 110.229 18.426 1.00 10.93 126 LEU D N 1
ATOM 6365 C CA . LEU D 1 129 ? 7.649 110.368 16.971 1.00 10.61 126 LEU D CA 1
ATOM 6366 C C . LEU D 1 129 ? 9.137 110.480 16.617 1.00 10.77 126 LEU D C 1
ATOM 6367 O O . LEU D 1 129 ? 9.790 111.506 16.893 1.00 11.46 126 LEU D O 1
ATOM 6372 N N . LEU D 1 130 ? 9.663 109.413 16.023 1.00 10.54 127 LEU D N 1
ATOM 6373 C CA . LEU D 1 130 ? 11.092 109.368 15.772 1.00 10.76 127 LEU D CA 1
ATOM 6374 C C . LEU D 1 130 ? 11.450 110.243 14.590 1.00 11.10 127 LEU D C 1
ATOM 6375 O O . LEU D 1 130 ? 10.723 110.306 13.598 1.00 12.24 127 LEU D O 1
ATOM 6380 N N . SER D 1 131 ? 12.624 110.857 14.657 1.00 11.13 128 SER D N 1
ATOM 6381 C CA . SER D 1 131 ? 13.192 111.438 13.454 1.00 11.98 128 SER D CA 1
ATOM 6382 C C . SER D 1 131 ? 13.329 110.352 12.382 1.00 10.97 128 SER D C 1
ATOM 6383 O O . SER D 1 131 ? 13.758 109.237 12.683 1.00 12.25 128 SER D O 1
ATOM 6386 N N . ILE D 1 132 ? 13.016 110.682 11.130 1.00 11.22 129 ILE D N 1
ATOM 6387 C CA . ILE D 1 132 ? 13.404 109.823 10.012 1.00 11.60 129 ILE D CA 1
ATOM 6388 C C . ILE D 1 132 ? 14.926 109.641 10.036 1.00 11.22 129 ILE D C 1
ATOM 6389 O O . ILE D 1 132 ? 15.685 110.584 10.250 1.00 11.41 129 ILE D O 1
ATOM 6394 N N . LEU D 1 133 ? 15.380 108.409 9.806 1.00 11.61 130 LEU D N 1
ATOM 6395 C CA . LEU D 1 133 ? 16.801 108.123 9.945 1.00 11.13 130 LEU D CA 1
ATOM 6396 C C . LEU D 1 133 ? 17.598 108.616 8.731 1.00 11.27 130 LEU D C 1
ATOM 6397 O O . LEU D 1 133 ? 17.038 108.761 7.640 1.00 10.43 130 LEU D O 1
ATOM 6402 N N . PRO D 1 134 ? 18.918 108.846 8.895 1.00 11.18 131 PRO D N 1
ATOM 6403 C CA . PRO D 1 134 ? 19.767 109.245 7.752 1.00 11.67 131 PRO D CA 1
ATOM 6404 C C . PRO D 1 134 ? 19.964 108.080 6.780 1.00 11.06 131 PRO D C 1
ATOM 6405 O O . PRO D 1 134 ?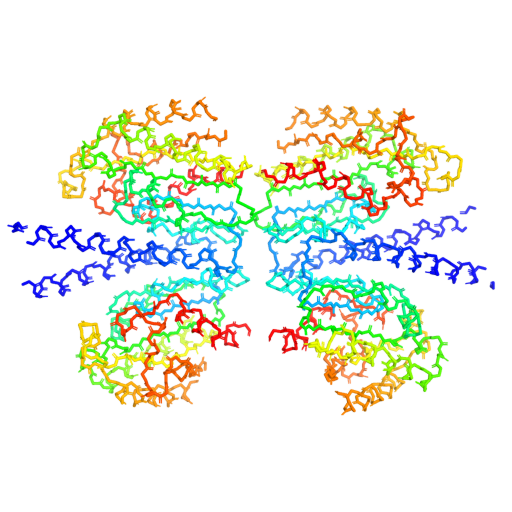 19.751 106.906 7.138 1.00 11.93 131 PRO D O 1
ATOM 6409 N N . VAL D 1 135 ? 20.368 108.428 5.567 1.00 11.14 132 VAL D N 1
ATOM 6410 C CA . VAL D 1 135 ? 20.800 107.476 4.575 1.00 10.76 132 VAL D CA 1
ATOM 6411 C C . VAL D 1 135 ? 22.290 107.664 4.334 1.00 11.10 132 VAL D C 1
ATOM 6412 O O . VAL D 1 135 ? 22.886 108.674 4.740 1.00 11.32 132 VAL D O 1
ATOM 6416 N N . ASN D 1 136 ? 22.888 106.691 3.654 1.00 10.99 133 ASN D N 1
ATOM 6417 C CA . ASN D 1 136 ? 24.275 106.810 3.229 1.00 12.96 133 ASN D CA 1
ATOM 6418 C C . ASN D 1 136 ? 24.277 107.140 1.754 1.00 13.82 133 ASN D C 1
ATOM 6419 O O . ASN D 1 136 ? 23.694 106.415 0.944 1.00 13.84 133 ASN D O 1
ATOM 6424 N N . GLU D 1 137 ? 24.936 108.255 1.420 1.00 15.42 134 GLU D N 1
ATOM 6425 C CA . GLU D 1 137 ? 24.874 108.808 0.069 1.00 17.67 134 GLU D CA 1
ATOM 6426 C C . GLU D 1 137 ? 26.008 108.306 -0.843 1.00 17.74 134 GLU D C 1
ATOM 6427 O O . GLU D 1 137 ? 26.137 108.773 -1.977 1.00 18.22 134 GLU D O 1
ATOM 6433 N N . ARG D 1 138 ? 26.809 107.344 -0.373 1.00 17.68 135 ARG D N 1
ATOM 6434 C CA . ARG D 1 138 ? 27.896 106.777 -1.202 1.00 18.66 135 ARG D CA 1
ATOM 6435 C C . ARG D 1 138 ? 27.300 106.170 -2.464 1.00 18.05 135 ARG D C 1
ATOM 6436 O O . ARG D 1 138 ? 26.198 105.623 -2.435 1.00 18.07 135 ARG D O 1
ATOM 6444 N N . GLU D 1 139 ? 28.031 106.271 -3.575 1.00 17.88 136 GLU D N 1
ATOM 6445 C CA . GLU D 1 139 ? 27.544 105.769 -4.858 1.00 18.56 136 GLU D CA 1
ATOM 6446 C C . GLU D 1 139 ? 27.072 104.297 -4.827 1.00 17.82 136 GLU D C 1
ATOM 6447 O O . GLU D 1 139 ? 26.076 103.937 -5.466 1.00 16.34 136 GLU D O 1
ATOM 6453 N N . GLU D 1 140 ? 27.775 103.459 -4.063 1.00 18.13 137 GLU D N 1
ATOM 6454 C CA . GLU D 1 140 ? 27.466 102.025 -3.994 1.00 19.07 137 GLU D CA 1
ATOM 6455 C C . GLU D 1 140 ? 26.074 101.699 -3.445 1.00 18.47 137 GLU D C 1
ATOM 6456 O O . GLU D 1 140 ? 25.592 100.583 -3.618 1.00 19.30 137 GLU D O 1
ATOM 6462 N N . TYR D 1 141 ? 25.439 102.663 -2.775 1.00 17.57 138 TYR D N 1
ATOM 6463 C CA . TYR D 1 141 ? 24.138 102.439 -2.144 1.00 17.78 138 TYR D CA 1
ATOM 6464 C C . TYR D 1 141 ? 22.973 103.103 -2.868 1.00 18.26 138 TYR D C 1
ATOM 6465 O O . TYR D 1 141 ? 21.851 103.107 -2.356 1.00 17.61 138 TYR D O 1
ATOM 6474 N N . GLN D 1 142 ? 23.240 103.665 -4.044 1.00 19.06 139 GLN D N 1
ATOM 6475 C CA . GLN D 1 142 ? 22.220 104.429 -4.774 1.00 20.66 139 GLN D CA 1
ATOM 6476 C C . GLN D 1 142 ? 20.917 103.662 -5.098 1.00 20.87 139 GLN D C 1
ATOM 6477 O O . GLN D 1 142 ? 19.852 104.278 -5.148 1.00 21.76 139 GLN D O 1
ATOM 6483 N N A GLN D 1 143 ? 21.010 102.338 -5.255 0.50 20.82 140 GLN D N 1
ATOM 6484 N N B GLN D 1 143 ? 21.014 102.349 -5.314 0.50 20.84 140 GLN D N 1
ATOM 6485 C CA A GLN D 1 143 ? 19.864 101.460 -5.582 0.50 20.87 140 GLN D CA 1
ATOM 6486 C CA B GLN D 1 143 ? 19.842 101.508 -5.593 0.50 20.86 140 GLN D CA 1
ATOM 6487 C C A GLN D 1 143 ? 18.759 101.378 -4.521 0.50 20.57 140 GLN D C 1
ATOM 6488 C C B GLN D 1 143 ? 18.769 101.651 -4.507 0.50 20.67 140 GLN D C 1
ATOM 6489 O O A GLN D 1 143 ? 17.574 101.233 -4.854 0.50 20.37 140 GLN D O 1
ATOM 6490 O O B GLN D 1 143 ? 17.615 101.976 -4.811 0.50 20.94 140 GLN D O 1
ATOM 6501 N N . ALA D 1 144 ? 19.151 101.418 -3.249 1.00 19.70 141 ALA D N 1
ATOM 6502 C CA . ALA D 1 144 ? 18.191 101.436 -2.151 1.00 18.76 141 ALA D CA 1
ATOM 6503 C C . ALA D 1 144 ? 17.866 102.868 -1.753 1.00 17.05 141 ALA D C 1
ATOM 6504 O O . ALA D 1 144 ? 16.715 103.185 -1.476 1.00 17.76 141 ALA D O 1
ATOM 6506 N N . VAL D 1 145 ? 18.880 103.734 -1.738 1.00 15.30 142 VAL D N 1
ATOM 6507 C CA . VAL D 1 145 ? 18.700 105.107 -1.262 1.00 14.02 142 VAL D CA 1
ATOM 6508 C C . VAL D 1 145 ? 17.826 105.933 -2.221 1.00 13.15 142 VAL D C 1
ATOM 6509 O O . VAL D 1 145 ? 16.956 106.699 -1.779 1.00 12.32 142 VAL D O 1
ATOM 6513 N N . TYR D 1 146 ? 18.042 105.755 -3.529 1.00 13.88 143 TYR D N 1
ATOM 6514 C CA . TYR D 1 146 ? 17.186 106.368 -4.539 1.00 13.67 143 TYR D CA 1
ATOM 6515 C C . TYR D 1 146 ? 17.155 107.889 -4.345 1.00 13.65 143 TYR D C 1
ATOM 6516 O O . TYR D 1 146 ? 18.199 108.517 -4.115 1.00 14.10 143 TYR D O 1
ATOM 6525 N N . ILE D 1 147 ? 15.993 108.507 -4.436 1.00 12.95 144 ILE D N 1
ATOM 6526 C CA . ILE D 1 147 ? 15.943 109.972 -4.387 1.00 13.56 144 ILE D CA 1
ATOM 6527 C C . ILE D 1 147 ? 16.012 110.579 -2.961 1.00 13.99 144 ILE D C 1
ATOM 6528 O O . ILE D 1 147 ? 15.926 111.793 -2.791 1.00 13.36 144 ILE D O 1
ATOM 6533 N N . ARG D 1 148 ? 16.157 109.741 -1.941 1.00 13.57 145 ARG D N 1
ATOM 6534 C CA . ARG D 1 148 ? 16.311 110.266 -0.587 1.00 13.45 145 ARG D CA 1
ATOM 6535 C C . ARG D 1 148 ? 17.645 110.996 -0.475 1.00 13.80 145 ARG D C 1
ATOM 6536 O O . ARG D 1 148 ? 18.638 110.618 -1.124 1.00 13.84 145 ARG D O 1
ATOM 6544 N N . SER D 1 149 ? 17.668 112.043 0.351 1.00 13.31 146 SER D N 1
ATOM 6545 C CA . SER D 1 149 ? 18.915 112.750 0.676 1.00 12.92 146 SER D CA 1
ATOM 6546 C C . SER D 1 149 ? 18.812 113.172 2.115 1.00 12.21 146 SER D C 1
ATOM 6547 O O . SER D 1 149 ? 17.706 113.305 2.643 1.00 13.41 146 SER D O 1
ATOM 6550 N N . ASN D 1 150 ? 19.962 113.365 2.758 1.00 11.93 147 ASN D N 1
ATOM 6551 C CA . ASN D 1 150 ? 19.960 113.773 4.149 1.00 11.65 147 ASN D CA 1
ATOM 6552 C C . ASN D 1 150 ? 19.475 115.205 4.348 1.00 12.63 147 ASN D C 1
ATOM 6553 O O . ASN D 1 150 ? 18.962 115.531 5.421 1.00 13.07 147 ASN D O 1
ATOM 6558 N N . GLU D 1 151 ? 19.595 116.046 3.318 1.00 12.83 148 GLU D N 1
ATOM 6559 C CA . GLU D 1 151 ? 19.020 117.404 3.402 1.00 14.21 148 GLU D CA 1
ATOM 6560 C C . GLU D 1 151 ? 17.487 117.350 3.436 1.00 13.87 148 GLU D C 1
ATOM 6561 O O . GLU D 1 151 ? 16.866 118.049 4.242 1.00 13.16 148 GLU D O 1
ATOM 6567 N N . LYS D 1 152 ? 16.881 116.507 2.595 1.00 13.14 149 LYS D N 1
ATOM 6568 C CA . LYS D 1 152 ? 15.422 116.317 2.603 1.00 14.01 149 LYS D CA 1
ATOM 6569 C C . LYS D 1 152 ? 14.989 115.736 3.944 1.00 12.81 149 LYS D C 1
ATOM 6570 O O . LYS D 1 152 ? 14.036 116.222 4.570 1.00 13.20 149 LYS D O 1
ATOM 6576 N N . ILE D 1 153 ? 15.691 114.690 4.376 1.00 12.54 150 ILE D N 1
ATOM 6577 C CA . ILE D 1 153 ? 15.351 114.021 5.647 1.00 12.31 150 ILE D CA 1
ATOM 6578 C C . ILE D 1 153 ? 15.411 115.020 6.814 1.00 12.60 150 ILE D C 1
ATOM 6579 O O . ILE D 1 153 ?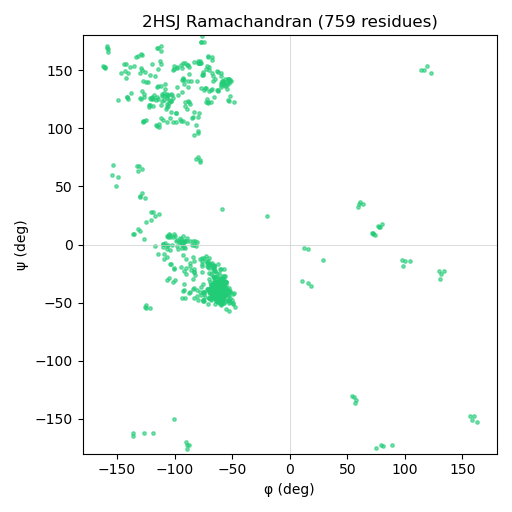 14.490 115.065 7.625 1.00 12.46 150 ILE D O 1
ATOM 6584 N N . GLN D 1 154 ? 16.477 115.816 6.882 1.00 12.68 151 GLN D N 1
ATOM 6585 C CA . GLN D 1 154 ? 16.592 116.854 7.919 1.00 13.51 151 GLN D CA 1
ATOM 6586 C C . GLN D 1 154 ? 15.461 117.903 7.845 1.00 13.02 151 GLN D C 1
ATOM 6587 O O . GLN D 1 154 ? 14.959 118.325 8.875 1.00 12.93 151 GLN D O 1
ATOM 6593 N N . ASN D 1 155 ? 15.050 118.293 6.637 1.00 12.93 152 ASN D N 1
ATOM 6594 C CA . ASN D 1 155 ? 13.908 119.209 6.486 1.00 13.70 152 ASN D CA 1
ATOM 6595 C C . ASN D 1 155 ? 12.595 118.589 6.978 1.00 13.46 152 ASN D C 1
ATOM 6596 O O . ASN D 1 155 ? 11.787 119.250 7.645 1.00 13.79 152 ASN D O 1
ATOM 6601 N N . TRP D 1 156 ? 12.382 117.312 6.670 1.00 12.12 153 TRP D N 1
ATOM 6602 C CA . TRP D 1 156 ? 11.200 116.640 7.183 1.00 12.05 153 TRP D CA 1
ATOM 6603 C C . TRP D 1 156 ? 11.250 116.548 8.692 1.00 11.63 153 TRP D C 1
ATOM 6604 O O . TRP D 1 156 ? 10.231 116.747 9.349 1.00 11.21 153 TRP D O 1
ATOM 6615 N N . ASN D 1 157 ? 12.434 116.283 9.238 1.00 10.90 154 ASN D N 1
ATOM 6616 C CA . ASN D 1 157 ? 12.577 116.135 10.683 1.00 10.76 154 ASN D CA 1
ATOM 6617 C C . ASN D 1 157 ? 12.275 117.422 11.418 1.00 11.45 154 ASN D C 1
ATOM 6618 O O . ASN D 1 157 ? 11.735 117.391 12.532 1.00 11.83 154 ASN D O 1
ATOM 6623 N N . GLN D 1 158 ? 12.574 118.555 10.783 1.00 11.60 155 GLN D N 1
ATOM 6624 C CA . GLN D 1 158 ? 12.239 119.857 11.376 1.00 13.44 155 GLN D CA 1
ATOM 6625 C C . GLN D 1 158 ? 10.725 119.997 11.459 1.00 11.86 155 GLN D C 1
ATOM 6626 O O . GLN D 1 158 ? 10.190 120.458 12.479 1.00 12.71 155 GLN D O 1
ATOM 6632 N N . ALA D 1 159 ? 10.036 119.581 10.390 1.00 10.62 156 ALA D N 1
ATOM 6633 C CA . ALA D 1 159 ? 8.571 119.565 10.372 1.00 10.44 156 ALA D CA 1
ATOM 6634 C C . ALA D 1 159 ? 7.946 118.601 11.411 1.00 10.45 156 ALA D C 1
ATOM 6635 O O . ALA D 1 159 ? 6.970 118.943 12.068 1.00 11.24 156 ALA D O 1
ATOM 6637 N N . TYR D 1 160 ? 8.507 117.403 11.538 1.00 10.01 157 TYR D N 1
ATOM 6638 C CA . TYR D 1 160 ? 8.037 116.464 12.556 1.00 10.40 157 TYR D CA 1
ATOM 6639 C C . TYR D 1 160 ? 8.179 117.075 13.949 1.00 11.06 157 TYR D C 1
ATOM 6640 O O . TYR D 1 160 ? 7.294 116.917 14.795 1.00 11.11 157 TYR D O 1
ATOM 6649 N N . GLN D 1 161 ? 9.311 117.738 14.190 1.00 11.77 158 GLN D N 1
ATOM 6650 C CA . GLN D 1 161 ? 9.568 118.367 15.488 1.00 13.09 158 GLN D CA 1
ATOM 6651 C C . GLN D 1 161 ? 8.509 119.433 15.780 1.00 12.86 158 GLN D C 1
ATOM 6652 O O . GLN D 1 161 ? 8.034 119.563 16.928 1.00 12.72 158 GLN D O 1
ATOM 6658 N N . GLU D 1 162 ? 8.121 120.188 14.753 1.00 12.37 159 GLU D N 1
ATOM 6659 C CA . GLU D 1 162 ? 7.121 121.250 14.917 1.00 14.67 159 GLU D CA 1
ATOM 6660 C C . GLU D 1 162 ? 5.736 120.651 15.173 1.00 13.39 159 GLU D C 1
ATOM 6661 O O . GLU D 1 162 ? 4.974 121.137 16.031 1.00 13.32 159 GLU D O 1
ATOM 6667 N N . LEU D 1 163 ? 5.435 119.552 14.482 1.00 12.05 160 LEU D N 1
ATOM 6668 C CA . LEU D 1 163 ? 4.173 118.858 14.690 1.00 11.44 160 LEU D CA 1
ATOM 6669 C C . LEU D 1 163 ? 4.114 118.341 16.150 1.00 11.55 160 LEU D C 1
ATOM 6670 O O . LEU D 1 163 ? 3.106 118.504 16.831 1.00 10.98 160 LEU D O 1
ATOM 6675 N N . ALA D 1 164 ? 5.207 117.752 16.617 1.00 9.86 161 ALA D N 1
ATOM 6676 C CA . ALA D 1 164 ? 5.221 117.244 17.981 1.00 9.12 161 ALA D CA 1
ATOM 6677 C C . ALA D 1 164 ? 4.948 118.333 19.018 1.00 9.03 161 ALA D C 1
ATOM 6678 O O . ALA D 1 164 ? 4.389 118.049 20.076 1.00 9.96 161 ALA D O 1
ATOM 6680 N N . SER D 1 165 ? 5.383 119.548 18.721 1.00 9.00 162 SER D N 1
ATOM 6681 C CA . SER D 1 165 ? 5.252 120.638 19.706 1.00 8.74 162 SER D CA 1
ATOM 6682 C C . SER D 1 165 ? 3.797 121.066 19.896 1.00 8.04 162 SER D C 1
ATOM 6683 O O . SER D 1 165 ? 3.495 121.834 20.807 1.00 9.02 162 SER D O 1
ATOM 6686 N N . ALA D 1 166 ? 2.913 120.596 19.019 1.00 8.61 163 ALA D N 1
ATOM 6687 C CA . ALA D 1 166 ? 1.495 120.990 19.070 1.00 9.12 163 ALA D CA 1
ATOM 6688 C C . ALA D 1 166 ? 0.624 120.016 19.868 1.00 9.42 163 ALA D C 1
ATOM 6689 O O . ALA D 1 166 ? -0.588 120.238 19.976 1.00 9.25 163 ALA D O 1
ATOM 6691 N N . TYR D 1 167 ? 1.225 118.951 20.406 1.00 9.55 164 TYR D N 1
ATOM 6692 C CA . TYR D 1 167 ? 0.482 117.918 21.145 1.00 10.19 164 TYR D CA 1
ATOM 6693 C C . TYR D 1 167 ? 1.257 117.557 22.409 1.00 9.73 164 TYR D C 1
ATOM 6694 O O . TYR D 1 167 ? 2.410 117.122 22.315 1.00 9.15 164 TYR D O 1
ATOM 6711 N N . GLN D 1 169 ? 0.998 115.026 24.251 1.00 9.84 166 GLN D N 1
ATOM 6712 C CA . GLN D 1 169 ? 1.298 113.593 24.355 1.00 11.24 166 GLN D CA 1
ATOM 6713 C C . GLN D 1 169 ? 2.328 113.097 23.340 1.00 10.97 166 GLN D C 1
ATOM 6714 O O . GLN D 1 169 ? 2.715 111.909 23.379 1.00 11.99 166 GLN D O 1
ATOM 6720 N N . VAL D 1 170 ? 2.764 113.986 22.442 1.00 9.47 167 VAL D N 1
ATOM 6721 C CA . VAL D 1 170 ? 3.745 113.628 21.411 1.00 10.38 167 VAL D CA 1
ATOM 6722 C C . VAL D 1 170 ? 5.107 114.217 21.747 1.00 9.49 167 VAL D C 1
ATOM 6723 O O . VAL D 1 170 ? 5.227 115.430 21.996 1.00 9.89 167 VAL D O 1
ATOM 6727 N N . GLU D 1 171 ? 6.134 113.354 21.726 1.00 9.73 168 GLU D N 1
ATOM 6728 C CA . GLU D 1 171 ? 7.513 113.807 21.911 1.00 10.22 168 GLU D CA 1
ATOM 6729 C C . GLU D 1 171 ? 8.276 113.431 20.664 1.00 10.75 168 GLU D C 1
ATOM 6730 O O . GLU D 1 171 ? 8.257 112.274 20.250 1.00 11.52 168 GLU D O 1
ATOM 6736 N N . PHE D 1 172 ? 8.943 114.406 20.058 1.00 10.52 169 PHE D N 1
ATOM 6737 C CA . PHE D 1 172 ? 9.879 114.124 18.983 1.00 11.37 169 PHE D CA 1
ATOM 6738 C C . PHE D 1 172 ? 11.141 113.488 19.559 1.00 11.26 169 PHE D C 1
ATOM 6739 O O . PHE D 1 172 ? 11.684 113.949 20.572 1.00 12.32 169 PHE D O 1
ATOM 6747 N N . VAL D 1 173 ? 11.605 112.428 18.896 1.00 11.29 170 VAL D N 1
ATOM 6748 C CA . VAL D 1 173 ? 12.752 111.666 19.376 1.00 12.19 170 VAL D CA 1
ATOM 6749 C C . VAL D 1 173 ? 13.888 111.824 18.363 1.00 11.97 170 VAL D C 1
ATOM 6750 O O . VAL D 1 173 ? 13.876 111.202 17.319 1.00 11.81 170 VAL D O 1
ATOM 6754 N N . PRO D 1 174 ? 14.880 112.683 18.672 1.00 12.35 171 PRO D N 1
ATOM 6755 C CA . PRO D 1 174 ? 15.956 112.967 17.719 1.00 13.33 171 PRO D CA 1
ATOM 6756 C C . PRO D 1 174 ? 16.988 111.855 17.743 1.00 14.73 171 PRO D C 1
ATOM 6757 O O . PRO D 1 174 ? 17.837 111.800 18.638 1.00 16.68 171 PRO D O 1
ATOM 6761 N N . VAL D 1 175 ? 16.851 110.907 16.822 1.00 14.45 172 VAL D N 1
ATOM 6762 C CA . VAL D 1 175 ? 17.815 109.801 16.726 1.00 15.40 172 VAL D CA 1
ATOM 6763 C C . VAL D 1 175 ? 18.698 109.913 15.474 1.00 15.50 172 VAL D C 1
ATOM 6764 O O . VAL D 1 175 ? 19.688 109.199 15.354 1.00 15.80 172 VAL D O 1
ATOM 6768 N N . PHE D 1 176 ? 18.320 110.798 14.539 1.00 14.44 173 PHE D N 1
ATOM 6769 C CA . PHE D 1 176 ? 19.078 111.013 13.309 1.00 14.38 173 PHE D CA 1
ATOM 6770 C C . PHE D 1 176 ? 20.571 111.180 13.594 1.00 14.51 173 PHE D C 1
ATOM 6771 O O . PHE D 1 176 ? 21.403 110.445 13.047 1.00 14.03 173 PHE D O 1
ATOM 6779 N N . ASP D 1 177 ? 20.910 112.109 14.484 1.00 15.25 174 ASP D N 1
ATOM 6780 C CA . ASP D 1 177 ? 22.318 112.442 14.695 1.00 16.89 174 ASP D CA 1
ATOM 6781 C C . ASP D 1 177 ? 23.106 111.274 15.303 1.00 17.17 174 ASP D C 1
ATOM 6782 O O . ASP D 1 177 ? 24.318 111.135 15.051 1.00 18.41 174 ASP D O 1
ATOM 6787 N N . CYS D 1 178 ? 22.423 110.420 16.067 1.00 16.47 175 CYS D N 1
ATOM 6788 C CA . CYS D 1 178 ? 23.062 109.235 16.667 1.00 17.18 175 CYS D CA 1
ATOM 6789 C C . CYS D 1 178 ? 23.551 108.215 15.655 1.00 16.03 175 CYS D C 1
ATOM 6790 O O . CYS D 1 178 ? 24.426 107.405 15.964 1.00 16.18 175 CYS D O 1
ATOM 6793 N N . LEU D 1 179 ? 22.974 108.243 14.458 1.00 14.39 176 LEU D N 1
ATOM 6794 C CA . LEU D 1 179 ? 23.272 107.237 13.442 1.00 14.81 176 LEU D CA 1
ATOM 6795 C C . LEU D 1 179 ? 24.190 107.774 12.352 1.00 14.85 176 LEU D C 1
ATOM 6796 O O . LEU D 1 179 ? 24.612 107.022 11.481 1.00 13.22 176 LEU D O 1
ATOM 6801 N N . THR D 1 180 ? 24.507 109.066 12.416 1.00 15.61 177 THR D N 1
ATOM 6802 C CA . THR D 1 180 ? 25.361 109.668 11.375 1.00 16.66 177 THR D CA 1
ATOM 6803 C C . THR D 1 180 ? 26.842 109.531 11.675 1.00 16.27 177 THR D C 1
ATOM 6804 O O . THR D 1 180 ? 27.255 109.454 12.840 1.00 17.05 177 THR D O 1
ATOM 6808 N N . ASP D 1 181 ? 27.647 109.512 10.623 1.00 15.97 178 ASP D N 1
ATOM 6809 C CA . ASP D 1 181 ? 29.092 109.644 10.787 1.00 15.90 178 ASP D CA 1
ATOM 6810 C C . ASP D 1 181 ? 29.417 111.146 10.788 1.00 16.63 178 ASP D C 1
ATOM 6811 O O . ASP D 1 181 ? 28.513 111.988 10.812 1.00 16.84 178 ASP D O 1
ATOM 6816 N N . GLN D 1 182 ? 30.693 111.496 10.768 1.00 17.58 179 GLN D N 1
ATOM 6817 C CA . GLN D 1 182 ? 31.060 112.904 10.847 1.00 17.76 179 GLN D CA 1
ATOM 6818 C C . GLN D 1 182 ? 30.771 113.695 9.564 1.00 18.04 179 GLN D C 1
ATOM 6819 O O . GLN D 1 182 ? 30.846 114.923 9.573 1.00 18.44 179 GLN D O 1
ATOM 6825 N N . ALA D 1 183 ? 30.432 112.997 8.485 1.00 17.87 180 ALA D N 1
ATOM 6826 C CA . ALA D 1 183 ? 30.027 113.625 7.220 1.00 17.76 180 ALA D CA 1
ATOM 6827 C C . ALA D 1 183 ? 28.505 113.768 7.119 1.00 18.30 180 ALA D C 1
ATOM 6828 O O . ALA D 1 183 ? 27.980 114.222 6.097 1.00 19.12 180 ALA D O 1
ATOM 6830 N N . GLY D 1 184 ? 27.808 113.367 8.171 1.00 17.54 181 GLY D N 1
ATOM 6831 C CA . GLY D 1 184 ? 26.364 113.524 8.237 1.00 17.99 181 GLY D CA 1
ATOM 6832 C C . GLY D 1 184 ? 25.630 112.447 7.457 1.00 18.17 181 GLY D C 1
ATOM 6833 O O . GLY D 1 184 ? 24.439 112.613 7.133 1.00 19.30 181 GLY D O 1
ATOM 6834 N N . GLN D 1 185 ? 26.336 111.359 7.148 1.00 16.92 182 GLN D N 1
ATOM 6835 C CA . GLN D 1 185 ? 25.750 110.196 6.474 1.00 16.53 182 GLN D CA 1
ATOM 6836 C C . GLN D 1 185 ? 25.449 109.080 7.478 1.00 14.95 182 GLN D C 1
ATOM 6837 O O . GLN D 1 185 ? 26.148 108.926 8.477 1.00 14.77 182 GLN D O 1
ATOM 6843 N N . LEU D 1 186 ? 24.444 108.258 7.191 1.00 14.18 183 LEU D N 1
ATOM 6844 C CA . LEU D 1 186 ? 24.266 107.037 7.958 1.00 13.30 183 LEU D CA 1
ATOM 6845 C C . LEU D 1 186 ? 25.595 106.261 7.950 1.00 13.57 183 LEU D C 1
ATOM 6846 O O . LEU D 1 186 ? 26.115 105.947 6.879 1.00 13.23 183 LEU D O 1
ATOM 6851 N N . LYS D 1 187 ? 26.132 105.954 9.138 1.00 13.60 184 LYS D N 1
ATOM 6852 C CA . LYS D 1 187 ? 27.453 105.300 9.239 1.00 14.99 184 LYS D CA 1
ATOM 6853 C C . LYS D 1 187 ? 27.500 104.026 8.421 1.00 14.17 184 LYS D C 1
ATOM 6854 O O . LYS D 1 187 ? 26.550 103.220 8.463 1.00 13.82 184 LYS D O 1
ATOM 6860 N N . LYS D 1 188 ? 28.606 103.819 7.708 1.00 13.88 185 LYS D N 1
ATOM 6861 C CA . LYS D 1 188 ? 28.733 102.609 6.913 1.00 13.38 185 LYS D CA 1
ATOM 6862 C C . LYS D 1 188 ? 28.468 101.352 7.759 1.00 13.09 185 LYS D C 1
ATOM 6863 O O . LYS D 1 188 ? 27.740 100.445 7.331 1.00 13.55 185 LYS D O 1
ATOM 6869 N N . GLU D 1 189 ? 29.018 101.301 8.976 1.00 12.98 186 GLU D N 1
ATOM 6870 C CA . GLU D 1 189 ? 28.828 100.112 9.801 1.00 12.85 186 GLU D CA 1
ATOM 6871 C C . GLU D 1 189 ? 27.387 99.892 10.231 1.00 11.53 186 GLU D C 1
ATOM 6872 O O . GLU D 1 189 ? 27.046 98.791 10.619 1.00 11.20 186 GLU D O 1
ATOM 6878 N N . TYR D 1 190 ? 26.568 100.942 10.164 1.00 10.31 187 TYR D N 1
ATOM 6879 C CA . TYR D 1 190 ? 25.189 100.897 10.657 1.00 10.70 187 TYR D CA 1
ATOM 6880 C C . TYR D 1 190 ? 24.188 100.503 9.580 1.00 10.49 187 TYR D C 1
ATOM 6881 O O . TYR D 1 190 ? 23.001 100.406 9.879 1.00 9.38 187 TYR D O 1
ATOM 6890 N N . THR D 1 191 ? 24.668 100.298 8.355 1.00 10.19 188 THR D N 1
ATOM 6891 C CA . THR D 1 191 ? 23.772 100.041 7.220 1.00 10.60 188 THR D CA 1
ATOM 6892 C C . THR D 1 191 ? 24.100 98.759 6.442 1.00 11.59 188 THR D C 1
ATOM 6893 O O . THR D 1 191 ? 25.263 98.351 6.381 1.00 12.60 188 THR D O 1
ATOM 6897 N N . THR D 1 192 ? 23.065 98.132 5.884 1.00 11.79 189 THR D N 1
ATOM 6898 C CA . THR D 1 192 ? 23.265 97.026 4.945 1.00 12.79 189 THR D CA 1
ATOM 6899 C C . THR D 1 192 ? 23.339 97.531 3.511 1.00 13.71 189 THR D C 1
ATOM 6900 O O . THR D 1 192 ? 24.245 97.150 2.780 1.00 15.12 189 THR D O 1
ATOM 6904 N N . ASP D 1 193 ? 22.413 98.422 3.137 1.00 13.68 190 ASP D N 1
ATOM 6905 C CA . ASP D 1 193 ? 22.272 98.860 1.746 1.00 13.89 190 ASP D CA 1
ATOM 6906 C C . ASP D 1 193 ? 22.170 100.380 1.563 1.00 13.60 190 ASP D C 1
ATOM 6907 O O . ASP D 1 193 ? 21.830 100.858 0.470 1.00 14.14 190 ASP D O 1
ATOM 6912 N N . GLY D 1 194 ? 22.497 101.127 2.610 1.00 12.21 191 GLY D N 1
ATOM 6913 C CA . GLY D 1 194 ? 22.457 102.593 2.552 1.00 11.66 191 GLY D CA 1
ATOM 6914 C C . GLY D 1 194 ? 21.198 103.199 3.145 1.00 11.38 191 GLY D C 1
ATOM 6915 O O . GLY D 1 194 ? 21.185 104.393 3.476 1.00 12.10 191 GLY D O 1
ATOM 6916 N N . LEU D 1 195 ? 20.162 102.364 3.271 1.00 11.42 192 LEU D N 1
ATOM 6917 C CA . LEU D 1 195 ? 18.849 102.755 3.802 1.00 11.49 192 LEU D CA 1
ATOM 6918 C C . LEU D 1 195 ? 18.464 101.914 5.036 1.00 11.31 192 LEU D C 1
ATOM 6919 O O . LEU D 1 195 ? 18.123 102.453 6.083 1.00 12.19 192 LEU D O 1
ATOM 6924 N N . HIS D 1 196 ? 18.475 100.593 4.891 1.00 10.48 193 HIS D N 1
ATOM 6925 C CA . HIS D 1 196 ? 18.178 99.689 5.996 1.00 10.52 193 HIS D CA 1
ATOM 6926 C C . HIS D 1 196 ? 19.344 99.534 6.963 1.00 10.10 193 HIS D C 1
ATOM 6927 O O . HIS D 1 196 ? 20.524 99.749 6.597 1.00 10.17 193 HIS D O 1
ATOM 6934 N N . LEU D 1 197 ? 19.014 99.165 8.192 1.00 9.78 194 LEU D N 1
ATOM 6935 C CA . LEU D 1 197 ? 20.020 99.105 9.231 1.00 10.45 194 LEU D CA 1
ATOM 6936 C C . LEU D 1 197 ? 20.645 97.732 9.347 1.00 10.68 194 LEU D C 1
ATOM 6937 O O . LEU D 1 197 ? 19.948 96.707 9.218 1.00 10.61 194 LEU D O 1
ATOM 6942 N N . SER D 1 198 ? 21.952 97.712 9.600 1.00 10.07 195 SER D N 1
ATOM 6943 C CA . SER D 1 198 ? 22.635 96.479 10.030 1.00 9.98 195 SER D CA 1
ATOM 6944 C C . SER D 1 198 ? 22.336 96.220 11.509 1.00 10.09 195 SER D C 1
ATOM 6945 O O . SER D 1 198 ? 21.757 97.060 12.203 1.00 10.24 195 SER D O 1
ATOM 6948 N N . ILE D 1 199 ? 22.778 95.081 12.031 1.00 9.73 196 ILE D N 1
ATOM 6949 C CA . ILE D 1 199 ? 22.632 94.845 13.455 1.00 9.72 196 ILE D CA 1
ATOM 6950 C C . ILE D 1 199 ? 23.368 95.908 14.313 1.00 9.52 196 ILE D C 1
ATOM 6951 O O . ILE D 1 199 ? 22.826 96.363 15.337 1.00 10.32 196 ILE D O 1
ATOM 6956 N N . ALA D 1 200 ? 24.573 96.311 13.888 1.00 9.78 197 ALA D N 1
ATOM 6957 C CA . ALA D 1 200 ? 25.271 97.407 14.608 1.00 9.40 197 ALA D CA 1
ATOM 6958 C C . ALA D 1 200 ? 24.427 98.682 14.588 1.00 9.41 197 ALA D C 1
ATOM 6959 O O . ALA D 1 200 ? 24.356 99.392 15.591 1.00 9.97 197 ALA D O 1
ATOM 6961 N N . GLY D 1 201 ? 23.785 98.959 13.452 1.00 9.20 198 GLY D N 1
ATOM 6962 C CA . GLY D 1 201 ? 22.871 100.106 13.339 1.00 10.43 198 GLY D CA 1
ATOM 6963 C C . GLY D 1 201 ? 21.703 100.008 14.304 1.00 10.36 198 GLY D C 1
ATOM 6964 O O . GLY D 1 201 ? 21.392 100.956 15.029 1.00 10.69 198 GLY D O 1
ATOM 6965 N N . TYR D 1 202 ? 21.055 98.843 14.333 1.00 10.46 199 TYR D N 1
ATOM 6966 C CA . TYR D 1 202 ? 19.962 98.648 15.296 1.00 9.17 199 TYR D CA 1
ATOM 6967 C C . TYR D 1 202 ? 20.437 98.729 16.748 1.00 9.59 199 TYR D C 1
ATOM 6968 O O . TYR D 1 202 ? 19.718 99.209 17.638 1.00 9.90 199 TYR D O 1
ATOM 6977 N N . GLN D 1 203 ? 21.646 98.265 17.012 1.00 9.03 200 GLN D N 1
ATOM 6978 C CA . GLN D 1 203 ? 22.145 98.338 18.387 1.00 9.96 200 GLN D CA 1
ATOM 6979 C C . GLN D 1 203 ? 22.294 99.812 18.777 1.00 10.09 200 GLN D C 1
ATOM 6980 O O . GLN D 1 203 ? 21.964 100.220 19.899 1.00 10.91 200 GLN D O 1
ATOM 6986 N N . ALA D 1 204 ? 22.830 100.592 17.837 1.00 10.48 201 ALA D N 1
ATOM 6987 C CA . ALA D 1 204 ? 23.061 102.029 18.103 1.00 10.46 201 ALA D CA 1
ATOM 6988 C C . ALA D 1 204 ? 21.730 102.760 18.266 1.00 11.67 201 ALA D C 1
ATOM 6989 O O . ALA D 1 204 ? 21.585 103.610 19.157 1.00 12.37 201 ALA D O 1
ATOM 6991 N N . LEU D 1 205 ? 20.762 102.434 17.408 1.00 11.30 202 LEU D N 1
ATOM 6992 C CA . LEU D 1 205 ? 19.417 103.011 17.510 1.00 11.78 202 LEU D CA 1
ATOM 6993 C C . LEU D 1 205 ? 18.790 102.675 18.857 1.00 12.23 202 LEU D C 1
ATOM 6994 O O . LEU D 1 205 ? 18.205 103.533 19.515 1.00 13.35 202 LEU D O 1
ATOM 6999 N N . SER D 1 206 ? 18.950 101.425 19.292 1.00 11.10 203 SER D N 1
ATOM 7000 C CA . SER D 1 206 ? 18.382 100.992 20.554 1.00 12.10 203 SER D CA 1
ATOM 7001 C C . SER D 1 206 ? 18.981 101.737 21.752 1.00 12.33 203 SER D C 1
ATOM 7002 O O . SER D 1 206 ? 18.269 102.116 22.699 1.00 12.61 203 SER D O 1
ATOM 7005 N N . LYS D 1 207 ? 20.290 101.958 21.706 1.00 12.63 204 LYS D N 1
ATOM 7006 C CA . LYS D 1 207 ? 20.949 102.696 22.779 1.00 13.66 204 LYS D CA 1
ATOM 7007 C C . LYS D 1 207 ? 20.396 104.135 22.837 1.00 13.20 204 LYS D C 1
ATOM 7008 O O . LYS D 1 207 ? 20.140 104.658 23.927 1.00 14.40 204 LYS D O 1
ATOM 7014 N N . SER D 1 208 ? 20.166 104.745 21.678 1.00 13.24 205 SER D N 1
ATOM 7015 C CA . SER D 1 208 ? 19.618 106.103 21.673 1.00 15.41 205 SER D CA 1
ATOM 7016 C C . SER D 1 208 ? 18.161 106.136 22.131 1.00 14.76 205 SER D C 1
ATOM 7017 O O . SER D 1 208 ? 17.743 107.137 22.715 1.00 15.80 205 SER D O 1
ATOM 7020 N N . LEU D 1 209 ? 17.398 105.054 21.898 1.00 13.53 206 LEU D N 1
ATOM 7021 C CA . LEU D 1 209 ? 15.955 105.030 22.252 1.00 13.31 206 LEU D CA 1
ATOM 7022 C C . LEU D 1 209 ? 15.651 104.610 23.683 1.00 14.99 206 LEU D C 1
ATOM 7023 O O . LEU D 1 209 ? 14.541 104.853 24.162 1.00 15.54 206 LEU D O 1
ATOM 7028 N N . LYS D 1 210 ? 16.594 103.956 24.352 1.00 15.19 207 LYS D N 1
ATOM 7029 C CA . LYS D 1 210 ? 16.274 103.283 25.608 1.00 17.07 207 LYS D CA 1
ATOM 7030 C C . LYS D 1 210 ? 15.572 104.162 26.650 1.00 16.73 207 LYS D C 1
ATOM 7031 O O . LYS D 1 210 ? 14.564 103.762 27.231 1.00 16.85 207 LYS D O 1
ATOM 7037 N N . ASP D 1 211 ? 16.094 105.364 26.877 1.00 16.20 208 ASP D N 1
ATOM 7038 C CA . ASP D 1 211 ? 15.527 106.249 27.890 1.00 17.08 208 ASP D CA 1
ATOM 7039 C C . ASP D 1 211 ? 14.106 106.643 27.573 1.00 16.83 208 ASP D C 1
ATOM 7040 O O . ASP D 1 211 ? 13.313 106.933 28.489 1.00 17.34 208 ASP D O 1
ATOM 7045 N N . TYR D 1 212 ? 13.778 106.676 26.279 1.00 14.16 209 TYR D N 1
ATOM 7046 C CA . TYR D 1 212 ? 12.447 107.081 25.828 1.00 13.99 209 TYR D CA 1
ATOM 7047 C C . TYR D 1 212 ? 11.411 105.995 26.048 1.00 14.10 209 TYR D C 1
ATOM 7048 O O . TYR D 1 212 ? 10.209 106.254 25.919 1.00 13.69 209 TYR D O 1
ATOM 7057 N N . LEU D 1 213 ? 11.867 104.782 26.375 1.00 14.75 210 LEU D N 1
ATOM 7058 C CA . LEU D 1 213 ? 10.947 103.690 26.707 1.00 15.38 210 LEU D CA 1
ATOM 7059 C C . LEU D 1 213 ? 10.243 103.880 28.061 1.00 15.24 210 LEU D C 1
ATOM 7060 O O . LEU D 1 213 ? 9.237 103.193 28.337 1.00 14.10 210 LEU D O 1
ATOM 7065 N N . TYR D 1 214 ? 10.765 104.790 28.893 1.00 16.51 211 TYR D N 1
ATOM 7066 C CA . TYR D 1 214 ? 10.256 105.005 30.237 1.00 18.32 211 TYR D CA 1
ATOM 7067 C C . TYR D 1 214 ? 9.594 106.375 30.378 1.00 19.89 211 TYR D C 1
ATOM 7068 O O . TYR D 1 214 ? 10.175 107.379 30.031 1.00 22.14 211 TYR D O 1
#

Radius of gyration: 30.47 Å; Cα contacts (8 Å, |Δi|>4): 1482; chains: 4; bounding box: 57×64×97 Å

Organism: Streptococcus pneumoniae serotype 4 (strain ATCC BAA-334 / TIGR4) (NCBI:txid170187)

Secondary structure (DSSP, 8-state):
-HHHHHHHHHHHHHHHHHHHHHHHHH-SS--SEEEEESHHHHT--HHHHH-SSS-EEEEE-TT--HHHHHHTGGGG---S---EEEEE--HHHHHTT--HHHHHHHHHHHHHHHHHH-TT-EEEEEPPPP---SGGGHHHHTT--HHHHHHHHHHHHHHHTT--EEEE--GGGSB-TTSSBPGGGBSSSSSB-HHHHHHHHHHHHHHH-/--HHHHHHHHHHHHHHHHHHHHHHHHH-SS--SEEEEESHHHHT--HHHHH-SSS-EEEEE-TT--HHHHHHTGGGG---S---EEEEE--HHHHHTT--HHHHHHHHHHHHHHHHHHSTTPEEEEEPPPP---SGGGHHHHTT--HHHHHHHHHHHHHHHHT--EEEE--GGGGB-TTSSBPGGGBSSSSSB-HHHHHHHHHHHGGGG-/--HHHHHHHHHHHHHHHHHHHHHHHHH-SS--SEEEEESHHHHT--HHHHH-SSS-EEEEE-TT--HHHHHHTGGGG---SS--EEEEE--HHHHHTT--HHHHHHHHHHHHHHHHHHSTT-EEEEEPPPP---SGGGHHHHTT--HHHHHHHHHHHHHHHHH--EEEE--GGGGB-TTSSBPGGGBSSSSSB-HHHHHHHHHHHHHHH-/----HHHHHHHHHHHHHHHHHHHHHHHHH-SS--SEEEEESHHHHT--HHHHH-SSS-EEEEE-TT--HHHHHHTGGGG---S---EEEEE--HHHHHTT--HHHHHHHHHHHHHHHHHH-TT-EEEEEPPPP----GGGHHHHTT--HHHHHHHHHHHHHHHTT--EEEE--HHHHB-TTSSBPGGGBSSSSSB-HHHHHHHHHHHGGGG-

Nearest PDB structures (foldseek):
  2hsj-assembly1_D  TM=1.002E+00  e=4.616E-40  Streptococcus pneumoniae TIGR4
  7pzg-assembly1_AAA  TM=9.118E-01  e=5.236E-14  Phocaeicola vulgatus
  3p94-assembly1_A  TM=8.617E-01  e=2.151E-11  Parabacteroides distasonis ATCC 8503
  4iyj-assembly1_B  TM=8.241E-01  e=1.900E-11  Bacteroides uniformis ATCC 8492
  4hf7-assembly1_A-2  TM=8.134E-01  e=1.222E-10  Bacteroides thetaiotaomicron VPI-5482

InterPro domains:
  IPR013830 SGNH hydrolase-type esterase domain [PF13472] (37-201)
  IPR036514 SGNH hydrolase superfamily [G3DSA:3.40.50.1110] (1-211)
  IPR051532 Diverse Ester Hydrolysis Enzymes [PTHR30383] (25-210)

Solvent-accessible surface area: 38182 Å² total

Sequence (841 aa):
AVQLLENWWLLKEQEKIQTKYRHLNHISVVEPNIILFIGDSSIVEYYPLQELFGTSKTIVNRGIRGYQTGLLLENLDAHLYGGAVDKIFLLIGTNDIGKDVPVNEALNNLEAIIQSVARDYPLTEIKLLSILPVNEREEYQQQAVYIRSNEKKIQNWNQAYQELASSAYQVEFVPVFDCLTDQAGQLKKEEYTTDGLHLSIAGYQALSKSLKDYLYAAVQLLENWWLLKEQEKIQTKYRHLNHHISVVEPNNILFIGDSSIVEYYPLQELFGTSSKTIVNRGIRGYQTGLLLENLDAHLYGGAVDKIFLLIGTNDIGKDVPVNEALNNLEAIIQSVARDYPLTEIKLLSILPVNEREEYQQAVYIRSNEKIQNWNQAYQELASAYQVEFVPVFDCCLTDQAGQLKKEYTTDGLHLSIAGYQALSKSSLKDYLYAAVQLLENWLLLKEQEKIQTKYRHLNHISVVEPNNILFIGDSSIVEYYPLQELFGTSKTIVNRGIRGYQTGLLLENLDAHLYGGAVDKIFLLIGTNDIGKDVPVNEALNNLEAIIQSVARDYPLTEIKLLSILPVNEREEYQQAVYIRSNEKIQNWNQAYQELASAYQVEFVPVFDCCLTDQAGQLKKEYTTDGLHLSIAGYQALSKSSLKDYLLYSNAAVQLLENWWLLKKEQEKIQTKYRHLNHISVVEPNILFFIGDSIVEYYPLQELFGTSKTIVNRGIRGYQTGLLLENLDAHLYGGAVDKIFLLIGTNDIGKDVPVNEALLNNLEAIIQSVARDYPLTEIKLLSILPVNEREEYQQQAVYIRSNEKIQNWNQAYQELASAYQVEFVPVFDCLTDQAGQLKKEYTTDGLHLSIAGYQALSKSLKDYLY

B-factor: mean 16.54, std 9.68, range [3.24, 75.79]

Foldseek 3Di:
DVVVVVVVQVVQQVVLLVVLLVCLVVPPDAAQEEEEEEPLQVVQPCCVQVNPPGHYYGHYYHLDALVVCLVSVSSRDHHDNHAEYEYAYHLSCVQVVPPLVVRLVSVLSSVVVCCVVPVNYAYEYEQHAFFAPDPQLCVPNPRDHLVVSVVSLVVVCVSQVVDSYDYQYCRVLQADPVSARDPQQDDRRRHGDVVVSNSSSVSCVVVPD/DVVVVVVVVLVVQQVVLLVVLLVCQVVPPDAAQEEEEEAPLQVVQPCCVQVNVPGPYHGHYYHLDALVNCLVSVSSRDHHDHHAEYEYAYHLSCQQVVPPLVVRLVSVLSSVVVCCVVVVNHAYAYEQHAFFAPDPQLCVPNPRDHRVVSVVSLVVVCVSQVVHSYDYQYLRVLQADPVSARDPQQADRRRHGDVVVSNSSCVSCVVVSD/DVVVVVVVVQVVQQVVLLVVLLVCLVDPPDAAQEEEEEEPLQVVQPCCVQVNVPGHYYGHYYHLDALVNCLVSVSSRDHHDHHAEYEYAYDLSCVQVVPPLVVRLVSVLSSVVVCCVPVVNHAYEYEQHAFFAPDPQQCVPNPRPHRVVSVVSLVVVCVSQVVHSYHYQYLRVQQADPVSARDPQQDDRRRHGDVVVSNSSSVSCVVVVD/DPVVVVVVVVVQVVQQVVLLVVLLVCLPVPPDAAQEEEEEEPQQVPQPCCVQVNPPHHYHGPYYHLDALVNCLVSVSSRDHHDNHAEYEYAHHLNCQQVVPPLVVSLVSVLSSVVVCCVVPVNHAYEYEQHAFFAPPPQQCVPNPRPHLVVSVVSLVVVCVSQVVDSYHYQYCRVQQADPVSGRDPQQDDRRRHGDPVVSNSSCVSCVVVSD